Protein 6TH2 (pdb70)

Nearest PDB structures (foldseek):
  6th2-assembly2_C  TM=1.005E+00  e=2.208E-45  Mycolicibacterium smegmatis MC2 155
  6thc-assembly2_C  TM=9.963E-01  e=1.332E-40  Mycolicibacterium smegmatis
  6thc-assembly1_B  TM=9.600E-01  e=5.519E-38  Mycolicibacterium smegmatis
  6tgv-assembly1_D  TM=9.873E-01  e=6.074E-37  Mycolicibacterium smegmatis MC2 155
  6tgv-assembly1_A-3  TM=9.703E-01  e=6.286E-36  Mycolicibacterium smegmatis MC2 155

Secondary structure (DSSP, 8-state):
--TTTT-EEEEEESB--EESSSSEEEEE----HHHHHHHHHHHHTT-EEEEEE-B-SSPPPPTT-EEEE--SHHHHHHHHHHH-TT-SEEEE-SB--SEEES---SS-----B-EEEPP-HHHHHHHHHHTTS-TT--EEEEEEEE--BTTB-HHHHHHHHHHHH--SEEEEEE----EEEEETTS-EEEE----HHHHHHHHHHHHHHHHHH-/--TTTT-EEEEEESB--EESSSSEEEEE---SHHHHHHHHHHHHTT-EEEEEE-S-TTSPPPTT-EEEE--SHHHHHHHHHHHGGG-SEEEE-SB--SEEES---SSPPP--SSPPPPB-EEEPP-HHHHHHHHHHTTS-TT--EEEEEE----BTTB-HHHHHHHHHHHH--SEEEE-------TT-------EEEETTS-EEE-----HHHHHHHHHHHHHHHHHH-/--TTTT-EEEEEESB--EESSSSEEEEE----HHHHHHHHHHHHTT-EEEEEE-B-SSPPPPTT-EEEE--SHHHHHHHHHHHGGG-SEEEE-SB--SEEESS------B-EEEPP-HHHHHHHHHHTTS-TT--EEEEEEE---BTTB-HHHHHHHHHHHH--SEEEEE--EEEEETTS-EEEE----HHHHHHHHHHHHHHHHHH-/--TTTT-EEEEEESB--EESSSSEEEEE---SHHHHHHHHHHHHTT-EEEEEE-S-TTSPPPTT-EEEE--SHHHHHHHHHHHGGG-SEEEE-SB--SEEES---SSPPPP-SSPPPPB-EEEPP-HHHHHHHHHHTTS-TT--EEEEEE----BTTB-HHHHHHHHHHHHT-SEEEESTTGGG-SS--TT---EEEETTS-EEE--S--HHHHHHHHHHHHHHHHHH-

Structure (mmCIF, N/CA/C/O backbone):
data_6TH2
#
_entry.id   6TH2
#
_cell.length_a   76.502
_cell.length_b   76.837
_cell.length_c   149.055
_cell.angle_alpha   90.000
_cell.angle_beta   90.000
_cell.angle_gamma   90.000
#
_symmetry.space_group_name_H-M   'P 21 21 21'
#
loop_
_entity.id
_entity.type
_entity.pdbx_description
1 polymer 'Coenzyme A biosynthesis bifunctional protein CoaBC'
2 non-polymer "CYTIDINE-5'-TRIPHOSPHATE"
3 non-polymer 'CALCIUM ION'
4 non-polymer 'ACETATE ION'
5 non-polymer '2-(N-MORPHOLINO)-ETHANESULFONIC ACID'
6 water water
#
loop_
_atom_site.group_PDB
_atom_site.id
_atom_site.type_symbol
_atom_site.label_atom_id
_atom_site.label_alt_id
_atom_site.label_comp_id
_atom_site.label_asym_id
_atom_site.label_entity_id
_atom_site.label_seq_id
_atom_site.pdbx_PDB_ins_code
_atom_site.Cartn_x
_atom_site.Cartn_y
_atom_site.Cartn_z
_atom_site.occupancy
_atom_site.B_iso_or_equiv
_atom_site.auth_seq_id
_atom_site.auth_comp_id
_atom_site.auth_asym_id
_atom_site.auth_atom_id
_atom_site.pdbx_PDB_model_num
ATOM 1 N N . HIS A 1 7 ? -6.674 5.207 1.798 1.00 91.57 184 HIS A N 1
ATOM 2 C CA . HIS A 1 7 ? -7.426 5.274 0.547 1.00 91.83 184 HIS A CA 1
ATOM 3 C C . HIS A 1 7 ? -6.831 4.342 -0.514 1.00 84.00 184 HIS A C 1
ATOM 4 O O . HIS A 1 7 ? -6.465 3.201 -0.215 1.00 76.12 184 HIS A O 1
ATOM 6 N N . HIS A 1 8 ? -6.729 4.836 -1.746 1.00 76.77 185 HIS A N 1
ATOM 7 C CA . HIS A 1 8 ? -6.169 4.081 -2.866 1.00 65.32 185 HIS A CA 1
ATOM 8 C C . HIS A 1 8 ? -4.893 4.764 -3.342 1.00 54.09 185 HIS A C 1
ATOM 9 O O . HIS A 1 8 ? -4.845 5.283 -4.464 1.00 44.13 185 HIS A O 1
ATOM 16 N N . ASP A 1 9 ? -3.853 4.737 -2.499 1.00 53.40 186 ASP A N 1
ATOM 17 C CA . ASP A 1 9 ? -2.595 5.391 -2.858 1.00 58.47 186 ASP A CA 1
ATOM 18 C C . ASP A 1 9 ? -1.894 4.695 -4.022 1.00 57.94 186 ASP A C 1
ATOM 19 O O . ASP A 1 9 ? -1.175 5.349 -4.787 1.00 67.09 186 ASP A O 1
ATOM 24 N N . MET A 1 10 ? -2.046 3.379 -4.153 1.00 50.95 187 MET A N 1
ATOM 25 C CA . MET A 1 10 ? -1.379 2.635 -5.222 1.00 34.93 187 MET A CA 1
ATOM 26 C C . MET A 1 10 ? -2.128 2.682 -6.566 1.00 34.79 187 MET A C 1
ATOM 27 O O . MET A 1 10 ? -1.755 1.947 -7.487 1.00 37.16 187 MET A O 1
ATOM 32 N N . ALA A 1 11 ? -3.158 3.511 -6.710 1.00 37.23 188 ALA A N 1
ATOM 33 C CA . ALA A 1 11 ? -3.873 3.594 -7.980 1.00 36.59 188 ALA A CA 1
ATOM 34 C C . ALA A 1 11 ? -2.920 3.987 -9.103 1.00 48.72 188 ALA A C 1
ATOM 35 O O . ALA A 1 11 ? -2.125 4.919 -8.962 1.00 44.33 188 ALA A O 1
ATOM 37 N N . GLY A 1 12 ? -3.003 3.271 -10.225 1.00 42.96 189 GLY A N 1
ATOM 38 C CA . GLY A 1 12 ? -2.144 3.529 -11.356 1.00 45.42 189 GLY A CA 1
ATOM 39 C C . GLY A 1 12 ? -0.819 2.802 -11.332 1.00 44.82 189 GLY A C 1
ATOM 40 O O . GLY A 1 12 ? -0.097 2.838 -12.338 1.00 47.06 189 GLY A O 1
ATOM 41 N N . VAL A 1 13 ? -0.457 2.181 -10.209 1.00 30.84 190 VAL A N 1
ATOM 42 C CA . VAL A 1 13 ? 0.806 1.456 -10.089 1.00 29.28 190 VAL A CA 1
ATOM 43 C C . VAL A 1 13 ? 0.632 0.030 -10.596 1.00 31.03 190 VAL A C 1
ATOM 44 O O . VAL A 1 13 ? -0.289 -0.683 -10.173 1.00 31.46 190 VAL A O 1
ATOM 48 N N . LYS A 1 14 ? 1.552 -0.416 -11.453 1.00 26.79 191 LYS A N 1
ATOM 49 C CA . LYS A 1 14 ? 1.597 -1.811 -11.878 1.00 25.68 191 LYS A CA 1
ATOM 50 C C . LYS A 1 14 ? 2.625 -2.522 -11.010 1.00 25.72 191 LYS A C 1
ATOM 51 O O . LYS A 1 14 ? 3.790 -2.119 -10.971 1.00 25.32 191 LYS A O 1
ATOM 57 N N . ALA A 1 15 ? 2.194 -3.546 -10.286 1.00 24.65 192 ALA A N 1
ATOM 58 C CA . ALA A 1 15 ? 3.068 -4.216 -9.329 1.00 24.01 192 ALA A CA 1
ATOM 59 C C . ALA A 1 15 ? 3.222 -5.663 -9.748 1.00 25.59 192 ALA A C 1
ATOM 60 O O . ALA A 1 15 ? 2.225 -6.326 -10.067 1.00 25.61 192 ALA A O 1
ATOM 62 N N . LEU A 1 16 ? 4.469 -6.131 -9.773 1.00 22.05 193 LEU A N 1
ATOM 63 C CA . LEU A 1 16 ? 4.804 -7.507 -10.080 1.00 21.14 193 LEU A CA 1
ATOM 64 C C . LEU A 1 16 ? 5.333 -8.148 -8.807 1.00 24.36 193 LEU A C 1
ATOM 65 O O . LEU A 1 16 ? 6.319 -7.673 -8.235 1.00 22.08 193 LEU A O 1
ATOM 70 N N . VAL A 1 17 ? 4.664 -9.200 -8.350 1.00 21.36 194 VAL A N 1
ATOM 71 C CA . VAL A 1 17 ? 5.005 -9.866 -7.096 1.00 20.79 194 VAL A CA 1
ATOM 72 C C . VAL A 1 17 ? 5.357 -11.313 -7.397 1.00 20.50 194 VAL A C 1
ATOM 73 O O . VAL A 1 17 ? 4.654 -11.972 -8.167 1.00 26.31 194 VAL A O 1
ATOM 77 N N . THR A 1 18 ? 6.433 -11.818 -6.787 1.00 20.05 195 THR A N 1
ATOM 78 C CA . THR A 1 18 ? 6.706 -13.252 -6.781 1.00 19.26 195 THR A CA 1
ATOM 79 C C . THR A 1 18 ? 6.503 -13.790 -5.368 1.00 19.13 195 THR A C 1
ATOM 80 O O . THR A 1 18 ? 6.746 -13.085 -4.389 1.00 19.91 195 THR A O 1
ATOM 84 N N . ALA A 1 19 ? 6.007 -15.029 -5.261 1.00 20.20 196 ALA A N 1
ATOM 85 C CA . ALA A 1 19 ? 5.709 -15.616 -3.958 1.00 21.99 196 ALA A CA 1
ATOM 86 C C . ALA A 1 19 ? 5.812 -17.134 -4.053 1.00 18.77 196 ALA A C 1
ATOM 87 O O . ALA A 1 19 ? 5.700 -17.710 -5.131 1.00 25.74 196 ALA A O 1
ATOM 89 N N . GLY A 1 20 ? 6.036 -17.786 -2.912 1.00 20.78 197 GLY A N 1
ATOM 90 C CA . GLY A 1 20 ? 6.119 -19.232 -2.897 1.00 21.30 197 GLY A CA 1
ATOM 91 C C . GLY A 1 20 ? 7.541 -19.700 -3.158 1.00 26.20 197 GLY A C 1
ATOM 92 O O . GLY A 1 20 ? 8.453 -18.914 -3.416 1.00 26.87 197 GLY A O 1
ATOM 93 N N . GLY A 1 21 ? 7.759 -21.002 -2.987 1.00 23.30 198 GLY A N 1
ATOM 94 C CA . GLY A 1 21 ? 9.058 -21.598 -3.255 1.00 22.62 198 GLY A CA 1
ATOM 95 C C . GLY A 1 21 ? 9.169 -22.197 -4.643 1.00 20.77 198 GLY A C 1
ATOM 96 O O . GLY A 1 21 ? 8.193 -22.671 -5.204 1.00 26.38 198 GLY A O 1
ATOM 97 N N . THR A 1 22 ? 10.388 -22.252 -5.172 1.00 19.51 199 THR A N 1
ATOM 98 C CA . THR A 1 22 ? 10.541 -22.918 -6.457 1.00 19.59 199 THR A CA 1
ATOM 99 C C . THR A 1 22 ? 10.856 -24.394 -6.229 1.00 21.97 199 THR A C 1
ATOM 100 O O . THR A 1 22 ? 11.186 -24.820 -5.122 1.00 24.55 199 THR A O 1
ATOM 104 N N . ARG A 1 23 ? 10.680 -25.186 -7.285 1.00 22.10 200 ARG A N 1
ATOM 105 C CA . ARG A 1 23 ? 10.945 -26.621 -7.260 1.00 20.28 200 ARG A CA 1
ATOM 106 C C . ARG A 1 23 ? 11.896 -26.934 -8.410 1.00 19.27 200 ARG A C 1
ATOM 107 O O . ARG A 1 23 ? 11.592 -26.637 -9.569 1.00 22.61 200 ARG A O 1
ATOM 115 N N . GLU A 1 24 ? 13.044 -27.503 -8.084 1.00 19.28 201 GLU A N 1
ATOM 116 C CA . GLU A 1 24 ? 14.090 -27.745 -9.065 1.00 19.19 201 GLU A CA 1
ATOM 117 C C . GLU A 1 24 ? 14.104 -29.226 -9.410 1.00 24.05 201 GLU A C 1
ATOM 118 O O . GLU A 1 24 ? 14.522 -30.041 -8.570 1.00 23.66 201 GLU A O 1
ATOM 124 N N . PRO A 1 25 ? 13.656 -29.621 -10.603 1.00 25.19 202 PRO A N 1
ATOM 125 C CA . PRO A 1 25 ? 13.429 -31.040 -10.878 1.00 27.02 202 PRO A CA 1
ATOM 126 C C . PRO A 1 25 ? 14.706 -31.854 -10.901 1.00 30.93 202 PRO A C 1
ATOM 127 O O . PRO A 1 25 ? 15.737 -31.417 -11.419 1.00 28.06 202 PRO A O 1
ATOM 131 N N . LEU A 1 26 ? 14.597 -33.063 -10.350 1.00 28.84 203 LEU A N 1
ATOM 132 C CA . LEU A 1 26 ? 15.554 -34.153 -10.491 1.00 29.26 203 LEU A CA 1
ATOM 133 C C . LEU A 1 26 ? 15.152 -35.138 -11.577 1.00 33.99 203 LEU A C 1
ATOM 134 O O . LEU A 1 26 ? 16.018 -35.710 -12.255 1.00 31.73 203 LEU A O 1
ATOM 139 N N . ASP A 1 27 ? 13.857 -35.317 -11.759 1.00 30.50 204 ASP A N 1
ATOM 140 C CA . ASP A 1 27 ? 13.251 -36.210 -12.735 1.00 34.45 204 ASP A CA 1
ATOM 141 C C . ASP A 1 27 ? 11.790 -35.768 -12.823 1.00 38.62 204 ASP A C 1
ATOM 142 O O . ASP A 1 27 ? 11.439 -34.750 -12.210 1.00 35.23 204 ASP A O 1
ATOM 147 N N . PRO A 1 28 ? 10.913 -36.452 -13.572 1.00 38.16 205 PRO A N 1
ATOM 148 C CA . PRO A 1 28 ? 9.521 -35.975 -13.665 1.00 40.78 205 PRO A CA 1
ATOM 149 C C . PRO A 1 28 ? 8.776 -35.955 -12.339 1.00 35.35 205 PRO A C 1
ATOM 150 O O . PRO A 1 28 ? 7.755 -35.264 -12.238 1.00 37.67 205 PRO A O 1
ATOM 154 N N . VAL A 1 29 ? 9.253 -36.678 -11.325 1.00 34.34 206 VAL A N 1
ATOM 155 C CA . VAL A 1 29 ? 8.503 -36.877 -10.096 1.00 32.64 206 VAL A CA 1
ATOM 156 C C . VAL A 1 29 ? 9.132 -36.173 -8.896 1.00 34.99 206 VAL A C 1
ATOM 157 O O . VAL A 1 29 ? 8.399 -35.725 -8.006 1.00 34.08 206 VAL A O 1
ATOM 161 N N . ARG A 1 30 ? 10.461 -36.061 -8.846 1.00 27.66 207 ARG A N 1
ATOM 162 C CA . ARG A 1 30 ? 11.194 -35.559 -7.694 1.00 27.37 207 ARG A CA 1
ATOM 163 C C . ARG A 1 30 ? 11.844 -34.211 -7.989 1.00 22.75 207 ARG A C 1
ATOM 164 O O . ARG A 1 30 ? 12.090 -33.856 -9.143 1.00 27.67 207 ARG A O 1
ATOM 172 N N . PHE A 1 31 ? 12.117 -33.461 -6.919 1.00 24.58 208 PHE A N 1
ATOM 173 C CA . PHE A 1 31 ? 12.670 -32.118 -7.036 1.00 27.46 208 PHE A CA 1
ATOM 174 C C . PHE A 1 31 ? 13.322 -31.723 -5.721 1.00 22.26 208 PHE A C 1
ATOM 175 O O . PHE A 1 31 ? 13.051 -32.310 -4.670 1.00 24.64 208 PHE A O 1
ATOM 183 N N . ILE A 1 32 ? 14.156 -30.688 -5.791 1.00 22.45 209 ILE A N 1
ATOM 184 C CA . ILE A 1 32 ? 14.604 -29.970 -4.606 1.00 22.09 209 ILE A CA 1
ATOM 185 C C . ILE A 1 32 ? 13.613 -28.836 -4.367 1.00 25.13 209 ILE A C 1
ATOM 186 O O . ILE A 1 32 ? 13.346 -28.042 -5.273 1.00 23.18 209 ILE A O 1
ATOM 191 N N . GLY A 1 33 ? 13.047 -28.779 -3.162 1.00 19.63 210 GLY A N 1
ATOM 192 C CA . GLY A 1 33 ? 12.046 -27.785 -2.821 1.00 25.78 210 GLY A CA 1
ATOM 193 C C . GLY A 1 33 ? 12.393 -27.131 -1.495 1.00 26.25 210 GLY A C 1
ATOM 194 O O . GLY A 1 33 ? 13.404 -27.461 -0.875 1.00 24.08 210 GLY A O 1
ATOM 195 N N . ASN A 1 34 ? 11.562 -26.170 -1.092 1.00 21.11 211 ASN A N 1
ATOM 196 C CA . ASN A 1 34 ? 11.792 -25.543 0.207 1.00 18.59 211 ASN A CA 1
ATOM 197 C C . ASN A 1 34 ? 10.469 -25.364 0.942 1.00 21.32 211 ASN A C 1
ATOM 198 O O . ASN A 1 34 ? 9.386 -25.588 0.394 1.00 22.09 211 ASN A O 1
ATOM 203 N N . ARG A 1 35 ? 10.569 -24.934 2.195 1.00 20.11 212 ARG A N 1
ATOM 204 C CA . ARG A 1 35 ? 9.422 -24.906 3.088 1.00 23.37 212 ARG A CA 1
ATOM 205 C C . ARG A 1 35 ? 8.631 -23.604 3.028 1.00 26.91 212 ARG A C 1
ATOM 206 O O . ARG A 1 35 ? 7.757 -23.395 3.870 1.00 22.88 212 ARG A O 1
ATOM 214 N N . SER A 1 36 ? 8.903 -22.729 2.068 1.00 26.86 213 SER A N 1
ATOM 215 C CA . SER A 1 36 ? 8.175 -21.467 2.018 1.00 29.53 213 SER A CA 1
ATOM 216 C C . SER A 1 36 ? 6.688 -21.701 1.732 1.00 25.19 213 SER A C 1
ATOM 217 O O . SER A 1 36 ? 6.315 -22.499 0.863 1.00 25.51 213 SER A O 1
ATOM 220 N N . SER A 1 37 ? 5.826 -20.996 2.470 1.00 23.80 214 SER A N 1
ATOM 221 C CA . SER A 1 37 ? 4.383 -21.148 2.307 1.00 25.68 214 SER A CA 1
ATOM 222 C C . SER A 1 37 ? 3.815 -20.200 1.269 1.00 29.48 214 SER A C 1
ATOM 223 O O . SER A 1 37 ? 2.714 -20.446 0.756 1.00 28.87 214 SER A O 1
ATOM 226 N N . GLY A 1 38 ? 4.516 -19.100 0.986 1.00 25.60 215 GLY A N 1
ATOM 227 C CA . GLY A 1 38 ? 3.987 -18.084 0.113 1.00 26.79 215 GLY A CA 1
ATOM 228 C C . GLY A 1 38 ? 3.019 -17.120 0.758 1.00 26.79 215 GLY A C 1
ATOM 229 O O . GLY A 1 38 ? 2.554 -16.199 0.080 1.00 24.79 215 GLY A O 1
ATOM 230 N N . LYS A 1 39 ? 2.699 -17.295 2.041 1.00 28.68 216 LYS A N 1
ATOM 231 C CA . LYS A 1 39 ? 1.627 -16.503 2.635 1.00 28.53 216 LYS A CA 1
ATOM 232 C C . LYS A 1 39 ? 1.987 -15.027 2.712 1.00 28.31 216 LYS A C 1
ATOM 233 O O . LYS A 1 39 ? 1.142 -14.166 2.444 1.00 28.26 216 LYS A O 1
ATOM 237 N N . GLN A 1 40 ? 3.240 -14.703 3.049 1.00 31.16 217 GLN A N 1
ATOM 238 C CA . GLN A 1 40 ? 3.577 -13.292 3.169 1.00 31.90 217 GLN A CA 1
ATOM 239 C C . GLN A 1 40 ? 3.565 -12.613 1.807 1.00 29.98 217 GLN A C 1
ATOM 240 O O . GLN A 1 40 ? 3.070 -11.487 1.677 1.00 27.71 217 GLN A O 1
ATOM 246 N N . GLY A 1 41 ? 4.068 -13.295 0.772 1.00 22.84 218 GLY A N 1
ATOM 247 C CA . GLY A 1 41 ? 4.037 -12.715 -0.559 1.00 23.84 218 GLY A CA 1
ATOM 248 C C . GLY A 1 41 ? 2.625 -12.543 -1.095 1.00 25.31 218 GLY A C 1
ATOM 249 O O . GLY A 1 41 ? 2.307 -11.517 -1.703 1.00 23.60 218 GLY A O 1
ATOM 250 N N . TYR A 1 42 ? 1.763 -13.543 -0.887 1.00 23.95 219 TYR A N 1
ATOM 251 C CA . TYR A 1 42 ? 0.351 -13.392 -1.255 1.00 22.24 219 TYR A CA 1
ATOM 252 C C . TYR A 1 42 ? -0.295 -12.226 -0.520 1.00 22.83 219 TYR A C 1
ATOM 253 O O . TYR A 1 42 ? -1.126 -11.499 -1.087 1.00 25.97 219 TYR A O 1
ATOM 262 N N . ALA A 1 43 ? 0.032 -12.061 0.743 1.00 27.74 220 ALA A N 1
ATOM 263 C CA . ALA A 1 43 ? -0.536 -10.975 1.564 1.00 26.67 220 ALA A CA 1
ATOM 264 C C . ALA A 1 43 ? -0.174 -9.616 0.965 1.00 24.33 220 ALA A C 1
ATOM 265 O O . ALA A 1 43 ? -0.985 -8.772 0.931 1.00 25.46 220 ALA A O 1
ATOM 267 N N . VAL A 1 44 ? 1.068 -9.458 0.542 1.00 30.94 221 VAL A N 1
ATOM 268 C CA . VAL A 1 44 ? 1.502 -8.174 -0.053 1.00 24.85 221 VAL A CA 1
ATOM 269 C C . VAL A 1 44 ? 0.745 -7.959 -1.369 1.00 23.64 221 VAL A C 1
ATOM 270 O O . VAL A 1 44 ? 0.347 -6.877 -1.607 1.00 25.97 221 VAL A O 1
ATOM 274 N N . ALA A 1 45 ? 0.580 -8.997 -2.171 1.00 25.61 222 ALA A N 1
ATOM 275 C CA . ALA A 1 45 ? -0.169 -8.853 -3.432 1.00 24.97 222 ALA A CA 1
ATOM 276 C C . ALA A 1 45 ? -1.598 -8.391 -3.125 1.00 24.52 222 ALA A C 1
ATOM 277 O O . ALA A 1 45 ? -2.059 -7.487 -3.731 1.00 24.32 222 ALA A O 1
ATOM 279 N N . ARG A 1 46 ? -2.225 -9.018 -2.153 1.00 24.27 223 ARG A N 1
ATOM 280 C CA . ARG A 1 46 ? -3.623 -8.699 -1.774 1.00 25.42 223 ARG A CA 1
ATOM 281 C C . ARG A 1 46 ? -3.727 -7.251 -1.301 1.00 26.30 223 ARG A C 1
ATOM 282 O O . ARG A 1 46 ? -4.624 -6.588 -1.672 1.00 27.21 223 ARG A O 1
ATOM 290 N N . VAL A 1 47 ? -2.793 -6.802 -0.495 1.00 26.43 224 VAL A N 1
ATOM 291 C CA . VAL A 1 47 ? -2.863 -5.421 0.028 1.00 27.51 224 VAL A CA 1
ATOM 292 C C . VAL A 1 47 ? -2.594 -4.438 -1.111 1.00 27.07 224 VAL A C 1
ATOM 293 O O . VAL A 1 47 ? -3.268 -3.450 -1.196 1.00 27.47 224 VAL A O 1
ATOM 297 N N . LEU A 1 48 ? -1.662 -4.762 -1.989 1.00 27.74 225 LEU A N 1
ATOM 298 C CA . LEU A 1 48 ? -1.376 -3.852 -3.117 1.00 25.34 225 LEU A CA 1
ATOM 299 C C . LEU A 1 48 ? -2.654 -3.699 -3.951 1.00 25.50 225 LEU A C 1
ATOM 300 O O . LEU A 1 48 ? -2.974 -2.607 -4.290 1.00 27.29 225 LEU A O 1
ATOM 305 N N . ALA A 1 49 ? -3.323 -4.801 -4.250 1.00 23.62 226 ALA A N 1
ATOM 306 C CA . ALA A 1 49 ? -4.551 -4.742 -5.063 1.00 24.06 226 ALA A CA 1
ATOM 307 C C . ALA A 1 49 ? -5.623 -3.964 -4.303 1.00 29.39 226 ALA A C 1
ATOM 308 O O . ALA A 1 49 ? -6.283 -3.178 -4.872 1.00 28.62 226 ALA A O 1
ATOM 310 N N . GLN A 1 50 ? -5.720 -4.195 -3.020 1.00 30.34 227 GLN A N 1
ATOM 311 C CA . GLN A 1 50 ? -6.728 -3.488 -2.247 1.00 31.15 227 GLN A CA 1
ATOM 312 C C . GLN A 1 50 ? -6.483 -1.982 -2.273 1.00 30.47 227 GLN A C 1
ATOM 313 O O . GLN A 1 50 ? -7.439 -1.194 -2.222 1.00 32.87 227 GLN A O 1
ATOM 319 N N . ARG A 1 51 ? -5.229 -1.558 -2.445 1.00 30.37 228 ARG A N 1
ATOM 320 C CA . ARG A 1 51 ? -4.920 -0.137 -2.456 1.00 33.85 228 ARG A CA 1
ATOM 321 C C . ARG A 1 51 ? -4.818 0.421 -3.871 1.00 34.01 228 ARG A C 1
ATOM 322 O O . ARG A 1 51 ? -4.402 1.568 -4.051 1.00 35.24 228 ARG A O 1
ATOM 330 N N . GLY A 1 52 ? -5.294 -0.334 -4.862 1.00 35.06 229 GLY A N 1
ATOM 331 C CA . GLY A 1 52 ? -5.531 0.174 -6.198 1.00 32.12 229 GLY A CA 1
ATOM 332 C C . GLY A 1 52 ? -4.533 -0.244 -7.249 1.00 28.99 229 GLY A C 1
ATOM 333 O O . GLY A 1 52 ? -4.735 0.084 -8.423 1.00 30.41 229 GLY A O 1
ATOM 334 N N . ALA A 1 53 ? -3.493 -0.982 -6.877 1.00 27.59 230 ALA A N 1
ATOM 335 C CA . ALA A 1 53 ? -2.477 -1.388 -7.828 1.00 26.46 230 ALA A CA 1
ATOM 336 C C . ALA A 1 53 ? -3.017 -2.433 -8.789 1.00 32.87 230 ALA A C 1
ATOM 337 O O . ALA A 1 53 ? -3.923 -3.205 -8.464 1.00 26.93 230 ALA A O 1
ATOM 339 N N . ASP A 1 54 ? -2.446 -2.447 -9.988 1.00 26.78 231 ASP A N 1
ATOM 340 C CA . ASP A 1 54 ? -2.688 -3.489 -10.986 1.00 28.09 231 ASP A CA 1
ATOM 341 C C . ASP A 1 54 ? -1.648 -4.565 -10.722 1.00 31.72 231 ASP A C 1
ATOM 342 O O . ASP A 1 54 ? -0.478 -4.393 -11.073 1.00 27.70 231 ASP A O 1
ATOM 347 N N . VAL A 1 55 ? -2.041 -5.677 -10.091 1.00 24.52 232 VAL A N 1
ATOM 348 C CA . VAL A 1 55 ? -1.062 -6.620 -9.535 1.00 23.28 232 VAL A CA 1
ATOM 349 C C . VAL A 1 55 ? -1.001 -7.867 -10.403 1.00 23.10 232 VAL A C 1
ATOM 350 O O . VAL A 1 55 ? -2.040 -8.433 -10.766 1.00 23.97 232 VAL A O 1
ATOM 354 N N . THR A 1 56 ? 0.217 -8.294 -10.719 1.00 23.07 233 THR A N 1
ATOM 355 C CA . THR A 1 56 ? 0.504 -9.597 -11.301 1.00 21.89 233 THR A CA 1
ATOM 356 C C . THR A 1 56 ? 1.320 -10.378 -10.281 1.00 24.90 233 THR A C 1
ATOM 357 O O . THR A 1 56 ? 2.338 -9.876 -9.787 1.00 22.72 233 THR A O 1
ATOM 361 N N . LEU A 1 57 ? 0.863 -11.596 -9.961 1.00 21.02 234 LEU A N 1
ATOM 362 C CA . LEU A 1 57 ? 1.461 -12.445 -8.935 1.00 20.40 234 LEU A CA 1
ATOM 363 C C . LEU A 1 57 ? 2.013 -13.695 -9.615 1.00 24.34 234 LEU A C 1
ATOM 364 O O . LEU A 1 57 ? 1.247 -14.526 -10.120 1.00 24.57 234 LEU A O 1
ATOM 369 N N . ILE A 1 58 ? 3.336 -13.827 -9.618 1.00 24.20 235 ILE A N 1
ATOM 370 C CA . ILE A 1 58 ? 4.005 -15.025 -10.112 1.00 21.16 235 ILE A CA 1
ATOM 371 C C . ILE A 1 58 ? 4.207 -15.960 -8.929 1.00 22.92 235 ILE A C 1
ATOM 372 O O . ILE A 1 58 ? 4.930 -15.619 -7.992 1.00 23.00 235 ILE A O 1
ATOM 377 N N . ALA A 1 59 ? 3.558 -17.124 -8.955 1.00 20.55 236 ALA A N 1
ATOM 378 C CA . ALA A 1 59 ? 3.494 -17.985 -7.779 1.00 22.61 236 ALA A CA 1
ATOM 379 C C . ALA A 1 59 ? 4.193 -19.311 -8.050 1.00 24.64 236 ALA A C 1
ATOM 380 O O . ALA A 1 59 ? 3.900 -19.971 -9.051 1.00 20.63 236 ALA A O 1
ATOM 382 N N . GLY A 1 60 ? 5.121 -19.694 -7.164 1.00 23.95 237 GLY A N 1
ATOM 383 C CA . GLY A 1 60 ? 5.680 -21.041 -7.199 1.00 22.09 237 GLY A CA 1
ATOM 384 C C . GLY A 1 60 ? 4.869 -21.947 -6.289 1.00 24.16 237 GLY A C 1
ATOM 385 O O . GLY A 1 60 ? 3.646 -21.847 -6.264 1.00 25.79 237 GLY A O 1
ATOM 386 N N . ASN A 1 61 ? 5.519 -22.786 -5.486 1.00 22.27 238 ASN A N 1
ATOM 387 C CA . ASN A 1 61 ? 4.799 -23.711 -4.621 1.00 24.12 238 ASN A CA 1
ATOM 388 C C . ASN A 1 61 ? 4.329 -22.990 -3.364 1.00 32.66 238 ASN A C 1
ATOM 389 O O . ASN A 1 61 ? 5.095 -22.248 -2.738 1.00 31.42 238 ASN A O 1
ATOM 394 N N . THR A 1 62 ? 3.077 -23.213 -2.979 1.00 29.95 239 THR A N 1
ATOM 395 C CA . THR A 1 62 ? 2.520 -22.563 -1.800 1.00 28.32 239 THR A CA 1
ATOM 396 C C . THR A 1 62 ? 1.786 -23.602 -0.967 1.00 25.71 239 THR A C 1
ATOM 397 O O . THR A 1 62 ? 1.574 -24.744 -1.387 1.00 34.58 239 THR A O 1
ATOM 401 N N . ALA A 1 63 ? 1.440 -23.202 0.251 1.00 33.45 240 ALA A N 1
ATOM 402 C CA . ALA A 1 63 ? 0.681 -24.059 1.151 1.00 43.85 240 ALA A CA 1
ATOM 403 C C . ALA A 1 63 ? -0.796 -24.161 0.760 1.00 43.74 240 ALA A C 1
ATOM 404 O O . ALA A 1 63 ? -1.659 -23.964 1.618 1.00 49.42 240 ALA A O 1
ATOM 406 N N . GLY A 1 64 ? -1.120 -24.437 -0.507 1.00 38.61 241 GLY A N 1
ATOM 407 C CA . GLY A 1 64 ? -2.530 -24.555 -0.862 1.00 45.65 241 GLY A CA 1
ATOM 408 C C . GLY A 1 64 ? -3.307 -23.255 -0.960 1.00 43.32 241 GLY A C 1
ATOM 409 O O . GLY A 1 64 ? -4.541 -23.267 -0.850 1.00 37.16 241 GLY A O 1
ATOM 410 N N . LEU A 1 65 ? -2.633 -22.137 -1.183 1.00 28.90 242 LEU A N 1
ATOM 411 C CA . LEU A 1 65 ? -3.250 -20.826 -1.042 1.00 37.29 242 LEU A CA 1
ATOM 412 C C . LEU A 1 65 ? -4.214 -20.517 -2.185 1.00 40.41 242 LEU A C 1
ATOM 413 O O . LEU A 1 65 ? -4.047 -20.967 -3.322 1.00 36.92 242 LEU A O 1
ATOM 418 N N . ILE A 1 66 ? -5.230 -19.730 -1.861 1.00 33.94 243 ILE A N 1
ATOM 419 C CA . ILE A 1 66 ? -6.237 -19.286 -2.820 1.00 30.86 243 ILE A CA 1
ATOM 420 C C . ILE A 1 66 ? -5.700 -18.075 -3.574 1.00 31.09 243 ILE A C 1
ATOM 421 O O . ILE A 1 66 ? -5.029 -17.219 -2.989 1.00 29.69 243 ILE A O 1
ATOM 426 N N . ASP A 1 67 ? -5.958 -18.013 -4.887 1.00 30.98 244 ASP A N 1
ATOM 427 C CA . ASP A 1 67 ? -5.642 -16.840 -5.699 1.00 28.08 244 ASP A CA 1
ATOM 428 C C . ASP A 1 67 ? -6.282 -15.593 -5.087 1.00 34.59 244 ASP A C 1
ATOM 429 O O . ASP A 1 67 ? -7.505 -15.566 -4.916 1.00 30.41 244 ASP A O 1
ATOM 434 N N . PRO A 1 68 ? -5.517 -14.552 -4.770 1.00 32.40 245 PRO A N 1
ATOM 435 C CA . PRO A 1 68 ? -6.155 -13.312 -4.298 1.00 35.59 245 PRO A CA 1
ATOM 436 C C . PRO A 1 68 ? -7.054 -12.694 -5.364 1.00 37.20 245 PRO A C 1
ATOM 437 O O . PRO A 1 68 ? -6.730 -12.690 -6.553 1.00 34.81 245 PRO A O 1
ATOM 441 N N . ALA A 1 69 ? -8.200 -12.169 -4.926 1.00 38.47 246 ALA A N 1
ATOM 442 C CA . ALA A 1 69 ? -9.167 -11.589 -5.853 1.00 33.39 246 ALA A CA 1
ATOM 443 C C . ALA A 1 69 ? -8.583 -10.363 -6.556 1.00 34.22 246 ALA A C 1
ATOM 444 O O . ALA A 1 69 ? -7.858 -9.561 -5.962 1.00 36.06 246 ALA A O 1
ATOM 446 N N . GLY A 1 70 ? -8.857 -10.254 -7.851 1.00 35.92 247 GLY A N 1
ATOM 447 C CA . GLY A 1 70 ? -8.414 -9.111 -8.619 1.00 39.70 247 GLY A CA 1
ATOM 448 C C . GLY A 1 70 ? -6.944 -9.091 -8.963 1.00 36.19 247 GLY A C 1
ATOM 449 O O . GLY A 1 70 ? -6.457 -8.066 -9.448 1.00 41.81 247 GLY A O 1
ATOM 450 N N . VAL A 1 71 ? -6.222 -10.189 -8.740 1.00 29.82 248 VAL A N 1
ATOM 451 C CA . VAL A 1 71 ? -4.791 -10.279 -9.027 1.00 31.93 248 VAL A CA 1
ATOM 452 C C . VAL A 1 71 ? -4.615 -11.221 -10.210 1.00 31.52 248 VAL A C 1
ATOM 453 O O . VAL A 1 71 ? -5.266 -12.270 -10.275 1.00 34.76 248 VAL A O 1
ATOM 457 N N . GLU A 1 72 ? -3.769 -10.834 -11.165 1.00 28.51 249 GLU A N 1
ATOM 458 C CA . GLU A 1 72 ? -3.477 -11.700 -12.303 1.00 31.59 249 GLU A CA 1
ATOM 459 C C . GLU A 1 72 ? -2.482 -12.760 -11.866 1.00 24.39 249 GLU A C 1
ATOM 460 O O . GLU A 1 72 ? -1.389 -12.422 -11.396 1.00 24.38 249 GLU A O 1
ATOM 466 N N . MET A 1 73 ? -2.850 -14.038 -12.005 1.00 27.25 250 MET A N 1
ATOM 467 C CA . MET A 1 73 ? -2.013 -15.134 -11.517 1.00 24.80 250 MET A CA 1
ATOM 468 C C . MET A 1 73 ? -1.134 -15.674 -12.639 1.00 33.42 250 MET A C 1
ATOM 469 O O . MET A 1 73 ? -1.593 -15.835 -13.772 1.00 26.65 250 MET A O 1
ATOM 474 N N . VAL A 1 74 ? 0.133 -15.928 -12.320 1.00 22.55 251 VAL A N 1
ATOM 475 C CA . VAL A 1 74 ? 1.077 -16.605 -13.208 1.00 22.36 251 VAL A CA 1
ATOM 476 C C . VAL A 1 74 ? 1.759 -17.701 -12.396 1.00 24.25 251 VAL A C 1
ATOM 477 O O . VAL A 1 74 ? 2.414 -17.409 -11.394 1.00 29.62 251 VAL A O 1
ATOM 481 N N . HIS A 1 75 ? 1.646 -18.950 -12.833 1.00 23.25 252 HIS A N 1
ATOM 482 C CA . HIS A 1 75 ? 2.195 -20.058 -12.055 1.00 25.09 252 HIS A CA 1
ATOM 483 C C . HIS A 1 75 ? 3.496 -20.543 -12.671 1.00 28.50 252 HIS A C 1
ATOM 484 O O . HIS A 1 75 ? 3.594 -20.679 -13.892 1.00 28.41 252 HIS A O 1
ATOM 491 N N . ILE A 1 76 ? 4.507 -20.771 -11.830 1.00 25.21 253 ILE A N 1
ATOM 492 C CA . ILE A 1 76 ? 5.789 -21.282 -12.290 1.00 20.45 253 ILE A CA 1
ATOM 493 C C . ILE A 1 76 ? 6.197 -22.472 -11.435 1.00 25.01 253 ILE A C 1
ATOM 494 O O . ILE A 1 76 ? 5.666 -22.705 -10.348 1.00 22.85 253 ILE A O 1
ATOM 499 N N . GLY A 1 77 ? 7.189 -23.208 -11.933 1.00 23.05 254 GLY A N 1
ATOM 500 C CA . GLY A 1 77 ? 7.750 -24.298 -11.165 1.00 23.82 254 GLY A CA 1
ATOM 501 C C . GLY A 1 77 ? 9.149 -24.009 -10.644 1.00 24.91 254 GLY A C 1
ATOM 502 O O . GLY A 1 77 ? 9.357 -23.922 -9.425 1.00 24.14 254 GLY A O 1
ATOM 503 N N . SER A 1 78 ? 10.104 -23.825 -11.551 1.00 23.83 255 SER A N 1
ATOM 504 C CA . SER A 1 78 ? 11.518 -23.733 -11.209 1.00 23.85 255 SER A CA 1
ATOM 505 C C . SER A 1 78 ? 11.975 -22.282 -11.104 1.00 24.73 255 SER A C 1
ATOM 506 O O . SER A 1 78 ? 11.292 -21.357 -11.545 1.00 22.07 255 SER A O 1
ATOM 509 N N . ALA A 1 79 ? 13.184 -22.098 -10.545 1.00 19.95 256 ALA A N 1
ATOM 510 C CA . ALA A 1 79 ? 13.792 -20.774 -10.496 1.00 23.55 256 ALA A CA 1
ATOM 511 C C . ALA A 1 79 ? 13.994 -20.198 -11.896 1.00 22.78 256 ALA A C 1
ATOM 512 O O . ALA A 1 79 ? 13.852 -18.989 -12.099 1.00 23.31 256 ALA A O 1
ATOM 514 N N . THR A 1 80 ? 14.359 -21.041 -12.869 1.00 22.46 257 THR A N 1
ATOM 515 C CA . THR A 1 80 ? 14.537 -20.539 -14.231 1.00 25.18 257 THR A CA 1
ATOM 516 C C . THR A 1 80 ? 13.204 -20.118 -14.840 1.00 24.30 257 THR A C 1
ATOM 517 O O . THR A 1 80 ? 13.137 -19.110 -15.553 1.00 22.98 257 THR A O 1
ATOM 521 N N . GLN A 1 81 ? 12.135 -20.879 -14.573 1.00 23.89 258 GLN A N 1
ATOM 522 C CA . GLN A 1 81 ? 10.809 -20.486 -15.044 1.00 23.02 258 GLN A CA 1
ATOM 523 C C . GLN A 1 81 ? 10.355 -19.199 -14.374 1.00 22.88 258 GLN A C 1
ATOM 524 O O . GLN A 1 81 ? 9.739 -18.340 -15.014 1.00 22.78 258 GLN A O 1
ATOM 530 N N . LEU A 1 82 ? 10.676 -19.037 -13.087 1.00 21.03 259 LEU A N 1
ATOM 531 C CA . LEU A 1 82 ? 10.387 -17.776 -12.415 1.00 21.83 259 LEU A CA 1
ATOM 532 C C . LEU A 1 82 ? 11.153 -16.632 -13.062 1.00 22.94 259 LEU A C 1
ATOM 533 O O . LEU A 1 82 ? 10.601 -15.552 -13.281 1.00 23.80 259 LEU A O 1
ATOM 538 N N . ARG A 1 83 ? 12.446 -16.842 -13.341 1.00 20.11 260 ARG A N 1
ATOM 539 C CA . ARG A 1 83 ? 13.236 -15.823 -14.034 1.00 23.11 260 ARG A CA 1
ATOM 540 C C . ARG A 1 83 ? 12.575 -15.402 -15.341 1.00 24.28 260 ARG A C 1
ATOM 541 O O . ARG A 1 83 ? 12.475 -14.205 -15.656 1.00 22.80 260 ARG A O 1
ATOM 549 N N . ASP A 1 84 ? 12.184 -16.380 -16.150 1.00 23.35 261 ASP A N 1
ATOM 550 C CA . ASP A 1 84 ? 11.599 -16.058 -17.449 1.00 25.43 261 ASP A CA 1
ATOM 551 C C . ASP A 1 84 ? 10.264 -15.346 -17.295 1.00 28.24 261 ASP A C 1
ATOM 552 O O . ASP A 1 84 ? 9.926 -14.470 -18.106 1.00 27.35 261 ASP A O 1
ATOM 557 N N . ALA A 1 85 ? 9.480 -15.728 -16.281 1.00 24.01 262 ALA A N 1
ATOM 558 C CA . ALA A 1 85 ? 8.201 -15.063 -16.045 1.00 28.00 262 ALA A CA 1
ATOM 559 C C . ALA A 1 85 ? 8.413 -13.626 -15.586 1.00 21.97 262 ALA A C 1
ATOM 560 O O . ALA A 1 85 ? 7.699 -12.722 -16.027 1.00 24.72 262 ALA A O 1
ATOM 562 N N . VAL A 1 86 ? 9.423 -13.383 -14.740 1.00 20.26 263 VAL A N 1
ATOM 563 C CA . VAL A 1 86 ? 9.722 -12.008 -14.340 1.00 24.40 263 VAL A CA 1
ATOM 564 C C . VAL A 1 86 ? 10.174 -11.185 -15.538 1.00 25.51 263 VAL A C 1
ATOM 565 O O . VAL A 1 86 ? 9.715 -10.053 -15.744 1.00 25.93 263 VAL A O 1
ATOM 569 N N . SER A 1 87 ? 11.034 -11.760 -16.379 1.00 23.49 264 SER A N 1
ATOM 570 C CA . SER A 1 87 ? 11.475 -11.056 -17.577 1.00 23.79 264 SER A CA 1
ATOM 571 C C . SER A 1 87 ? 10.298 -10.723 -18.489 1.00 26.52 264 SER A C 1
ATOM 572 O O . SER A 1 87 ? 10.220 -9.626 -19.056 1.00 27.53 264 SER A O 1
ATOM 575 N N . LYS A 1 88 ? 9.366 -11.661 -18.635 1.00 25.80 265 LYS A N 1
ATOM 576 C CA . LYS A 1 88 ? 8.224 -11.457 -19.519 1.00 26.20 265 LYS A CA 1
ATOM 577 C C . LYS A 1 88 ? 7.332 -10.322 -19.026 1.00 29.98 265 LYS A C 1
ATOM 578 O O . LYS A 1 88 ? 6.746 -9.587 -19.833 1.00 29.23 265 LYS A O 1
ATOM 584 N N . HIS A 1 89 ? 7.168 -10.203 -17.708 1.00 25.30 266 HIS A N 1
ATOM 585 C CA . HIS A 1 89 ? 6.227 -9.261 -17.121 1.00 28.23 266 HIS A CA 1
ATOM 586 C C . HIS A 1 89 ? 6.877 -7.970 -16.640 1.00 29.52 266 HIS A C 1
ATOM 587 O O . HIS A 1 89 ? 6.169 -7.067 -16.189 1.00 30.38 266 HIS A O 1
ATOM 594 N N . ALA A 1 90 ? 8.195 -7.878 -16.677 1.00 35.33 267 ALA A N 1
ATOM 595 C CA . ALA A 1 90 ? 8.912 -6.695 -16.211 1.00 37.70 267 ALA A CA 1
ATOM 596 C C . ALA A 1 90 ? 8.737 -5.399 -17.016 1.00 31.19 267 ALA A C 1
ATOM 597 O O . ALA A 1 90 ? 8.729 -4.330 -16.394 1.00 30.70 267 ALA A O 1
ATOM 599 N N . PRO A 1 91 ? 8.568 -5.413 -18.354 1.00 31.74 268 PRO A N 1
ATOM 600 C CA . PRO A 1 91 ? 8.660 -4.136 -19.099 1.00 31.12 268 PRO A CA 1
ATOM 601 C C . PRO A 1 91 ? 7.707 -3.032 -18.665 1.00 34.06 268 PRO A C 1
ATOM 602 O O . PRO A 1 91 ? 8.060 -1.854 -18.802 1.00 33.54 268 PRO A O 1
ATOM 606 N N . ASP A 1 92 ? 6.519 -3.338 -18.161 1.00 28.69 269 ASP A N 1
ATOM 607 C CA . ASP A 1 92 ? 5.642 -2.259 -17.724 1.00 34.68 269 ASP A CA 1
ATOM 608 C C . ASP A 1 92 ? 5.465 -2.176 -16.209 1.00 33.99 269 ASP A C 1
ATOM 609 O O . ASP A 1 92 ? 4.676 -1.348 -15.746 1.00 30.04 269 ASP A O 1
ATOM 614 N N . ALA A 1 93 ? 6.169 -2.989 -15.421 1.00 28.20 270 ALA A N 1
ATOM 615 C CA . ALA A 1 93 ? 5.931 -2.993 -13.985 1.00 26.45 270 ALA A CA 1
ATOM 616 C C . ALA A 1 93 ? 6.573 -1.758 -13.362 1.00 23.42 270 ALA A C 1
ATOM 617 O O . ALA A 1 93 ? 7.635 -1.305 -13.797 1.00 27.92 270 ALA A O 1
ATOM 619 N N . ASN A 1 94 ? 5.891 -1.180 -12.370 1.00 23.33 271 ASN A N 1
ATOM 620 C CA . ASN A 1 94 ? 6.425 -0.057 -11.609 1.00 23.64 271 ASN A CA 1
ATOM 621 C C . ASN A 1 94 ? 7.040 -0.469 -10.284 1.00 23.02 271 ASN A C 1
ATOM 622 O O . ASN A 1 94 ? 7.846 0.282 -9.734 1.00 23.05 271 ASN A O 1
ATOM 627 N N . VAL A 1 95 ? 6.611 -1.604 -9.742 1.00 22.84 272 VAL A N 1
ATOM 628 C CA . VAL A 1 95 ? 7.073 -2.128 -8.465 1.00 23.61 272 VAL A CA 1
ATOM 629 C C . VAL A 1 95 ? 7.362 -3.606 -8.681 1.00 23.52 272 VAL A C 1
ATOM 630 O O . VAL A 1 95 ? 6.540 -4.306 -9.276 1.00 22.13 272 VAL A O 1
ATOM 634 N N . LEU A 1 96 ? 8.539 -4.070 -8.247 1.00 20.01 273 LEU A N 1
ATOM 635 C CA . LEU A 1 96 ? 8.846 -5.499 -8.237 1.00 19.46 273 LEU A CA 1
ATOM 636 C C . LEU A 1 96 ? 9.008 -5.921 -6.788 1.00 19.79 273 LEU A C 1
ATOM 637 O O . LEU A 1 96 ? 9.828 -5.343 -6.069 1.00 22.85 273 LEU A O 1
ATOM 642 N N . VAL A 1 97 ? 8.209 -6.893 -6.345 1.00 19.96 274 VAL A N 1
ATOM 643 C CA . VAL A 1 97 ? 8.298 -7.399 -4.973 1.00 19.36 274 VAL A CA 1
ATOM 644 C C . VAL A 1 97 ? 8.736 -8.858 -5.041 1.00 22.92 274 VAL A C 1
ATOM 645 O O . VAL A 1 97 ? 7.936 -9.737 -5.387 1.00 20.76 274 VAL A O 1
ATOM 649 N N . MET A 1 98 ? 9.989 -9.135 -4.665 1.00 19.56 275 MET A N 1
ATOM 650 C CA . MET A 1 98 ? 10.564 -10.474 -4.805 1.00 20.19 275 MET A CA 1
ATOM 651 C C . MET A 1 98 ? 10.424 -11.221 -3.481 1.00 20.85 275 MET A C 1
ATOM 652 O O . MET A 1 98 ? 11.364 -11.320 -2.684 1.00 21.14 275 MET A O 1
ATOM 657 N N . ALA A 1 99 ? 9.218 -11.728 -3.224 1.00 21.00 276 ALA A N 1
ATOM 658 C CA . ALA A 1 99 ? 8.990 -12.455 -1.985 1.00 21.96 276 ALA A CA 1
ATOM 659 C C . ALA A 1 99 ? 9.168 -13.959 -2.148 1.00 24.35 276 ALA A C 1
ATOM 660 O O . ALA A 1 99 ? 9.037 -14.695 -1.162 1.00 28.64 276 ALA A O 1
ATOM 662 N N . ALA A 1 100 ? 9.439 -14.437 -3.357 1.00 18.79 277 ALA A N 1
ATOM 663 C CA . ALA A 1 100 ? 9.576 -15.871 -3.566 1.00 18.75 277 ALA A CA 1
ATOM 664 C C . ALA A 1 100 ? 10.865 -16.379 -2.923 1.00 20.96 277 ALA A C 1
ATOM 665 O O . ALA A 1 100 ? 11.858 -15.650 -2.815 1.00 22.27 277 ALA A O 1
ATOM 667 N N . ALA A 1 101 ? 10.812 -17.620 -2.432 1.00 18.70 278 ALA A N 1
ATOM 668 C CA . ALA A 1 101 ? 12.011 -18.336 -1.978 1.00 21.00 278 ALA A CA 1
ATOM 669 C C . ALA A 1 101 ? 12.570 -19.056 -3.196 1.00 24.10 278 ALA A C 1
ATOM 670 O O . ALA A 1 101 ? 12.149 -20.161 -3.536 1.00 21.98 278 ALA A O 1
ATOM 672 N N . VAL A 1 102 ? 13.463 -18.378 -3.910 1.00 23.84 279 VAL A N 1
ATOM 673 C CA . VAL A 1 102 ? 13.997 -18.855 -5.182 1.00 21.64 279 VAL A CA 1
ATOM 674 C C . VAL A 1 102 ? 15.218 -19.733 -4.920 1.00 23.87 279 VAL A C 1
ATOM 675 O O . VAL A 1 102 ? 16.171 -19.307 -4.257 1.00 22.37 279 VAL A O 1
ATOM 679 N N . ALA A 1 103 ? 15.224 -20.939 -5.488 1.00 21.13 280 ALA A N 1
ATOM 680 C CA . ALA A 1 103 ? 16.339 -21.860 -5.270 1.00 21.41 280 ALA A CA 1
ATOM 681 C C . ALA A 1 103 ? 17.646 -21.276 -5.786 1.00 25.78 280 ALA A C 1
ATOM 682 O O . ALA A 1 103 ? 17.702 -20.790 -6.916 1.00 23.15 280 ALA A O 1
ATOM 684 N N . ASP A 1 104 ? 18.707 -21.323 -4.955 1.00 23.76 281 ASP A N 1
ATOM 685 C CA . ASP A 1 104 ? 20.020 -20.872 -5.415 1.00 24.50 281 ASP A CA 1
ATOM 686 C C . ASP A 1 104 ? 20.631 -21.855 -6.407 1.00 29.97 281 ASP A C 1
ATOM 687 O O . ASP A 1 104 ? 21.422 -21.458 -7.273 1.00 27.20 281 ASP A O 1
ATOM 692 N N . PHE A 1 105 ? 20.300 -23.142 -6.284 1.00 26.37 282 PHE A N 1
ATOM 693 C CA . PHE A 1 105 ? 20.922 -24.188 -7.083 1.00 26.55 282 PHE A CA 1
ATOM 694 C C . PHE A 1 105 ? 19.862 -25.101 -7.675 1.00 23.51 282 PHE A C 1
ATOM 695 O O . PHE A 1 105 ? 18.760 -25.232 -7.133 1.00 25.95 282 PHE A O 1
ATOM 703 N N . ARG A 1 106 ? 20.202 -25.739 -8.797 1.00 23.41 283 ARG A N 1
ATOM 704 C CA . ARG A 1 106 ? 19.340 -26.740 -9.405 1.00 22.45 283 ARG A CA 1
ATOM 705 C C . ARG A 1 106 ? 20.162 -27.960 -9.798 1.00 26.99 283 ARG A C 1
ATOM 706 O O . ARG A 1 106 ? 21.370 -27.848 -10.045 1.00 28.43 283 ARG A O 1
ATOM 714 N N . PRO A 1 107 ? 19.539 -29.132 -9.880 1.00 28.25 284 PRO A N 1
ATOM 715 C CA . PRO A 1 107 ? 20.259 -30.300 -10.401 1.00 31.86 284 PRO A CA 1
ATOM 716 C C . PRO A 1 107 ? 20.771 -30.031 -11.809 1.00 36.31 284 PRO A C 1
ATOM 717 O O . PRO A 1 107 ? 20.084 -29.425 -12.637 1.00 30.12 284 PRO A O 1
ATOM 721 N N . ALA A 1 108 ? 22.017 -30.449 -12.056 1.00 30.82 285 ALA A N 1
ATOM 722 C CA . ALA A 1 108 ? 22.653 -30.200 -13.346 1.00 32.96 285 ALA A CA 1
ATOM 723 C C . ALA A 1 108 ? 22.010 -31.008 -14.470 1.00 37.80 285 ALA A C 1
ATOM 724 O O . ALA A 1 108 ? 21.986 -30.560 -15.624 1.00 40.01 285 ALA A O 1
ATOM 726 N N . HIS A 1 109 ? 21.548 -32.218 -14.168 1.00 34.04 286 HIS A N 1
ATOM 727 C CA . HIS A 1 109 ? 20.891 -33.101 -15.119 1.00 40.61 286 HIS A CA 1
ATOM 728 C C . HIS A 1 109 ? 19.517 -33.477 -14.586 1.00 39.98 286 HIS A C 1
ATOM 729 O O . HIS A 1 109 ? 19.361 -33.741 -13.391 1.00 44.08 286 HIS A O 1
ATOM 736 N N . VAL A 1 110 ? 18.520 -33.462 -15.468 1.00 33.37 287 VAL A N 1
ATOM 737 C CA . VAL A 1 110 ? 17.172 -33.928 -15.165 1.00 38.33 287 VAL A CA 1
ATOM 738 C C . VAL A 1 110 ? 16.969 -35.253 -15.884 1.00 42.86 287 VAL A C 1
ATOM 739 O O . VAL A 1 110 ? 17.069 -35.315 -17.116 1.00 46.52 287 VAL A O 1
ATOM 743 N N . ALA A 1 111 ? 16.660 -36.307 -15.131 1.00 44.00 288 ALA A N 1
ATOM 744 C CA . ALA A 1 111 ? 16.446 -37.609 -15.747 1.00 46.00 288 ALA A CA 1
ATOM 745 C C . ALA A 1 111 ? 15.147 -37.622 -16.541 1.00 54.68 288 ALA A C 1
ATOM 746 O O . ALA A 1 111 ? 14.127 -37.080 -16.106 1.00 47.37 288 ALA A O 1
ATOM 748 N N . ALA A 1 112 ? 15.186 -38.263 -17.715 1.00 60.06 289 ALA A N 1
ATOM 749 C CA . ALA A 1 112 ? 13.991 -38.354 -18.548 1.00 62.22 289 ALA A CA 1
ATOM 750 C C . ALA A 1 112 ? 12.944 -39.272 -17.932 1.00 65.07 289 ALA A C 1
ATOM 751 O O . ALA A 1 112 ? 11.741 -39.071 -18.142 1.00 67.01 289 ALA A O 1
ATOM 753 N N . ALA A 1 113 ? 13.373 -40.267 -17.165 1.00 65.22 290 ALA A N 1
ATOM 754 C CA . ALA A 1 113 ? 12.470 -41.208 -16.524 1.00 66.25 290 ALA A CA 1
ATOM 755 C C . ALA A 1 113 ? 12.713 -41.209 -15.020 1.00 70.55 290 ALA A C 1
ATOM 756 O O . ALA A 1 113 ? 13.613 -40.539 -14.510 1.00 58.77 290 ALA A O 1
ATOM 758 N N . LYS A 1 114 ? 11.880 -41.964 -14.309 1.00 83.57 291 LYS A N 1
ATOM 759 C CA . LYS A 1 114 ? 12.009 -42.054 -12.861 1.00 85.16 291 LYS A CA 1
ATOM 760 C C . LYS A 1 114 ? 13.336 -42.704 -12.487 1.00 88.32 291 LYS A C 1
ATOM 761 O O . LYS A 1 114 ? 13.806 -43.629 -13.155 1.00 90.37 291 LYS A O 1
ATOM 763 N N . ILE A 1 115 ? 13.944 -42.208 -11.412 1.00 86.87 292 ILE A N 1
ATOM 764 C CA . ILE A 1 115 ? 15.231 -42.709 -10.942 1.00 89.92 292 ILE A CA 1
ATOM 765 C C . ILE A 1 115 ? 14.990 -43.923 -10.050 1.00 95.56 292 ILE A C 1
ATOM 766 O O . ILE A 1 115 ? 14.305 -43.825 -9.026 1.00 102.22 292 ILE A O 1
ATOM 771 N N . LYS A 1 116 ? 15.554 -45.064 -10.437 1.00 91.25 293 LYS A N 1
ATOM 772 C CA . LYS A 1 116 ? 15.351 -46.307 -9.700 1.00 94.22 293 LYS A CA 1
ATOM 773 C C . LYS A 1 116 ? 16.484 -46.577 -8.710 1.00 91.96 293 LYS A C 1
ATOM 774 O O . LYS A 1 116 ? 16.579 -47.670 -8.142 1.00 93.84 293 LYS A O 1
ATOM 776 N N . SER A 1 123 ? 23.591 -42.226 -6.575 1.00 64.39 300 SER A N 1
ATOM 777 C CA . SER A 1 123 ? 23.856 -41.413 -7.731 1.00 71.46 300 SER A CA 1
ATOM 778 C C . SER A 1 123 ? 24.065 -40.036 -7.061 1.00 67.51 300 SER A C 1
ATOM 779 O O . SER A 1 123 ? 23.130 -39.535 -6.465 1.00 73.64 300 SER A O 1
ATOM 782 N N . SER A 1 124 ? 25.262 -39.448 -6.994 1.00 68.04 301 SER A N 1
ATOM 783 C CA . SER A 1 124 ? 25.215 -38.123 -6.380 1.00 52.76 301 SER A CA 1
ATOM 784 C C . SER A 1 124 ? 24.461 -37.185 -7.320 1.00 49.57 301 SER A C 1
ATOM 785 O O . SER A 1 124 ? 24.343 -37.447 -8.521 1.00 48.49 301 SER A O 1
ATOM 788 N N . ILE A 1 125 ? 23.920 -36.097 -6.773 1.00 37.25 302 ILE A N 1
ATOM 789 C CA . ILE A 1 125 ? 23.234 -35.097 -7.589 1.00 33.54 302 ILE A CA 1
ATOM 790 C C . ILE A 1 125 ? 24.171 -33.912 -7.769 1.00 36.58 302 ILE A C 1
ATOM 791 O O . ILE A 1 125 ? 24.425 -33.169 -6.817 1.00 34.73 302 ILE A O 1
ATOM 796 N N . ASP A 1 126 ? 24.622 -33.679 -8.997 1.00 35.02 303 ASP A N 1
ATOM 797 C CA . ASP A 1 126 ? 25.430 -32.500 -9.287 1.00 37.16 303 ASP A CA 1
ATOM 798 C C . ASP A 1 126 ? 24.535 -31.271 -9.395 1.00 36.28 303 ASP A C 1
ATOM 799 O O . ASP A 1 126 ? 23.406 -31.350 -9.901 1.00 31.70 303 ASP A O 1
ATOM 804 N N . LEU A 1 127 ? 25.032 -30.136 -8.887 1.00 28.72 304 LEU A N 1
ATOM 805 C CA . LEU A 1 127 ? 24.280 -28.882 -8.840 1.00 30.60 304 LEU A CA 1
ATOM 806 C C . LEU A 1 127 ? 24.941 -27.780 -9.662 1.00 30.44 304 LEU A C 1
ATOM 807 O O . LEU A 1 127 ? 26.166 -27.761 -9.834 1.00 31.43 304 LEU A O 1
ATOM 812 N N . VAL A 1 128 ? 24.112 -26.868 -10.181 1.00 27.11 305 VAL A N 1
ATOM 813 C CA . VAL A 1 128 ? 24.572 -25.648 -10.841 1.00 29.46 305 VAL A CA 1
ATOM 814 C C . VAL A 1 128 ? 23.749 -24.480 -10.314 1.00 30.02 305 VAL A C 1
ATOM 815 O O . VAL A 1 128 ? 22.621 -24.659 -9.850 1.00 27.33 305 VAL A O 1
ATOM 819 N N . ARG A 1 129 ? 24.332 -23.284 -10.349 1.00 27.50 306 ARG A N 1
ATOM 820 C CA . ARG A 1 129 ? 23.654 -22.098 -9.834 1.00 27.24 306 ARG A CA 1
ATOM 821 C C . ARG A 1 129 ? 22.552 -21.624 -10.774 1.00 30.72 306 ARG A C 1
ATOM 822 O O . ARG A 1 129 ? 22.705 -21.647 -12.001 1.00 32.37 306 ARG A O 1
ATOM 830 N N . ASN A 1 130 ? 21.446 -21.186 -10.179 1.00 27.46 307 ASN A N 1
ATOM 831 C CA . ASN A 1 130 ? 20.374 -20.469 -10.858 1.00 27.64 307 ASN A CA 1
ATOM 832 C C . ASN A 1 130 ? 20.689 -18.975 -10.883 1.00 27.78 307 ASN A C 1
ATOM 833 O O . ASN A 1 130 ? 21.392 -18.454 -10.015 1.00 28.67 307 ASN A O 1
ATOM 838 N N . ASP A 1 131 ? 20.143 -18.280 -11.871 1.00 29.04 308 ASP A N 1
ATOM 839 C CA . ASP A 1 131 ? 20.343 -16.841 -11.934 1.00 31.26 308 ASP A CA 1
ATOM 840 C C . ASP A 1 131 ? 19.680 -16.154 -10.746 1.00 27.58 308 ASP A C 1
ATOM 841 O O . ASP A 1 131 ? 18.594 -16.543 -10.305 1.00 23.52 308 ASP A O 1
ATOM 846 N N . ASP A 1 132 ? 20.339 -15.109 -10.248 1.00 25.77 309 ASP A N 1
ATOM 847 C CA . ASP A 1 132 ? 19.802 -14.220 -9.216 1.00 22.29 309 ASP A CA 1
ATOM 848 C C . ASP A 1 132 ? 18.838 -13.246 -9.892 1.00 22.54 309 ASP A C 1
ATOM 849 O O . ASP A 1 132 ? 19.261 -12.301 -10.571 1.00 23.29 309 ASP A O 1
ATOM 854 N N . VAL A 1 133 ? 17.536 -13.481 -9.724 1.00 22.34 310 VAL A N 1
ATOM 855 C CA . VAL A 1 133 ? 16.541 -12.692 -10.449 1.00 20.07 310 VAL A CA 1
ATOM 856 C C . VAL A 1 133 ? 16.465 -11.281 -9.884 1.00 24.61 310 VAL A C 1
ATOM 857 O O . VAL A 1 133 ? 16.406 -10.296 -10.634 1.00 28.11 310 VAL A O 1
ATOM 861 N N . LEU A 1 134 ? 16.451 -11.161 -8.552 1.00 23.02 311 LEU A N 1
ATOM 862 C CA . LEU A 1 134 ? 16.438 -9.850 -7.910 1.00 19.10 311 LEU A CA 1
ATOM 863 C C . LEU A 1 134 ? 17.630 -8.995 -8.347 1.00 25.13 311 LEU A C 1
ATOM 864 O O . LEU A 1 134 ? 17.472 -7.824 -8.714 1.00 21.20 311 LEU A O 1
ATOM 869 N N . ALA A 1 135 ? 18.837 -9.560 -8.289 1.00 22.28 312 ALA A N 1
ATOM 870 C CA . ALA A 1 135 ? 20.018 -8.810 -8.715 1.00 24.24 312 ALA A CA 1
ATOM 871 C C . ALA A 1 135 ? 19.942 -8.455 -10.192 1.00 26.66 312 ALA A C 1
ATOM 872 O O . ALA A 1 135 ? 20.362 -7.365 -10.603 1.00 25.76 312 ALA A O 1
ATOM 874 N N . GLY A 1 136 ? 19.400 -9.360 -11.011 1.00 29.61 313 GLY A N 1
ATOM 875 C CA . GLY A 1 136 ? 19.252 -9.065 -12.429 1.00 27.80 313 GLY A CA 1
ATOM 876 C C . GLY A 1 136 ? 18.360 -7.866 -12.680 1.00 26.84 313 GLY A C 1
ATOM 877 O O . GLY A 1 136 ? 18.635 -7.054 -13.562 1.00 26.26 313 GLY A O 1
ATOM 878 N N . ALA A 1 137 ? 17.277 -7.742 -11.907 1.00 23.20 314 ALA A N 1
ATOM 879 C CA . ALA A 1 137 ? 16.392 -6.589 -12.041 1.00 25.20 314 ALA A CA 1
ATOM 880 C C . ALA A 1 137 ? 17.089 -5.308 -11.608 1.00 28.05 314 ALA A C 1
ATOM 881 O O . ALA A 1 137 ? 16.962 -4.265 -12.258 1.00 27.02 314 ALA A O 1
ATOM 883 N N . VAL A 1 138 ? 17.846 -5.364 -10.519 1.00 22.98 315 VAL A N 1
ATOM 884 C CA . VAL A 1 138 ? 18.563 -4.177 -10.078 1.00 24.44 315 VAL A CA 1
ATOM 885 C C . VAL A 1 138 ? 19.549 -3.728 -11.147 1.00 26.31 315 VAL A C 1
ATOM 886 O O . VAL A 1 138 ? 19.652 -2.534 -11.458 1.00 27.12 315 VAL A O 1
ATOM 890 N N . ARG A 1 139 ? 20.288 -4.673 -11.725 1.00 27.13 316 ARG A N 1
ATOM 891 C CA . ARG A 1 139 ? 21.259 -4.313 -12.757 1.00 29.11 316 ARG A CA 1
ATOM 892 C C . ARG A 1 139 ? 20.568 -3.837 -14.029 1.00 30.15 316 ARG A C 1
ATOM 893 O O . ARG A 1 139 ? 21.007 -2.863 -14.651 1.00 32.72 316 ARG A O 1
ATOM 901 N N . ALA A 1 140 ? 19.506 -4.524 -14.452 1.00 29.59 317 ALA A N 1
ATOM 902 C CA . ALA A 1 140 ? 18.791 -4.084 -15.645 1.00 29.34 317 ALA A CA 1
ATOM 903 C C . ALA A 1 140 ? 18.275 -2.664 -15.474 1.00 28.72 317 ALA A C 1
ATOM 904 O O . ALA A 1 140 ? 18.440 -1.823 -16.364 1.00 31.32 317 ALA A O 1
ATOM 906 N N . ARG A 1 141 ? 17.688 -2.362 -14.319 1.00 25.01 318 ARG A N 1
ATOM 907 C CA . ARG A 1 141 ? 17.217 -1.001 -14.101 1.00 25.77 318 ARG A CA 1
ATOM 908 C C . ARG A 1 141 ? 18.378 -0.018 -14.122 1.00 33.34 318 ARG A C 1
ATOM 909 O O . ARG A 1 141 ? 18.272 1.067 -14.706 1.00 29.75 318 ARG A O 1
ATOM 917 N N . ALA A 1 142 ? 19.502 -0.378 -13.493 1.00 30.16 319 ALA A N 1
ATOM 918 C CA . ALA A 1 142 ? 20.658 0.515 -13.510 1.00 30.89 319 ALA A CA 1
ATOM 919 C C . ALA A 1 142 ? 21.226 0.682 -14.916 1.00 33.45 319 ALA A C 1
ATOM 920 O O . ALA A 1 142 ? 21.818 1.720 -15.227 1.00 38.90 319 ALA A O 1
ATOM 922 N N . ASP A 1 143 ? 21.072 -0.318 -15.772 1.00 38.31 320 ASP A N 1
ATOM 923 C CA . ASP A 1 143 ? 21.556 -0.233 -17.141 1.00 42.34 320 ASP A CA 1
ATOM 924 C C . ASP A 1 143 ? 20.528 0.389 -18.081 1.00 45.74 320 ASP A C 1
ATOM 925 O O . ASP A 1 143 ? 20.694 0.322 -19.303 1.00 47.75 320 ASP A O 1
ATOM 930 N N . GLY A 1 144 ? 19.460 0.966 -17.539 1.00 38.83 321 GLY A N 1
ATOM 931 C CA . GLY A 1 144 ? 18.492 1.674 -18.348 1.00 42.33 321 GLY A CA 1
ATOM 932 C C . GLY A 1 144 ? 17.467 0.802 -19.020 1.00 39.75 321 GLY A C 1
ATOM 933 O O . GLY A 1 144 ? 16.723 1.296 -19.874 1.00 43.59 321 GLY A O 1
ATOM 934 N N . GLN A 1 145 ? 17.396 -0.480 -18.665 1.00 35.13 322 GLN A N 1
ATOM 935 C CA . GLN A 1 145 ? 16.468 -1.385 -19.326 1.00 39.18 322 GLN A CA 1
ATOM 936 C C . GLN A 1 145 ? 15.102 -1.450 -18.669 1.00 38.71 322 GLN A C 1
ATOM 937 O O . GLN A 1 145 ? 14.201 -2.071 -19.240 1.00 36.72 322 GLN A O 1
ATOM 943 N N . LEU A 1 146 ? 14.915 -0.838 -17.501 1.00 29.99 323 LEU A N 1
ATOM 944 C CA . LEU A 1 146 ? 13.630 -0.865 -16.801 1.00 27.24 323 LEU A CA 1
ATOM 945 C C . LEU A 1 146 ? 13.237 0.544 -16.359 1.00 34.07 323 LEU A C 1
ATOM 946 O O . LEU A 1 146 ? 13.088 0.818 -15.162 1.00 30.88 323 LEU A O 1
ATOM 951 N N . PRO A 1 147 ? 13.024 1.460 -17.309 1.00 29.38 324 PRO A N 1
ATOM 952 C CA . PRO A 1 147 ? 12.732 2.852 -16.930 1.00 35.56 324 PRO A CA 1
ATOM 953 C C . PRO A 1 147 ? 11.445 3.026 -16.149 1.00 35.90 324 PRO A C 1
ATOM 954 O O . PRO A 1 147 ? 11.308 4.031 -15.446 1.00 33.67 324 PRO A O 1
ATOM 958 N N . ASN A 1 148 ? 10.510 2.090 -16.255 1.00 35.31 325 ASN A N 1
ATOM 959 C CA . ASN A 1 148 ? 9.216 2.211 -15.537 1.00 28.73 325 ASN A CA 1
ATOM 960 C C . ASN A 1 148 ? 9.311 1.676 -14.098 1.00 26.96 325 ASN A C 1
ATOM 961 O O . ASN A 1 148 ? 8.432 1.936 -13.338 1.00 28.49 325 ASN A O 1
ATOM 966 N N . MET A 1 149 ? 10.379 0.966 -13.783 1.00 23.91 326 MET A N 1
ATOM 967 C CA . MET A 1 149 ? 10.552 0.335 -12.454 1.00 25.41 326 MET A CA 1
ATOM 968 C C . MET A 1 149 ? 10.955 1.383 -11.425 1.00 29.49 326 MET A C 1
ATOM 969 O O . MET A 1 149 ? 12.039 1.829 -11.471 1.00 35.05 326 MET A O 1
ATOM 974 N N . ARG A 1 150 ? 10.060 1.729 -10.536 1.00 27.09 327 ARG A N 1
ATOM 975 C CA . ARG A 1 150 ? 10.338 2.761 -9.524 1.00 26.21 327 ARG A CA 1
ATOM 976 C C . ARG A 1 150 ? 10.777 2.150 -8.186 1.00 31.50 327 ARG A C 1
ATOM 977 O O . ARG A 1 150 ? 11.453 2.819 -7.454 1.00 28.80 327 ARG A O 1
ATOM 985 N N . ALA A 1 151 ? 10.351 0.936 -7.877 1.00 25.28 328 ALA A N 1
ATOM 986 C CA . ALA A 1 151 ? 10.747 0.331 -6.593 1.00 23.58 328 ALA A CA 1
ATOM 987 C C . ALA A 1 151 ? 11.009 -1.163 -6.752 1.00 24.74 328 ALA A C 1
ATOM 988 O O . ALA A 1 151 ? 10.193 -1.822 -7.292 1.00 27.29 328 ALA A O 1
ATOM 990 N N . ILE A 1 152 ? 12.164 -1.613 -6.287 1.00 20.60 329 ILE A N 1
ATOM 991 C CA . ILE A 1 152 ? 12.519 -3.029 -6.324 1.00 18.20 329 ILE A CA 1
ATOM 992 C C . ILE A 1 152 ? 12.691 -3.471 -4.879 1.00 21.44 329 ILE A C 1
ATOM 993 O O . ILE A 1 152 ? 13.539 -2.925 -4.167 1.00 20.70 329 ILE A O 1
ATOM 998 N N . VAL A 1 153 ? 11.903 -4.458 -4.455 1.00 18.95 330 VAL A N 1
ATOM 999 C CA . VAL A 1 153 ? 11.828 -4.892 -3.058 1.00 20.51 330 VAL A CA 1
ATOM 1000 C C . VAL A 1 153 ? 12.318 -6.325 -2.969 1.00 20.32 330 VAL A C 1
ATOM 1001 O O . VAL A 1 153 ? 11.759 -7.217 -3.619 1.00 23.23 330 VAL A O 1
ATOM 1005 N N . GLY A 1 154 ? 13.326 -6.561 -2.131 1.00 19.08 331 GLY A N 1
ATOM 1006 C CA . GLY A 1 154 ? 13.757 -7.909 -1.839 1.00 19.50 331 GLY A CA 1
ATOM 1007 C C . GLY A 1 154 ? 13.290 -8.362 -0.465 1.00 16.43 331 GLY A C 1
ATOM 1008 O O . GLY A 1 154 ? 12.883 -7.560 0.377 1.00 19.66 331 GLY A O 1
ATOM 1009 N N . PHE A 1 155 ? 13.333 -9.683 -0.259 1.00 18.95 332 PHE A N 1
ATOM 1010 C CA . PHE A 1 155 ? 12.999 -10.328 1.001 1.00 20.32 332 PHE A CA 1
ATOM 1011 C C . PHE A 1 155 ? 14.193 -11.169 1.431 1.00 24.01 332 PHE A C 1
ATOM 1012 O O . PHE A 1 155 ? 14.908 -11.711 0.593 1.00 27.11 332 PHE A O 1
ATOM 1020 N N . ALA A 1 156 ? 14.411 -11.279 2.736 1.00 20.86 333 ALA A N 1
ATOM 1021 C CA . ALA A 1 156 ? 15.495 -12.124 3.220 1.00 25.92 333 ALA A CA 1
ATOM 1022 C C . ALA A 1 156 ? 15.118 -12.720 4.569 1.00 26.92 333 ALA A C 1
ATOM 1023 O O . ALA A 1 156 ? 14.462 -12.071 5.385 1.00 27.77 333 ALA A O 1
ATOM 1025 N N . ALA A 1 157 ? 15.513 -13.973 4.780 1.00 29.71 334 ALA A N 1
ATOM 1026 C CA . ALA A 1 157 ? 15.470 -14.610 6.086 1.00 25.73 334 ALA A CA 1
ATOM 1027 C C . ALA A 1 157 ? 16.901 -14.662 6.598 1.00 27.43 334 ALA A C 1
ATOM 1028 O O . ALA A 1 157 ? 17.755 -15.315 5.991 1.00 25.96 334 ALA A O 1
ATOM 1030 N N . GLU A 1 158 ? 17.169 -13.973 7.700 1.00 22.37 335 GLU A N 1
ATOM 1031 C CA . GLU A 1 158 ? 18.524 -13.890 8.225 1.00 26.95 335 GLU A CA 1
ATOM 1032 C C . GLU A 1 158 ? 18.538 -14.370 9.670 1.00 25.05 335 GLU A C 1
ATOM 1033 O O . GLU A 1 158 ? 17.538 -14.268 10.390 1.00 24.31 335 GLU A O 1
ATOM 1039 N N . THR A 1 159 ? 19.670 -14.928 10.078 1.00 23.32 336 THR A N 1
ATOM 1040 C CA . THR A 1 159 ? 19.862 -15.331 11.463 1.00 23.58 336 THR A CA 1
ATOM 1041 C C . THR A 1 159 ? 21.271 -14.924 11.866 1.00 25.32 336 THR A C 1
ATOM 1042 O O . THR A 1 159 ? 22.142 -14.761 11.010 1.00 26.47 336 THR A O 1
ATOM 1046 N N . GLY A 1 160 ? 21.480 -14.724 13.164 1.00 20.82 337 GLY A N 1
ATOM 1047 C CA . GLY A 1 160 ? 22.830 -14.494 13.657 1.00 20.74 337 GLY A CA 1
ATOM 1048 C C . GLY A 1 160 ? 23.554 -15.830 13.760 1.00 22.97 337 GLY A C 1
ATOM 1049 O O . GLY A 1 160 ? 22.940 -16.874 13.993 1.00 24.18 337 GLY A O 1
ATOM 1050 N N . ASP A 1 161 ? 24.851 -15.808 13.466 1.00 23.92 338 ASP A N 1
ATOM 1051 C CA . ASP A 1 161 ? 25.649 -17.023 13.555 1.00 24.86 338 ASP A CA 1
ATOM 1052 C C . ASP A 1 161 ? 27.072 -16.644 13.947 1.00 25.53 338 ASP A C 1
ATOM 1053 O O . ASP A 1 161 ? 27.343 -15.511 14.355 1.00 19.25 338 ASP A O 1
ATOM 1058 N N . ALA A 1 162 ? 27.995 -17.591 13.777 1.00 22.91 339 ALA A N 1
ATOM 1059 C CA . ALA A 1 162 ? 29.381 -17.359 14.175 1.00 21.33 339 ALA A CA 1
ATOM 1060 C C . ALA A 1 162 ? 30.044 -16.237 13.380 1.00 24.54 339 ALA A C 1
ATOM 1061 O O . ALA A 1 162 ? 31.098 -15.735 13.796 1.00 25.55 339 ALA A O 1
ATOM 1063 N N . ASN A 1 163 ? 29.496 -15.874 12.222 1.00 23.60 340 ASN A N 1
ATOM 1064 C CA . ASN A 1 163 ? 30.058 -14.825 11.374 1.00 23.69 340 ASN A CA 1
ATOM 1065 C C . ASN A 1 163 ? 29.401 -13.462 11.538 1.00 25.10 340 ASN A C 1
ATOM 1066 O O . ASN A 1 163 ? 29.811 -12.510 10.867 1.00 28.09 340 ASN A O 1
ATOM 1071 N N . GLY A 1 164 ? 28.383 -13.338 12.365 1.00 22.91 341 GLY A N 1
ATOM 1072 C CA . GLY A 1 164 ? 27.846 -12.017 12.626 1.00 23.31 341 GLY A CA 1
ATOM 1073 C C . GLY A 1 164 ? 26.438 -12.088 13.151 1.00 22.47 341 GLY A C 1
ATOM 1074 O O . GLY A 1 164 ? 25.723 -13.085 12.981 1.00 22.20 341 GLY A O 1
ATOM 1075 N N . ASP A 1 165 ? 26.007 -10.975 13.750 1.00 17.43 342 ASP A N 1
ATOM 1076 C CA . ASP A 1 165 ? 24.658 -10.954 14.284 1.00 18.03 342 ASP A CA 1
ATOM 1077 C C . ASP A 1 165 ? 23.657 -10.808 13.139 1.00 19.52 342 ASP A C 1
ATOM 1078 O O . ASP A 1 165 ? 24.016 -10.515 11.994 1.00 23.24 342 ASP A O 1
ATOM 1083 N N . VAL A 1 166 ? 22.376 -10.979 13.469 1.00 17.52 343 VAL A N 1
ATOM 1084 C CA . VAL A 1 166 ? 21.330 -10.987 12.438 1.00 17.52 343 VAL A CA 1
ATOM 1085 C C . VAL A 1 166 ? 21.293 -9.678 11.654 1.00 20.94 343 VAL A C 1
ATOM 1086 O O . VAL A 1 166 ? 21.074 -9.678 10.435 1.00 18.57 343 VAL A O 1
ATOM 1090 N N . LEU A 1 167 ? 21.403 -8.538 12.344 1.00 17.87 344 LEU A N 1
ATOM 1091 C CA . LEU A 1 167 ? 21.303 -7.257 11.654 1.00 19.16 344 LEU A CA 1
ATOM 1092 C C . LEU A 1 167 ? 22.523 -7.013 10.773 1.00 22.94 344 LEU A C 1
ATOM 1093 O O . LEU A 1 167 ? 22.413 -6.398 9.713 1.00 19.71 344 LEU A O 1
ATOM 1098 N N . PHE A 1 168 ? 23.697 -7.464 11.217 1.00 20.97 345 PHE A N 1
ATOM 1099 C CA . PHE A 1 168 ? 24.900 -7.369 10.391 1.00 18.05 345 PHE A CA 1
ATOM 1100 C C . PHE A 1 168 ? 24.704 -8.091 9.058 1.00 23.87 345 PHE A C 1
ATOM 1101 O O . PHE A 1 168 ? 24.998 -7.541 7.985 1.00 22.58 345 PHE A O 1
ATOM 1109 N N . HIS A 1 169 ? 24.194 -9.325 9.103 1.00 19.67 346 HIS A N 1
ATOM 1110 C CA . HIS A 1 169 ? 23.951 -10.078 7.872 1.00 18.71 346 HIS A CA 1
ATOM 1111 C C . HIS A 1 169 ? 22.857 -9.435 7.021 1.00 18.75 346 HIS A C 1
ATOM 1112 O O . HIS A 1 169 ? 22.946 -9.437 5.789 1.00 17.88 346 HIS A O 1
ATOM 1119 N N . ALA A 1 170 ? 21.810 -8.904 7.653 1.00 19.36 347 ALA A N 1
ATOM 1120 C CA . ALA A 1 170 ? 20.728 -8.270 6.893 1.00 18.36 347 ALA A CA 1
ATOM 1121 C C . ALA A 1 170 ? 21.223 -7.027 6.162 1.00 17.74 347 ALA A C 1
ATOM 1122 O O . ALA A 1 170 ? 20.940 -6.831 4.973 1.00 23.51 347 ALA A O 1
ATOM 1124 N N . ARG A 1 171 ? 21.996 -6.183 6.859 1.00 19.81 348 ARG A N 1
ATOM 1125 C CA . ARG A 1 171 ? 22.533 -4.987 6.217 1.00 18.35 348 ARG A CA 1
ATOM 1126 C C . ARG A 1 171 ? 23.460 -5.356 5.069 1.00 22.57 348 ARG A C 1
ATOM 1127 O O . ARG A 1 171 ? 23.454 -4.698 4.025 1.00 21.54 348 ARG A O 1
ATOM 1135 N N . ALA A 1 172 ? 24.294 -6.384 5.263 1.00 20.26 349 ALA A N 1
ATOM 1136 C CA . ALA A 1 172 ? 25.192 -6.832 4.200 1.00 21.99 349 ALA A CA 1
ATOM 1137 C C . ALA A 1 172 ? 24.406 -7.305 2.984 1.00 21.05 349 ALA A C 1
ATOM 1138 O O . ALA A 1 172 ? 24.836 -7.123 1.837 1.00 19.95 349 ALA A O 1
ATOM 1140 N N . LYS A 1 173 ? 23.268 -7.949 3.224 1.00 19.53 350 LYS A N 1
ATOM 1141 C CA . LYS A 1 173 ? 22.446 -8.445 2.130 1.00 17.85 350 LYS A CA 1
ATOM 1142 C C . LYS A 1 173 ? 21.819 -7.277 1.376 1.00 23.15 350 LYS A C 1
ATOM 1143 O O . LYS A 1 173 ? 21.838 -7.259 0.148 1.00 20.30 350 LYS A O 1
ATOM 1149 N N . LEU A 1 174 ? 21.359 -6.245 2.091 1.00 18.82 351 LEU A N 1
ATOM 1150 C CA . LEU A 1 174 ? 20.855 -5.039 1.423 1.00 22.02 351 LEU A CA 1
ATOM 1151 C C . LEU A 1 174 ? 21.926 -4.431 0.525 1.00 20.32 351 LEU A C 1
ATOM 1152 O O . LEU A 1 174 ? 21.672 -4.083 -0.637 1.00 22.50 351 LEU A O 1
ATOM 1157 N N . GLU A 1 175 ? 23.140 -4.298 1.062 1.00 20.27 352 GLU A N 1
ATOM 1158 C CA . GLU A 1 175 ? 24.238 -3.685 0.320 1.00 20.68 352 GLU A CA 1
ATOM 1159 C C . GLU A 1 175 ? 24.611 -4.507 -0.908 1.00 22.30 352 GLU A C 1
ATOM 1160 O O . GLU A 1 175 ? 24.893 -3.940 -1.971 1.00 26.87 352 GLU A O 1
ATOM 1166 N N . ARG A 1 176 ? 24.593 -5.842 -0.799 1.00 21.24 353 ARG A N 1
ATOM 1167 C CA . ARG A 1 176 ? 25.006 -6.651 -1.946 1.00 23.04 353 ARG A CA 1
ATOM 1168 C C . ARG A 1 176 ? 23.928 -6.712 -3.011 1.00 23.07 353 ARG A C 1
ATOM 1169 O O . ARG A 1 176 ? 24.234 -6.726 -4.207 1.00 25.07 353 ARG A O 1
ATOM 1177 N N . LYS A 1 177 ? 22.662 -6.748 -2.596 1.00 23.61 354 LYS A N 1
ATOM 1178 C CA . LYS A 1 177 ? 21.592 -6.834 -3.580 1.00 22.54 354 LYS A CA 1
ATOM 1179 C C . LYS A 1 177 ? 21.360 -5.503 -4.272 1.00 22.23 354 LYS A C 1
ATOM 1180 O O . LYS A 1 177 ? 21.041 -5.480 -5.466 1.00 23.58 354 LYS A O 1
ATOM 1186 N N . GLY A 1 178 ? 21.544 -4.387 -3.566 1.00 21.65 355 GLY A N 1
ATOM 1187 C CA . GLY A 1 178 ? 21.340 -3.095 -4.197 1.00 26.94 355 GLY A CA 1
ATOM 1188 C C . GLY A 1 178 ? 19.895 -2.719 -4.443 1.00 27.43 355 GLY A C 1
ATOM 1189 O O . GLY A 1 178 ? 19.633 -1.757 -5.175 1.00 26.83 355 GLY A O 1
ATOM 1190 N N . CYS A 1 179 ? 18.946 -3.420 -3.836 1.00 23.37 356 CYS A N 1
ATOM 1191 C CA . CYS A 1 179 ? 17.544 -3.083 -4.026 1.00 22.49 356 CYS A CA 1
ATOM 1192 C C . CYS A 1 179 ? 17.154 -1.897 -3.150 1.00 24.02 356 CYS A C 1
ATOM 1193 O O . CYS A 1 179 ? 17.897 -1.482 -2.253 1.00 23.52 356 CYS A O 1
ATOM 1196 N N . ASP A 1 180 ? 15.958 -1.355 -3.416 1.00 20.88 357 ASP A N 1
ATOM 1197 C CA . ASP A 1 180 ? 15.505 -0.144 -2.735 1.00 20.57 357 ASP A CA 1
ATOM 1198 C C . ASP A 1 180 ? 15.032 -0.414 -1.319 1.00 25.51 357 ASP A C 1
ATOM 1199 O O . ASP A 1 180 ? 15.193 0.443 -0.437 1.00 23.67 357 ASP A O 1
ATOM 1204 N N . LEU A 1 181 ? 14.441 -1.579 -1.095 1.00 20.97 358 LEU A N 1
ATOM 1205 C CA . LEU A 1 181 ? 13.923 -1.962 0.205 1.00 20.86 358 LEU A CA 1
ATOM 1206 C C . LEU A 1 181 ? 14.189 -3.440 0.392 1.00 22.98 358 LEU A C 1
ATOM 1207 O O . LEU A 1 181 ? 13.955 -4.232 -0.525 1.00 21.37 358 LEU A O 1
ATOM 1212 N N . LEU A 1 182 ? 14.621 -3.820 1.594 1.00 19.86 359 LEU A N 1
ATOM 1213 C CA . LEU A 1 182 ? 14.831 -5.226 1.926 1.00 20.19 359 LEU A CA 1
ATOM 1214 C C . LEU A 1 182 ? 13.951 -5.548 3.125 1.00 20.76 359 LEU A C 1
ATOM 1215 O O . LEU A 1 182 ? 14.097 -4.940 4.190 1.00 22.24 359 LEU A O 1
ATOM 1220 N N . VAL A 1 183 ? 13.019 -6.480 2.940 1.00 17.12 360 VAL A N 1
ATOM 1221 C CA . VAL A 1 183 ? 12.130 -6.919 4.007 1.00 18.12 360 VAL A CA 1
ATOM 1222 C C . VAL A 1 183 ? 12.787 -8.117 4.671 1.00 27.58 360 VAL A C 1
ATOM 1223 O O . VAL A 1 183 ? 12.911 -9.184 4.061 1.00 22.43 360 VAL A O 1
ATOM 1227 N N . VAL A 1 184 ? 13.184 -7.952 5.924 1.00 22.51 361 VAL A N 1
ATOM 1228 C CA . VAL A 1 184 ? 13.996 -8.934 6.631 1.00 19.60 361 VAL A CA 1
ATOM 1229 C C . VAL A 1 184 ? 13.155 -9.635 7.685 1.00 25.08 361 VAL A C 1
ATOM 1230 O O . VAL A 1 184 ? 12.553 -8.989 8.550 1.00 24.65 361 VAL A O 1
ATOM 1234 N N . ASN A 1 185 ? 13.143 -10.955 7.637 1.00 23.03 362 ASN A N 1
ATOM 1235 C CA . ASN A 1 185 ? 12.576 -11.761 8.705 1.00 25.90 362 ASN A CA 1
ATOM 1236 C C . ASN A 1 185 ? 13.727 -12.395 9.487 1.00 38.31 362 ASN A C 1
ATOM 1237 O O . ASN A 1 185 ? 14.577 -13.086 8.908 1.00 33.19 362 ASN A O 1
ATOM 1242 N N . ALA A 1 186 ? 13.799 -12.092 10.779 1.00 49.84 363 ALA A N 1
ATOM 1243 C CA . ALA A 1 186 ? 14.757 -12.734 11.677 1.00 51.17 363 ALA A CA 1
ATOM 1244 C C . ALA A 1 186 ? 14.237 -14.118 12.057 1.00 51.60 363 ALA A C 1
ATOM 1245 O O . ALA A 1 186 ? 13.200 -14.238 12.721 1.00 53.77 363 ALA A O 1
ATOM 1247 N N . VAL A 1 187 ? 14.943 -15.165 11.635 1.00 44.92 364 VAL A N 1
ATOM 1248 C CA . VAL A 1 187 ? 14.539 -16.525 11.985 1.00 64.29 364 VAL A CA 1
ATOM 1249 C C . VAL A 1 187 ? 15.486 -17.093 13.041 1.00 70.16 364 VAL A C 1
ATOM 1250 O O . VAL A 1 187 ? 15.623 -18.309 13.185 1.00 74.16 364 VAL A O 1
ATOM 1254 N N . HIS A 1 197 ? 8.095 -15.613 16.461 1.00 67.95 374 HIS A N 1
ATOM 1255 C CA . HIS A 1 197 ? 7.485 -14.395 16.987 1.00 74.11 374 HIS A CA 1
ATOM 1256 C C . HIS A 1 197 ? 8.503 -13.257 17.134 1.00 74.44 374 HIS A C 1
ATOM 1257 O O . HIS A 1 197 ? 8.217 -12.224 17.750 1.00 68.50 374 HIS A O 1
ATOM 1259 N N . ASN A 1 198 ? 9.689 -13.449 16.564 1.00 74.44 375 ASN A N 1
ATOM 1260 C CA . ASN A 1 198 ? 10.695 -12.397 16.539 1.00 72.58 375 ASN A CA 1
ATOM 1261 C C . ASN A 1 198 ? 10.344 -11.359 15.480 1.00 66.77 375 ASN A C 1
ATOM 1262 O O . ASN A 1 198 ? 9.877 -11.695 14.387 1.00 62.08 375 ASN A O 1
ATOM 1264 N N . ASP A 1 199 ? 10.558 -10.091 15.817 1.00 57.16 376 ASP A N 1
ATOM 1265 C CA . ASP A 1 199 ? 10.290 -9.016 14.876 1.00 54.41 376 ASP A CA 1
ATOM 1266 C C . ASP A 1 199 ? 11.343 -9.005 13.774 1.00 42.76 376 ASP A C 1
ATOM 1267 O O . ASP A 1 199 ? 12.471 -9.464 13.957 1.00 48.89 376 ASP A O 1
ATOM 1272 N N . GLY A 1 200 ? 10.946 -8.514 12.608 1.00 31.97 377 GLY A N 1
ATOM 1273 C CA . GLY A 1 200 ? 11.840 -8.333 11.487 1.00 26.30 377 GLY A CA 1
ATOM 1274 C C . GLY A 1 200 ? 12.229 -6.880 11.305 1.00 30.69 377 GLY A C 1
ATOM 1275 O O . GLY A 1 200 ? 12.102 -6.054 12.217 1.00 31.69 377 GLY A O 1
ATOM 1276 N N . TRP A 1 201 ? 12.693 -6.552 10.099 1.00 25.55 378 TRP A N 1
ATOM 1277 C CA . TRP A 1 201 ? 13.156 -5.206 9.797 1.00 25.94 378 TRP A CA 1
ATOM 1278 C C . TRP A 1 201 ? 12.740 -4.815 8.389 1.00 24.29 378 TRP A C 1
ATOM 1279 O O . TRP A 1 201 ? 12.677 -5.658 7.485 1.00 25.21 378 TRP A O 1
ATOM 1290 N N . LEU A 1 202 ? 12.529 -3.517 8.190 1.00 20.77 379 LEU A N 1
ATOM 1291 C CA . LEU A 1 202 ? 12.469 -2.942 6.850 1.00 23.25 379 LEU A CA 1
ATOM 1292 C C . LEU A 1 202 ? 13.731 -2.105 6.663 1.00 23.62 379 LEU A C 1
ATOM 1293 O O . LEU A 1 202 ? 13.935 -1.128 7.391 1.00 24.63 379 LEU A O 1
ATOM 1298 N N . LEU A 1 203 ? 14.597 -2.492 5.714 1.00 19.13 380 LEU A N 1
ATOM 1299 C CA . LEU A 1 203 ? 15.859 -1.790 5.508 1.00 20.14 380 LEU A CA 1
ATOM 1300 C C . LEU A 1 203 ? 15.783 -1.049 4.174 1.00 23.30 380 LEU A C 1
ATOM 1301 O O . LEU A 1 203 ? 15.589 -1.676 3.129 1.00 21.01 380 LEU A O 1
ATOM 1306 N N . SER A 1 204 ? 16.010 0.262 4.192 1.00 23.05 381 SER A N 1
ATOM 1307 C CA . SER A 1 204 ? 15.951 1.058 2.974 1.00 24.10 381 SER A CA 1
ATOM 1308 C C . SER A 1 204 ? 17.335 1.337 2.411 1.00 22.45 381 SER A C 1
ATOM 1309 O O . SER A 1 204 ? 18.323 1.406 3.146 1.00 23.75 381 SER A O 1
ATOM 1312 N N . ALA A 1 205 ? 17.390 1.540 1.086 1.00 24.46 382 ALA A N 1
ATOM 1313 C CA . ALA A 1 205 ? 18.683 1.835 0.478 1.00 25.66 382 ALA A CA 1
ATOM 1314 C C . ALA A 1 205 ? 19.240 3.195 0.894 1.00 26.55 382 ALA A C 1
ATOM 1315 O O . ALA A 1 205 ? 20.424 3.452 0.657 1.00 33.86 382 ALA A O 1
ATOM 1317 N N . ASP A 1 206 ? 18.457 4.059 1.532 1.00 28.57 383 ASP A N 1
ATOM 1318 C CA . ASP A 1 206 ? 19.056 5.282 2.062 1.00 31.99 383 ASP A CA 1
ATOM 1319 C C . ASP A 1 206 ? 19.590 5.112 3.482 1.00 36.91 383 ASP A C 1
ATOM 1320 O O . ASP A 1 206 ? 20.119 6.074 4.052 1.00 39.39 383 ASP A O 1
ATOM 1325 N N . GLY A 1 207 ? 19.479 3.925 4.067 1.00 28.88 384 GLY A N 1
ATOM 1326 C CA . GLY A 1 207 ? 19.990 3.704 5.408 1.00 30.34 384 GLY A CA 1
ATOM 1327 C C . GLY A 1 207 ? 18.921 3.649 6.472 1.00 30.16 384 GLY A C 1
ATOM 1328 O O . GLY A 1 207 ? 19.212 3.239 7.600 1.00 30.66 384 GLY A O 1
ATOM 1329 N N . THR A 1 208 ? 17.701 4.069 6.158 1.00 29.14 385 THR A N 1
ATOM 1330 C CA . THR A 1 208 ? 16.626 3.982 7.133 1.00 27.63 385 THR A CA 1
ATOM 1331 C C . THR A 1 208 ? 16.455 2.524 7.544 1.00 31.80 385 THR A C 1
ATOM 1332 O O . THR A 1 208 ? 16.573 1.617 6.713 1.00 26.45 385 THR A O 1
ATOM 1336 N N . GLU A 1 209 ? 16.213 2.294 8.836 1.00 28.45 386 GLU A N 1
ATOM 1337 C CA . GLU A 1 209 ? 15.930 0.949 9.330 1.00 28.72 386 GLU A CA 1
ATOM 1338 C C . GLU A 1 209 ? 14.720 1.042 10.230 1.00 31.69 386 GLU A C 1
ATOM 1339 O O . GLU A 1 209 ? 14.680 1.856 11.152 1.00 33.31 386 GLU A O 1
ATOM 1345 N N . SER A 1 210 ? 13.748 0.201 9.967 1.00 30.84 387 SER A N 1
ATOM 1346 C CA . SER A 1 210 ? 12.488 0.265 10.670 1.00 32.64 387 SER A CA 1
ATOM 1347 C C . SER A 1 210 ? 12.165 -1.126 11.204 1.00 40.64 387 SER A C 1
ATOM 1348 O O . SER A 1 210 ? 12.267 -2.113 10.478 1.00 32.40 387 SER A O 1
ATOM 1351 N N . ALA A 1 211 ? 11.757 -1.218 12.464 1.00 35.27 388 ALA A N 1
ATOM 1352 C CA . ALA A 1 211 ? 11.433 -2.533 12.990 1.00 41.33 388 ALA A CA 1
ATOM 1353 C C . ALA A 1 211 ? 10.100 -2.990 12.401 1.00 45.21 388 ALA A C 1
ATOM 1354 O O . ALA A 1 211 ? 9.150 -2.206 12.274 1.00 52.16 388 ALA A O 1
ATOM 1356 N N . LEU A 1 212 ? 10.026 -4.264 12.038 1.00 36.43 389 LEU A N 1
ATOM 1357 C CA . LEU A 1 212 ? 8.810 -4.841 11.476 1.00 36.88 389 LEU A CA 1
ATOM 1358 C C . LEU A 1 212 ? 8.212 -5.729 12.548 1.00 41.10 389 LEU A C 1
ATOM 1359 O O . LEU A 1 212 ? 8.682 -6.850 12.760 1.00 42.60 389 LEU A O 1
ATOM 1364 N N . GLU A 1 213 ? 7.130 -5.269 13.163 1.00 43.97 390 GLU A N 1
ATOM 1365 C CA . GLU A 1 213 ? 6.580 -6.009 14.278 1.00 51.78 390 GLU A CA 1
ATOM 1366 C C . GLU A 1 213 ? 5.896 -7.279 13.798 1.00 47.15 390 GLU A C 1
ATOM 1367 O O . GLU A 1 213 ? 5.287 -7.322 12.725 1.00 54.71 390 GLU A O 1
ATOM 1369 N N . HIS A 1 214 ? 5.980 -8.313 14.629 1.00 50.17 391 HIS A N 1
ATOM 1370 C CA . HIS A 1 214 ? 5.342 -9.592 14.346 1.00 53.89 391 HIS A CA 1
ATOM 1371 C C . HIS A 1 214 ? 3.854 -9.445 14.632 1.00 51.77 391 HIS A C 1
ATOM 1372 O O . HIS A 1 214 ? 3.452 -9.227 15.777 1.00 61.64 391 HIS A O 1
ATOM 1374 N N . GLY A 1 215 ? 3.043 -9.529 13.588 1.00 47.40 392 GLY A N 1
ATOM 1375 C CA . GLY A 1 215 ? 1.599 -9.493 13.715 1.00 49.09 392 GLY A CA 1
ATOM 1376 C C . GLY A 1 215 ? 1.011 -10.438 12.693 1.00 49.00 392 GLY A C 1
ATOM 1377 O O . GLY A 1 215 ? 1.702 -11.357 12.238 1.00 50.26 392 GLY A O 1
ATOM 1378 N N . SER A 1 216 ? -0.243 -10.239 12.308 1.00 49.35 393 SER A N 1
ATOM 1379 C CA . SER A 1 216 ? -0.767 -11.090 11.256 1.00 52.72 393 SER A CA 1
ATOM 1380 C C . SER A 1 216 ? -0.010 -10.815 9.959 1.00 46.27 393 SER A C 1
ATOM 1381 O O . SER A 1 216 ? 0.675 -9.798 9.809 1.00 44.75 393 SER A O 1
ATOM 1384 N N . LYS A 1 217 ? -0.130 -11.747 9.015 1.00 42.80 394 LYS A N 1
ATOM 1385 C CA . LYS A 1 217 ? 0.463 -11.525 7.702 1.00 41.58 394 LYS A CA 1
ATOM 1386 C C . LYS A 1 217 ? -0.126 -10.280 7.044 1.00 40.65 394 LYS A C 1
ATOM 1387 O O . LYS A 1 217 ? 0.571 -9.576 6.305 1.00 31.96 394 LYS A O 1
ATOM 1393 N N . THR A 1 218 ? -1.406 -9.984 7.303 1.00 41.93 395 THR A N 1
ATOM 1394 C CA . THR A 1 218 ? -2.023 -8.800 6.703 1.00 41.60 395 THR A CA 1
ATOM 1395 C C . THR A 1 218 ? -1.455 -7.511 7.288 1.00 37.10 395 THR A C 1
ATOM 1396 O O . THR A 1 218 ? -1.161 -6.563 6.550 1.00 37.15 395 THR A O 1
ATOM 1400 N N . LEU A 1 219 ? -1.285 -7.456 8.607 1.00 36.02 396 LEU A N 1
ATOM 1401 C CA . LEU A 1 219 ? -0.714 -6.259 9.221 1.00 43.66 396 LEU A CA 1
ATOM 1402 C C . LEU A 1 219 ? 0.723 -6.033 8.754 1.00 41.52 396 LEU A C 1
ATOM 1403 O O . LEU A 1 219 ? 1.128 -4.895 8.475 1.00 32.84 396 LEU A O 1
ATOM 1408 N N . MET A 1 220 ? 1.516 -7.103 8.666 1.00 35.22 397 MET A N 1
ATOM 1409 C CA . MET A 1 220 ? 2.875 -6.935 8.171 1.00 32.13 397 MET A CA 1
ATOM 1410 C C . MET A 1 220 ? 2.872 -6.520 6.705 1.00 30.06 397 MET A C 1
ATOM 1411 O O . MET A 1 220 ? 3.658 -5.660 6.299 1.00 33.36 397 MET A O 1
ATOM 1416 N N . ALA A 1 221 ? 1.970 -7.089 5.901 1.00 29.48 398 ALA A N 1
ATOM 1417 C CA . ALA A 1 221 ? 1.851 -6.659 4.511 1.00 31.39 398 ALA A CA 1
ATOM 1418 C C . ALA A 1 221 ? 1.471 -5.185 4.417 1.00 32.41 398 ALA A C 1
ATOM 1419 O O . ALA A 1 221 ? 1.979 -4.459 3.553 1.00 29.86 398 ALA A O 1
ATOM 1421 N N . THR A 1 222 ? 0.570 -4.721 5.288 1.00 30.11 399 THR A N 1
ATOM 1422 C CA . THR A 1 222 ? 0.232 -3.301 5.281 1.00 29.03 399 THR A CA 1
ATOM 1423 C C . THR A 1 222 ? 1.463 -2.447 5.557 1.00 33.30 399 THR A C 1
ATOM 1424 O O . THR A 1 222 ? 1.697 -1.437 4.883 1.00 32.07 399 THR A O 1
ATOM 1428 N N . ARG A 1 223 ? 2.275 -2.853 6.529 1.00 29.57 400 ARG A N 1
ATOM 1429 C CA . ARG A 1 223 ? 3.479 -2.100 6.848 1.00 30.10 400 ARG A CA 1
ATOM 1430 C C . ARG A 1 223 ? 4.469 -2.120 5.686 1.00 31.82 400 ARG A C 1
ATOM 1431 O O . ARG A 1 223 ? 5.090 -1.098 5.375 1.00 33.41 400 ARG A O 1
ATOM 1439 N N . ILE A 1 224 ? 4.610 -3.265 5.018 1.00 27.63 401 ILE A N 1
ATOM 1440 C CA . ILE A 1 224 ? 5.493 -3.347 3.855 1.00 29.73 401 ILE A CA 1
ATOM 1441 C C . ILE A 1 224 ? 5.003 -2.419 2.746 1.00 34.14 401 ILE A C 1
ATOM 1442 O O . ILE A 1 224 ? 5.780 -1.669 2.139 1.00 27.70 401 ILE A O 1
ATOM 1447 N N . VAL A 1 225 ? 3.708 -2.472 2.446 1.00 25.47 402 VAL A N 1
ATOM 1448 C CA . VAL A 1 225 ? 3.192 -1.654 1.355 1.00 25.16 402 VAL A CA 1
ATOM 1449 C C . VAL A 1 225 ? 3.263 -0.174 1.713 1.00 27.58 402 VAL A C 1
ATOM 1450 O O . VAL A 1 225 ? 3.539 0.665 0.847 1.00 30.75 402 VAL A O 1
ATOM 1454 N N . ASP A 1 226 ? 3.033 0.172 2.992 1.00 30.15 403 ASP A N 1
ATOM 1455 C CA . ASP A 1 226 ? 3.223 1.551 3.447 1.00 30.08 403 ASP A CA 1
ATOM 1456 C C . ASP A 1 226 ? 4.618 2.044 3.103 1.00 32.45 403 ASP A C 1
ATOM 1457 O O . ASP A 1 226 ? 4.793 3.181 2.651 1.00 32.35 403 ASP A O 1
ATOM 1462 N N . SER A 1 227 ? 5.624 1.198 3.336 1.00 27.93 404 SER A N 1
ATOM 1463 C CA . SER A 1 227 ? 7.006 1.563 3.049 1.00 31.98 404 SER A CA 1
ATOM 1464 C C . SER A 1 227 ? 7.240 1.728 1.550 1.00 31.57 404 SER A C 1
ATOM 1465 O O . SER A 1 227 ? 7.934 2.659 1.122 1.00 28.99 404 SER A O 1
ATOM 1468 N N . ILE A 1 228 ? 6.640 0.861 0.733 1.00 32.85 405 ILE A N 1
ATOM 1469 C CA . ILE A 1 228 ? 6.745 1.019 -0.717 1.00 34.88 405 ILE A CA 1
ATOM 1470 C C . ILE A 1 228 ? 6.121 2.337 -1.152 1.00 35.04 405 ILE A C 1
ATOM 1471 O O . ILE A 1 228 ? 6.708 3.096 -1.932 1.00 31.87 405 ILE A O 1
ATOM 1476 N N . ALA A 1 229 ? 4.914 2.629 -0.655 1.00 29.70 406 ALA A N 1
ATOM 1477 C CA . ALA A 1 229 ? 4.249 3.873 -1.024 1.00 32.37 406 ALA A CA 1
ATOM 1478 C C . ALA A 1 229 ? 5.075 5.090 -0.623 1.00 36.01 406 ALA A C 1
ATOM 1479 O O . ALA A 1 229 ? 5.152 6.070 -1.371 1.00 40.01 406 ALA A O 1
ATOM 1481 N N . ALA A 1 230 ? 5.667 5.065 0.575 1.00 33.08 407 ALA A N 1
ATOM 1482 C CA . ALA A 1 230 ? 6.486 6.193 1.010 1.00 37.66 407 ALA A CA 1
ATOM 1483 C C . ALA A 1 230 ? 7.715 6.347 0.125 1.00 36.96 407 ALA A C 1
ATOM 1484 O O . ALA A 1 230 ? 8.134 7.470 -0.182 1.00 39.19 407 ALA A O 1
ATOM 1486 N N . PHE A 1 231 ? 8.311 5.226 -0.284 1.00 34.33 408 PHE A N 1
ATOM 1487 C CA . PHE A 1 231 ? 9.475 5.285 -1.157 1.00 35.90 408 PHE A CA 1
ATOM 1488 C C . PHE A 1 231 ? 9.107 5.860 -2.512 1.00 40.93 408 PHE A C 1
ATOM 1489 O O . PHE A 1 231 ? 9.855 6.676 -3.067 1.00 40.05 408 PHE A O 1
ATOM 1497 N N . LEU A 1 232 ? 7.951 5.460 -3.053 1.00 37.06 409 LEU A N 1
ATOM 1498 C CA . LEU A 1 232 ? 7.523 5.994 -4.337 1.00 36.16 409 LEU A CA 1
ATOM 1499 C C . LEU A 1 232 ? 7.285 7.493 -4.241 1.00 46.77 409 LEU A C 1
ATOM 1500 O O . LEU A 1 232 ? 7.631 8.240 -5.161 1.00 47.20 409 LEU A O 1
ATOM 1505 N N . LYS A 1 233 ? 6.756 7.963 -3.108 1.00 45.06 410 LYS A N 1
ATOM 1506 C CA . LYS A 1 233 ? 6.514 9.394 -2.977 1.00 42.76 410 LYS A CA 1
ATOM 1507 C C . LYS A 1 233 ? 7.831 10.160 -2.862 1.00 47.47 410 LYS A C 1
ATOM 1508 O O . LYS A 1 233 ? 7.943 11.286 -3.360 1.00 53.35 410 LYS A O 1
ATOM 1510 N N . SER A 1 234 ? 8.835 9.537 -2.310 1.00 45.01 411 SER A N 1
ATOM 1511 C CA . SER A 1 234 ? 10.120 10.182 -2.180 1.00 48.25 411 SER A CA 1
ATOM 1512 C C . SER A 1 234 ? 10.857 10.299 -3.475 1.00 51.38 411 SER A C 1
ATOM 1513 O O . SER A 1 234 ? 11.771 11.034 -3.569 1.00 53.06 411 SER A O 1
ATOM 1516 N N . GLN A 1 235 ? 10.436 9.573 -4.483 1.00 53.28 412 GLN A N 1
ATOM 1517 C CA . GLN A 1 235 ? 11.092 9.599 -5.748 1.00 61.79 412 GLN A CA 1
ATOM 1518 C C . GLN A 1 235 ? 10.226 10.233 -6.825 1.00 68.66 412 GLN A C 1
ATOM 1519 O O . GLN A 1 235 ? 9.376 11.057 -6.554 1.00 73.22 412 GLN A O 1
ATOM 1525 N N . HIS B 1 7 ? -23.202 -51.117 3.640 1.00 96.42 184 HIS B N 1
ATOM 1526 C CA . HIS B 1 7 ? -23.347 -50.921 5.078 1.00 89.11 184 HIS B CA 1
ATOM 1527 C C . HIS B 1 7 ? -22.015 -50.515 5.699 1.00 88.33 184 HIS B C 1
ATOM 1528 O O . HIS B 1 7 ? -21.286 -49.687 5.148 1.00 90.61 184 HIS B O 1
ATOM 1530 N N . HIS B 1 8 ? -21.702 -51.109 6.846 1.00 78.73 185 HIS B N 1
ATOM 1531 C CA . HIS B 1 8 ? -20.449 -50.872 7.560 1.00 69.42 185 HIS B CA 1
ATOM 1532 C C . HIS B 1 8 ? -19.651 -52.173 7.580 1.00 56.40 185 HIS B C 1
ATOM 1533 O O . HIS B 1 8 ? -19.488 -52.807 8.628 1.00 55.63 185 HIS B O 1
ATOM 1540 N N . ASP B 1 9 ? -19.164 -52.568 6.397 1.00 48.76 186 ASP B N 1
ATOM 1541 C CA . ASP B 1 9 ? -18.420 -53.817 6.276 1.00 48.84 186 ASP B CA 1
ATOM 1542 C C . ASP B 1 9 ? -17.098 -53.759 7.025 1.00 45.10 186 ASP B C 1
ATOM 1543 O O . ASP B 1 9 ? -16.590 -54.794 7.464 1.00 54.29 186 ASP B O 1
ATOM 1548 N N . MET B 1 10 ? -16.492 -52.587 7.115 1.00 40.49 187 MET B N 1
ATOM 1549 C CA . MET B 1 10 ? -15.200 -52.473 7.771 1.00 33.48 187 MET B CA 1
ATOM 1550 C C . MET B 1 10 ? -15.295 -52.344 9.294 1.00 38.28 187 MET B C 1
ATOM 1551 O O . MET B 1 10 ? -14.276 -52.065 9.939 1.00 40.40 187 MET B O 1
ATOM 1556 N N . ALA B 1 11 ? -16.469 -52.565 9.884 1.00 39.75 188 ALA B N 1
ATOM 1557 C CA . ALA B 1 11 ? -16.599 -52.511 11.336 1.00 41.05 188 ALA B CA 1
ATOM 1558 C C . ALA B 1 11 ? -15.653 -53.509 11.995 1.00 44.05 188 ALA B C 1
ATOM 1559 O O . ALA B 1 11 ? -15.515 -54.648 11.540 1.00 40.53 188 ALA B O 1
ATOM 1561 N N . GLY B 1 12 ? -14.964 -53.064 13.044 1.00 42.90 189 GLY B N 1
ATOM 1562 C CA . GLY B 1 12 ? -14.048 -53.920 13.759 1.00 43.85 189 GLY B CA 1
ATOM 1563 C C . GLY B 1 12 ? -12.654 -53.974 13.181 1.00 45.08 189 GLY B C 1
ATOM 1564 O O . GLY B 1 12 ? -11.747 -54.505 13.837 1.00 47.75 189 GLY B O 1
ATOM 1565 N N . VAL B 1 13 ? -12.455 -53.464 11.975 1.00 36.35 190 VAL B N 1
ATOM 1566 C CA . VAL B 1 13 ? -11.135 -53.454 11.360 1.00 38.89 190 VAL B CA 1
ATOM 1567 C C . VAL B 1 13 ? -10.382 -52.222 11.847 1.00 35.27 190 VAL B C 1
ATOM 1568 O O . VAL B 1 13 ? -10.917 -51.107 11.841 1.00 36.56 190 VAL B O 1
ATOM 1572 N N . LYS B 1 14 ? -9.144 -52.421 12.298 1.00 36.49 191 LYS B N 1
ATOM 1573 C CA . LYS B 1 14 ? -8.254 -51.323 12.656 1.00 28.51 191 LYS B CA 1
ATOM 1574 C C . LYS B 1 14 ? -7.296 -51.093 11.495 1.00 27.85 191 LYS B C 1
ATOM 1575 O O . LYS B 1 14 ? -6.546 -52.000 11.120 1.00 28.42 191 LYS B O 1
ATOM 1579 N N . ALA B 1 15 ? -7.314 -49.896 10.931 1.00 27.35 192 ALA B N 1
ATOM 1580 C CA . ALA B 1 15 ? -6.560 -49.620 9.719 1.00 30.67 192 ALA B CA 1
ATOM 1581 C C . ALA B 1 15 ? -5.509 -48.562 9.988 1.00 27.53 192 ALA B C 1
ATOM 1582 O O . ALA B 1 15 ? -5.812 -47.518 10.579 1.00 28.02 192 ALA B O 1
ATOM 1584 N N . LEU B 1 16 ? -4.285 -48.839 9.546 1.00 23.70 193 LEU B N 1
ATOM 1585 C CA . LEU B 1 16 ? -3.181 -47.889 9.582 1.00 26.09 193 LEU B CA 1
ATOM 1586 C C . LEU B 1 16 ? -2.890 -47.485 8.146 1.00 22.82 193 LEU B C 1
ATOM 1587 O O . LEU B 1 16 ? -2.498 -48.321 7.327 1.00 21.94 193 LEU B O 1
ATOM 1592 N N . VAL B 1 17 ? -3.052 -46.201 7.851 1.00 21.75 194 VAL B N 1
ATOM 1593 C CA . VAL B 1 17 ? -2.913 -45.675 6.503 1.00 21.94 194 VAL B CA 1
ATOM 1594 C C . VAL B 1 17 ? -1.774 -44.667 6.524 1.00 23.46 194 VAL B C 1
ATOM 1595 O O . VAL B 1 17 ? -1.663 -43.867 7.458 1.00 28.95 194 VAL B O 1
ATOM 1599 N N . THR B 1 18 ? -0.901 -44.736 5.525 1.00 19.80 195 THR B N 1
ATOM 1600 C CA . THR B 1 18 ? 0.062 -43.676 5.273 1.00 22.89 195 THR B CA 1
ATOM 1601 C C . THR B 1 18 ? -0.336 -42.955 3.998 1.00 22.69 195 THR B C 1
ATOM 1602 O O . THR B 1 18 ? -0.881 -43.561 3.067 1.00 24.38 195 THR B O 1
ATOM 1606 N N . ALA B 1 19 ? -0.090 -41.648 3.974 1.00 22.08 196 ALA B N 1
ATOM 1607 C CA . ALA B 1 19 ? -0.483 -40.844 2.831 1.00 17.11 196 ALA B CA 1
ATOM 1608 C C . ALA B 1 19 ? 0.418 -39.627 2.733 1.00 25.30 196 ALA B C 1
ATOM 1609 O O . ALA B 1 19 ? 0.912 -39.115 3.744 1.00 23.37 196 ALA B O 1
ATOM 1611 N N . GLY B 1 20 ? 0.557 -39.132 1.508 1.00 23.13 197 GLY B N 1
ATOM 1612 C CA . GLY B 1 20 ? 1.366 -37.972 1.217 1.00 20.93 197 GLY B CA 1
ATOM 1613 C C . GLY B 1 20 ? 2.798 -38.350 0.884 1.00 25.27 197 GLY B C 1
ATOM 1614 O O . GLY B 1 20 ? 3.264 -39.464 1.129 1.00 25.56 197 GLY B O 1
ATOM 1615 N N . GLY B 1 21 ? 3.522 -37.373 0.360 1.00 24.04 198 GLY B N 1
ATOM 1616 C CA . GLY B 1 21 ? 4.922 -37.569 0.070 1.00 19.22 198 GLY B CA 1
ATOM 1617 C C . GLY B 1 21 ? 5.756 -37.258 1.289 1.00 23.13 198 GLY B C 1
ATOM 1618 O O . GLY B 1 21 ? 5.272 -36.638 2.234 1.00 24.84 198 GLY B O 1
ATOM 1619 N N . THR B 1 22 ? 6.960 -37.816 1.338 1.00 23.37 199 THR B N 1
ATOM 1620 C CA . THR B 1 22 ? 7.893 -37.443 2.393 1.00 22.23 199 THR B CA 1
ATOM 1621 C C . THR B 1 22 ? 8.844 -36.374 1.873 1.00 23.13 199 THR B C 1
ATOM 1622 O O . THR B 1 22 ? 9.002 -36.196 0.661 1.00 24.05 199 THR B O 1
ATOM 1626 N N . ARG B 1 23 ? 9.480 -35.657 2.806 1.00 25.62 200 ARG B N 1
ATOM 1627 C CA . ARG B 1 23 ? 10.460 -34.623 2.473 1.00 20.83 200 ARG B CA 1
ATOM 1628 C C . ARG B 1 23 ? 11.776 -34.965 3.156 1.00 21.86 200 ARG B C 1
ATOM 1629 O O . ARG B 1 23 ? 11.820 -35.150 4.375 1.00 23.22 200 ARG B O 1
ATOM 1637 N N . GLU B 1 24 ? 12.844 -35.069 2.366 1.00 20.26 201 GLU B N 1
ATOM 1638 C CA . GLU B 1 24 ? 14.131 -35.514 2.885 1.00 20.53 201 GLU B CA 1
ATOM 1639 C C . GLU B 1 24 ? 15.042 -34.307 3.045 1.00 27.64 201 GLU B C 1
ATOM 1640 O O . GLU B 1 24 ? 15.499 -33.763 2.035 1.00 24.30 201 GLU B O 1
ATOM 1646 N N . PRO B 1 25 ? 15.332 -33.852 4.265 1.00 26.36 202 PRO B N 1
ATOM 1647 C CA . PRO B 1 25 ? 16.003 -32.552 4.428 1.00 25.48 202 PRO B CA 1
ATOM 1648 C C . PRO B 1 25 ? 17.430 -32.515 3.898 1.00 26.14 202 PRO B C 1
ATOM 1649 O O . PRO B 1 25 ? 18.202 -33.472 4.027 1.00 23.85 202 PRO B O 1
ATOM 1653 N N . LEU B 1 26 ? 17.767 -31.373 3.299 1.00 24.94 203 LEU B N 1
ATOM 1654 C CA . LEU B 1 26 ? 19.134 -30.978 2.980 1.00 25.28 203 LEU B CA 1
ATOM 1655 C C . LEU B 1 26 ? 19.728 -30.056 4.032 1.00 30.32 203 LEU B C 1
ATOM 1656 O O . LEU B 1 26 ? 20.953 -30.057 4.245 1.00 29.44 203 LEU B O 1
ATOM 1661 N N . ASP B 1 27 ? 18.871 -29.266 4.674 1.00 26.98 204 ASP B N 1
ATOM 1662 C CA . ASP B 1 27 ? 19.194 -28.268 5.687 1.00 23.82 204 ASP B CA 1
ATOM 1663 C C . ASP B 1 27 ? 17.852 -27.896 6.323 1.00 26.25 204 ASP B C 1
ATOM 1664 O O . ASP B 1 27 ? 16.856 -28.568 6.023 1.00 26.36 204 ASP B O 1
ATOM 1669 N N . PRO B 1 28 ? 17.755 -26.887 7.203 1.00 30.62 205 PRO B N 1
ATOM 1670 C CA . PRO B 1 28 ? 16.452 -26.619 7.844 1.00 25.88 205 PRO B CA 1
ATOM 1671 C C . PRO B 1 28 ? 15.346 -26.212 6.884 1.00 29.85 205 PRO B C 1
ATOM 1672 O O . PRO B 1 28 ? 14.168 -26.327 7.251 1.00 28.75 205 PRO B O 1
ATOM 1676 N N . VAL B 1 29 ? 15.683 -25.723 5.689 1.00 24.86 206 VAL B N 1
ATOM 1677 C CA . VAL B 1 29 ? 14.711 -25.100 4.799 1.00 25.30 206 VAL B CA 1
ATOM 1678 C C . VAL B 1 29 ? 14.484 -25.896 3.513 1.00 27.16 206 VAL B C 1
ATOM 1679 O O . VAL B 1 29 ? 13.376 -25.855 2.959 1.00 27.83 206 VAL B O 1
ATOM 1683 N N . ARG B 1 30 ? 15.492 -26.607 3.014 1.00 23.68 207 ARG B N 1
ATOM 1684 C CA . ARG B 1 30 ? 15.421 -27.271 1.718 1.00 22.22 207 ARG B CA 1
ATOM 1685 C C . ARG B 1 30 ? 15.333 -28.780 1.897 1.00 25.32 207 ARG B C 1
ATOM 1686 O O . ARG B 1 30 ? 15.745 -29.330 2.918 1.00 25.94 207 ARG B O 1
ATOM 1694 N N . PHE B 1 31 ? 14.783 -29.454 0.888 1.00 22.01 208 PHE B N 1
ATOM 1695 C CA . PHE B 1 31 ? 14.580 -30.895 0.993 1.00 22.27 208 PHE B CA 1
ATOM 1696 C C . PHE B 1 31 ? 14.439 -31.479 -0.405 1.00 22.79 208 PHE B C 1
ATOM 1697 O O . PHE B 1 31 ? 14.197 -30.759 -1.383 1.00 24.50 208 PHE B O 1
ATOM 1705 N N . ILE B 1 32 ? 14.562 -32.810 -0.486 1.00 20.34 209 ILE B N 1
ATOM 1706 C CA . ILE B 1 32 ? 14.136 -33.551 -1.672 1.00 20.71 209 ILE B CA 1
ATOM 1707 C C . ILE B 1 32 ? 12.680 -33.953 -1.460 1.00 19.91 209 ILE B C 1
ATOM 1708 O O . ILE B 1 32 ? 12.341 -34.531 -0.427 1.00 22.10 209 ILE B O 1
ATOM 1713 N N . GLY B 1 33 ? 11.811 -33.613 -2.412 1.00 23.22 210 GLY B N 1
ATOM 1714 C CA . GLY B 1 33 ? 10.397 -33.913 -2.288 1.00 25.85 210 GLY B CA 1
ATOM 1715 C C . GLY B 1 33 ? 9.846 -34.466 -3.586 1.00 25.85 210 GLY B C 1
ATOM 1716 O O . GLY B 1 33 ? 10.563 -34.575 -4.584 1.00 22.28 210 GLY B O 1
ATOM 1717 N N . ASN B 1 34 ? 8.548 -34.800 -3.566 1.00 22.18 211 ASN B N 1
ATOM 1718 C CA . ASN B 1 34 ? 7.877 -35.253 -4.782 1.00 19.27 211 ASN B CA 1
ATOM 1719 C C . ASN B 1 34 ? 6.514 -34.570 -4.907 1.00 23.65 211 ASN B C 1
ATOM 1720 O O . ASN B 1 34 ? 6.076 -33.822 -4.017 1.00 23.65 211 ASN B O 1
ATOM 1725 N N . ARG B 1 35 ? 5.856 -34.798 -6.045 1.00 22.88 212 ARG B N 1
ATOM 1726 C CA . ARG B 1 35 ? 4.667 -34.025 -6.402 1.00 23.77 212 ARG B CA 1
ATOM 1727 C C . ARG B 1 35 ? 3.368 -34.640 -5.898 1.00 25.47 212 ARG B C 1
ATOM 1728 O O . ARG B 1 35 ? 2.291 -34.129 -6.227 1.00 27.19 212 ARG B O 1
ATOM 1736 N N . SER B 1 36 ? 3.445 -35.703 -5.105 1.00 22.15 213 SER B N 1
ATOM 1737 C CA . SER B 1 36 ? 2.247 -36.354 -4.588 1.00 24.46 213 SER B CA 1
ATOM 1738 C C . SER B 1 36 ? 1.488 -35.432 -3.641 1.00 26.45 213 SER B C 1
ATOM 1739 O O . SER B 1 36 ? 2.080 -34.748 -2.803 1.00 29.85 213 SER B O 1
ATOM 1742 N N . SER B 1 37 ? 0.164 -35.429 -3.771 1.00 21.87 214 SER B N 1
ATOM 1743 C CA . SER B 1 37 ? -0.665 -34.545 -2.966 1.00 25.38 214 SER B CA 1
ATOM 1744 C C . SER B 1 37 ? -1.117 -35.160 -1.654 1.00 22.78 214 SER B C 1
ATOM 1745 O O . SER B 1 37 ? -1.462 -34.411 -0.733 1.00 27.66 214 SER B O 1
ATOM 1748 N N . GLY B 1 38 ? -1.135 -36.493 -1.555 1.00 20.69 215 GLY B N 1
ATOM 1749 C CA . GLY B 1 38 ? -1.755 -37.217 -0.448 1.00 19.95 215 GLY B CA 1
ATOM 1750 C C . GLY B 1 38 ? -3.261 -37.405 -0.561 1.00 19.37 215 GLY B C 1
ATOM 1751 O O . GLY B 1 38 ? -3.851 -38.094 0.282 1.00 22.69 215 GLY B O 1
ATOM 1752 N N . LYS B 1 39 ? -3.902 -36.855 -1.589 1.00 20.01 216 LYS B N 1
ATOM 1753 C CA . LYS B 1 39 ? -5.366 -36.856 -1.604 1.00 19.66 216 LYS B CA 1
ATOM 1754 C C . LYS B 1 39 ? -5.930 -38.260 -1.786 1.00 23.50 216 LYS B C 1
ATOM 1755 O O . LYS B 1 39 ? -6.982 -38.583 -1.226 1.00 20.47 216 LYS B O 1
ATOM 1761 N N . GLN B 1 40 ? -5.268 -39.106 -2.582 1.00 23.06 217 GLN B N 1
ATOM 1762 C CA . GLN B 1 40 ? -5.829 -40.440 -2.790 1.00 22.93 217 GLN B CA 1
ATOM 1763 C C . GLN B 1 40 ? -5.755 -41.264 -1.515 1.00 24.08 217 GLN B C 1
ATOM 1764 O O . GLN B 1 40 ? -6.700 -41.985 -1.182 1.00 22.28 217 GLN B O 1
ATOM 1770 N N . GLY B 1 41 ? -4.646 -41.150 -0.779 1.00 22.42 218 GLY B N 1
ATOM 1771 C CA . GLY B 1 41 ? -4.539 -41.833 0.497 1.00 25.02 218 GLY B CA 1
ATOM 1772 C C . GLY B 1 41 ? -5.498 -41.283 1.537 1.00 18.31 218 GLY B C 1
ATOM 1773 O O . GLY B 1 41 ? -6.059 -42.039 2.331 1.00 24.04 218 GLY B O 1
ATOM 1774 N N . TYR B 1 42 ? -5.663 -39.961 1.580 1.00 20.59 219 TYR B N 1
ATOM 1775 C CA . TYR B 1 42 ? -6.690 -39.397 2.450 1.00 20.50 219 TYR B CA 1
ATOM 1776 C C . TYR B 1 42 ? -8.062 -39.952 2.093 1.00 23.92 219 TYR B C 1
ATOM 1777 O O . TYR B 1 42 ? -8.860 -40.270 2.982 1.00 25.77 219 TYR B O 1
ATOM 1786 N N . ALA B 1 43 ? -8.358 -40.081 0.794 1.00 24.84 220 ALA B N 1
ATOM 1787 C CA . ALA B 1 43 ? -9.667 -40.610 0.398 1.00 19.39 220 ALA B CA 1
ATOM 1788 C C . ALA B 1 43 ? -9.840 -42.049 0.861 1.00 22.24 220 ALA B C 1
ATOM 1789 O O . ALA B 1 43 ? -10.933 -42.440 1.278 1.00 21.86 220 ALA B O 1
ATOM 1791 N N . VAL B 1 44 ? -8.778 -42.861 0.791 1.00 21.89 221 VAL B N 1
ATOM 1792 C CA . VAL B 1 44 ? -8.906 -44.240 1.274 1.00 25.21 221 VAL B CA 1
ATOM 1793 C C . VAL B 1 44 ? -9.148 -44.264 2.781 1.00 24.70 221 VAL B C 1
ATOM 1794 O O . VAL B 1 44 ? -9.992 -45.021 3.277 1.00 23.45 221 VAL B O 1
ATOM 1798 N N . ALA B 1 45 ? -8.406 -43.450 3.538 1.00 21.81 222 ALA B N 1
ATOM 1799 C CA . ALA B 1 45 ? -8.656 -43.358 4.977 1.00 22.40 222 ALA B CA 1
ATOM 1800 C C . ALA B 1 45 ? -10.089 -42.930 5.257 1.00 26.27 222 ALA B C 1
ATOM 1801 O O . ALA B 1 45 ? -10.732 -43.437 6.184 1.00 26.44 222 ALA B O 1
ATOM 1803 N N . ARG B 1 46 ? -10.592 -41.971 4.484 1.00 22.24 223 ARG B N 1
ATOM 1804 C CA . ARG B 1 46 ? -11.915 -41.430 4.759 1.00 28.10 223 ARG B CA 1
ATOM 1805 C C . ARG B 1 46 ? -12.987 -42.479 4.466 1.00 27.67 223 ARG B C 1
ATOM 1806 O O . ARG B 1 46 ? -13.933 -42.659 5.251 1.00 25.20 223 ARG B O 1
ATOM 1814 N N . VAL B 1 47 ? -12.827 -43.224 3.368 1.00 22.93 224 VAL B N 1
ATOM 1815 C CA . VAL B 1 47 ? -13.779 -44.287 3.039 1.00 24.86 224 VAL B CA 1
ATOM 1816 C C . VAL B 1 47 ? -13.734 -45.400 4.087 1.00 31.57 224 VAL B C 1
ATOM 1817 O O . VAL B 1 47 ? -14.776 -45.927 4.495 1.00 27.02 224 VAL B O 1
ATOM 1821 N N . LEU B 1 48 ? -12.533 -45.773 4.542 1.00 22.75 225 LEU B N 1
ATOM 1822 C CA . LEU B 1 48 ? -12.417 -46.802 5.576 1.00 22.79 225 LEU B CA 1
ATOM 1823 C C . LEU B 1 48 ? -13.190 -46.420 6.827 1.00 27.57 225 LEU B C 1
ATOM 1824 O O . LEU B 1 48 ? -13.937 -47.239 7.378 1.00 28.26 225 LEU B O 1
ATOM 1829 N N . ALA B 1 49 ? -13.025 -45.171 7.284 1.00 23.55 226 ALA B N 1
ATOM 1830 C CA . ALA B 1 49 ? -13.724 -44.697 8.476 1.00 29.40 226 ALA B CA 1
ATOM 1831 C C . ALA B 1 49 ? -15.227 -44.626 8.251 1.00 30.82 226 ALA B C 1
ATOM 1832 O O . ALA B 1 49 ? -16.015 -44.985 9.139 1.00 29.10 226 ALA B O 1
ATOM 1834 N N . GLN B 1 50 ? -15.643 -44.169 7.069 1.00 28.82 227 GLN B N 1
ATOM 1835 C CA . GLN B 1 50 ? -17.070 -44.077 6.777 1.00 31.69 227 GLN B CA 1
ATOM 1836 C C . GLN B 1 50 ? -17.728 -45.445 6.820 1.00 39.47 227 GLN B C 1
ATOM 1837 O O . GLN B 1 50 ? -18.914 -45.553 7.153 1.00 38.03 227 GLN B O 1
ATOM 1843 N N . ARG B 1 51 ? -16.959 -46.503 6.560 1.00 36.52 228 ARG B N 1
ATOM 1844 C CA . ARG B 1 51 ? -17.468 -47.865 6.550 1.00 33.01 228 ARG B CA 1
ATOM 1845 C C . ARG B 1 51 ? -17.163 -48.618 7.839 1.00 36.13 228 ARG B C 1
ATOM 1846 O O . ARG B 1 51 ? -17.276 -49.847 7.870 1.00 36.58 228 ARG B O 1
ATOM 1854 N N . GLY B 1 52 ? -16.798 -47.904 8.905 1.00 37.29 229 GLY B N 1
ATOM 1855 C CA . GLY B 1 52 ? -16.746 -48.470 10.238 1.00 35.13 229 GLY B CA 1
ATOM 1856 C C . GLY B 1 52 ? -15.368 -48.794 10.764 1.00 31.88 229 GLY B C 1
ATOM 1857 O O . GLY B 1 52 ? -15.249 -49.204 11.926 1.00 33.95 229 GLY B O 1
ATOM 1858 N N . ALA B 1 53 ? -14.326 -48.623 9.965 1.00 27.23 230 ALA B N 1
ATOM 1859 C CA . ALA B 1 53 ? -12.987 -48.938 10.448 1.00 32.04 230 ALA B CA 1
ATOM 1860 C C . ALA B 1 53 ? -12.523 -47.905 11.467 1.00 33.52 230 ALA B C 1
ATOM 1861 O O . ALA B 1 53 ? -12.962 -46.753 11.464 1.00 30.30 230 ALA B O 1
ATOM 1863 N N . ASP B 1 54 ? -11.651 -48.352 12.368 1.00 25.63 231 ASP B N 1
ATOM 1864 C CA . ASP B 1 54 ? -10.926 -47.507 13.315 1.00 28.68 231 ASP B CA 1
ATOM 1865 C C . ASP B 1 54 ? -9.613 -47.131 12.638 1.00 29.08 231 ASP B C 1
ATOM 1866 O O . ASP B 1 54 ? -8.718 -47.966 12.513 1.00 33.55 231 ASP B O 1
ATOM 1871 N N . VAL B 1 55 ? -9.498 -45.889 12.168 1.00 25.01 232 VAL B N 1
ATOM 1872 C CA . VAL B 1 55 ? -8.427 -45.501 11.247 1.00 26.92 232 VAL B CA 1
ATOM 1873 C C . VAL B 1 55 ? -7.401 -44.616 11.942 1.00 28.88 232 VAL B C 1
ATOM 1874 O O . VAL B 1 55 ? -7.760 -43.632 12.600 1.00 24.97 232 VAL B O 1
ATOM 1878 N N . THR B 1 56 ? -6.118 -44.941 11.753 1.00 28.29 233 THR B N 1
ATOM 1879 C CA . THR B 1 56 ? -5.008 -44.066 12.108 1.00 27.37 233 THR B CA 1
ATOM 1880 C C . THR B 1 56 ? -4.315 -43.676 10.809 1.00 25.87 233 THR B C 1
ATOM 1881 O O . THR B 1 56 ? -4.040 -44.537 9.977 1.00 26.22 233 THR B O 1
ATOM 1885 N N . LEU B 1 57 ? -4.119 -42.376 10.595 1.00 25.07 234 LEU B N 1
ATOM 1886 C CA . LEU B 1 57 ? -3.562 -41.864 9.339 1.00 22.41 234 LEU B CA 1
ATOM 1887 C C . LEU B 1 57 ? -2.223 -41.193 9.607 1.00 24.60 234 LEU B C 1
ATOM 1888 O O . LEU B 1 57 ? -2.169 -40.159 10.283 1.00 29.89 234 LEU B O 1
ATOM 1893 N N . ILE B 1 58 ? -1.147 -41.778 9.076 1.00 23.92 235 ILE B N 1
ATOM 1894 C CA . ILE B 1 58 ? 0.177 -41.172 9.146 1.00 20.17 235 ILE B CA 1
ATOM 1895 C C . ILE B 1 58 ? 0.351 -40.328 7.896 1.00 24.05 235 ILE B C 1
ATOM 1896 O O . ILE B 1 58 ? 0.386 -40.863 6.781 1.00 24.80 235 ILE B O 1
ATOM 1901 N N . ALA B 1 59 ? 0.474 -39.014 8.078 1.00 23.35 236 ALA B N 1
ATOM 1902 C CA . ALA B 1 59 ? 0.397 -38.060 6.981 1.00 24.34 236 ALA B CA 1
ATOM 1903 C C . ALA B 1 59 ? 1.741 -37.374 6.794 1.00 23.29 236 ALA B C 1
ATOM 1904 O O . ALA B 1 59 ? 2.301 -36.819 7.749 1.00 25.20 236 ALA B O 1
ATOM 1906 N N . GLY B 1 60 ? 2.219 -37.381 5.553 1.00 22.66 237 GLY B N 1
ATOM 1907 C CA . GLY B 1 60 ? 3.399 -36.664 5.131 1.00 24.20 237 GLY B CA 1
ATOM 1908 C C . GLY B 1 60 ? 3.101 -35.240 4.718 1.00 21.95 237 GLY B C 1
ATOM 1909 O O . GLY B 1 60 ? 2.530 -34.467 5.490 1.00 26.04 237 GLY B O 1
ATOM 1910 N N . ASN B 1 61 ? 3.521 -34.870 3.513 1.00 22.93 238 ASN B N 1
ATOM 1911 C CA . ASN B 1 61 ? 3.489 -33.477 3.065 1.00 25.26 238 ASN B CA 1
ATOM 1912 C C . ASN B 1 61 ? 2.080 -33.087 2.599 1.00 29.82 238 ASN B C 1
ATOM 1913 O O . ASN B 1 61 ? 1.800 -32.863 1.421 1.00 25.86 238 ASN B O 1
ATOM 1918 N N . THR B 1 62 ? 1.190 -32.925 3.577 1.00 25.15 239 THR B N 1
ATOM 1919 C CA . THR B 1 62 ? -0.233 -32.699 3.313 1.00 27.57 239 THR B CA 1
ATOM 1920 C C . THR B 1 62 ? -0.792 -31.546 4.141 1.00 31.48 239 THR B C 1
ATOM 1921 O O . THR B 1 62 ? -1.964 -31.562 4.536 1.00 34.27 239 THR B O 1
ATOM 1925 N N . ALA B 1 63 ? -0.024 -30.461 4.285 1.00 28.74 240 ALA B N 1
ATOM 1926 C CA . ALA B 1 63 ? -0.428 -29.391 5.199 1.00 33.55 240 ALA B CA 1
ATOM 1927 C C . ALA B 1 63 ? -1.747 -28.744 4.803 1.00 43.01 240 ALA B C 1
ATOM 1928 O O . ALA B 1 63 ? -2.516 -28.330 5.680 1.00 48.41 240 ALA B O 1
ATOM 1930 N N . GLY B 1 64 ? -2.053 -28.663 3.519 1.00 35.78 241 GLY B N 1
ATOM 1931 C CA . GLY B 1 64 ? -3.318 -27.996 3.271 1.00 42.63 241 GLY B CA 1
ATOM 1932 C C . GLY B 1 64 ? -4.543 -28.878 3.156 1.00 37.25 241 GLY B C 1
ATOM 1933 O O . GLY B 1 64 ? -5.625 -28.363 2.847 1.00 38.20 241 GLY B O 1
ATOM 1934 N N . LEU B 1 65 ? -4.430 -30.178 3.414 1.00 29.24 242 LEU B N 1
ATOM 1935 C CA . LEU B 1 65 ? -5.575 -31.075 3.306 1.00 30.35 242 LEU B CA 1
ATOM 1936 C C . LEU B 1 65 ? -6.364 -31.097 4.610 1.00 34.63 242 LEU B C 1
ATOM 1937 O O . LEU B 1 65 ? -5.807 -30.915 5.693 1.00 35.94 242 LEU B O 1
ATOM 1942 N N . ILE B 1 66 ? -7.659 -31.365 4.507 1.00 27.74 243 ILE B N 1
ATOM 1943 C CA . ILE B 1 66 ? -8.505 -31.442 5.696 1.00 25.72 243 ILE B CA 1
ATOM 1944 C C . ILE B 1 66 ? -8.313 -32.816 6.317 1.00 26.84 243 ILE B C 1
ATOM 1945 O O . ILE B 1 66 ? -8.377 -33.828 5.613 1.00 27.26 243 ILE B O 1
ATOM 1950 N N . ASP B 1 67 ? -8.092 -32.858 7.640 1.00 27.85 244 ASP B N 1
ATOM 1951 C CA . ASP B 1 67 ? -8.057 -34.126 8.371 1.00 24.56 244 ASP B CA 1
ATOM 1952 C C . ASP B 1 67 ? -9.363 -34.886 8.156 1.00 29.20 244 ASP B C 1
ATOM 1953 O O . ASP B 1 67 ? -10.438 -34.324 8.401 1.00 27.51 244 ASP B O 1
ATOM 1958 N N . PRO B 1 68 ? -9.324 -36.147 7.728 1.00 28.19 245 PRO B N 1
ATOM 1959 C CA . PRO B 1 68 ? -10.577 -36.900 7.606 1.00 31.37 245 PRO B CA 1
ATOM 1960 C C . PRO B 1 68 ? -11.285 -37.032 8.950 1.00 37.46 245 PRO B C 1
ATOM 1961 O O . PRO B 1 68 ? -10.663 -37.243 9.997 1.00 28.09 245 PRO B O 1
ATOM 1965 N N . ALA B 1 69 ? -12.609 -36.906 8.908 1.00 29.61 246 ALA B N 1
ATOM 1966 C CA . ALA B 1 69 ? -13.384 -36.961 10.134 1.00 26.82 246 ALA B CA 1
ATOM 1967 C C . ALA B 1 69 ? -13.237 -38.335 10.787 1.00 26.47 246 ALA B C 1
ATOM 1968 O O . ALA B 1 69 ? -13.226 -39.368 10.109 1.00 30.69 246 ALA B O 1
ATOM 1970 N N . GLY B 1 70 ? -13.074 -38.334 12.107 1.00 31.60 247 GLY B N 1
ATOM 1971 C CA . GLY B 1 70 ? -13.015 -39.567 12.870 1.00 46.44 247 GLY B CA 1
ATOM 1972 C C . GLY B 1 70 ? -11.729 -40.355 12.759 1.00 44.05 247 GLY B C 1
ATOM 1973 O O . GLY B 1 70 ? -11.682 -41.500 13.218 1.00 40.80 247 GLY B O 1
ATOM 1974 N N . VAL B 1 71 ? -10.678 -39.774 12.192 1.00 33.26 248 VAL B N 1
ATOM 1975 C CA . VAL B 1 71 ? -9.412 -40.462 11.966 1.00 31.59 248 VAL B CA 1
ATOM 1976 C C . VAL B 1 71 ? -8.368 -39.879 12.910 1.00 35.43 248 VAL B C 1
ATOM 1977 O O . VAL B 1 71 ? -8.294 -38.658 13.088 1.00 30.86 248 VAL B O 1
ATOM 1981 N N . GLU B 1 72 ? -7.576 -40.750 13.535 1.00 28.34 249 GLU B N 1
ATOM 1982 C CA . GLU B 1 72 ? -6.480 -40.289 14.382 1.00 29.14 249 GLU B CA 1
ATOM 1983 C C . GLU B 1 72 ? -5.305 -39.878 13.500 1.00 28.84 249 GLU B C 1
ATOM 1984 O O . GLU B 1 72 ? -4.792 -40.691 12.723 1.00 29.10 249 GLU B O 1
ATOM 1990 N N . MET B 1 73 ? -4.865 -38.627 13.623 1.00 27.74 250 MET B N 1
ATOM 1991 C CA . MET B 1 73 ? -3.817 -38.103 12.754 1.00 27.86 250 MET B CA 1
ATOM 1992 C C . MET B 1 73 ? -2.447 -38.251 13.401 1.00 24.17 250 MET B C 1
ATOM 1993 O O . MET B 1 73 ? -2.270 -37.946 14.585 1.00 26.63 250 MET B O 1
ATOM 1998 N N . VAL B 1 74 ? -1.474 -38.696 12.606 1.00 23.21 251 VAL B N 1
ATOM 1999 C CA . VAL B 1 74 ? -0.064 -38.745 12.991 1.00 23.39 251 VAL B CA 1
ATOM 2000 C C . VAL B 1 74 ? 0.707 -38.035 11.890 1.00 28.46 251 VAL B C 1
ATOM 2001 O O . VAL B 1 74 ? 0.557 -38.378 10.711 1.00 30.09 251 VAL B O 1
ATOM 2005 N N . HIS B 1 75 ? 1.488 -37.020 12.252 1.00 28.50 252 HIS B N 1
ATOM 2006 C CA . HIS B 1 75 ? 2.203 -36.216 11.263 1.00 28.24 252 HIS B CA 1
ATOM 2007 C C . HIS B 1 75 ? 3.680 -36.576 11.251 1.00 30.42 252 HIS B C 1
ATOM 2008 O O . HIS B 1 75 ? 4.303 -36.660 12.311 1.00 26.81 252 HIS B O 1
ATOM 2015 N N . ILE B 1 76 ? 4.242 -36.788 10.054 1.00 25.32 253 ILE B N 1
ATOM 2016 C CA . ILE B 1 76 ? 5.666 -37.073 9.905 1.00 25.78 253 ILE B CA 1
ATOM 2017 C C . ILE B 1 76 ? 6.222 -36.162 8.816 1.00 24.03 253 ILE B C 1
ATOM 2018 O O . ILE B 1 76 ? 5.476 -35.562 8.041 1.00 22.04 253 ILE B O 1
ATOM 2023 N N . GLY B 1 77 ? 7.553 -36.072 8.763 1.00 25.14 254 GLY B N 1
ATOM 2024 C CA . GLY B 1 77 ? 8.237 -35.295 7.743 1.00 23.65 254 GLY B CA 1
ATOM 2025 C C . GLY B 1 77 ? 8.955 -36.150 6.710 1.00 23.83 254 GLY B C 1
ATOM 2026 O O . GLY B 1 77 ? 8.603 -36.126 5.527 1.00 23.96 254 GLY B O 1
ATOM 2027 N N . SER B 1 78 ? 9.958 -36.907 7.142 1.00 23.58 255 SER B N 1
ATOM 2028 C CA . SER B 1 78 ? 10.834 -37.676 6.266 1.00 22.57 255 SER B CA 1
ATOM 2029 C C . SER B 1 78 ? 10.423 -39.145 6.206 1.00 24.37 255 SER B C 1
ATOM 2030 O O . SER B 1 78 ? 9.618 -39.636 7.005 1.00 22.16 255 SER B O 1
ATOM 2033 N N . ALA B 1 79 ? 11.040 -39.863 5.259 1.00 22.01 256 ALA B N 1
ATOM 2034 C CA . ALA B 1 79 ? 10.823 -41.306 5.148 1.00 24.30 256 ALA B CA 1
ATOM 2035 C C . ALA B 1 79 ? 11.242 -42.044 6.419 1.00 29.59 256 ALA B C 1
ATOM 2036 O O . ALA B 1 79 ? 10.617 -43.038 6.804 1.00 27.20 256 ALA B O 1
ATOM 2038 N N . THR B 1 80 ? 12.316 -41.599 7.071 1.00 24.64 257 THR B N 1
ATOM 2039 C CA . THR B 1 80 ? 12.709 -42.260 8.316 1.00 27.18 257 THR B CA 1
ATOM 2040 C C . THR B 1 80 ? 11.689 -42.002 9.426 1.00 23.73 257 THR B C 1
ATOM 2041 O O . THR B 1 80 ? 11.375 -42.899 10.218 1.00 26.60 257 THR B O 1
ATOM 2045 N N . GLN B 1 81 ? 11.152 -40.792 9.497 1.00 24.39 258 GLN B N 1
ATOM 2046 C CA . GLN B 1 81 ? 10.120 -40.529 10.491 1.00 25.33 258 GLN B CA 1
ATOM 2047 C C . GLN B 1 81 ? 8.862 -41.338 10.190 1.00 26.04 258 GLN B C 1
ATOM 2048 O O . GLN B 1 81 ? 8.180 -41.803 11.111 1.00 28.32 258 GLN B O 1
ATOM 2054 N N . LEU B 1 82 ? 8.536 -41.501 8.908 1.00 23.54 259 LEU B N 1
ATOM 2055 C CA . LEU B 1 82 ? 7.415 -42.363 8.529 1.00 22.14 259 LEU B CA 1
ATOM 2056 C C . LEU B 1 82 ? 7.675 -43.813 8.936 1.00 26.92 259 LEU B C 1
ATOM 2057 O O . LEU B 1 82 ? 6.784 -44.488 9.461 1.00 26.14 259 LEU B O 1
ATOM 2062 N N . ARG B 1 83 ? 8.891 -44.313 8.680 1.00 22.17 260 ARG B N 1
ATOM 2063 C CA . ARG B 1 83 ? 9.266 -45.649 9.138 1.00 24.27 260 ARG B CA 1
ATOM 2064 C C . ARG B 1 83 ? 9.030 -45.811 10.634 1.00 25.97 260 ARG B C 1
ATOM 2065 O O . ARG B 1 83 ? 8.437 -46.800 11.077 1.00 24.04 260 ARG B O 1
ATOM 2073 N N . ASP B 1 84 ? 9.502 -44.852 11.433 1.00 29.05 261 ASP B N 1
ATOM 2074 C CA . ASP B 1 84 ? 9.374 -44.988 12.881 1.00 28.96 261 ASP B CA 1
ATOM 2075 C C . ASP B 1 84 ? 7.913 -44.922 13.321 1.00 29.86 261 ASP B C 1
ATOM 2076 O O . ASP B 1 84 ? 7.507 -45.619 14.263 1.00 25.44 261 ASP B O 1
ATOM 2081 N N . ALA B 1 85 ? 7.108 -44.092 12.651 1.00 24.73 262 ALA B N 1
ATOM 2082 C CA . ALA B 1 85 ? 5.693 -44.002 12.990 1.00 29.83 262 ALA B CA 1
ATOM 2083 C C . ALA B 1 85 ? 4.959 -45.295 12.649 1.00 28.09 262 ALA B C 1
ATOM 2084 O O . ALA B 1 85 ? 4.097 -45.745 13.414 1.00 26.47 262 ALA B O 1
ATOM 2086 N N . VAL B 1 86 ? 5.290 -45.908 11.510 1.00 25.28 263 VAL B N 1
ATOM 2087 C CA . VAL B 1 86 ? 4.680 -47.188 11.161 1.00 25.80 263 VAL B CA 1
ATOM 2088 C C . VAL B 1 86 ? 5.097 -48.259 12.163 1.00 29.59 263 VAL B C 1
ATOM 2089 O O . VAL B 1 86 ? 4.285 -49.097 12.575 1.00 31.86 263 VAL B O 1
ATOM 2093 N N . SER B 1 87 ? 6.365 -48.248 12.577 1.00 24.62 264 SER B N 1
ATOM 2094 C CA . SER B 1 87 ? 6.801 -49.208 13.587 1.00 27.36 264 SER B CA 1
ATOM 2095 C C . SER B 1 87 ? 6.019 -49.039 14.888 1.00 27.58 264 SER B C 1
ATOM 2096 O O . SER B 1 87 ? 5.654 -50.026 15.540 1.00 30.90 264 SER B O 1
ATOM 2099 N N . LYS B 1 88 ? 5.772 -47.794 15.290 1.00 28.80 265 LYS B N 1
ATOM 2100 C CA . LYS B 1 88 ? 5.063 -47.532 16.538 1.00 31.69 265 LYS B CA 1
ATOM 2101 C C . LYS B 1 88 ? 3.617 -47.997 16.464 1.00 31.03 265 LYS B C 1
ATOM 2102 O O . LYS B 1 88 ? 3.081 -48.563 17.430 1.00 29.38 265 LYS B O 1
ATOM 2108 N N . HIS B 1 89 ? 2.970 -47.769 15.326 1.00 29.07 266 HIS B N 1
ATOM 2109 C CA . HIS B 1 89 ? 1.533 -47.973 15.232 1.00 30.57 266 HIS B CA 1
ATOM 2110 C C . HIS B 1 89 ? 1.123 -49.287 14.576 1.00 35.40 2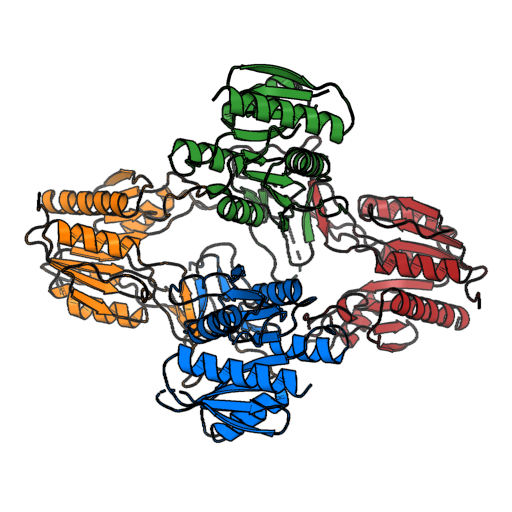66 HIS B C 1
ATOM 2111 O O . HIS B 1 89 ? -0.036 -49.688 14.727 1.00 30.80 266 HIS B O 1
ATOM 2118 N N . ALA B 1 90 ? 2.028 -49.986 13.891 1.00 31.82 267 ALA B N 1
ATOM 2119 C CA . ALA B 1 90 ? 1.618 -51.213 13.211 1.00 34.33 267 ALA B CA 1
ATOM 2120 C C . ALA B 1 90 ? 1.130 -52.298 14.172 1.00 32.87 267 ALA B C 1
ATOM 2121 O O . ALA B 1 90 ? 0.209 -53.041 13.786 1.00 34.10 267 ALA B O 1
ATOM 2123 N N . PRO B 1 91 ? 1.666 -52.449 15.391 1.00 30.70 268 PRO B N 1
ATOM 2124 C CA . PRO B 1 91 ? 1.175 -53.523 16.273 1.00 34.06 268 PRO B CA 1
ATOM 2125 C C . PRO B 1 91 ? -0.307 -53.437 16.585 1.00 30.57 268 PRO B C 1
ATOM 2126 O O . PRO B 1 91 ? -0.880 -54.428 17.055 1.00 33.46 268 PRO B O 1
ATOM 2130 N N . ASP B 1 92 ? -0.934 -52.274 16.389 1.00 30.62 269 ASP B N 1
ATOM 2131 C CA . ASP B 1 92 ? -2.349 -52.083 16.682 1.00 43.12 269 ASP B CA 1
ATOM 2132 C C . ASP B 1 92 ? -3.247 -52.395 15.488 1.00 41.11 269 ASP B C 1
ATOM 2133 O O . ASP B 1 92 ? -4.456 -52.564 15.666 1.00 47.72 269 ASP B O 1
ATOM 2138 N N . ALA B 1 93 ? -2.683 -52.487 14.288 1.00 29.16 270 ALA B N 1
ATOM 2139 C CA . ALA B 1 93 ? -3.444 -52.553 13.041 1.00 29.17 270 ALA B CA 1
ATOM 2140 C C . ALA B 1 93 ? -3.780 -53.967 12.563 1.00 31.34 270 ALA B C 1
ATOM 2141 O O . ALA B 1 93 ? -3.004 -54.906 12.746 1.00 29.47 270 ALA B O 1
ATOM 2143 N N . ASN B 1 94 ? -4.954 -54.095 11.917 1.00 30.22 271 ASN B N 1
ATOM 2144 C CA . ASN B 1 94 ? -5.333 -55.275 11.145 1.00 33.70 271 ASN B CA 1
AT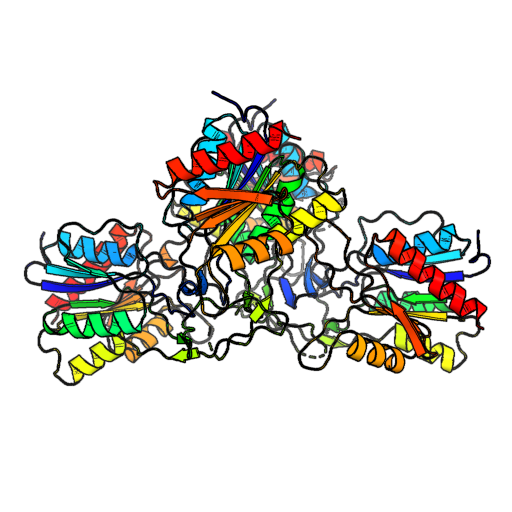OM 2145 C C . ASN B 1 94 ? -5.060 -55.123 9.657 1.00 29.72 271 ASN B C 1
ATOM 2146 O O . ASN B 1 94 ? -4.950 -56.137 8.952 1.00 28.24 271 ASN B O 1
ATOM 2151 N N . VAL B 1 95 ? -5.006 -53.888 9.168 1.00 27.70 272 VAL B N 1
ATOM 2152 C CA . VAL B 1 95 ? -4.745 -53.570 7.770 1.00 23.11 272 VAL B CA 1
ATOM 2153 C C . VAL B 1 95 ? -3.726 -52.436 7.730 1.00 27.18 272 VAL B C 1
ATOM 2154 O O . VAL B 1 95 ? -3.878 -51.428 8.429 1.00 26.76 272 VAL B O 1
ATOM 2158 N N . LEU B 1 96 ? -2.704 -52.586 6.899 1.00 23.90 273 LEU B N 1
ATOM 2159 C CA . LEU B 1 96 ? -1.751 -51.518 6.631 1.00 25.61 273 LEU B CA 1
ATOM 2160 C C . LEU B 1 96 ? -1.935 -51.100 5.179 1.00 29.85 273 LEU B C 1
ATOM 2161 O O . LEU B 1 96 ? -1.802 -51.927 4.269 1.00 27.58 273 LEU B O 1
ATOM 2166 N N . VAL B 1 97 ? -2.242 -49.828 4.971 1.00 22.51 274 VAL B N 1
ATOM 2167 C CA . VAL B 1 97 ? -2.454 -49.265 3.642 1.00 21.17 274 VAL B CA 1
ATOM 2168 C C . VAL B 1 97 ? -1.330 -48.268 3.387 1.00 22.95 274 VAL B C 1
ATOM 2169 O O . VAL B 1 97 ? -1.366 -47.128 3.867 1.00 23.26 274 VAL B O 1
ATOM 2173 N N . MET B 1 98 ? -0.360 -48.669 2.573 1.00 24.81 275 MET B N 1
ATOM 2174 C CA . MET B 1 98 ? 0.845 -47.868 2.330 1.00 19.37 275 MET B CA 1
ATOM 2175 C C . MET B 1 98 ? 0.650 -47.042 1.058 1.00 22.58 275 MET B C 1
ATOM 2176 O O . MET B 1 98 ? 1.216 -47.334 0.004 1.00 22.81 275 MET B O 1
ATOM 2181 N N . ALA B 1 99 ? -0.133 -45.965 1.179 1.00 23.77 276 ALA B N 1
ATOM 2182 C CA . ALA B 1 99 ? -0.409 -45.081 0.053 1.00 18.77 276 ALA B CA 1
ATOM 2183 C C . ALA B 1 99 ? 0.565 -43.916 -0.037 1.00 24.74 276 ALA B C 1
ATOM 2184 O O . ALA B 1 99 ? 0.464 -43.117 -0.967 1.00 27.19 276 ALA B O 1
ATOM 2186 N N . ALA B 1 100 ? 1.490 -43.783 0.906 1.00 24.78 277 ALA B N 1
ATOM 2187 C CA . ALA B 1 100 ? 2.417 -42.659 0.872 1.00 23.37 277 ALA B CA 1
ATOM 2188 C C . ALA B 1 100 ? 3.423 -42.799 -0.266 1.00 22.94 277 ALA B C 1
ATOM 2189 O O . ALA B 1 100 ? 3.875 -43.899 -0.600 1.00 21.91 277 ALA B O 1
ATOM 2191 N N . ALA B 1 101 ? 3.802 -41.653 -0.835 1.00 23.82 278 ALA B N 1
ATOM 2192 C CA . ALA B 1 101 ? 4.904 -41.574 -1.793 1.00 27.23 278 ALA B CA 1
ATOM 2193 C C . ALA B 1 101 ? 6.201 -41.414 -1.009 1.00 26.72 278 ALA B C 1
ATOM 2194 O O . ALA B 1 101 ? 6.708 -40.310 -0.827 1.00 25.35 278 ALA B O 1
ATOM 2196 N N . VAL B 1 102 ? 6.782 -42.538 -0.598 1.00 27.00 279 VAL B N 1
ATOM 2197 C CA . VAL B 1 102 ? 7.943 -42.525 0.289 1.00 24.96 279 VAL B CA 1
ATOM 2198 C C . VAL B 1 102 ? 9.211 -42.331 -0.531 1.00 28.95 279 VAL B C 1
ATOM 2199 O O . VAL B 1 102 ? 9.459 -43.056 -1.499 1.00 31.91 279 VAL B O 1
ATOM 2203 N N . ALA B 1 103 ? 10.031 -41.368 -0.129 1.00 27.29 280 ALA B N 1
ATOM 2204 C CA . ALA B 1 103 ? 11.294 -41.122 -0.822 1.00 26.32 280 ALA B CA 1
ATOM 2205 C C . ALA B 1 103 ? 12.221 -42.334 -0.747 1.00 29.98 280 ALA B C 1
ATOM 2206 O O . ALA B 1 103 ? 12.408 -42.923 0.322 1.00 30.95 280 ALA B O 1
ATOM 2208 N N . ASP B 1 104 ? 12.791 -42.723 -1.898 1.00 26.90 281 ASP B N 1
ATOM 2209 C CA . ASP B 1 104 ? 13.750 -43.822 -1.908 1.00 35.70 281 ASP B CA 1
ATOM 2210 C C . ASP B 1 104 ? 15.094 -43.412 -1.322 1.00 35.13 281 ASP B C 1
ATOM 2211 O O . ASP B 1 104 ? 15.811 -44.254 -0.767 1.00 34.05 281 ASP B O 1
ATOM 2216 N N . PHE B 1 105 ? 15.462 -42.140 -1.456 1.00 32.17 282 PHE B N 1
ATOM 2217 C CA . PHE B 1 105 ? 16.777 -41.669 -1.056 1.00 34.05 282 PHE B CA 1
ATOM 2218 C C . PHE B 1 105 ? 16.658 -40.408 -0.217 1.00 35.01 282 PHE B C 1
ATOM 2219 O O . PHE B 1 105 ? 15.734 -39.608 -0.380 1.00 31.13 282 PHE B O 1
ATOM 2227 N N . ARG B 1 106 ? 17.645 -40.206 0.639 1.00 32.30 283 ARG B N 1
ATOM 2228 C CA . ARG B 1 106 ? 17.745 -38.982 1.407 1.00 27.48 283 ARG B CA 1
ATOM 2229 C C . ARG B 1 106 ? 19.164 -38.460 1.266 1.00 32.32 283 ARG B C 1
ATOM 2230 O O . ARG B 1 106 ? 20.082 -39.230 0.968 1.00 31.10 283 ARG B O 1
ATOM 2238 N N . PRO B 1 107 ? 19.362 -37.155 1.412 1.00 30.02 284 PRO B N 1
ATOM 2239 C CA . PRO B 1 107 ? 20.725 -36.620 1.423 1.00 31.14 284 PRO B CA 1
ATOM 2240 C C . PRO B 1 107 ? 21.533 -37.230 2.558 1.00 32.76 284 PRO B C 1
ATOM 2241 O O . PRO B 1 107 ? 21.030 -37.428 3.665 1.00 34.73 284 PRO B O 1
ATOM 2245 N N . ALA B 1 108 ? 22.792 -37.548 2.255 1.00 31.93 285 ALA B N 1
ATOM 2246 C CA . ALA B 1 108 ? 23.668 -38.191 3.232 1.00 33.53 285 ALA B CA 1
ATOM 2247 C C . ALA B 1 108 ? 24.000 -37.263 4.396 1.00 43.15 285 ALA B C 1
ATOM 2248 O O . ALA B 1 108 ? 24.169 -37.726 5.530 1.00 41.87 285 ALA B O 1
ATOM 2250 N N . HIS B 1 109 ? 24.120 -35.958 4.139 1.00 34.80 286 HIS B N 1
ATOM 2251 C CA . HIS B 1 109 ? 24.423 -34.976 5.171 1.00 38.62 286 HIS B CA 1
ATOM 2252 C C . HIS B 1 109 ? 23.322 -33.929 5.225 1.00 40.29 286 HIS B C 1
ATOM 2253 O O . HIS B 1 109 ? 22.852 -33.453 4.186 1.00 45.44 286 HIS B O 1
ATOM 2260 N N . VAL B 1 110 ? 22.893 -33.592 6.437 1.00 33.72 287 VAL B N 1
ATOM 2261 C CA . VAL B 1 110 ? 21.919 -32.527 6.661 1.00 28.95 287 VAL B CA 1
ATOM 2262 C C . VAL B 1 110 ? 22.656 -31.370 7.308 1.00 38.92 287 VAL B C 1
ATOM 2263 O O . VAL B 1 110 ? 23.253 -31.536 8.379 1.00 36.45 287 VAL B O 1
ATOM 2267 N N . ALA B 1 111 ? 22.641 -30.213 6.652 1.00 28.01 288 ALA B N 1
ATOM 2268 C CA . ALA B 1 111 ? 23.333 -29.045 7.179 1.00 29.23 288 ALA B CA 1
ATOM 2269 C C . ALA B 1 111 ? 22.576 -28.474 8.367 1.00 28.44 288 ALA B C 1
ATOM 2270 O O . ALA B 1 111 ? 21.347 -28.478 8.391 1.00 27.97 288 ALA B O 1
ATOM 2272 N N . ALA B 1 112 ? 23.329 -27.991 9.369 1.00 29.64 289 ALA B N 1
ATOM 2273 C CA . ALA B 1 112 ? 22.699 -27.388 10.538 1.00 32.79 289 ALA B CA 1
ATOM 2274 C C . ALA B 1 112 ? 22.023 -26.076 10.187 1.00 37.25 289 ALA B C 1
ATOM 2275 O O . ALA B 1 112 ? 21.061 -25.678 10.853 1.00 37.44 289 ALA B O 1
ATOM 2277 N N . ALA B 1 113 ? 22.540 -25.364 9.191 1.00 31.55 290 ALA B N 1
ATOM 2278 C CA . ALA B 1 113 ? 21.944 -24.120 8.725 1.00 30.65 290 ALA B CA 1
ATOM 2279 C C . ALA B 1 113 ? 21.769 -24.177 7.214 1.00 36.17 290 ALA B C 1
ATOM 2280 O O . ALA B 1 113 ? 22.435 -24.951 6.527 1.00 34.70 290 ALA B O 1
ATOM 2282 N N . LYS B 1 114 ? 20.869 -23.344 6.692 1.00 32.23 291 LYS B N 1
ATOM 2283 C CA . LYS B 1 114 ? 20.650 -23.319 5.253 1.00 33.68 291 LYS B CA 1
ATOM 2284 C C . LYS B 1 114 ? 21.965 -23.097 4.522 1.00 37.08 291 LYS B C 1
ATOM 2285 O O . LYS B 1 114 ? 22.736 -22.195 4.861 1.00 37.07 291 LYS B O 1
ATOM 2291 N N . ILE B 1 115 ? 22.231 -23.957 3.537 1.00 46.23 292 ILE B N 1
ATOM 2292 C CA . ILE B 1 115 ? 23.459 -23.849 2.763 1.00 47.37 292 ILE B CA 1
ATOM 2293 C C . ILE B 1 115 ? 23.504 -22.496 2.070 1.00 49.28 292 ILE B C 1
ATOM 2294 O O . ILE B 1 115 ? 22.547 -22.086 1.400 1.00 43.50 292 ILE B O 1
ATOM 2299 N N . LYS B 1 116 ? 24.614 -21.788 2.243 1.00 43.27 293 LYS B N 1
ATOM 2300 C CA . LYS B 1 116 ? 24.772 -20.444 1.713 1.00 48.32 293 LYS B CA 1
ATOM 2301 C C . LYS B 1 116 ? 25.281 -20.473 0.277 1.00 62.21 293 LYS B C 1
ATOM 2302 O O . LYS B 1 116 ? 26.054 -21.352 -0.117 1.00 65.86 293 LYS B O 1
ATOM 2308 N N . LYS B 1 117 ? 24.832 -19.495 -0.502 1.00 57.43 294 LYS B N 1
ATOM 2309 C CA . LYS B 1 117 ? 25.285 -19.302 -1.876 1.00 52.10 294 LYS B CA 1
ATOM 2310 C C . LYS B 1 117 ? 26.683 -18.701 -1.819 1.00 51.00 294 LYS B C 1
ATOM 2311 O O . LYS B 1 117 ? 26.853 -17.502 -1.574 1.00 51.98 294 LYS B O 1
ATOM 2315 N N . GLY B 1 118 ? 27.699 -19.532 -2.015 1.00 62.08 295 GLY B N 1
ATOM 2316 C CA . GLY B 1 118 ? 29.053 -19.021 -1.976 1.00 66.58 295 GLY B CA 1
ATOM 2317 C C . GLY B 1 118 ? 29.446 -18.363 -3.280 1.00 77.61 295 GLY B C 1
ATOM 2318 O O . GLY B 1 118 ? 28.621 -17.728 -3.946 1.00 76.90 295 GLY B O 1
ATOM 2319 N N . ALA B 1 119 ? 30.718 -18.496 -3.643 1.00 84.10 296 ALA B N 1
ATOM 2320 C CA . ALA B 1 119 ? 31.190 -18.163 -4.978 1.00 86.25 296 ALA B CA 1
ATOM 2321 C C . ALA B 1 119 ? 31.882 -19.324 -5.668 1.00 87.45 296 ALA B C 1
ATOM 2322 O O . ALA B 1 119 ? 32.012 -19.297 -6.898 1.00 94.21 296 ALA B O 1
ATOM 2324 N N . SER B 1 120 ? 32.322 -20.337 -4.929 1.00 82.38 297 SER B N 1
ATOM 2325 C CA . SER B 1 120 ? 32.937 -21.514 -5.514 1.00 83.23 297 SER B CA 1
ATOM 2326 C C . SER B 1 120 ? 31.852 -22.461 -6.024 1.00 76.55 297 SER B C 1
ATOM 2327 O O . SER B 1 120 ? 30.655 -22.242 -5.822 1.00 73.57 297 SER B O 1
ATOM 2330 N N . GLU B 1 121 ? 32.276 -23.528 -6.695 1.00 77.27 298 GLU B N 1
ATOM 2331 C CA . GLU B 1 121 ? 31.325 -24.434 -7.323 1.00 82.97 298 GLU B CA 1
ATOM 2332 C C . GLU B 1 121 ? 30.386 -25.024 -6.273 1.00 81.33 298 GLU B C 1
ATOM 2333 O O . GLU B 1 121 ? 30.821 -25.354 -5.162 1.00 78.31 298 GLU B O 1
ATOM 2335 N N . PRO B 1 122 ? 29.094 -25.149 -6.575 1.00 80.84 299 PRO B N 1
ATOM 2336 C CA . PRO B 1 122 ? 28.177 -25.764 -5.610 1.00 70.91 299 PRO B CA 1
ATOM 2337 C C . PRO B 1 122 ? 28.481 -27.244 -5.418 1.00 57.38 299 PRO B C 1
ATOM 2338 O O . PRO B 1 122 ? 28.829 -27.961 -6.359 1.00 54.89 299 PRO B O 1
ATOM 2342 N N . SER B 1 123 ? 28.355 -27.684 -4.172 1.00 55.47 300 SER B N 1
ATOM 2343 C CA . SER B 1 123 ? 28.723 -29.033 -3.762 1.00 56.81 300 SER B CA 1
ATOM 2344 C C . SER B 1 123 ? 27.608 -30.016 -4.102 1.00 56.70 300 SER B C 1
ATOM 2345 O O . SER B 1 123 ? 26.436 -29.756 -3.817 1.00 62.32 300 SER B O 1
ATOM 2348 N N . SER B 1 124 ? 27.961 -31.119 -4.757 1.00 47.77 301 SER B N 1
ATOM 2349 C CA . SER B 1 124 ? 26.974 -32.142 -5.073 1.00 43.53 301 SER B CA 1
ATOM 2350 C C . SER B 1 124 ? 26.326 -32.690 -3.802 1.00 40.96 301 SER B C 1
ATOM 2351 O O . SER B 1 124 ? 26.871 -32.591 -2.700 1.00 42.52 301 SER B O 1
ATOM 2354 N N . ILE B 1 125 ? 25.155 -33.296 -3.974 1.00 39.08 302 ILE B N 1
ATOM 2355 C CA . ILE B 1 125 ? 24.419 -33.927 -2.884 1.00 36.88 302 ILE B CA 1
ATOM 2356 C C . ILE B 1 125 ? 24.600 -35.432 -2.999 1.00 37.25 302 ILE B C 1
ATOM 2357 O O . ILE B 1 125 ? 24.141 -36.046 -3.969 1.00 37.51 302 ILE B O 1
ATOM 2362 N N . ASP B 1 126 ? 25.265 -36.032 -2.016 1.00 37.75 303 ASP B N 1
ATOM 2363 C CA . ASP B 1 126 ? 25.337 -37.486 -1.953 1.00 38.39 303 ASP B CA 1
ATOM 2364 C C . ASP B 1 126 ? 24.037 -38.039 -1.388 1.00 37.56 303 ASP B C 1
ATOM 2365 O O . ASP B 1 126 ? 23.439 -37.450 -0.481 1.00 36.72 303 ASP B O 1
ATOM 2370 N N . LEU B 1 127 ? 23.597 -39.173 -1.930 1.00 36.35 304 LEU B N 1
ATOM 2371 C CA . LEU B 1 127 ? 22.342 -39.796 -1.538 1.00 36.82 304 LEU B CA 1
ATOM 2372 C C . LEU B 1 127 ? 22.596 -41.149 -0.893 1.00 41.33 304 LEU B C 1
ATOM 2373 O O . LEU B 1 127 ? 23.546 -41.854 -1.240 1.00 43.86 304 LEU B O 1
ATOM 2378 N N . VAL B 1 128 ? 21.701 -41.509 0.003 1.00 37.21 305 VAL B N 1
ATOM 2379 C CA . VAL B 1 128 ? 21.695 -42.765 0.695 1.00 39.93 305 VAL B CA 1
ATOM 2380 C C . VAL B 1 128 ? 20.261 -43.347 0.671 1.00 34.67 305 VAL B C 1
ATOM 2381 O O . VAL B 1 128 ? 19.331 -42.643 0.748 1.00 33.00 305 VAL B O 1
ATOM 2385 N N . ARG B 1 129 ? 20.128 -44.639 0.488 1.00 39.52 306 ARG B N 1
ATOM 2386 C CA . ARG B 1 129 ? 18.871 -45.315 0.442 1.00 40.39 306 ARG B CA 1
ATOM 2387 C C . ARG B 1 129 ? 18.115 -45.320 1.755 1.00 35.83 306 ARG B C 1
ATOM 2388 O O . ARG B 1 129 ? 18.671 -45.516 2.769 1.00 36.52 306 ARG B O 1
ATOM 2396 N N . ASN B 1 130 ? 16.828 -45.063 1.691 1.00 32.86 307 ASN B N 1
ATOM 2397 C CA . ASN B 1 130 ? 15.984 -45.072 2.860 1.00 34.60 307 ASN B CA 1
ATOM 2398 C C . ASN B 1 130 ? 15.425 -46.483 3.024 1.00 34.17 307 ASN B C 1
ATOM 2399 O O . ASN B 1 130 ? 15.275 -47.152 2.084 1.00 34.26 307 ASN B O 1
ATOM 2404 N N . ASP B 1 131 ? 15.086 -46.890 4.226 1.00 35.49 308 ASP B N 1
ATOM 2405 C CA . ASP B 1 131 ? 14.533 -48.223 4.416 1.00 33.73 308 ASP B CA 1
ATOM 2406 C C . ASP B 1 131 ? 13.213 -48.339 3.668 1.00 32.90 308 ASP B C 1
ATOM 2407 O O . ASP B 1 131 ? 12.465 -47.360 3.532 1.00 30.41 308 ASP B O 1
ATOM 2412 N N . ASP B 1 132 ? 12.961 -49.531 3.129 1.00 34.37 309 ASP B N 1
ATOM 2413 C CA . ASP B 1 132 ? 11.688 -49.864 2.493 1.00 33.97 309 ASP B CA 1
ATOM 2414 C C . ASP B 1 132 ? 10.701 -50.190 3.608 1.00 33.88 309 ASP B C 1
ATOM 2415 O O . ASP B 1 132 ? 10.731 -51.280 4.186 1.00 36.13 309 ASP B O 1
ATOM 2420 N N . VAL B 1 133 ? 9.806 -49.247 3.902 1.00 28.33 310 VAL B N 1
ATOM 2421 C CA . VAL B 1 133 ? 8.917 -49.407 5.048 1.00 27.24 310 VAL B CA 1
ATOM 2422 C C . VAL B 1 133 ? 7.934 -50.548 4.804 1.00 28.94 310 VAL B C 1
ATOM 2423 O O . VAL B 1 133 ? 7.727 -51.415 5.666 1.00 30.28 310 VAL B O 1
ATOM 2427 N N . LEU B 1 134 ? 7.330 -50.570 3.613 1.00 26.86 311 LEU B N 1
ATOM 2428 C CA . LEU B 1 134 ? 6.409 -51.641 3.237 1.00 28.78 311 LEU B CA 1
ATOM 2429 C C . LEU B 1 134 ? 7.086 -53.009 3.323 1.00 28.74 311 LEU B C 1
ATOM 2430 O O . LEU B 1 134 ? 6.535 -53.958 3.900 1.00 27.48 311 LEU B O 1
ATOM 2435 N N . ALA B 1 135 ? 8.283 -53.137 2.745 1.00 27.28 312 ALA B N 1
ATOM 2436 C CA . ALA B 1 135 ? 8.993 -54.412 2.829 1.00 30.02 312 ALA B CA 1
ATOM 2437 C C . ALA B 1 135 ? 9.317 -54.763 4.275 1.00 33.06 312 ALA B C 1
ATOM 2438 O O . ALA B 1 135 ? 9.339 -55.944 4.647 1.00 34.70 312 ALA B O 1
ATOM 2440 N N . GLY B 1 136 ? 9.633 -53.754 5.089 1.00 32.72 313 GLY B N 1
ATOM 2441 C CA . GLY B 1 136 ? 9.887 -54.002 6.501 1.00 34.79 313 GLY B CA 1
ATOM 2442 C C . GLY B 1 136 ? 8.676 -54.558 7.220 1.00 33.30 313 GLY B C 1
ATOM 2443 O O . GLY B 1 136 ? 8.796 -55.454 8.061 1.00 34.77 313 GLY B O 1
ATOM 2444 N N . ALA B 1 137 ? 7.492 -54.041 6.892 1.00 25.86 314 ALA B N 1
ATOM 2445 C CA . ALA B 1 137 ? 6.267 -54.549 7.499 1.00 30.23 314 ALA B CA 1
ATOM 2446 C C . ALA B 1 137 ? 5.993 -55.986 7.065 1.00 30.12 314 ALA B C 1
ATOM 2447 O O . ALA B 1 137 ? 5.563 -56.812 7.878 1.00 29.77 314 ALA B O 1
ATOM 2449 N N . VAL B 1 138 ? 6.242 -56.317 5.816 1.00 28.28 315 VAL B N 1
ATOM 2450 C CA . VAL B 1 138 ? 6.010 -57.662 5.301 1.00 30.38 315 VAL B CA 1
ATOM 2451 C C . VAL B 1 138 ? 6.918 -58.682 6.023 1.00 35.44 315 VAL B C 1
ATOM 2452 O O . VAL B 1 138 ? 6.502 -59.715 6.417 1.00 36.18 315 VAL B O 1
ATOM 2456 N N . ARG B 1 139 ? 8.154 -58.298 6.215 1.00 39.13 316 ARG B N 1
ATOM 2457 C CA . ARG B 1 139 ? 9.114 -59.117 6.911 1.00 41.58 316 ARG B CA 1
ATOM 2458 C C . ARG B 1 139 ? 8.806 -59.256 8.388 1.00 35.96 316 ARG B C 1
ATOM 2459 O O . ARG B 1 139 ? 8.878 -60.312 8.910 1.00 35.51 316 ARG B O 1
ATOM 2467 N N . ALA B 1 140 ? 8.438 -58.195 9.049 1.00 34.74 317 ALA B N 1
ATOM 2468 C CA . ALA B 1 140 ? 8.057 -58.290 10.424 1.00 36.46 317 ALA B CA 1
ATOM 2469 C C . ALA B 1 140 ? 6.867 -59.223 10.589 1.00 40.30 317 ALA B C 1
ATOM 2470 O O . ALA B 1 140 ? 6.825 -59.962 11.503 1.00 39.86 317 ALA B O 1
ATOM 2472 N N . ARG B 1 141 ? 5.865 -59.135 9.743 1.00 35.34 318 ARG B N 1
ATOM 2473 C CA . ARG B 1 141 ? 4.744 -60.067 9.821 1.00 31.82 318 ARG B CA 1
ATOM 2474 C C . ARG B 1 141 ? 5.218 -61.493 9.572 1.00 37.92 318 ARG B C 1
ATOM 2475 O O . ARG B 1 141 ? 4.837 -62.418 10.301 1.00 39.94 318 ARG B O 1
ATOM 2483 N N . ALA B 1 142 ? 6.086 -61.690 8.571 1.00 37.97 319 ALA B N 1
ATOM 2484 C CA . ALA B 1 142 ? 6.593 -63.038 8.307 1.00 38.86 319 ALA B CA 1
ATOM 2485 C C . ALA B 1 142 ? 7.414 -63.574 9.475 1.00 36.86 319 ALA B C 1
ATOM 2486 O O . ALA B 1 142 ? 7.476 -64.790 9.679 1.00 39.04 319 ALA B O 1
ATOM 2488 N N . ASP B 1 143 ? 8.045 -62.696 10.252 1.00 38.29 320 ASP B N 1
ATOM 2489 C CA . ASP B 1 143 ? 8.841 -63.119 11.398 1.00 44.57 320 ASP B CA 1
ATOM 2490 C C . ASP B 1 143 ? 8.019 -63.252 12.668 1.00 41.16 320 ASP B C 1
ATOM 2491 O O . ASP B 1 143 ? 8.583 -63.550 13.728 1.00 41.51 320 ASP B O 1
ATOM 2496 N N . GLY B 1 144 ? 6.700 -63.118 12.565 1.00 38.05 321 GLY B N 1
ATOM 2497 C CA . GLY B 1 144 ? 5.798 -63.300 13.680 1.00 37.51 321 GLY B CA 1
ATOM 2498 C C . GLY B 1 144 ? 5.605 -62.094 14.564 1.00 41.04 321 GLY B C 1
ATOM 2499 O O . GLY B 1 144 ? 4.993 -62.224 15.630 1.00 36.73 321 GLY B O 1
ATOM 2500 N N . GLN B 1 145 ? 6.074 -60.918 14.150 1.00 32.42 322 GLN B N 1
ATOM 2501 C CA . GLN B 1 145 ? 5.990 -59.749 15.012 1.00 38.16 322 GLN B CA 1
ATOM 2502 C C . GLN B 1 145 ? 4.697 -58.967 14.851 1.00 35.29 322 GLN B C 1
ATOM 2503 O O . GLN B 1 145 ? 4.469 -58.034 15.629 1.00 30.94 322 GLN B O 1
ATOM 2509 N N . LEU B 1 146 ? 3.849 -59.313 13.878 1.00 31.57 323 LEU B N 1
ATOM 2510 C CA . LEU B 1 146 ? 2.589 -58.602 13.637 1.00 32.39 323 LEU B CA 1
ATOM 2511 C C . LEU B 1 146 ? 1.431 -59.586 13.513 1.00 33.07 323 LEU B C 1
ATOM 2512 O O . LEU B 1 146 ? 0.785 -59.670 12.464 1.00 30.27 323 LEU B O 1
ATOM 2517 N N . PRO B 1 147 ? 1.111 -60.313 14.593 1.00 30.91 324 PRO B N 1
ATOM 2518 C CA . PRO B 1 147 ? 0.055 -61.341 14.519 1.00 31.12 324 PRO B CA 1
ATOM 2519 C C . PRO B 1 147 ? -1.331 -60.805 14.173 1.00 32.84 324 PRO B C 1
ATOM 2520 O O . PRO B 1 147 ? -2.177 -61.575 13.693 1.00 32.22 324 PRO B O 1
ATOM 2524 N N . ASN B 1 148 ? -1.611 -59.532 14.445 1.00 27.35 325 ASN B N 1
ATOM 2525 C CA . ASN B 1 148 ? -2.915 -58.970 14.112 1.00 26.61 325 ASN B CA 1
ATOM 2526 C C . ASN B 1 148 ? -3.022 -58.543 12.655 1.00 28.44 325 ASN B C 1
ATOM 2527 O O . ASN B 1 148 ? -4.130 -58.249 12.198 1.00 27.59 325 ASN B O 1
ATOM 2532 N N . MET B 1 149 ? -1.907 -58.456 11.932 1.00 30.02 326 MET B N 1
ATOM 2533 C CA . MET B 1 149 ? -1.905 -57.860 10.595 1.00 33.38 326 MET B CA 1
ATOM 2534 C C . MET B 1 149 ? -2.493 -58.847 9.593 1.00 39.00 326 MET B C 1
ATOM 2535 O O . MET B 1 149 ? -1.866 -59.857 9.265 1.00 38.74 326 MET B O 1
ATOM 2540 N N . ARG B 1 150 ? -3.656 -58.507 9.037 1.00 29.25 327 ARG B N 1
ATOM 2541 C CA . ARG B 1 150 ? -4.372 -59.404 8.146 1.00 30.85 327 ARG B CA 1
ATOM 2542 C C . ARG B 1 150 ? -4.203 -59.044 6.678 1.00 31.76 327 ARG B C 1
ATOM 2543 O O . ARG B 1 150 ? -4.306 -59.923 5.815 1.00 35.44 327 ARG B O 1
ATOM 2551 N N . ALA B 1 151 ? -3.954 -57.776 6.369 1.00 28.73 328 ALA B N 1
ATOM 2552 C CA . ALA B 1 151 ? -3.789 -57.359 4.986 1.00 27.82 328 ALA B CA 1
ATOM 2553 C C . ALA B 1 151 ? -2.773 -56.230 4.923 1.00 31.35 328 ALA B C 1
ATOM 2554 O O . ALA B 1 151 ? -2.856 -55.268 5.693 1.00 30.13 328 ALA B O 1
ATOM 2556 N N . ILE B 1 152 ? -1.801 -56.368 4.029 1.00 23.79 329 ILE B N 1
ATOM 2557 C CA . ILE B 1 152 ? -0.813 -55.328 3.767 1.00 22.56 329 ILE B CA 1
ATOM 2558 C C . ILE B 1 152 ? -0.991 -54.887 2.328 1.00 22.88 329 ILE B C 1
ATOM 2559 O O . ILE B 1 152 ? -0.916 -55.712 1.407 1.00 26.83 329 ILE B O 1
ATOM 2564 N N . VAL B 1 153 ? -1.237 -53.593 2.132 1.00 24.06 330 VAL B N 1
ATOM 2565 C CA . VAL B 1 153 ? -1.603 -53.043 0.830 1.00 26.93 330 VAL B CA 1
ATOM 2566 C C . VAL B 1 153 ? -0.523 -52.058 0.390 1.00 25.73 330 VAL B C 1
ATOM 2567 O O . VAL B 1 153 ? -0.259 -51.065 1.080 1.00 25.09 330 VAL B O 1
ATOM 2571 N N . GLY B 1 154 ? 0.066 -52.301 -0.772 1.00 28.95 331 GLY B N 1
ATOM 2572 C CA . GLY B 1 154 ? 0.993 -51.361 -1.360 1.00 28.15 331 GLY B CA 1
ATOM 2573 C C . GLY B 1 154 ? 0.347 -50.597 -2.502 1.00 26.35 331 GLY B C 1
ATOM 2574 O O . GLY B 1 154 ? -0.696 -50.986 -3.030 1.00 24.84 331 GLY B O 1
ATOM 2575 N N . PHE B 1 155 ? 0.961 -49.469 -2.848 1.00 23.50 332 PHE B N 1
ATOM 2576 C CA . PHE B 1 155 ? 0.509 -48.609 -3.933 1.00 22.26 332 PHE B CA 1
ATOM 2577 C C . PHE B 1 155 ? 1.685 -48.367 -4.860 1.00 29.56 332 PHE B C 1
ATOM 2578 O O . PHE B 1 155 ? 2.801 -48.181 -4.386 1.00 32.73 332 PHE B O 1
ATOM 2586 N N . ALA B 1 156 ? 1.443 -48.290 -6.165 1.00 24.64 333 ALA B N 1
ATOM 2587 C CA . ALA B 1 156 ? 2.546 -48.029 -7.077 1.00 26.26 333 ALA B CA 1
ATOM 2588 C C . ALA B 1 156 ? 2.043 -47.276 -8.291 1.00 32.77 333 ALA B C 1
ATOM 2589 O O . ALA B 1 156 ? 0.960 -47.568 -8.801 1.00 34.89 333 ALA B O 1
ATOM 2591 N N . ALA B 1 157 ? 2.864 -46.355 -8.787 1.00 30.59 334 ALA B N 1
ATOM 2592 C CA . ALA B 1 157 ? 2.620 -45.716 -10.073 1.00 34.59 334 ALA B CA 1
ATOM 2593 C C . ALA B 1 157 ? 3.526 -46.394 -11.086 1.00 32.51 334 ALA B C 1
ATOM 2594 O O . ALA B 1 157 ? 4.740 -46.463 -10.882 1.00 35.40 334 ALA B O 1
ATOM 2596 N N . GLU B 1 158 ? 2.936 -46.961 -12.128 1.00 35.21 335 GLU B N 1
ATOM 2597 C CA . GLU B 1 158 ? 3.703 -47.687 -13.123 1.00 35.45 335 GLU B CA 1
ATOM 2598 C C . GLU B 1 158 ? 3.430 -47.112 -14.501 1.00 37.10 335 GLU B C 1
ATOM 2599 O O . GLU B 1 158 ? 2.306 -46.717 -14.820 1.00 37.67 335 GLU B O 1
ATOM 2605 N N . THR B 1 159 ? 4.465 -47.111 -15.332 1.00 46.68 336 THR B N 1
ATOM 2606 C CA . THR B 1 159 ? 4.361 -46.650 -16.705 1.00 54.78 336 THR B CA 1
ATOM 2607 C C . THR B 1 159 ? 5.052 -47.660 -17.603 1.00 58.57 336 THR B C 1
ATOM 2608 O O . THR B 1 159 ? 5.974 -48.364 -17.180 1.00 69.00 336 THR B O 1
ATOM 2612 N N . GLY B 1 160 ? 4.590 -47.743 -18.843 1.00 56.80 337 GLY B N 1
ATOM 2613 C CA . GLY B 1 160 ? 5.272 -48.575 -19.805 1.00 60.26 337 GLY B CA 1
ATOM 2614 C C . GLY B 1 160 ? 6.512 -47.857 -20.311 1.00 62.16 337 GLY B C 1
ATOM 2615 O O . GLY B 1 160 ? 6.519 -46.644 -20.514 1.00 62.09 337 GLY B O 1
ATOM 2616 N N . ASP B 1 161 ? 7.575 -48.627 -20.509 1.00 60.41 338 ASP B N 1
ATOM 2617 C CA . ASP B 1 161 ? 8.826 -48.086 -21.011 1.00 63.21 338 ASP B CA 1
ATOM 2618 C C . ASP B 1 161 ? 9.412 -49.114 -21.969 1.00 65.32 338 ASP B C 1
ATOM 2619 O O . ASP B 1 161 ? 8.730 -50.058 -22.379 1.00 62.32 338 ASP B O 1
ATOM 2624 N N . ALA B 1 162 ? 10.687 -48.947 -22.322 1.00 66.46 339 ALA B N 1
ATOM 2625 C CA . ALA B 1 162 ? 11.291 -49.873 -23.268 1.00 71.20 339 ALA B CA 1
ATOM 2626 C C . ALA B 1 162 ? 11.379 -51.291 -22.715 1.00 71.59 339 ALA B C 1
ATOM 2627 O O . ALA B 1 162 ? 11.508 -52.236 -23.497 1.00 75.27 339 ALA B O 1
ATOM 2629 N N . ASN B 1 163 ? 11.314 -51.469 -21.393 1.00 68.26 340 ASN B N 1
ATOM 2630 C CA . ASN B 1 163 ? 11.443 -52.797 -20.804 1.00 73.26 340 ASN B CA 1
ATOM 2631 C C . ASN B 1 163 ? 10.117 -53.484 -20.492 1.00 66.43 340 ASN B C 1
ATOM 2632 O O . ASN B 1 163 ? 10.139 -54.616 -20.002 1.00 66.59 340 ASN B O 1
ATOM 2637 N N . GLY B 1 164 ? 8.983 -52.832 -20.690 1.00 62.10 341 GLY B N 1
ATOM 2638 C CA . GLY B 1 164 ? 7.717 -53.515 -20.499 1.00 59.58 341 GLY B CA 1
ATOM 2639 C C . GLY B 1 164 ? 6.590 -52.554 -20.217 1.00 61.31 341 GLY B C 1
ATOM 2640 O O . GLY B 1 164 ? 6.797 -51.396 -19.852 1.00 53.38 341 GLY B O 1
ATOM 2641 N N . ASP B 1 165 ? 5.366 -53.059 -20.393 1.00 57.54 342 ASP B N 1
ATOM 2642 C CA . ASP B 1 165 ? 4.157 -52.279 -20.156 1.00 52.27 342 ASP B CA 1
ATOM 2643 C C . ASP B 1 165 ? 3.841 -52.199 -18.657 1.00 46.83 342 ASP B C 1
ATOM 2644 O O . ASP B 1 165 ? 4.541 -52.757 -17.809 1.00 46.40 342 ASP B O 1
ATOM 2649 N N . VAL B 1 166 ? 2.767 -51.468 -18.340 1.00 43.12 343 VAL B N 1
ATOM 2650 C CA . VAL B 1 166 ? 2.372 -51.221 -16.953 1.00 40.15 343 VAL B CA 1
ATOM 2651 C C . VAL B 1 166 ? 2.136 -52.530 -16.200 1.00 39.46 343 VAL B C 1
ATOM 2652 O O . VAL B 1 166 ? 2.626 -52.723 -15.082 1.00 38.51 343 VAL B O 1
ATOM 2656 N N . LEU B 1 167 ? 1.384 -53.452 -16.800 1.00 42.91 344 LEU B N 1
ATOM 2657 C CA . LEU B 1 167 ? 1.027 -54.676 -16.087 1.00 41.42 344 LEU B CA 1
ATOM 2658 C C . LEU B 1 167 ? 2.248 -55.566 -15.859 1.00 44.81 344 LEU B C 1
ATOM 2659 O O . LEU B 1 167 ? 2.354 -56.240 -14.827 1.00 43.29 344 LEU B O 1
ATOM 2664 N N . PHE B 1 168 ? 3.179 -55.586 -16.811 1.00 46.26 345 PHE B N 1
ATOM 2665 C CA . PHE B 1 168 ? 4.415 -56.332 -16.606 1.00 53.21 345 PHE B CA 1
ATOM 2666 C C . PHE B 1 168 ? 5.163 -55.818 -15.383 1.00 52.43 345 PHE B C 1
ATOM 2667 O O . PHE B 1 168 ? 5.566 -56.596 -14.511 1.00 51.17 345 PHE B O 1
ATOM 2675 N N . HIS B 1 169 ? 5.343 -54.500 -15.298 1.00 48.44 346 HIS B N 1
ATOM 2676 C CA . HIS B 1 169 ? 6.069 -53.920 -14.176 1.00 44.36 346 HIS B CA 1
ATOM 2677 C C . HIS B 1 169 ? 5.308 -54.099 -12.869 1.00 41.26 346 HIS B C 1
ATOM 2678 O O . HIS B 1 169 ? 5.912 -54.392 -11.831 1.00 42.35 346 HIS B O 1
ATOM 2685 N N . ALA B 1 170 ? 3.980 -53.945 -12.907 1.00 38.85 347 ALA B N 1
ATOM 2686 C CA . ALA B 1 170 ? 3.161 -54.031 -11.697 1.00 36.15 347 ALA B CA 1
ATOM 2687 C C . ALA B 1 170 ? 3.139 -55.438 -11.104 1.00 40.47 347 ALA B C 1
ATOM 2688 O O . ALA B 1 170 ? 3.258 -55.598 -9.883 1.00 44.21 347 ALA B O 1
ATOM 2690 N N . ARG B 1 171 ? 2.972 -56.466 -11.939 1.00 41.95 348 ARG B N 1
ATOM 2691 C CA . ARG B 1 171 ? 2.982 -57.832 -11.426 1.00 50.92 348 ARG B CA 1
ATOM 2692 C C . ARG B 1 171 ? 4.314 -58.140 -10.772 1.00 49.15 348 ARG B C 1
ATOM 2693 O O . ARG B 1 171 ? 4.376 -58.782 -9.717 1.00 47.47 348 ARG B O 1
ATOM 2701 N N . ALA B 1 172 ? 5.394 -57.700 -11.405 1.00 49.66 349 ALA B N 1
ATOM 2702 C CA . ALA B 1 172 ? 6.718 -57.928 -10.854 1.00 55.69 349 ALA B CA 1
ATOM 2703 C C . ALA B 1 172 ? 6.874 -57.238 -9.500 1.00 52.47 349 ALA B C 1
ATOM 2704 O O . ALA B 1 172 ? 7.480 -57.792 -8.577 1.00 48.69 349 ALA B O 1
ATOM 2706 N N . LYS B 1 173 ? 6.314 -56.040 -9.347 1.00 44.71 350 LYS B N 1
ATOM 2707 C CA . LYS B 1 173 ? 6.448 -55.342 -8.072 1.00 46.68 350 LYS B CA 1
ATOM 2708 C C . LYS B 1 173 ? 5.643 -56.018 -6.961 1.00 47.49 350 LYS B C 1
ATOM 2709 O O . LYS B 1 173 ? 6.091 -56.056 -5.809 1.00 47.82 350 LYS B O 1
ATOM 2715 N N . LEU B 1 174 ? 4.451 -56.541 -7.282 1.00 45.91 351 LEU B N 1
ATOM 2716 C CA . LEU B 1 174 ? 3.628 -57.239 -6.289 1.00 45.21 351 LEU B CA 1
ATOM 2717 C C . LEU B 1 174 ? 4.330 -58.456 -5.711 1.00 44.24 351 LEU B C 1
ATOM 2718 O O . LEU B 1 174 ? 4.498 -58.574 -4.490 1.00 46.22 351 LEU B O 1
ATOM 2723 N N . GLU B 1 175 ? 4.764 -59.365 -6.581 1.00 43.96 352 GLU B N 1
ATOM 2724 C CA . GLU B 1 175 ? 5.467 -60.550 -6.108 1.00 47.84 352 GLU B CA 1
ATOM 2725 C C . GLU B 1 175 ? 6.748 -60.179 -5.396 1.00 52.06 352 GLU B C 1
ATOM 2726 O O . GLU B 1 175 ? 7.137 -60.848 -4.437 1.00 53.07 352 GLU B O 1
ATOM 2732 N N . ARG B 1 176 ? 7.406 -59.162 -5.833 1.00 50.92 353 ARG B N 1
ATOM 2733 C CA . ARG B 1 176 ? 8.567 -58.700 -5.175 1.00 56.87 353 ARG B CA 1
ATOM 2734 C C . ARG B 1 176 ? 8.362 -58.111 -3.788 1.00 55.23 353 ARG B C 1
ATOM 2735 O O . ARG B 1 176 ? 9.114 -58.407 -2.909 1.00 59.15 353 ARG B O 1
ATOM 2743 N N . LYS B 1 177 ? 7.368 -57.242 -3.613 1.00 52.89 354 LYS B N 1
ATOM 2744 C CA . LYS B 1 177 ? 7.102 -56.609 -2.342 1.00 42.56 354 LYS B CA 1
ATOM 2745 C C . LYS B 1 177 ? 6.526 -57.593 -1.342 1.00 44.31 354 LYS B C 1
ATOM 2746 O O . LYS B 1 177 ? 6.698 -57.421 -0.194 1.00 45.51 354 LYS B O 1
ATOM 2752 N N . GLY B 1 178 ? 5.842 -58.608 -1.815 1.00 40.65 355 GLY B N 1
ATOM 2753 C CA . GLY B 1 178 ? 5.233 -59.604 -0.949 1.00 38.20 355 GLY B CA 1
ATOM 2754 C C . GLY B 1 178 ? 3.991 -59.171 -0.201 1.00 38.91 355 GLY B C 1
ATOM 2755 O O . GLY B 1 178 ? 3.560 -59.889 0.714 1.00 37.76 355 GLY B O 1
ATOM 2756 N N . CYS B 1 179 ? 3.398 -58.049 -0.600 1.00 36.18 356 CYS B N 1
ATOM 2757 C CA . CYS B 1 179 ? 2.169 -57.538 0.041 1.00 35.81 356 CYS B CA 1
ATOM 2758 C C . CYS B 1 179 ? 0.945 -58.298 -0.470 1.00 38.34 356 CYS B C 1
ATOM 2759 O O . CYS B 1 179 ? 1.040 -58.936 -1.463 1.00 39.12 356 CYS B O 1
ATOM 2762 N N . ASP B 1 180 ? -0.170 -58.176 0.222 1.00 33.66 357 ASP B N 1
ATOM 2763 C CA . ASP B 1 180 ? -1.409 -58.900 -0.112 1.00 28.74 357 ASP B CA 1
ATOM 2764 C C . ASP B 1 180 ? -2.094 -58.275 -1.321 1.00 33.51 357 ASP B C 1
ATOM 2765 O O . ASP B 1 180 ? -2.694 -58.984 -2.072 1.00 35.71 357 ASP B O 1
ATOM 2770 N N . LEU B 1 181 ? -1.988 -56.963 -1.453 1.00 31.91 358 LEU B N 1
ATOM 2771 C CA . LEU B 1 181 ? -2.641 -56.272 -2.577 1.00 29.32 358 LEU B CA 1
ATOM 2772 C C . LEU B 1 181 ? -1.766 -55.119 -3.050 1.00 27.05 358 LEU B C 1
ATOM 2773 O O . LEU B 1 181 ? -1.143 -54.525 -2.250 1.00 30.86 358 LEU B O 1
ATOM 2778 N N . LEU B 1 182 ? -1.734 -54.897 -4.351 1.00 26.94 359 LEU B N 1
ATOM 2779 C CA . LEU B 1 182 ? -0.982 -53.770 -4.930 1.00 28.86 359 LEU B CA 1
ATOM 2780 C C . LEU B 1 182 ? -1.964 -52.918 -5.737 1.00 28.78 359 LEU B C 1
ATOM 2781 O O . LEU B 1 182 ? -2.540 -53.436 -6.641 1.00 27.91 359 LEU B O 1
ATOM 2786 N N . VAL B 1 183 ? -2.125 -51.670 -5.343 1.00 25.78 360 VAL B N 1
ATOM 2787 C CA . VAL B 1 183 ? -2.991 -50.702 -6.061 1.00 25.40 360 VAL B CA 1
ATOM 2788 C C . VAL B 1 183 ? -2.096 -49.987 -7.070 1.00 30.95 360 VAL B C 1
ATOM 2789 O O . VAL B 1 183 ? -1.212 -49.303 -6.661 1.00 27.58 360 VAL B O 1
ATOM 2793 N N . VAL B 1 184 ? -2.390 -50.170 -8.346 1.00 24.56 361 VAL B N 1
ATOM 2794 C CA . VAL B 1 184 ? -1.524 -49.698 -9.424 1.00 24.26 361 VAL B CA 1
ATOM 2795 C C . VAL B 1 184 ? -2.204 -48.513 -10.095 1.00 27.94 361 VAL B C 1
ATOM 2796 O O . VAL B 1 184 ? -3.322 -48.636 -10.609 1.00 25.41 361 VAL B O 1
ATOM 2800 N N . ASN B 1 185 ? -1.516 -47.374 -10.120 1.00 26.00 362 ASN B N 1
ATOM 2801 C CA . ASN B 1 185 ? -1.992 -46.173 -10.816 1.00 28.09 362 ASN B CA 1
ATOM 2802 C C . ASN B 1 185 ? -3.355 -45.687 -10.324 1.00 32.82 362 ASN B C 1
ATOM 2803 O O . ASN B 1 185 ? -4.224 -45.303 -11.116 1.00 29.49 362 ASN B O 1
ATOM 2808 N N . ALA B 1 186 ? -3.567 -45.718 -9.010 1.00 27.77 363 ALA B N 1
ATOM 2809 C CA . ALA B 1 186 ? -4.688 -44.980 -8.435 1.00 29.72 363 ALA B CA 1
ATOM 2810 C C . ALA B 1 186 ? -4.252 -43.512 -8.373 1.00 26.67 363 ALA B C 1
ATOM 2811 O O . ALA B 1 186 ? -3.979 -42.937 -7.317 1.00 34.87 363 ALA B O 1
ATOM 2813 N N . VAL B 1 187 ? -4.145 -42.915 -9.556 1.00 29.14 364 VAL B N 1
ATOM 2814 C CA . VAL B 1 187 ? -3.611 -41.569 -9.730 1.00 33.19 364 VAL B CA 1
ATOM 2815 C C . VAL B 1 187 ? -4.496 -40.834 -10.724 1.00 31.60 364 VAL B C 1
ATOM 2816 O O . VAL B 1 187 ? -5.345 -41.424 -11.389 1.00 32.46 364 VAL B O 1
ATOM 2820 N N . GLY B 1 188 ? -4.271 -39.536 -10.838 1.00 34.44 365 GLY B N 1
ATOM 2821 C CA . GLY B 1 188 ? -5.093 -38.724 -11.706 1.00 31.29 365 GLY B CA 1
ATOM 2822 C C . GLY B 1 188 ? -6.320 -38.197 -10.984 1.00 34.73 365 GLY B C 1
ATOM 2823 O O . GLY B 1 188 ? -6.751 -38.717 -9.955 1.00 28.34 365 GLY B O 1
ATOM 2824 N N . GLU B 1 189 ? -6.884 -37.130 -11.539 1.00 36.03 366 GLU B N 1
ATOM 2825 C CA . GLU B 1 189 ? -7.999 -36.455 -10.893 1.00 47.60 366 GLU B CA 1
ATOM 2826 C C . GLU B 1 189 ? -9.265 -36.485 -11.733 1.00 46.13 366 GLU B C 1
ATOM 2827 O O . GLU B 1 189 ? -10.268 -35.871 -11.343 1.00 40.84 366 GLU B O 1
ATOM 2833 N N . ASN B 1 190 ? -9.232 -37.168 -12.856 1.00 39.32 367 ASN B N 1
ATOM 2834 C CA . ASN B 1 190 ? -10.362 -37.311 -13.728 1.00 31.79 367 ASN B CA 1
ATOM 2835 C C . ASN B 1 190 ? -10.924 -35.957 -14.132 1.00 31.38 367 ASN B C 1
ATOM 2836 O O . ASN B 1 190 ? -12.082 -35.795 -14.186 1.00 38.45 367 ASN B O 1
ATOM 2841 N N . ARG B 1 191 ? -10.069 -35.029 -14.444 1.00 25.79 368 ARG B N 1
ATOM 2842 C CA . ARG B 1 191 ? -10.504 -33.687 -14.799 1.00 30.28 368 ARG B CA 1
ATOM 2843 C C . ARG B 1 191 ? -10.493 -33.482 -16.305 1.00 23.31 368 ARG B C 1
ATOM 2844 O O . ARG B 1 191 ? -9.963 -34.290 -17.074 1.00 21.98 368 ARG B O 1
ATOM 2852 N N . ALA B 1 192 ? -11.101 -32.375 -16.718 1.00 23.35 369 ALA B N 1
ATOM 2853 C CA . ALA B 1 192 ? -11.110 -31.996 -18.121 1.00 23.70 369 ALA B CA 1
ATOM 2854 C C . ALA B 1 192 ? -9.682 -31.903 -18.633 1.00 28.56 369 ALA B C 1
ATOM 2855 O O . ALA B 1 192 ? -8.823 -31.319 -17.972 1.00 22.99 369 ALA B O 1
ATOM 2857 N N . PHE B 1 193 ? -9.439 -32.472 -19.814 1.00 20.57 370 PHE B N 1
ATOM 2858 C CA . PHE B 1 193 ? -8.180 -32.442 -20.547 1.00 20.23 370 PHE B CA 1
ATOM 2859 C C . PHE B 1 193 ? -7.127 -33.336 -19.918 1.00 30.90 370 PHE B C 1
ATOM 2860 O O . PHE B 1 193 ? -5.995 -33.361 -20.393 1.00 30.14 370 PHE B O 1
ATOM 2868 N N . GLU B 1 194 ? -7.467 -34.091 -18.884 1.00 26.99 371 GLU B N 1
ATOM 2869 C CA . GLU B 1 194 ? -6.559 -35.078 -18.320 1.00 28.75 371 GLU B CA 1
ATOM 2870 C C . GLU B 1 194 ? -6.801 -36.420 -19.009 1.00 25.77 371 GLU B C 1
ATOM 2871 O O . GLU B 1 194 ? -7.915 -36.958 -18.970 1.00 28.38 371 GLU B O 1
ATOM 2877 N N . VAL B 1 195 ? -5.761 -36.956 -19.628 1.00 36.70 372 VAL B N 1
ATOM 2878 C CA . VAL B 1 195 ? -5.893 -38.156 -20.448 1.00 37.19 372 VAL B CA 1
ATOM 2879 C C . VAL B 1 195 ? -5.896 -39.393 -19.563 1.00 35.33 372 VAL B C 1
ATOM 2880 O O . VAL B 1 195 ? -5.102 -39.509 -18.622 1.00 35.45 372 VAL B O 1
ATOM 2884 N N . ASP B 1 196 ? -6.807 -40.321 -19.860 1.00 35.09 373 ASP B N 1
ATOM 2885 C CA . ASP B 1 196 ? -6.939 -41.575 -19.128 1.00 36.63 373 ASP B CA 1
ATOM 2886 C C . ASP B 1 196 ? -6.247 -42.657 -19.954 1.00 42.77 373 ASP B C 1
ATOM 2887 O O . ASP B 1 196 ? -6.678 -42.962 -21.072 1.00 37.60 373 ASP B O 1
ATOM 2892 N N . HIS B 1 197 ? -5.149 -43.202 -19.424 1.00 40.17 374 HIS B N 1
ATOM 2893 C CA . HIS B 1 197 ? -4.398 -44.264 -20.086 1.00 46.36 374 HIS B CA 1
ATOM 2894 C C . HIS B 1 197 ? -4.952 -45.660 -19.793 1.00 46.12 374 HIS B C 1
ATOM 2895 O O . HIS B 1 197 ? -4.353 -46.650 -20.232 1.00 46.95 374 HIS B O 1
ATOM 2902 N N . ASN B 1 198 ? -6.068 -45.755 -19.067 1.00 38.30 375 ASN B N 1
ATOM 2903 C CA . ASN B 1 198 ? -6.702 -47.030 -18.720 1.00 39.72 375 ASN B CA 1
ATOM 2904 C C . ASN B 1 198 ? -5.682 -48.046 -18.219 1.00 41.16 375 ASN B C 1
ATOM 2905 O O . ASN B 1 198 ? -5.653 -49.202 -18.645 1.00 43.67 375 ASN B O 1
ATOM 2910 N N . ASP B 1 199 ? -4.847 -47.604 -17.303 1.00 33.96 376 ASP B N 1
ATOM 2911 C CA . ASP B 1 199 ? -3.806 -48.427 -16.785 1.00 34.44 376 ASP B CA 1
ATOM 2912 C C . ASP B 1 199 ? -3.827 -48.628 -15.294 1.00 35.77 376 ASP B C 1
ATOM 2913 O O . ASP B 1 199 ? -2.834 -48.850 -14.699 1.00 32.62 376 ASP B O 1
ATOM 2918 N N . GLY B 1 200 ? -5.001 -48.570 -14.725 1.00 33.37 377 GLY B N 1
ATOM 2919 C CA . GLY B 1 200 ? -5.175 -48.742 -13.290 1.00 29.93 377 GLY B CA 1
ATOM 2920 C C . GLY B 1 200 ? -5.547 -50.193 -12.991 1.00 30.75 377 GLY B C 1
ATOM 2921 O O . GLY B 1 200 ? -6.336 -50.794 -13.711 1.00 31.92 377 GLY B O 1
ATOM 2922 N N . TRP B 1 201 ? -4.943 -50.741 -11.937 1.00 30.51 378 TRP B N 1
ATOM 2923 C CA . TRP B 1 201 ? -5.172 -52.141 -11.614 1.00 31.65 378 TRP B CA 1
ATOM 2924 C C . TRP B 1 201 ? -5.209 -52.343 -10.107 1.00 30.85 378 TRP B C 1
ATOM 2925 O O . TRP B 1 201 ? -4.563 -51.618 -9.342 1.00 29.83 378 TRP B O 1
ATOM 2936 N N . LEU B 1 202 ? -5.971 -53.352 -9.695 1.00 33.96 379 LEU B N 1
ATOM 2937 C CA . LEU B 1 202 ? -5.885 -53.913 -8.352 1.00 33.16 379 LEU B CA 1
ATOM 2938 C C . LEU B 1 202 ? -5.330 -55.327 -8.521 1.00 33.87 379 LEU B C 1
ATOM 2939 O O . LEU B 1 202 ? -5.980 -56.181 -9.128 1.00 35.52 379 LEU B O 1
ATOM 2944 N N . LEU B 1 203 ? -4.128 -55.571 -8.001 1.00 34.14 380 LEU B N 1
ATOM 2945 C CA . LEU B 1 203 ? -3.457 -56.861 -8.147 1.00 36.32 380 LEU B CA 1
ATOM 2946 C C . LEU B 1 203 ? -3.423 -57.555 -6.791 1.00 36.95 380 LEU B C 1
ATOM 2947 O O . LEU B 1 203 ? -2.923 -56.987 -5.817 1.00 36.61 380 LEU B O 1
ATOM 2952 N N . SER B 1 204 ? -3.932 -58.782 -6.735 1.00 40.52 381 SER B N 1
ATOM 2953 C CA . SER B 1 204 ? -3.939 -59.572 -5.512 1.00 49.31 381 SER B CA 1
ATOM 2954 C C . SER B 1 204 ? -2.828 -60.616 -5.530 1.00 47.74 381 SER B C 1
ATOM 2955 O O . SER B 1 204 ? -2.437 -61.117 -6.587 1.00 53.45 381 SER B O 1
ATOM 2958 N N . ALA B 1 205 ? -2.352 -60.978 -4.337 1.00 43.02 382 ALA B N 1
ATOM 2959 C CA . ALA B 1 205 ? -1.277 -61.958 -4.234 1.00 48.66 382 ALA B CA 1
ATOM 2960 C C . ALA B 1 205 ? -1.715 -63.368 -4.605 1.00 51.43 382 ALA B C 1
ATOM 2961 O O . ALA B 1 205 ? -0.856 -64.246 -4.749 1.00 63.82 382 ALA B O 1
ATOM 2963 N N . ASP B 1 206 ? -3.012 -63.606 -4.777 1.00 62.20 383 ASP B N 1
ATOM 2964 C CA . ASP B 1 206 ? -3.519 -64.897 -5.225 1.00 71.39 383 ASP B CA 1
ATOM 2965 C C . ASP B 1 206 ? -3.615 -65.012 -6.742 1.00 75.12 383 ASP B C 1
ATOM 2966 O O . ASP B 1 206 ? -4.023 -66.063 -7.246 1.00 78.90 383 ASP B O 1
ATOM 2971 N N . GLY B 1 207 ? -3.265 -63.959 -7.479 1.00 69.60 384 GLY B N 1
ATOM 2972 C CA . GLY B 1 207 ? -3.297 -63.965 -8.924 1.00 67.43 384 GLY B CA 1
ATOM 2973 C C . GLY B 1 207 ? -4.454 -63.192 -9.514 1.00 64.82 384 GLY B C 1
ATOM 2974 O O . GLY B 1 207 ? -4.432 -62.889 -10.715 1.00 67.34 384 GLY B O 1
ATOM 2975 N N . THR B 1 208 ? -5.472 -62.886 -8.712 1.00 59.13 385 THR B N 1
ATOM 2976 C CA . THR B 1 208 ? -6.583 -62.071 -9.185 1.00 61.19 385 THR B CA 1
ATOM 2977 C C . THR B 1 208 ? -6.082 -60.696 -9.614 1.00 51.96 385 THR B C 1
ATOM 2978 O O . THR B 1 208 ? -5.274 -60.066 -8.923 1.00 44.04 385 THR B O 1
ATOM 2982 N N . GLU B 1 209 ? -6.587 -60.222 -10.750 1.00 49.99 386 GLU B N 1
ATOM 2983 C CA . GLU B 1 209 ? -6.269 -58.898 -11.262 1.00 51.60 386 GLU B CA 1
ATOM 2984 C C . GLU B 1 209 ? -7.568 -58.255 -11.717 1.00 49.03 386 GLU B C 1
ATOM 2985 O O . GLU B 1 209 ? -8.303 -58.843 -12.513 1.00 54.26 386 GLU B O 1
ATOM 2991 N N . SER B 1 210 ? -7.850 -57.057 -11.212 1.00 41.55 387 SER B N 1
ATOM 2992 C CA . SER B 1 210 ? -9.067 -56.329 -11.543 1.00 43.03 387 SER B CA 1
ATOM 2993 C C . SER B 1 210 ? -8.709 -54.930 -12.011 1.00 43.33 387 SER B C 1
ATOM 2994 O O . SER B 1 210 ? -7.860 -54.265 -11.409 1.00 40.20 387 SER B O 1
ATOM 2997 N N . ALA B 1 211 ? -9.398 -54.438 -13.007 1.00 36.87 388 ALA B N 1
ATOM 2998 C CA . ALA B 1 211 ? -9.128 -53.118 -13.481 1.00 36.23 388 ALA B CA 1
ATOM 2999 C C . ALA B 1 211 ? -9.638 -52.092 -12.516 1.00 39.23 388 ALA B C 1
ATOM 3000 O O . ALA B 1 211 ? -10.606 -52.289 -11.875 1.00 42.11 388 ALA B O 1
ATOM 3002 N N . LEU B 1 212 ? -8.906 -50.989 -12.402 1.00 31.32 389 LEU B N 1
ATOM 3003 C CA . LEU B 1 212 ? -9.282 -49.895 -11.519 1.00 30.33 389 LEU B CA 1
ATOM 3004 C C . LEU B 1 212 ? -9.595 -48.704 -12.406 1.00 34.55 389 LEU B C 1
ATOM 3005 O O . LEU B 1 212 ? -8.688 -48.068 -12.944 1.00 30.21 389 LEU B O 1
ATOM 3010 N N . GLU B 1 213 ? -10.878 -48.400 -12.561 1.00 33.07 390 GLU B N 1
ATOM 3011 C CA . GLU B 1 213 ? -11.272 -47.312 -13.431 1.00 31.92 390 GLU B CA 1
ATOM 3012 C C . GLU B 1 213 ? -10.814 -45.990 -12.903 1.00 32.74 390 GLU B C 1
ATOM 3013 O O . GLU B 1 213 ? -10.941 -45.756 -11.752 1.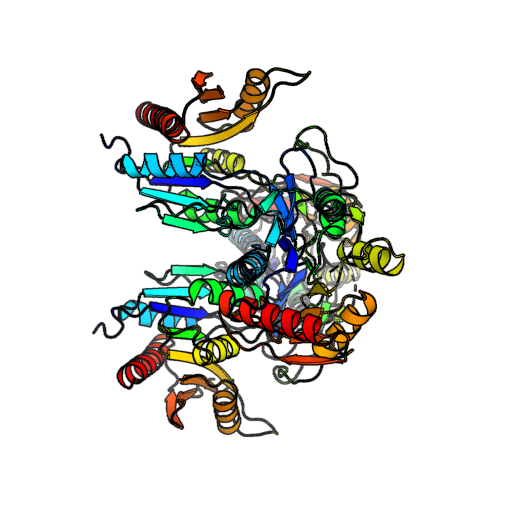00 34.42 390 GLU B O 1
ATOM 3015 N N . HIS B 1 214 ? -10.300 -45.136 -13.780 1.00 29.52 391 HIS B N 1
ATOM 3016 C CA . HIS B 1 214 ? -9.874 -43.819 -13.328 1.00 30.51 391 HIS B CA 1
ATOM 3017 C C . HIS B 1 214 ? -11.099 -42.927 -13.270 1.00 37.27 391 HIS B C 1
ATOM 3018 O O . HIS B 1 214 ? -11.540 -42.391 -14.288 1.00 50.98 391 HIS B O 1
ATOM 3025 N N . GLY B 1 215 ? -11.546 -42.651 -12.066 1.00 35.57 392 GLY B N 1
ATOM 3026 C CA . GLY B 1 215 ? -12.715 -41.836 -11.832 1.00 32.11 392 GLY B CA 1
ATOM 3027 C C . GLY B 1 215 ? -12.296 -40.924 -10.708 1.00 27.96 392 GLY B C 1
ATOM 3028 O O . GLY B 1 215 ? -11.097 -40.657 -10.569 1.00 30.95 392 GLY B O 1
ATOM 3029 N N . SER B 1 216 ? -13.241 -40.421 -9.922 1.00 31.17 393 SER B N 1
ATOM 3030 C CA . SER B 1 216 ? -12.860 -39.527 -8.843 1.00 27.39 393 SER B CA 1
ATOM 3031 C C . SER B 1 216 ? -12.043 -40.259 -7.791 1.00 26.74 393 SER B C 1
ATOM 3032 O O . SER B 1 216 ? -12.029 -41.493 -7.707 1.00 26.56 393 SER B O 1
ATOM 3035 N N . LYS B 1 217 ? -11.377 -39.464 -6.956 1.00 25.38 394 LYS B N 1
ATOM 3036 C CA . LYS B 1 217 ? -10.635 -40.033 -5.838 1.00 24.15 394 LYS B CA 1
ATOM 3037 C C . LYS B 1 217 ? -11.545 -40.817 -4.915 1.00 26.56 394 LYS B C 1
ATOM 3038 O O . LYS B 1 217 ? -11.134 -41.845 -4.363 1.00 25.85 394 LYS B O 1
ATOM 3044 N N . THR B 1 218 ? -12.792 -40.371 -4.755 1.00 26.13 395 THR B N 1
ATOM 3045 C CA . THR B 1 218 ? -13.705 -41.108 -3.895 1.00 26.05 395 THR B CA 1
ATOM 3046 C C . THR B 1 218 ? -14.081 -42.444 -4.521 1.00 25.97 395 THR B C 1
ATOM 3047 O O . THR B 1 218 ? -14.151 -43.470 -3.830 1.00 25.89 395 THR B O 1
ATOM 3051 N N . LEU B 1 219 ? -14.347 -42.450 -5.827 1.00 23.87 396 LEU B N 1
ATOM 3052 C CA . LEU B 1 219 ? -14.693 -43.700 -6.485 1.00 29.13 396 LEU B CA 1
ATOM 3053 C C . LEU B 1 219 ? -13.541 -44.691 -6.425 1.00 27.48 396 LEU B C 1
ATOM 3054 O O . LEU B 1 219 ? -13.749 -45.873 -6.130 1.00 23.68 396 LEU B O 1
ATOM 3059 N N . MET B 1 220 ? -12.313 -44.227 -6.677 1.00 25.09 397 MET B N 1
ATOM 3060 C CA . MET B 1 220 ? -11.185 -45.148 -6.612 1.00 23.78 397 MET B CA 1
ATOM 3061 C C . MET B 1 220 ? -10.956 -45.631 -5.195 1.00 21.15 397 MET B C 1
ATOM 3062 O O . MET B 1 220 ? -10.634 -46.806 -4.989 1.00 25.33 397 MET B O 1
ATOM 3067 N N . ALA B 1 221 ? -11.116 -44.747 -4.199 1.00 21.48 398 ALA B N 1
ATOM 3068 C CA . ALA B 1 221 ? -10.993 -45.194 -2.809 1.00 23.59 398 ALA B CA 1
ATOM 3069 C C . ALA B 1 221 ? -12.035 -46.253 -2.480 1.00 25.14 398 ALA B C 1
ATOM 3070 O O . ALA B 1 221 ? -11.738 -47.232 -1.780 1.00 20.97 398 ALA B O 1
ATOM 3072 N N . THR B 1 222 ? -13.270 -46.072 -2.964 1.00 22.46 399 THR B N 1
ATOM 3073 C CA . THR B 1 222 ? -14.297 -47.087 -2.744 1.00 24.69 399 THR B CA 1
ATOM 3074 C C . THR B 1 222 ? -13.897 -48.420 -3.360 1.00 28.57 399 THR B C 1
ATOM 3075 O O . THR B 1 222 ? -14.074 -49.474 -2.739 1.00 25.99 399 THR B O 1
ATOM 3079 N N . ARG B 1 223 ? -13.351 -48.398 -4.582 1.00 26.90 400 ARG B N 1
ATOM 3080 C CA . ARG B 1 223 ? -12.940 -49.645 -5.220 1.00 25.94 400 ARG B CA 1
ATOM 3081 C C . ARG B 1 223 ? -11.798 -50.297 -4.455 1.00 22.65 400 ARG B C 1
ATOM 3082 O O . ARG B 1 223 ? -11.767 -51.526 -4.297 1.00 28.92 400 ARG B O 1
ATOM 3090 N N . ILE B 1 224 ? -10.857 -49.485 -3.975 1.00 22.22 401 ILE B N 1
ATOM 3091 C CA . ILE B 1 224 ? -9.728 -49.996 -3.199 1.00 28.88 401 ILE B CA 1
ATOM 3092 C C . ILE B 1 224 ? -10.217 -50.650 -1.911 1.00 26.18 401 ILE B C 1
ATOM 3093 O O . ILE B 1 224 ? -9.830 -51.777 -1.582 1.00 27.92 401 ILE B O 1
ATOM 3098 N N . VAL B 1 225 ? -11.093 -49.964 -1.171 1.00 23.06 402 VAL B N 1
ATOM 3099 C CA . VAL B 1 225 ? -11.585 -50.530 0.082 1.00 23.28 402 VAL B CA 1
ATOM 3100 C C . VAL B 1 225 ? -12.446 -51.761 -0.185 1.00 30.08 402 VAL B C 1
ATOM 3101 O O . VAL B 1 225 ? -12.401 -52.740 0.577 1.00 32.02 402 VAL B O 1
ATOM 3105 N N . ASP B 1 226 ? -13.227 -51.751 -1.274 1.00 25.31 403 ASP B N 1
ATOM 3106 C CA . ASP B 1 226 ? -13.950 -52.965 -1.671 1.00 25.66 403 ASP B CA 1
ATOM 3107 C C . ASP B 1 226 ? -12.983 -54.133 -1.802 1.00 31.95 403 ASP B C 1
ATOM 3108 O O . ASP B 1 226 ? -13.260 -55.249 -1.344 1.00 31.34 403 ASP B O 1
ATOM 3113 N N . SER B 1 227 ? -11.836 -53.882 -2.432 1.00 30.20 404 SER B N 1
ATOM 3114 C CA . SER B 1 227 ? -10.856 -54.934 -2.669 1.00 30.63 404 SER B CA 1
ATOM 3115 C C . SER B 1 227 ? -10.252 -55.428 -1.362 1.00 33.78 404 SER B C 1
ATOM 3116 O O . SER B 1 227 ? -10.006 -56.627 -1.198 1.00 34.83 404 SER B O 1
ATOM 3119 N N . ILE B 1 228 ? -10.008 -54.515 -0.421 1.00 30.14 405 ILE B N 1
ATOM 3120 C CA . ILE B 1 228 ? -9.513 -54.916 0.893 1.00 30.19 405 ILE B CA 1
ATOM 3121 C C . ILE B 1 228 ? -10.544 -55.792 1.588 1.00 33.14 405 ILE B C 1
ATOM 3122 O O . ILE B 1 228 ? -10.217 -56.846 2.149 1.00 34.92 405 ILE B O 1
ATOM 3127 N N . ALA B 1 229 ? -11.814 -55.367 1.556 1.00 35.17 406 ALA B N 1
ATOM 3128 C CA . ALA B 1 229 ? -12.874 -56.140 2.193 1.00 34.45 406 ALA B CA 1
ATOM 3129 C C . ALA B 1 229 ? -12.966 -57.533 1.599 1.00 37.95 406 ALA B C 1
ATOM 3130 O O . ALA B 1 229 ? -13.090 -58.525 2.330 1.00 39.37 406 ALA B O 1
ATOM 3132 N N . ALA B 1 230 ? -12.891 -57.630 0.272 1.00 35.47 407 ALA B N 1
ATOM 3133 C CA . ALA B 1 230 ? -12.949 -58.933 -0.371 1.00 39.69 407 ALA B CA 1
ATOM 3134 C C . ALA B 1 230 ? -11.777 -59.799 0.064 1.00 41.48 407 ALA B C 1
ATOM 3135 O O . ALA B 1 230 ? -11.932 -61.012 0.264 1.00 42.69 407 ALA B O 1
ATOM 3137 N N . PHE B 1 231 ? -10.595 -59.196 0.214 1.00 39.17 408 PHE B N 1
ATOM 3138 C CA . PHE B 1 231 ? -9.436 -59.969 0.660 1.00 41.68 408 PHE B CA 1
ATOM 3139 C C . PHE B 1 231 ? -9.611 -60.457 2.093 1.00 42.77 408 PHE B C 1
ATOM 3140 O O . PHE B 1 231 ? -9.311 -61.617 2.399 1.00 47.93 408 PHE B O 1
ATOM 3148 N N . LEU B 1 232 ? -10.105 -59.588 2.976 1.00 33.82 409 LEU B N 1
ATOM 3149 C CA . LEU B 1 232 ? -10.321 -59.973 4.364 1.00 39.84 409 LEU B CA 1
ATOM 3150 C C . LEU B 1 232 ? -11.366 -61.075 4.473 1.00 44.94 409 LEU B C 1
ATOM 3151 O O . LEU B 1 232 ? -11.226 -61.998 5.282 1.00 49.17 409 LEU B O 1
ATOM 3156 N N . LYS B 1 233 ? -12.405 -61.015 3.639 1.00 42.78 410 LYS B N 1
ATOM 3157 C CA . LYS B 1 233 ? -13.433 -62.047 3.685 1.00 45.71 410 LYS B CA 1
ATOM 3158 C C . LYS B 1 233 ? -12.906 -63.363 3.125 1.00 54.13 410 LYS B C 1
ATOM 3159 O O . LYS B 1 233 ? -13.260 -64.440 3.620 1.00 62.44 410 LYS B O 1
ATOM 3165 N N . SER B 1 234 ? -12.038 -63.293 2.108 1.00 60.36 411 SER B N 1
ATOM 3166 C CA . SER B 1 234 ? -11.425 -64.498 1.552 1.00 70.08 411 SER B CA 1
ATOM 3167 C C . SER B 1 234 ? -10.653 -65.282 2.607 1.00 70.85 411 SER B C 1
ATOM 3168 O O . SER B 1 234 ? -10.598 -66.513 2.543 1.00 79.39 411 SER B O 1
ATOM 3171 N N . GLN B 1 235 ? -10.043 -64.604 3.572 1.00 71.09 412 GLN B N 1
ATOM 3172 C CA . GLN B 1 235 ? -9.333 -65.309 4.629 1.00 74.47 412 GLN B CA 1
ATOM 3173 C C . GLN B 1 235 ? -10.318 -65.749 5.709 1.00 77.52 412 GLN B C 1
ATOM 3174 O O . GLN B 1 235 ? -10.202 -66.839 6.271 1.00 86.15 412 GLN B O 1
ATOM 3180 N N . HIS C 1 7 ? -24.418 -7.935 -38.674 1.00 88.04 184 HIS C N 1
ATOM 3181 C CA . HIS C 1 7 ? -24.622 -7.207 -37.426 1.00 89.07 184 HIS C CA 1
ATOM 3182 C C . HIS C 1 7 ? -23.725 -7.765 -36.320 1.00 79.09 184 HIS C C 1
ATOM 3183 O O . HIS C 1 7 ? -22.543 -8.028 -36.543 1.00 72.91 184 HIS C O 1
ATOM 3185 N N . HIS C 1 8 ? -24.285 -7.928 -35.127 1.00 75.61 185 HIS C N 1
ATOM 3186 C CA . HIS C 1 8 ? -23.570 -8.502 -33.991 1.00 71.02 185 HIS C CA 1
ATOM 3187 C C . HIS C 1 8 ? -24.234 -9.809 -33.577 1.00 59.16 185 HIS C C 1
ATOM 3188 O O . HIS C 1 8 ? -24.766 -9.913 -32.469 1.00 62.48 185 HIS C O 1
ATOM 3195 N N . ASP C 1 9 ? -24.160 -10.823 -34.444 1.00 53.28 186 ASP C N 1
ATOM 3196 C CA . ASP C 1 9 ? -24.777 -12.099 -34.097 1.00 60.56 186 ASP C CA 1
ATOM 3197 C C . ASP C 1 9 ? -24.058 -12.755 -32.921 1.00 57.84 186 ASP C C 1
ATOM 3198 O O . ASP C 1 9 ? -24.693 -13.421 -32.095 1.00 67.34 186 ASP C O 1
ATOM 3203 N N . MET C 1 10 ? -22.736 -12.587 -32.830 1.00 52.64 187 MET C N 1
ATOM 3204 C CA . MET C 1 10 ? -21.938 -13.197 -31.768 1.00 45.68 187 MET C CA 1
ATOM 3205 C C . MET C 1 10 ? -21.916 -12.394 -30.464 1.00 44.80 187 MET C C 1
ATOM 3206 O O . MET C 1 10 ? -21.096 -12.699 -29.596 1.00 48.21 187 MET C O 1
ATOM 3211 N N . ALA C 1 11 ? -22.759 -11.379 -30.304 1.00 46.07 188 ALA C N 1
ATOM 3212 C CA . ALA C 1 11 ? -22.787 -10.625 -29.055 1.00 50.01 188 ALA C CA 1
ATOM 3213 C C . ALA C 1 11 ? -23.119 -11.540 -27.884 1.00 54.98 188 ALA C C 1
ATOM 3214 O O . ALA C 1 11 ? -24.025 -12.373 -27.973 1.00 55.45 188 ALA C O 1
ATOM 3216 N N . GLY C 1 12 ? -22.363 -11.407 -26.792 1.00 53.81 189 GLY C N 1
ATOM 3217 C CA . GLY C 1 12 ? -22.569 -12.230 -25.617 1.00 48.17 189 GLY C CA 1
ATOM 3218 C C . GLY C 1 12 ? -21.864 -13.574 -25.642 1.00 47.16 189 GLY C C 1
ATOM 3219 O O . GLY C 1 12 ? -21.802 -14.245 -24.603 1.00 54.04 189 GLY C O 1
ATOM 3220 N N . VAL C 1 13 ? -21.340 -13.991 -26.786 1.00 38.16 190 VAL C N 1
ATOM 3221 C CA . VAL C 1 13 ? -20.672 -15.283 -26.905 1.00 37.12 190 VAL C CA 1
ATOM 3222 C C . VAL C 1 13 ? -19.223 -15.149 -26.465 1.00 36.12 190 VAL C C 1
ATOM 3223 O O . VAL C 1 13 ? -18.516 -14.227 -26.883 1.00 40.56 190 VAL C O 1
ATOM 3227 N N . LYS C 1 14 ? -18.767 -16.069 -25.624 1.00 31.96 191 LYS C N 1
ATOM 3228 C CA . LYS C 1 14 ? -17.361 -16.118 -25.253 1.00 30.46 191 LYS C CA 1
ATOM 3229 C C . LYS C 1 14 ? -16.663 -17.188 -26.070 1.00 28.74 191 LYS C C 1
ATOM 3230 O O . LYS C 1 14 ? -17.040 -18.368 -26.020 1.00 27.82 191 LYS C O 1
ATOM 3236 N N . ALA C 1 15 ? -15.644 -16.763 -26.805 1.00 27.44 192 ALA C N 1
ATOM 3237 C CA . ALA C 1 15 ? -14.949 -17.595 -27.773 1.00 24.93 192 ALA C CA 1
ATOM 3238 C C . ALA C 1 15 ? -13.484 -17.732 -27.389 1.00 25.42 192 ALA C C 1
ATOM 3239 O O . ALA C 1 15 ? -12.803 -16.731 -27.140 1.00 29.55 192 ALA C O 1
ATOM 3241 N N . LEU C 1 16 ? -13.002 -18.971 -27.384 1.00 23.24 193 LEU C N 1
ATOM 3242 C CA . LEU C 1 16 ? -11.602 -19.302 -27.144 1.00 24.50 193 LEU C CA 1
ATOM 3243 C C . LEU C 1 16 ? -11.035 -19.854 -28.443 1.00 22.74 193 LEU C C 1
ATOM 3244 O O . LEU C 1 16 ? -11.568 -20.829 -28.984 1.00 23.42 193 LEU C O 1
ATOM 3249 N N . VAL C 1 17 ? -9.999 -19.207 -28.963 1.00 21.09 194 VAL C N 1
ATOM 3250 C CA . VAL C 1 17 ? -9.392 -19.560 -30.242 1.00 22.47 194 VAL C CA 1
ATOM 3251 C C . VAL C 1 17 ? -7.932 -19.906 -29.988 1.00 22.52 194 VAL C C 1
ATOM 3252 O O . VAL C 1 17 ? -7.249 -19.195 -29.244 1.00 26.66 194 VAL C O 1
ATOM 3256 N N . THR C 1 18 ? -7.449 -20.989 -30.593 1.00 20.72 195 THR C N 1
ATOM 3257 C CA . THR C 1 18 ? -6.009 -21.231 -30.649 1.00 19.38 195 THR C CA 1
ATOM 3258 C C . THR C 1 18 ? -5.516 -21.025 -32.078 1.00 20.08 195 THR C C 1
ATOM 3259 O O . THR C 1 18 ? -6.251 -21.274 -33.040 1.00 22.98 195 THR C O 1
ATOM 3263 N N . ALA C 1 19 ? -4.274 -20.542 -32.217 1.00 20.26 196 ALA C N 1
ATOM 3264 C CA . ALA C 1 19 ? -3.707 -20.257 -33.537 1.00 21.87 196 ALA C CA 1
ATOM 3265 C C . ALA C 1 19 ? -2.194 -20.388 -33.485 1.00 24.56 196 ALA C C 1
ATOM 3266 O O . ALA C 1 19 ? -1.589 -20.353 -32.410 1.00 24.17 196 ALA C O 1
ATOM 3268 N N . GLY C 1 20 ? -1.585 -20.577 -34.659 1.00 21.99 197 GLY C N 1
ATOM 3269 C CA . GLY C 1 20 ? -0.144 -20.657 -34.745 1.00 23.96 197 GLY C CA 1
ATOM 3270 C C . GLY C 1 20 ? 0.364 -22.075 -34.552 1.00 31.47 197 GLY C C 1
ATOM 3271 O O . GLY C 1 20 ? -0.387 -23.008 -34.272 1.00 27.82 197 GLY C O 1
ATOM 3272 N N . GLY C 1 21 ? 1.663 -22.247 -34.773 1.00 23.69 198 GLY C N 1
ATOM 3273 C CA . GLY C 1 21 ? 2.312 -23.529 -34.523 1.00 22.30 198 GLY C CA 1
ATOM 3274 C C . GLY C 1 21 ? 2.954 -23.608 -33.149 1.00 26.97 198 GLY C C 1
ATOM 3275 O O . GLY C 1 21 ? 3.427 -22.613 -32.610 1.00 30.34 198 GLY C O 1
ATOM 3276 N N . THR C 1 22 ? 3.038 -24.821 -32.604 1.00 22.03 199 THR C N 1
ATOM 3277 C CA . THR C 1 22 ? 3.733 -24.964 -31.337 1.00 19.05 199 THR C CA 1
ATOM 3278 C C . THR C 1 22 ? 5.206 -25.272 -31.595 1.00 23.70 199 THR C C 1
ATOM 3279 O O . THR C 1 22 ? 5.613 -25.597 -32.717 1.00 26.77 199 THR C O 1
ATOM 3283 N N . ARG C 1 23 ? 6.016 -25.084 -30.558 1.00 23.33 200 ARG C N 1
ATOM 3284 C CA . ARG C 1 23 ? 7.449 -25.362 -30.624 1.00 20.56 200 ARG C CA 1
ATOM 3285 C C . ARG C 1 23 ? 7.799 -26.308 -29.488 1.00 23.79 200 ARG C C 1
ATOM 3286 O O . ARG C 1 23 ? 7.571 -25.984 -28.316 1.00 23.37 200 ARG C O 1
ATOM 3294 N N . GLU C 1 24 ? 8.361 -27.467 -29.832 1.00 21.90 201 GLU C N 1
ATOM 3295 C CA . GLU C 1 24 ? 8.646 -28.497 -28.849 1.00 26.55 201 GLU C CA 1
ATOM 3296 C C . GLU C 1 24 ? 10.128 -28.492 -28.516 1.00 28.09 201 GLU C C 1
ATOM 3297 O O . GLU C 1 24 ? 10.936 -28.933 -29.344 1.00 25.22 201 GLU C O 1
ATOM 3303 N N . PRO C 1 25 ? 10.530 -28.057 -27.322 1.00 26.99 202 PRO C N 1
ATOM 3304 C CA . PRO C 1 25 ? 11.957 -27.830 -27.065 1.00 26.54 202 PRO C CA 1
ATOM 3305 C C . PRO C 1 25 ? 12.785 -29.109 -27.086 1.00 26.05 202 PRO C C 1
ATOM 3306 O O . PRO C 1 25 ? 12.366 -30.165 -26.604 1.00 25.09 202 PRO C O 1
ATOM 3310 N N . LEU C 1 26 ? 13.979 -28.986 -27.661 1.00 27.97 203 LEU C N 1
ATOM 3311 C CA . LEU C 1 26 ? 15.066 -29.949 -27.540 1.00 32.86 203 LEU C CA 1
ATOM 3312 C C . LEU C 1 26 ? 16.067 -29.556 -26.472 1.00 29.20 203 LEU C C 1
ATOM 3313 O O . LEU C 1 26 ? 16.693 -30.426 -25.858 1.00 33.28 203 LEU C O 1
ATOM 3318 N N . ASP C 1 27 ? 16.242 -28.264 -26.272 1.00 29.17 204 ASP C N 1
ATOM 3319 C CA . ASP C 1 27 ? 17.178 -27.662 -25.338 1.00 30.33 204 ASP C CA 1
ATOM 3320 C C . ASP C 1 27 ? 16.753 -26.197 -25.246 1.00 31.44 204 ASP C C 1
ATOM 3321 O O . ASP C 1 27 ? 15.718 -25.846 -25.824 1.00 31.49 204 ASP C O 1
ATOM 3326 N N . PRO C 1 28 ? 17.478 -25.312 -24.551 1.00 33.29 205 PRO C N 1
ATOM 3327 C CA . PRO C 1 28 ? 16.996 -23.921 -24.446 1.00 34.10 205 PRO C CA 1
ATOM 3328 C C . PRO C 1 28 ? 16.889 -23.176 -25.771 1.00 37.69 205 PRO C C 1
ATOM 3329 O O . PRO C 1 28 ? 16.118 -22.214 -25.858 1.00 37.44 205 PRO C O 1
ATOM 3333 N N . VAL C 1 29 ? 17.600 -23.603 -26.811 1.00 34.25 206 VAL C N 1
ATOM 3334 C CA . VAL C 1 29 ? 17.719 -22.819 -28.028 1.00 38.75 206 VAL C CA 1
ATOM 3335 C C . VAL C 1 29 ? 17.010 -23.462 -29.219 1.00 32.56 206 VAL C 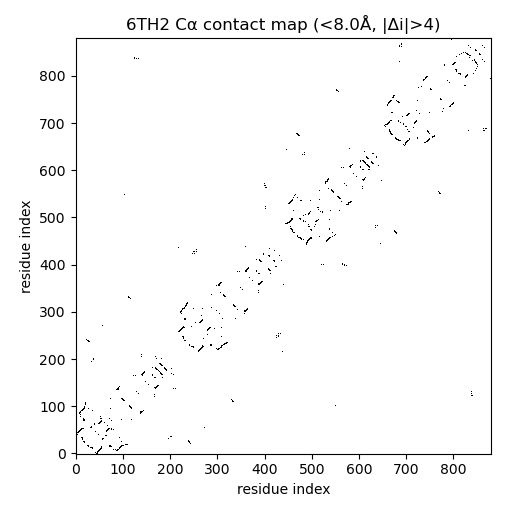C 1
ATOM 3336 O O . VAL C 1 29 ? 16.536 -22.738 -30.106 1.00 30.46 206 VAL C O 1
ATOM 3340 N N . ARG C 1 30 ? 16.943 -24.789 -29.280 1.00 28.99 207 ARG C N 1
ATOM 3341 C CA . ARG C 1 30 ? 16.423 -25.521 -30.426 1.00 27.29 207 ARG C CA 1
ATOM 3342 C C . ARG C 1 30 ? 15.087 -26.180 -30.095 1.00 26.05 207 ARG C C 1
ATOM 3343 O O . ARG C 1 30 ? 14.762 -26.425 -28.933 1.00 27.68 207 ARG C O 1
ATOM 3351 N N . PHE C 1 31 ? 14.309 -26.463 -31.134 1.00 23.03 208 PHE C N 1
ATOM 3352 C CA . PHE C 1 31 ? 12.976 -27.023 -30.947 1.00 26.43 208 PHE C CA 1
ATOM 3353 C C . PHE C 1 31 ? 12.532 -27.694 -32.240 1.00 24.64 208 PHE C C 1
ATOM 3354 O O . PHE C 1 31 ? 13.077 -27.438 -33.312 1.00 26.80 208 PHE C O 1
ATOM 3362 N N . ILE C 1 32 ? 11.496 -28.513 -32.135 1.00 23.78 209 ILE C N 1
ATOM 3363 C CA . ILE C 1 32 ? 10.757 -28.962 -33.309 1.00 26.13 209 ILE C CA 1
ATOM 3364 C C . ILE C 1 32 ? 9.622 -27.976 -33.549 1.00 29.51 209 ILE C C 1
ATOM 3365 O O . ILE C 1 32 ? 8.842 -27.685 -32.633 1.00 23.63 209 ILE C O 1
ATOM 3370 N N . GLY C 1 33 ? 9.533 -27.441 -34.771 1.00 24.64 210 GLY C N 1
ATOM 3371 C CA . GLY C 1 33 ? 8.509 -26.471 -35.111 1.00 25.31 210 GLY C CA 1
ATOM 3372 C C . GLY C 1 33 ? 7.807 -26.852 -36.403 1.00 24.80 210 GLY C C 1
ATOM 3373 O O . GLY C 1 33 ? 8.141 -27.854 -37.039 1.00 23.27 210 GLY C O 1
ATOM 3374 N N . ASN C 1 34 ? 6.807 -26.045 -36.768 1.00 26.14 211 ASN C N 1
ATOM 3375 C CA . ASN C 1 34 ? 6.118 -26.275 -38.032 1.00 22.22 211 ASN C CA 1
ATOM 3376 C C . ASN C 1 34 ? 5.908 -24.943 -38.743 1.00 23.99 211 ASN C C 1
ATOM 3377 O O . ASN C 1 34 ? 6.146 -23.866 -38.190 1.00 24.27 211 ASN C O 1
ATOM 3382 N N . ARG C 1 35 ? 5.444 -25.027 -39.984 1.00 20.70 212 ARG C N 1
ATOM 3383 C CA . ARG C 1 35 ? 5.396 -23.883 -40.884 1.00 24.05 212 ARG C CA 1
ATOM 3384 C C . ARG C 1 35 ? 4.085 -23.106 -40.805 1.00 25.57 212 ARG C C 1
ATOM 3385 O O . ARG C 1 35 ? 3.837 -22.247 -41.655 1.00 25.56 212 ARG C O 1
ATOM 3393 N N . SER C 1 36 ? 3.246 -23.387 -39.811 1.00 24.80 213 SER C N 1
ATOM 3394 C CA . SER C 1 36 ? 1.968 -22.693 -39.702 1.00 33.56 213 SER C CA 1
ATOM 3395 C C . SER C 1 36 ? 2.161 -21.202 -39.439 1.00 29.48 213 SER C C 1
ATOM 3396 O O . SER C 1 36 ? 2.972 -20.799 -38.601 1.00 27.31 213 SER C O 1
ATOM 3399 N N . SER C 1 37 ? 1.376 -20.377 -40.136 1.00 25.64 214 SER C N 1
ATOM 3400 C CA . SER C 1 37 ? 1.498 -18.927 -40.004 1.00 32.03 214 SER C CA 1
ATOM 3401 C C . SER C 1 37 ? 0.616 -18.343 -38.913 1.00 36.24 214 SER C C 1
ATOM 3402 O O . SER C 1 37 ? 0.888 -17.227 -38.452 1.00 30.87 214 SER C O 1
ATOM 3405 N N . GLY C 1 38 ? -0.450 -19.047 -38.527 1.00 31.07 215 GLY C N 1
ATOM 3406 C CA . GLY C 1 38 ? -1.437 -18.518 -37.612 1.00 30.28 215 GLY C CA 1
ATOM 3407 C C . GLY C 1 38 ? -2.469 -17.598 -38.238 1.00 29.59 215 GLY C C 1
ATOM 3408 O O . GLY C 1 38 ? -3.404 -17.191 -37.542 1.00 30.69 215 GLY C O 1
ATOM 3409 N N . LYS C 1 39 ? -2.359 -17.288 -39.537 1.00 31.62 216 LYS C N 1
ATOM 3410 C CA . LYS C 1 39 ? -3.194 -16.235 -40.114 1.00 29.25 216 LYS C CA 1
ATOM 3411 C C . LYS C 1 39 ? -4.670 -16.623 -40.136 1.00 34.05 216 LYS C C 1
ATOM 3412 O O . LYS C 1 39 ? -5.538 -15.776 -39.906 1.00 31.75 216 LYS C O 1
ATOM 3418 N N . GLN C 1 40 ? -4.986 -17.889 -40.410 1.00 32.14 217 GLN C N 1
ATOM 3419 C CA . GLN C 1 40 ? -6.399 -18.247 -40.471 1.00 34.95 217 GLN C CA 1
ATOM 3420 C C . GLN C 1 40 ? -7.039 -18.193 -39.094 1.00 31.37 217 GLN C C 1
ATOM 3421 O O . GLN C 1 40 ? -8.179 -17.731 -38.959 1.00 34.56 217 GLN C O 1
ATOM 3427 N N . GLY C 1 41 ? -6.324 -18.662 -38.063 1.00 29.96 218 GLY C N 1
ATOM 3428 C CA . GLY C 1 41 ? -6.845 -18.582 -36.709 1.00 30.38 218 GLY C CA 1
ATOM 3429 C C . GLY C 1 41 ? -6.957 -17.157 -36.198 1.00 29.26 218 GLY C C 1
ATOM 3430 O O . GLY C 1 41 ? -7.931 -16.808 -35.526 1.00 27.86 218 GLY C O 1
ATOM 3431 N N . TYR C 1 42 ? -5.950 -16.318 -36.478 1.00 28.07 219 TYR C N 1
ATOM 3432 C CA . TYR C 1 42 ? -6.073 -14.903 -36.140 1.00 26.04 219 TYR C CA 1
ATOM 3433 C C . TYR C 1 42 ? -7.266 -14.268 -36.853 1.00 30.59 219 TYR C C 1
ATOM 3434 O O . TYR C 1 42 ? -7.981 -13.442 -36.271 1.00 28.63 219 TYR C O 1
ATOM 3443 N N . ALA C 1 43 ? -7.475 -14.608 -38.127 1.00 31.49 220 ALA C N 1
ATOM 3444 C CA . ALA C 1 43 ? -8.598 -14.025 -38.857 1.00 32.66 220 ALA C CA 1
ATOM 3445 C C . ALA C 1 43 ? -9.926 -14.439 -38.240 1.00 31.77 220 ALA C C 1
ATOM 3446 O O . ALA C 1 43 ? -10.855 -13.630 -38.147 1.00 33.27 220 ALA C O 1
ATOM 3448 N N . VAL C 1 44 ? -10.036 -15.697 -37.809 1.00 30.28 221 VAL C N 1
ATOM 3449 C CA . VAL C 1 44 ? -11.263 -16.128 -37.150 1.00 29.30 221 VAL C CA 1
ATOM 3450 C C . VAL C 1 44 ? -11.454 -15.361 -35.846 1.00 30.90 221 VAL C C 1
ATOM 3451 O O . VAL C 1 44 ? -12.553 -14.873 -35.553 1.00 33.48 221 VAL C O 1
ATOM 3455 N N . ALA C 1 45 ? -10.380 -15.202 -35.065 1.00 27.85 222 ALA C N 1
ATOM 3456 C CA . ALA C 1 45 ? -10.458 -14.401 -33.847 1.00 26.66 222 ALA C CA 1
ATOM 3457 C C . ALA C 1 45 ? -10.921 -12.984 -34.152 1.00 29.93 222 ALA C C 1
ATOM 3458 O O . ALA C 1 45 ? -11.770 -12.430 -33.446 1.00 29.53 222 ALA C O 1
ATOM 3460 N N . ARG C 1 46 ? -10.392 -12.391 -35.221 1.00 30.65 223 ARG C N 1
ATOM 3461 C CA . ARG C 1 46 ? -10.723 -11.014 -35.541 1.00 35.23 223 ARG C CA 1
ATOM 3462 C C . ARG C 1 46 ? -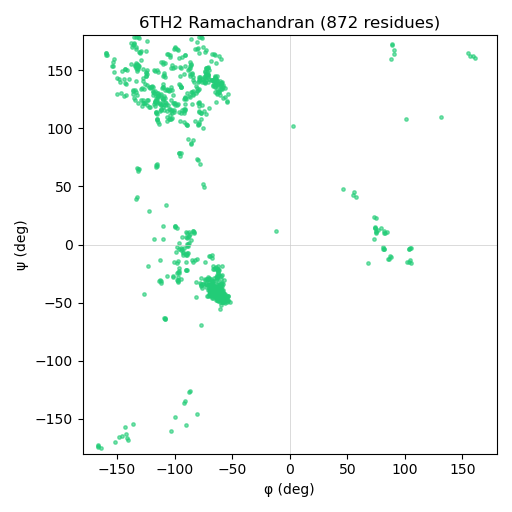12.182 -10.887 -35.960 1.00 38.30 223 ARG C C 1
ATOM 3463 O O . ARG C 1 46 ? -12.870 -9.950 -35.544 1.00 35.23 223 ARG C O 1
ATOM 3471 N N . VAL C 1 47 ? -12.675 -11.830 -36.771 1.00 33.28 224 VAL C N 1
ATOM 3472 C CA . VAL C 1 47 ? -14.066 -11.775 -37.216 1.00 40.67 224 VAL C CA 1
ATOM 3473 C C . VAL C 1 47 ? -15.024 -12.018 -36.050 1.00 33.62 224 VAL C C 1
ATOM 3474 O O . VAL C 1 47 ? -16.053 -11.337 -35.926 1.00 37.43 224 VAL C O 1
ATOM 3478 N N . LEU C 1 48 ? -14.709 -12.983 -35.175 1.00 34.20 225 LEU C N 1
ATOM 3479 C CA . LEU C 1 48 ? -15.554 -13.213 -34.003 1.00 31.63 225 LEU C CA 1
ATOM 3480 C C . LEU C 1 48 ? -15.674 -11.952 -33.157 1.00 34.25 225 LEU C C 1
ATOM 3481 O O . LEU C 1 48 ? -16.779 -11.551 -32.768 1.00 31.82 225 LEU C O 1
ATOM 3486 N N . ALA C 1 49 ? -14.543 -11.294 -32.882 1.00 34.61 226 ALA C N 1
ATOM 3487 C CA . ALA C 1 49 ? -14.568 -10.084 -32.068 1.00 34.27 226 ALA C CA 1
ATOM 3488 C C . ALA C 1 49 ? -15.345 -8.989 -32.775 1.00 42.56 226 ALA C C 1
ATOM 3489 O O . ALA C 1 49 ? -16.098 -8.234 -32.154 1.00 40.44 226 ALA C O 1
ATOM 3491 N N . GLN C 1 50 ? -15.175 -8.912 -34.092 1.00 33.25 227 GLN C N 1
ATOM 3492 C CA . GLN C 1 50 ? -15.807 -7.891 -34.915 1.00 51.62 227 GLN C CA 1
ATOM 3493 C C . GLN C 1 50 ? -17.330 -8.049 -34.866 1.00 37.33 227 GLN C C 1
ATOM 3494 O O . GLN C 1 50 ? -18.065 -7.067 -34.975 1.00 38.70 227 GLN C O 1
ATOM 3500 N N . ARG C 1 51 ? -17.824 -9.271 -34.642 1.00 40.23 228 ARG C N 1
ATOM 3501 C CA . ARG C 1 51 ? -19.254 -9.551 -34.578 1.00 43.29 228 ARG C CA 1
ATOM 3502 C C . ARG C 1 51 ? -19.782 -9.652 -33.146 1.00 45.01 228 ARG C C 1
ATOM 3503 O O . ARG C 1 51 ? -20.897 -10.144 -32.937 1.00 44.33 228 ARG C O 1
ATOM 3511 N N . GLY C 1 52 ? -19.012 -9.177 -32.164 1.00 42.59 229 GLY C N 1
ATOM 3512 C CA . GLY C 1 52 ? -19.483 -8.990 -30.808 1.00 44.95 229 GLY C CA 1
ATOM 3513 C C . GLY C 1 52 ? -19.017 -10.008 -29.787 1.00 38.35 229 GLY C C 1
ATOM 3514 O O . GLY C 1 52 ? -19.335 -9.851 -28.603 1.00 39.35 229 GLY C O 1
ATOM 3515 N N . ALA C 1 53 ? -18.269 -11.032 -30.189 1.00 34.87 230 ALA C N 1
ATOM 3516 C CA . ALA C 1 53 ? -17.832 -12.031 -29.224 1.00 31.89 230 ALA C CA 1
ATOM 3517 C C . ALA C 1 53 ? -16.745 -11.477 -28.309 1.00 36.54 230 ALA C C 1
ATOM 3518 O O . ALA C 1 53 ? -15.979 -10.581 -28.676 1.00 36.69 230 ALA C O 1
ATOM 3520 N N . ASP C 1 54 ? -16.695 -12.022 -27.098 1.00 29.77 231 ASP C N 1
ATOM 3521 C CA . ASP C 1 54 ? -15.611 -11.780 -26.145 1.00 31.71 231 ASP C CA 1
ATOM 3522 C C . ASP C 1 54 ? -14.560 -12.846 -26.435 1.00 34.62 231 ASP C C 1
ATOM 3523 O O . ASP C 1 54 ? -14.727 -14.003 -26.045 1.00 31.35 231 ASP C O 1
ATOM 3528 N N . VAL C 1 55 ? -13.471 -12.471 -27.112 1.00 25.05 232 VAL C N 1
ATOM 3529 C CA . VAL C 1 55 ? -12.548 -13.445 -27.695 1.00 26.41 232 VAL C CA 1
ATOM 3530 C C . VAL C 1 55 ? -11.269 -13.508 -26.872 1.00 27.38 232 VAL C C 1
ATOM 3531 O O . VAL C 1 55 ? -10.702 -12.471 -26.509 1.00 28.78 232 VAL C O 1
ATOM 3535 N N . THR C 1 56 ? -10.828 -14.731 -26.568 1.00 25.51 233 THR C N 1
ATOM 3536 C CA . THR C 1 56 ? -9.503 -15.006 -26.023 1.00 23.47 233 THR C CA 1
ATOM 3537 C C . THR C 1 56 ? -8.740 -15.813 -27.058 1.00 28.06 233 THR C C 1
ATOM 3538 O O . THR C 1 56 ? -9.256 -16.812 -27.567 1.00 25.42 233 THR C O 1
ATOM 3542 N N . LEU C 1 57 ? -7.539 -15.357 -27.402 1.00 23.29 234 LEU C N 1
ATOM 3543 C CA . LEU C 1 57 ? -6.734 -15.974 -28.456 1.00 21.58 234 LEU C CA 1
ATOM 3544 C C . LEU C 1 57 ? -5.449 -16.529 -27.846 1.00 21.21 234 LEU C C 1
ATOM 3545 O O . LEU C 1 57 ? -4.603 -15.762 -27.377 1.00 25.86 234 LEU C O 1
ATOM 3550 N N . ILE C 1 58 ? -5.309 -17.852 -27.849 1.00 20.27 235 ILE C N 1
ATOM 3551 C CA . ILE C 1 58 ? -4.081 -18.527 -27.418 1.00 21.77 235 ILE C CA 1
ATOM 3552 C C . ILE C 1 58 ? -3.229 -18.761 -28.657 1.00 22.19 235 ILE C C 1
ATOM 3553 O O . ILE C 1 58 ? -3.642 -19.482 -29.572 1.00 23.80 235 ILE C O 1
ATOM 3558 N N . ALA C 1 59 ? -2.063 -18.130 -28.709 1.00 21.86 236 ALA C N 1
ATOM 3559 C CA . ALA C 1 59 ? -1.261 -18.081 -29.917 1.00 24.52 236 ALA C CA 1
ATOM 3560 C C . ALA C 1 59 ? 0.087 -18.736 -29.679 1.00 27.00 236 ALA C C 1
ATOM 3561 O O . ALA C 1 59 ? 0.766 -18.400 -28.706 1.00 25.48 236 ALA C O 1
ATOM 3563 N N . GLY C 1 60 ? 0.471 -19.669 -30.555 1.00 26.37 237 GLY C N 1
ATOM 3564 C CA . GLY C 1 60 ? 1.846 -20.137 -30.547 1.00 22.63 237 GLY C CA 1
ATOM 3565 C C . GLY C 1 60 ? 2.683 -19.302 -31.504 1.00 24.08 237 GLY C C 1
ATOM 3566 O O . GLY C 1 60 ? 2.541 -18.080 -31.553 1.00 26.76 237 GLY C O 1
ATOM 3567 N N . ASN C 1 61 ? 3.512 -19.950 -32.316 1.00 24.22 238 ASN C N 1
ATOM 3568 C CA . ASN C 1 61 ? 4.414 -19.244 -33.214 1.00 25.46 238 ASN C CA 1
ATOM 3569 C C . ASN C 1 61 ? 3.624 -18.781 -34.427 1.00 30.00 238 ASN C C 1
ATOM 3570 O O . ASN C 1 61 ? 2.831 -19.547 -34.983 1.00 35.49 238 ASN C O 1
ATOM 3575 N N . THR C 1 62 ? 3.815 -17.531 -34.831 1.00 29.87 239 THR C N 1
ATOM 3576 C CA . THR C 1 62 ? 3.104 -16.992 -35.980 1.00 38.08 239 THR C CA 1
ATOM 3577 C C . THR C 1 62 ? 4.103 -16.259 -36.861 1.00 36.03 239 THR C C 1
ATOM 3578 O O . THR C 1 62 ? 5.276 -16.086 -36.508 1.00 39.16 239 THR C O 1
ATOM 3582 N N . ALA C 1 63 ? 3.636 -15.895 -38.052 1.00 35.96 240 ALA C N 1
ATOM 3583 C CA . ALA C 1 63 ? 4.434 -15.117 -38.989 1.00 44.62 240 ALA C CA 1
ATOM 3584 C C . ALA C 1 63 ? 4.534 -13.649 -38.573 1.00 51.74 240 ALA C C 1
ATOM 3585 O O . ALA C 1 63 ? 4.227 -12.767 -39.380 1.00 51.50 240 ALA C O 1
ATOM 3587 N N . GLY C 1 64 ? 4.922 -13.356 -37.328 1.00 49.71 241 GLY C N 1
ATOM 3588 C CA . GLY C 1 64 ? 5.049 -11.958 -36.945 1.00 53.75 241 GLY C CA 1
ATOM 3589 C C . GLY C 1 64 ? 3.750 -11.205 -36.742 1.00 54.88 241 GLY C C 1
ATOM 3590 O O . GLY C 1 64 ? 3.740 -9.974 -36.841 1.00 55.12 241 GLY C O 1
ATOM 3591 N N . LEU C 1 65 ? 2.653 -11.896 -36.455 1.00 41.85 242 LEU C N 1
ATOM 3592 C CA . LEU C 1 65 ? 1.342 -11.264 -36.475 1.00 43.94 242 LEU C CA 1
ATOM 3593 C C . LEU C 1 65 ? 1.124 -10.346 -35.272 1.00 48.15 242 LEU C C 1
ATOM 3594 O O . LEU C 1 65 ? 1.631 -10.580 -34.171 1.00 44.48 242 LEU C O 1
ATOM 3599 N N . ILE C 1 66 ? 0.341 -9.292 -35.505 1.00 40.20 243 ILE C N 1
ATOM 3600 C CA . ILE C 1 66 ? -0.009 -8.305 -34.487 1.00 38.79 243 ILE C CA 1
ATOM 3601 C C . ILE C 1 66 ? -1.195 -8.814 -33.678 1.00 39.30 243 ILE C C 1
ATOM 3602 O O . ILE C 1 66 ? -2.082 -9.483 -34.220 1.00 32.62 243 ILE C O 1
ATOM 3607 N N . ASP C 1 67 ? -1.185 -8.559 -32.366 1.00 38.54 244 ASP C N 1
ATOM 3608 C CA . ASP C 1 67 ? -2.337 -8.852 -31.515 1.00 38.98 244 ASP C CA 1
ATOM 3609 C C . ASP C 1 67 ? -3.577 -8.164 -32.087 1.00 42.78 244 ASP C C 1
ATOM 3610 O O . ASP C 1 67 ? -3.558 -6.939 -32.265 1.00 44.48 244 ASP C O 1
ATOM 3615 N N . PRO C 1 68 ? -4.652 -8.890 -32.398 1.00 36.95 245 PRO C N 1
ATOM 3616 C CA . PRO C 1 68 ? -5.884 -8.215 -32.831 1.00 39.08 245 PRO C CA 1
ATOM 3617 C C . PRO C 1 68 ? -6.479 -7.330 -31.739 1.00 40.88 245 PRO C C 1
ATOM 3618 O O . PRO C 1 68 ? -6.492 -7.687 -30.560 1.00 42.14 245 PRO C O 1
ATOM 3622 N N . ALA C 1 69 ? -6.996 -6.172 -32.146 1.00 45.32 246 ALA C N 1
ATOM 3623 C CA . ALA C 1 69 ? -7.555 -5.233 -31.180 1.00 46.95 246 ALA C CA 1
ATOM 3624 C C . ALA C 1 69 ? -8.771 -5.836 -30.481 1.00 44.13 246 ALA C C 1
ATOM 3625 O O . ALA C 1 69 ? -9.590 -6.525 -31.097 1.00 42.14 246 ALA C O 1
ATOM 3627 N N . GLY C 1 70 ? -8.860 -5.606 -29.171 1.00 43.36 247 GLY C N 1
ATOM 3628 C CA . GLY C 1 70 ? -9.995 -6.053 -28.390 1.00 47.88 247 GLY C CA 1
ATOM 3629 C C . GLY C 1 70 ? -10.038 -7.533 -28.096 1.00 44.10 247 GLY C C 1
ATOM 3630 O O . GLY C 1 70 ? -11.055 -8.016 -27.588 1.00 43.08 247 GLY C O 1
ATOM 3631 N N . VAL C 1 71 ? -8.963 -8.265 -28.379 1.00 38.42 248 VAL C N 1
ATOM 3632 C CA . VAL C 1 71 ? -8.884 -9.704 -28.157 1.00 39.64 248 VAL C CA 1
ATOM 3633 C C . VAL C 1 71 ? -7.892 -9.941 -27.024 1.00 36.76 248 VAL C C 1
ATOM 3634 O O . VAL C 1 71 ? -6.806 -9.351 -27.014 1.00 32.12 248 VAL C O 1
ATOM 3638 N N . GLU C 1 72 ? -8.254 -10.803 -26.075 1.00 28.21 249 GLU C N 1
ATOM 3639 C CA . GLU C 1 72 ? -7.348 -11.117 -24.976 1.00 32.44 249 GLU C CA 1
ATOM 3640 C C . GLU C 1 72 ? -6.299 -12.116 -25.455 1.00 31.18 249 GLU C C 1
ATOM 3641 O O . GLU C 1 72 ? -6.635 -13.240 -25.839 1.00 29.37 249 GLU C O 1
ATOM 3647 N N . MET C 1 73 ? -5.028 -11.724 -25.397 1.00 33.69 250 MET C N 1
ATOM 3648 C CA . MET C 1 73 ? -3.959 -12.549 -25.937 1.00 27.74 250 MET C CA 1
ATOM 3649 C C . MET C 1 73 ? -3.351 -13.421 -24.853 1.00 29.74 250 MET C C 1
ATOM 3650 O O . MET C 1 73 ? -3.073 -12.953 -23.747 1.00 30.97 250 MET C O 1
ATOM 3655 N N . VAL C 1 74 ? -3.128 -14.687 -25.189 1.00 22.50 251 VAL C N 1
ATOM 3656 C CA . VAL C 1 74 ? -2.377 -15.609 -24.351 1.00 25.18 251 VAL C CA 1
ATOM 3657 C C . VAL C 1 74 ? -1.315 -16.231 -25.245 1.00 30.28 251 VAL C C 1
ATOM 3658 O O . VAL C 1 74 ? -1.650 -16.918 -26.213 1.00 31.82 251 VAL C O 1
ATOM 3662 N N . HIS C 1 75 ? -0.043 -16.043 -24.908 1.00 27.19 252 HIS C N 1
ATOM 3663 C CA . HIS C 1 75 ? 1.036 -16.569 -25.748 1.00 26.78 252 HIS C CA 1
ATOM 3664 C C . HIS C 1 75 ? 1.601 -17.836 -25.109 1.00 27.61 252 HIS C C 1
ATOM 3665 O O . HIS C 1 75 ? 1.857 -17.862 -23.902 1.00 34.75 252 HIS C O 1
ATOM 3672 N N . ILE C 1 76 ? 1.776 -18.893 -25.911 1.00 23.99 253 ILE C N 1
ATOM 3673 C CA . ILE C 1 76 ? 2.314 -20.161 -25.428 1.00 23.94 253 ILE C CA 1
ATOM 3674 C C . ILE C 1 76 ? 3.460 -20.608 -26.333 1.00 28.47 253 ILE C C 1
ATOM 3675 O O . ILE C 1 76 ? 3.650 -20.096 -27.435 1.00 26.47 253 ILE C O 1
ATOM 3680 N N . GLY C 1 77 ? 4.218 -21.594 -25.850 1.00 24.92 254 GLY C N 1
ATOM 3681 C CA . GLY C 1 77 ? 5.295 -22.142 -26.647 1.00 24.30 254 GLY C CA 1
ATOM 3682 C C . GLY C 1 77 ? 4.996 -23.535 -27.154 1.00 27.10 254 GLY C C 1
ATOM 3683 O O . GLY C 1 77 ? 4.837 -23.730 -28.361 1.00 27.23 254 GLY C O 1
ATOM 3684 N N . SER C 1 78 ? 4.852 -24.501 -26.246 1.00 23.12 255 SER C N 1
ATOM 3685 C CA . SER C 1 78 ? 4.747 -25.900 -26.620 1.00 23.66 255 SER C CA 1
ATOM 3686 C C . SER C 1 78 ? 3.295 -26.370 -26.654 1.00 23.80 255 SER C C 1
ATOM 3687 O O . SER C 1 78 ? 2.387 -25.725 -26.118 1.00 25.03 255 SER C O 1
ATOM 3690 N N . ALA C 1 79 ? 3.112 -27.568 -27.220 1.00 20.87 256 ALA C N 1
ATOM 3691 C CA . ALA C 1 79 ? 1.805 -28.224 -27.212 1.00 22.72 256 ALA C CA 1
ATOM 3692 C C . ALA C 1 79 ? 1.288 -28.431 -25.791 1.00 22.66 256 ALA C C 1
ATOM 3693 O O . ALA C 1 79 ? 0.093 -28.271 -25.534 1.00 23.10 256 ALA C O 1
ATOM 3695 N N . THR C 1 80 ? 2.170 -28.782 -24.852 1.00 21.88 257 THR C N 1
ATOM 3696 C CA . THR C 1 80 ? 1.720 -28.965 -23.473 1.00 28.49 257 THR C CA 1
ATOM 3697 C C . THR C 1 80 ? 1.303 -27.637 -22.855 1.00 28.17 257 THR C C 1
ATOM 3698 O O . THR C 1 80 ? 0.297 -27.568 -22.139 1.00 24.50 257 THR C O 1
ATOM 3702 N N . GLN C 1 81 ? 2.053 -26.568 -23.138 1.00 21.18 258 GLN C N 1
ATOM 3703 C CA . GLN C 1 81 ? 1.666 -25.253 -22.642 1.00 24.17 258 GLN C CA 1
ATOM 3704 C C . GLN C 1 81 ? 0.349 -24.807 -23.265 1.00 23.58 258 GLN C C 1
ATOM 3705 O O . GLN C 1 81 ? -0.484 -24.190 -22.587 1.00 22.87 258 GLN C O 1
ATOM 3711 N N . LEU C 1 82 ? 0.137 -25.123 -24.548 1.00 19.66 259 LEU C N 1
ATOM 3712 C CA . LEU C 1 82 ? -1.152 -24.846 -25.181 1.00 20.97 259 LEU C CA 1
ATOM 3713 C C . LEU C 1 82 ? -2.279 -25.623 -24.507 1.00 19.63 259 LEU C C 1
ATOM 3714 O O . LEU C 1 82 ? -3.357 -25.072 -24.250 1.00 22.11 259 LEU C O 1
ATOM 3719 N N . ARG C 1 83 ? -2.067 -26.919 -24.254 1.00 21.53 260 ARG C N 1
ATOM 3720 C CA . ARG C 1 83 ? -3.055 -27.713 -23.519 1.00 21.04 260 ARG C CA 1
ATOM 3721 C C . ARG C 1 83 ? -3.397 -27.072 -22.185 1.00 23.27 260 ARG C C 1
ATOM 3722 O O . ARG C 1 83 ? -4.576 -26.954 -21.825 1.00 20.99 260 ARG C O 1
ATOM 3730 N N . ASP C 1 84 ? -2.377 -26.669 -21.420 1.00 19.98 261 ASP C N 1
ATOM 3731 C CA . ASP C 1 84 ? -2.649 -26.088 -20.105 1.00 22.47 261 ASP C CA 1
ATOM 3732 C C . ASP C 1 84 ? -3.423 -24.780 -20.226 1.00 23.89 261 ASP C C 1
ATOM 3733 O O . ASP C 1 84 ? -4.290 -24.493 -19.394 1.00 21.83 261 ASP C O 1
ATOM 3738 N N . ALA C 1 85 ? -3.114 -23.971 -21.248 1.00 21.44 262 ALA C N 1
ATOM 3739 C CA . ALA C 1 85 ? -3.830 -22.711 -21.443 1.00 20.45 262 ALA C CA 1
ATOM 3740 C C . ALA C 1 85 ? -5.270 -22.951 -21.875 1.00 19.45 262 ALA C C 1
ATOM 3741 O O . ALA C 1 85 ? -6.185 -22.250 -21.421 1.00 21.52 262 ALA C O 1
ATOM 3743 N N . VAL C 1 86 ? -5.493 -23.927 -22.754 1.00 18.54 263 VAL C N 1
ATOM 3744 C CA . VAL C 1 86 ? -6.868 -24.239 -23.139 1.00 19.84 263 VAL C CA 1
ATOM 3745 C C . VAL C 1 86 ? -7.639 -24.758 -21.935 1.00 20.00 263 VAL C C 1
ATOM 3746 O O . VAL C 1 86 ? -8.786 -24.364 -21.696 1.00 20.64 263 VAL C O 1
ATOM 3750 N N . SER C 1 87 ? -7.015 -25.629 -21.140 1.00 21.78 264 SER C N 1
ATOM 3751 C CA . SER C 1 87 ? -7.687 -26.137 -19.949 1.00 18.95 264 SER C CA 1
ATOM 3752 C C . SER C 1 87 ? -8.045 -24.994 -18.998 1.00 27.09 264 SER C C 1
ATOM 3753 O O . SER C 1 87 ? -9.146 -24.966 -18.432 1.00 20.91 264 SER C O 1
ATOM 3756 N N . LYS C 1 88 ? -7.139 -24.022 -18.847 1.00 21.07 265 LYS C N 1
ATOM 3757 C CA . LYS C 1 88 ? -7.365 -22.901 -17.944 1.00 20.75 265 LYS C CA 1
ATOM 3758 C C . LYS C 1 88 ? -8.550 -22.052 -18.389 1.00 23.06 265 LYS C C 1
ATOM 3759 O O . LYS C 1 88 ? -9.373 -21.648 -17.563 1.00 22.15 265 LYS C O 1
ATOM 3765 N N . HIS C 1 89 ? -8.667 -21.793 -19.693 1.00 20.53 266 HIS C N 1
ATOM 3766 C CA . HIS C 1 89 ? -9.660 -20.856 -20.201 1.00 22.59 266 HIS C CA 1
ATOM 3767 C C . HIS C 1 89 ? -10.941 -21.526 -20.702 1.00 23.43 266 HIS C C 1
ATOM 3768 O O . HIS C 1 89 ? -11.955 -20.838 -20.862 1.00 24.43 266 HIS C O 1
ATOM 3775 N N . ALA C 1 90 ? -10.943 -22.840 -20.907 1.00 19.38 267 ALA C N 1
ATOM 3776 C CA . ALA C 1 90 ? -12.122 -23.470 -21.503 1.00 21.00 267 ALA C CA 1
ATOM 3777 C C . ALA C 1 90 ? -13.384 -23.376 -20.643 1.00 23.56 267 ALA C C 1
ATOM 3778 O O . ALA C 1 90 ? -14.475 -23.252 -21.232 1.00 22.05 267 ALA C O 1
ATOM 3780 N N . PRO C 1 91 ? -13.338 -23.446 -19.303 1.00 22.19 268 PRO C N 1
ATOM 3781 C CA . PRO C 1 91 ? -14.602 -23.391 -18.549 1.00 19.88 268 PRO C CA 1
ATOM 3782 C C . PRO C 1 91 ? -15.411 -22.124 -18.797 1.00 30.94 268 PRO C C 1
ATOM 3783 O O . PRO C 1 91 ? -16.641 -22.167 -18.711 1.00 27.68 268 PRO C O 1
ATOM 3787 N N . ASP C 1 92 ? -14.782 -21.014 -19.179 1.00 29.24 269 ASP C N 1
ATOM 3788 C CA . ASP C 1 92 ? -15.580 -19.815 -19.407 1.00 33.83 269 ASP C CA 1
ATOM 3789 C C . ASP C 1 92 ? -16.035 -19.644 -20.847 1.00 33.28 269 ASP C C 1
ATOM 3790 O O . ASP C 1 92 ? -16.867 -18.770 -21.107 1.00 38.34 269 ASP C O 1
ATOM 3795 N N . ALA C 1 93 ? -15.574 -20.487 -21.762 1.00 25.68 270 ALA C N 1
ATOM 3796 C CA . ALA C 1 93 ? -15.847 -20.325 -23.183 1.00 26.68 270 ALA C CA 1
ATOM 3797 C C . ALA C 1 93 ? -17.169 -20.971 -23.584 1.00 28.05 270 ALA C C 1
ATOM 3798 O O . ALA C 1 93 ? -17.554 -22.020 -23.062 1.00 26.13 270 ALA C O 1
ATOM 3800 N N . ASN C 1 94 ? -17.851 -20.340 -24.539 1.00 26.82 271 ASN C N 1
ATOM 3801 C CA . ASN C 1 94 ? -19.001 -20.933 -25.214 1.00 22.32 271 ASN C CA 1
ATOM 3802 C C . ASN C 1 94 ? -18.630 -21.588 -26.526 1.00 26.68 271 ASN C C 1
ATOM 3803 O O . ASN C 1 94 ? -19.371 -22.451 -27.014 1.00 26.85 271 ASN C O 1
ATOM 3808 N N . VAL C 1 95 ? -17.516 -21.166 -27.117 1.00 24.92 272 VAL C N 1
ATOM 3809 C CA . VAL C 1 95 ? -17.044 -21.658 -28.399 1.00 24.03 272 VAL C CA 1
ATOM 3810 C C . VAL C 1 95 ? -15.548 -21.896 -28.264 1.00 26.43 272 VAL C C 1
ATOM 3811 O O . VAL C 1 95 ? -14.836 -21.065 -27.691 1.00 24.34 272 VAL C O 1
ATOM 3815 N N . LEU C 1 96 ? -15.083 -23.055 -28.721 1.00 23.37 273 LEU C N 1
ATOM 3816 C CA . LEU C 1 96 ? -13.658 -23.353 -28.822 1.00 20.57 273 LEU C CA 1
ATOM 3817 C C . LEU C 1 96 ? -13.331 -23.554 -30.291 1.00 22.36 273 LEU C C 1
ATOM 3818 O O . LEU C 1 96 ? -13.939 -24.401 -30.947 1.00 24.47 273 LEU C O 1
ATOM 3823 N N . VAL C 1 97 ? -12.381 -22.772 -30.808 1.00 23.74 274 VAL C N 1
ATOM 3824 C CA . VAL C 1 97 ? -11.924 -22.878 -32.196 1.00 19.14 274 VAL C CA 1
ATOM 3825 C C . VAL C 1 97 ? -10.467 -23.321 -32.160 1.00 25.91 274 VAL C C 1
ATOM 3826 O O . VAL C 1 97 ? -9.586 -22.530 -31.810 1.00 24.33 274 VAL C O 1
ATOM 3830 N N . MET C 1 98 ? -10.205 -24.573 -32.540 1.00 23.57 275 MET C N 1
ATOM 3831 C CA . MET C 1 98 ? -8.867 -25.152 -32.442 1.00 21.30 275 MET C CA 1
ATOM 3832 C C . MET C 1 98 ? -8.167 -25.011 -33.790 1.00 25.07 275 MET C C 1
ATOM 3833 O O . MET C 1 98 ? -8.096 -25.957 -34.582 1.00 24.46 275 MET C O 1
ATOM 3838 N N . ALA C 1 99 ? -7.661 -23.800 -34.071 1.00 21.72 276 ALA C N 1
ATOM 3839 C CA . ALA C 1 99 ? -6.976 -23.590 -35.348 1.00 20.39 276 ALA C CA 1
ATOM 3840 C C . ALA C 1 99 ? -5.460 -23.760 -35.266 1.00 26.93 276 ALA C C 1
ATOM 3841 O O . ALA C 1 99 ? -4.789 -23.722 -36.309 1.00 28.02 276 ALA C O 1
ATOM 3843 N N . ALA C 1 100 ? -4.901 -23.981 -34.080 1.00 23.12 277 ALA C N 1
ATOM 3844 C CA . ALA C 1 100 ? -3.451 -24.085 -33.962 1.00 23.27 277 ALA C CA 1
ATOM 3845 C C . ALA C 1 100 ? -2.937 -25.383 -34.575 1.00 23.76 277 ALA C C 1
ATOM 3846 O O . ALA C 1 100 ? -3.601 -26.419 -34.541 1.00 23.44 277 ALA C O 1
ATOM 3848 N N . ALA C 1 101 ? -1.739 -25.306 -35.159 1.00 20.76 278 ALA C N 1
ATOM 3849 C CA . ALA C 1 101 ? -1.001 -26.486 -35.609 1.00 18.90 278 ALA C CA 1
ATOM 3850 C C . ALA C 1 101 ? -0.242 -27.044 -34.407 1.00 25.20 278 ALA C C 1
ATOM 3851 O O . ALA C 1 101 ? 0.882 -26.649 -34.118 1.00 23.44 278 ALA C O 1
ATOM 3853 N N . VAL C 1 102 ? -0.894 -27.950 -33.677 1.00 23.59 279 VAL C N 1
ATOM 3854 C CA . VAL C 1 102 ? -0.382 -28.492 -32.425 1.00 21.11 279 VAL C CA 1
ATOM 3855 C C . VAL C 1 102 ? 0.515 -29.693 -32.711 1.00 23.83 279 VAL C C 1
ATOM 3856 O O . VAL C 1 102 ? 0.078 -30.670 -33.329 1.00 23.83 279 VAL C O 1
ATOM 3860 N N . ALA C 1 103 ? 1.735 -29.669 -32.181 1.00 21.67 280 ALA C N 1
ATOM 3861 C CA . ALA C 1 103 ? 2.666 -30.763 -32.415 1.00 22.88 280 ALA C CA 1
ATOM 3862 C C . ALA C 1 103 ? 2.112 -32.079 -31.867 1.00 28.16 280 ALA C C 1
ATOM 3863 O O . ALA C 1 103 ? 1.655 -32.150 -30.722 1.00 24.09 280 ALA C O 1
ATOM 3865 N N . ASP C 1 104 ? 2.153 -33.121 -32.705 1.00 23.45 281 ASP C N 1
ATOM 3866 C CA . ASP C 1 104 ? 1.714 -34.452 -32.290 1.00 26.81 281 ASP C CA 1
ATOM 3867 C C . ASP C 1 104 ? 2.695 -35.090 -31.316 1.00 28.40 281 ASP C C 1
ATOM 3868 O O . ASP C 1 104 ? 2.291 -35.922 -30.487 1.00 26.75 281 ASP C O 1
ATOM 3873 N N . PHE C 1 105 ? 3.983 -34.743 -31.431 1.00 23.45 282 PHE C N 1
ATOM 3874 C CA . PHE C 1 105 ? 5.069 -35.340 -30.667 1.00 21.83 282 PHE C CA 1
ATOM 3875 C C . PHE C 1 105 ? 6.006 -34.279 -30.103 1.00 27.14 282 PHE C C 1
ATOM 3876 O O . PHE C 1 105 ? 6.191 -33.204 -30.686 1.00 27.29 282 PHE C O 1
ATOM 3884 N N . ARG C 1 106 ? 6.655 -34.621 -29.003 1.00 24.63 283 ARG C N 1
ATOM 3885 C CA . ARG C 1 106 ? 7.678 -33.776 -28.403 1.00 21.40 283 ARG C CA 1
ATOM 3886 C C . ARG C 1 106 ? 8.887 -34.625 -28.060 1.00 24.38 283 ARG C C 1
ATOM 3887 O O . ARG C 1 106 ? 8.766 -35.839 -27.880 1.00 30.97 283 ARG C O 1
ATOM 3895 N N . PRO C 1 107 ? 10.071 -34.009 -27.969 1.00 26.80 284 PRO C N 1
ATOM 3896 C CA . PRO C 1 107 ? 11.251 -34.736 -27.480 1.00 25.77 284 PRO C CA 1
ATOM 3897 C C . PRO C 1 107 ? 11.028 -35.256 -26.062 1.00 32.00 284 PRO C C 1
ATOM 3898 O O . PRO C 1 107 ? 10.444 -34.577 -25.210 1.00 32.38 284 PRO C O 1
ATOM 3902 N N . ALA C 1 108 ? 11.473 -36.494 -25.830 1.00 30.36 285 ALA C N 1
ATOM 3903 C CA . ALA C 1 108 ? 11.285 -37.127 -24.530 1.00 32.74 285 ALA C CA 1
ATOM 3904 C C . ALA C 1 108 ? 12.120 -36.454 -23.449 1.00 39.78 285 ALA C C 1
ATOM 3905 O O . ALA C 1 108 ? 11.709 -36.394 -22.284 1.00 40.01 285 ALA C O 1
ATOM 3907 N N . HIS C 1 109 ? 13.316 -36.003 -23.795 1.00 38.76 286 HIS C N 1
ATOM 3908 C CA . HIS C 1 109 ? 14.194 -35.314 -22.864 1.00 39.01 286 HIS C CA 1
ATOM 3909 C C . HIS C 1 109 ? 14.590 -33.967 -23.454 1.00 42.37 286 HIS C C 1
ATOM 3910 O O . HIS C 1 109 ? 14.883 -33.862 -24.650 1.00 41.16 286 HIS C O 1
ATOM 3917 N N . VAL C 1 110 ? 14.592 -32.943 -22.610 1.00 42.85 287 VAL C N 1
ATOM 3918 C CA . VAL C 1 110 ? 15.061 -31.609 -22.963 1.00 38.97 287 VAL C CA 1
ATOM 3919 C C . VAL C 1 110 ? 16.442 -31.440 -22.351 1.00 44.01 287 VAL C C 1
ATOM 3920 O O . VAL C 1 110 ? 16.624 -31.632 -21.142 1.00 47.22 287 VAL C O 1
ATOM 3924 N N . ALA C 1 111 ? 17.425 -31.109 -23.185 1.00 37.56 288 ALA C N 1
ATOM 3925 C CA . ALA C 1 111 ? 18.777 -30.937 -22.683 1.00 41.95 288 ALA C CA 1
ATOM 3926 C C . ALA C 1 111 ? 18.846 -29.700 -21.801 1.00 49.45 288 ALA C C 1
ATOM 3927 O O . ALA C 1 111 ? 18.197 -28.686 -22.074 1.00 45.50 288 ALA C O 1
ATOM 3929 N N . ALA C 1 112 ? 19.619 -29.800 -20.716 1.00 51.85 289 ALA C N 1
ATOM 3930 C CA . ALA C 1 112 ? 19.749 -28.670 -19.802 1.00 64.74 289 ALA C CA 1
ATOM 3931 C C . ALA C 1 112 ? 20.536 -27.527 -20.424 1.00 71.13 289 ALA C C 1
ATOM 3932 O O . ALA C 1 112 ? 20.266 -26.357 -20.123 1.00 78.49 289 ALA C O 1
ATOM 3934 N N . ALA C 1 113 ? 21.495 -27.836 -21.291 1.00 66.03 290 ALA C N 1
ATOM 3935 C CA . ALA C 1 113 ? 22.283 -26.802 -21.953 1.00 73.30 290 ALA C CA 1
ATOM 3936 C C . ALA C 1 113 ? 22.260 -26.975 -23.471 1.00 73.26 290 ALA C C 1
ATOM 3937 O O . ALA C 1 113 ? 21.855 -28.020 -23.985 1.00 64.11 290 ALA C O 1
ATOM 3939 N N . SER C 1 123 ? 23.284 -37.958 -32.202 1.00 62.75 300 SER C N 1
ATOM 3940 C CA . SER C 1 123 ? 22.530 -38.253 -30.998 1.00 64.70 300 SER C CA 1
ATOM 3941 C C . SER C 1 123 ? 21.046 -38.208 -31.354 1.00 72.11 300 SER C C 1
ATOM 3942 O O . SER C 1 123 ? 20.486 -37.126 -31.554 1.00 80.51 300 SER C O 1
ATOM 3945 N N . SER C 1 124 ? 20.395 -39.371 -31.396 1.00 64.04 301 SER C N 1
ATOM 3946 C CA . SER C 1 124 ? 18.988 -39.419 -31.771 1.00 52.22 301 SER C CA 1
ATOM 3947 C C . SER C 1 124 ? 18.108 -38.679 -30.764 1.00 51.16 301 SER C C 1
ATOM 3948 O O . SER C 1 124 ? 18.446 -38.529 -29.589 1.00 59.84 301 SER C O 1
ATOM 3951 N N . ILE C 1 125 ? 16.943 -38.246 -31.238 1.00 39.59 302 ILE C N 1
ATOM 3952 C CA . ILE C 1 125 ? 15.935 -37.604 -30.401 1.00 34.87 302 ILE C CA 1
ATOM 3953 C C . ILE C 1 125 ? 14.802 -38.600 -30.195 1.00 38.17 302 ILE C C 1
ATOM 3954 O O . ILE C 1 125 ? 14.097 -38.947 -31.148 1.00 37.12 302 ILE C O 1
ATOM 3959 N N . ASP C 1 126 ? 14.600 -39.036 -28.958 1.00 38.71 303 ASP C N 1
ATOM 3960 C CA . ASP C 1 126 ? 13.441 -39.866 -28.660 1.00 42.00 303 ASP C CA 1
ATOM 3961 C C . ASP C 1 126 ? 12.217 -38.967 -28.553 1.00 37.84 303 ASP C C 1
ATOM 3962 O O . ASP C 1 126 ? 12.300 -37.853 -28.028 1.00 33.69 303 ASP C O 1
ATOM 3967 N N . LEU C 1 127 ? 11.087 -39.440 -29.079 1.00 35.49 304 LEU C N 1
ATOM 3968 C CA . LEU C 1 127 ? 9.845 -38.676 -29.092 1.00 32.93 304 LEU C CA 1
ATOM 3969 C C . LEU C 1 127 ? 8.768 -39.373 -28.267 1.00 35.76 304 LEU C C 1
ATOM 3970 O O . LEU C 1 127 ? 8.748 -40.601 -28.155 1.00 40.90 304 LEU C O 1
ATOM 3975 N N . VAL C 1 128 ? 7.878 -38.571 -27.687 1.00 30.96 305 VAL C N 1
ATOM 3976 C CA . VAL C 1 128 ? 6.692 -39.046 -26.982 1.00 33.32 305 VAL C CA 1
ATOM 3977 C C . VAL C 1 128 ? 5.494 -38.230 -27.451 1.00 33.98 305 VAL C C 1
ATOM 3978 O O . VAL C 1 128 ? 5.641 -37.112 -27.959 1.00 31.80 305 VAL C O 1
ATOM 3982 N N . ARG C 1 129 ? 4.308 -38.824 -27.338 1.00 32.09 306 ARG C N 1
ATOM 3983 C CA . ARG C 1 129 ? 3.089 -38.199 -27.838 1.00 34.17 306 ARG C CA 1
ATOM 3984 C C . ARG C 1 129 ? 2.629 -37.046 -26.954 1.00 30.80 306 ARG C C 1
ATOM 3985 O O . ARG C 1 129 ? 2.679 -37.126 -25.723 1.00 35.29 306 ARG C O 1
ATOM 3990 N N . ASN C 1 130 ? 2.171 -35.969 -27.593 1.00 23.36 307 ASN C N 1
ATOM 3991 C CA . ASN C 1 130 ? 1.479 -34.897 -26.899 1.00 25.63 307 ASN C CA 1
ATOM 3992 C C . ASN C 1 130 ? -0.003 -35.235 -26.828 1.00 28.22 307 ASN C C 1
ATOM 3993 O O . ASN C 1 130 ? -0.539 -35.905 -27.713 1.00 30.22 307 ASN C O 1
ATOM 3998 N N . ASP C 1 131 ? -0.670 -34.737 -25.790 1.00 24.75 308 ASP C N 1
ATOM 3999 C CA . ASP C 1 131 ? -2.111 -34.949 -25.651 1.00 24.47 308 ASP C CA 1
ATOM 4000 C C . ASP C 1 131 ? -2.880 -34.266 -26.776 1.00 21.70 308 ASP C C 1
ATOM 4001 O O . ASP C 1 131 ? -2.524 -33.168 -27.212 1.00 23.69 308 ASP C O 1
ATOM 4006 N N . ASP C 1 132 ? -3.957 -34.916 -27.216 1.00 24.47 309 ASP C N 1
ATOM 4007 C CA . ASP C 1 132 ? -4.897 -34.378 -28.203 1.00 23.88 309 ASP C CA 1
ATOM 4008 C C . ASP C 1 132 ? -5.843 -33.410 -27.503 1.00 25.01 309 ASP C C 1
ATOM 4009 O O . ASP C 1 132 ? -6.795 -33.833 -26.836 1.00 23.02 309 ASP C O 1
ATOM 4014 N N . VAL C 1 133 ? -5.610 -32.107 -27.680 1.00 20.39 310 VAL C N 1
ATOM 4015 C CA . VAL C 1 133 ? -6.366 -31.106 -26.922 1.00 21.44 310 VAL C CA 1
ATOM 4016 C C . VAL C 1 133 ? -7.814 -31.032 -27.403 1.00 20.29 310 VAL C C 1
ATOM 4017 O O . VAL C 1 133 ? -8.752 -30.952 -26.594 1.00 21.77 310 VAL C O 1
ATOM 4021 N N . LEU C 1 134 ? -8.019 -31.035 -28.722 1.00 18.43 311 LEU C N 1
ATOM 4022 C CA . LEU C 1 134 ? -9.369 -31.020 -29.291 1.00 21.21 311 LEU C CA 1
ATOM 4023 C C . LEU C 1 134 ? -10.196 -32.203 -28.794 1.00 25.53 311 LEU C C 1
ATOM 4024 O O . LEU C 1 134 ? -11.336 -32.036 -28.337 1.00 22.59 311 LEU C O 1
ATOM 4029 N N . ALA C 1 135 ? -9.632 -33.416 -28.863 1.00 22.01 312 ALA C N 1
ATOM 4030 C CA . ALA C 1 135 ? -10.359 -34.583 -28.374 1.00 23.23 312 ALA C CA 1
ATOM 4031 C C . ALA C 1 135 ? -10.639 -34.462 -26.879 1.00 24.67 312 ALA C C 1
ATOM 4032 O O . ALA C 1 135 ? -11.723 -34.837 -26.408 1.00 22.98 312 ALA C O 1
ATOM 4034 N N . GLY C 1 136 ? -9.691 -33.898 -26.127 1.00 21.57 313 GLY C N 1
ATOM 4035 C CA . GLY C 1 136 ? -9.924 -33.661 -24.709 1.00 20.66 313 GLY C CA 1
ATOM 4036 C C . GLY C 1 136 ? -11.104 -32.736 -24.455 1.00 19.67 313 GLY C C 1
ATOM 4037 O O . GLY C 1 136 ? -11.893 -32.963 -23.528 1.00 18.01 313 GLY C O 1
ATOM 4038 N N . ALA C 1 137 ? -11.259 -31.693 -25.280 1.00 18.46 314 ALA C N 1
ATOM 4039 C CA . ALA C 1 137 ? -12.406 -30.803 -25.109 1.00 22.39 314 ALA C CA 1
ATOM 4040 C C . ALA C 1 137 ? -13.713 -31.524 -25.403 1.00 25.26 314 ALA C C 1
ATOM 4041 O O . ALA C 1 137 ? -14.698 -31.356 -24.671 1.00 19.62 314 ALA C O 1
ATOM 4043 N N . VAL C 1 138 ? -13.734 -32.353 -26.455 1.00 20.72 315 VAL C N 1
ATOM 4044 C CA . VAL C 1 138 ? -14.948 -33.097 -26.801 1.00 20.44 315 VAL C CA 1
ATOM 4045 C C . VAL C 1 138 ? -15.340 -34.040 -25.665 1.00 19.75 315 VAL C C 1
ATOM 4046 O O . VAL C 1 138 ? -16.513 -34.103 -25.262 1.00 19.18 315 VAL C O 1
ATOM 4050 N N . ARG C 1 139 ? -14.363 -34.756 -25.100 1.00 17.52 316 ARG C N 1
ATOM 4051 C CA . ARG C 1 139 ? -14.655 -35.658 -23.979 1.00 21.48 316 ARG C CA 1
ATOM 4052 C C . ARG C 1 139 ? -15.108 -34.880 -22.749 1.00 24.43 316 ARG C C 1
ATOM 4053 O O . ARG C 1 139 ? -16.050 -35.294 -22.053 1.00 20.43 316 ARG C O 1
ATOM 4061 N N . ALA C 1 140 ? -14.433 -33.764 -22.452 1.00 18.89 317 ALA C N 1
ATOM 4062 C CA . ALA C 1 140 ? -14.801 -32.965 -21.287 1.00 18.34 317 ALA C CA 1
ATOM 4063 C C . ALA C 1 140 ? -16.242 -32.480 -21.383 1.00 22.62 317 ALA C C 1
ATOM 4064 O O . ALA C 1 140 ? -17.005 -32.593 -20.419 1.00 22.78 317 ALA C O 1
ATOM 4066 N N . ARG C 1 141 ? -16.655 -31.976 -22.552 1.00 20.29 318 ARG C N 1
ATOM 4067 C CA . ARG C 1 141 ? -18.051 -31.558 -22.674 1.00 23.87 318 ARG C CA 1
ATOM 4068 C C . ARG C 1 141 ? -18.998 -32.742 -22.531 1.00 21.38 318 ARG C C 1
ATOM 4069 O O . ARG C 1 141 ? -20.012 -32.655 -21.824 1.00 23.91 318 ARG C O 1
ATOM 4077 N N . ALA C 1 142 ? -18.671 -33.870 -23.162 1.00 21.04 319 ALA C N 1
ATOM 4078 C CA . ALA C 1 142 ? -19.514 -35.053 -23.042 1.00 23.58 319 ALA C CA 1
ATOM 4079 C C . ALA C 1 142 ? -19.573 -35.575 -21.614 1.00 26.39 319 ALA C C 1
ATOM 4080 O O . ALA C 1 142 ? -20.574 -36.186 -21.227 1.00 26.09 319 ALA C O 1
ATOM 4082 N N . ASP C 1 143 ? -18.523 -35.351 -20.819 1.00 21.49 320 ASP C N 1
ATOM 4083 C CA . ASP C 1 143 ? -18.470 -35.826 -19.445 1.00 27.44 320 ASP C CA 1
ATOM 4084 C C . ASP C 1 143 ? -19.074 -34.838 -18.456 1.00 29.12 320 ASP C C 1
ATOM 4085 O O . ASP C 1 143 ? -19.008 -35.076 -17.242 1.00 27.46 320 ASP C O 1
ATOM 4090 N N . GLY C 1 144 ? -19.679 -33.756 -18.944 1.00 22.49 321 GLY C N 1
ATOM 4091 C CA . GLY C 1 144 ? -20.334 -32.792 -18.084 1.00 29.20 321 GLY C CA 1
ATOM 4092 C C . GLY C 1 144 ? -19.411 -31.771 -17.458 1.00 25.23 321 GLY C C 1
ATOM 4093 O O . GLY C 1 144 ? -19.849 -30.998 -16.605 1.00 23.81 321 GLY C O 1
ATOM 4094 N N . GLN C 1 145 ? -18.153 -31.707 -17.887 1.00 19.94 322 GLN C N 1
ATOM 4095 C CA . GLN C 1 145 ? -17.185 -30.812 -17.273 1.00 19.39 322 GLN C CA 1
ATOM 4096 C C . GLN C 1 145 ? -17.155 -29.426 -17.909 1.00 21.74 322 GLN C C 1
ATOM 4097 O O . GLN C 1 145 ? -16.484 -28.532 -17.381 1.00 22.91 322 GLN C O 1
ATOM 4103 N N . LEU C 1 146 ? -17.838 -29.221 -19.038 1.00 19.82 323 LEU C N 1
ATOM 4104 C CA . LEU C 1 146 ? -17.853 -27.927 -19.728 1.00 16.76 323 LEU C CA 1
ATOM 4105 C C . LEU C 1 146 ? -19.286 -27.568 -20.093 1.00 21.38 323 LEU C C 1
ATOM 4106 O O . LEU C 1 146 ? -19.646 -27.501 -21.283 1.00 22.29 323 LEU C O 1
ATOM 4111 N N . PRO C 1 147 ? -20.136 -27.331 -19.091 1.00 23.40 324 PRO C N 1
ATOM 4112 C CA . PRO C 1 147 ? -21.555 -27.056 -19.372 1.00 24.84 324 PRO C CA 1
ATOM 4113 C C . PRO C 1 147 ? -21.799 -25.818 -20.210 1.00 25.95 324 PRO C C 1
ATOM 4114 O O . PRO C 1 147 ? -22.886 -25.701 -20.789 1.00 24.05 324 PRO C O 1
ATOM 4118 N N . ASN C 1 148 ? -20.859 -24.868 -20.255 1.00 21.01 325 ASN C N 1
ATOM 4119 C CA . ASN C 1 148 ? -21.045 -23.647 -21.035 1.00 24.39 325 ASN C CA 1
ATOM 4120 C C . ASN C 1 148 ? -20.683 -23.809 -22.509 1.00 23.86 325 ASN C C 1
ATOM 4121 O O . ASN C 1 148 ? -21.036 -22.936 -23.304 1.00 27.08 325 ASN C O 1
ATOM 4126 N N . MET C 1 149 ? -19.975 -24.881 -22.873 1.00 20.79 326 MET C N 1
ATOM 4127 C CA . MET C 1 149 ? -19.398 -25.052 -24.211 1.00 22.36 326 MET C CA 1
ATOM 4128 C C . MET C 1 149 ? -20.466 -25.491 -25.205 1.00 27.68 326 MET C C 1
ATOM 4129 O O . MET C 1 149 ? -20.998 -26.597 -25.099 1.00 31.76 326 MET C O 1
ATOM 4134 N N . ARG C 1 150 ? -20.758 -24.636 -26.149 1.00 23.18 327 ARG C N 1
ATOM 4135 C CA . ARG C 1 150 ? -21.775 -24.903 -27.122 1.00 26.73 327 ARG C CA 1
ATOM 4136 C C . ARG C 1 150 ? -21.315 -25.365 -28.485 1.00 29.16 327 ARG C C 1
ATOM 4137 O O . ARG C 1 150 ? -21.992 -26.045 -29.147 1.00 31.52 327 ARG C O 1
ATOM 4145 N N . ALA C 1 151 ? -20.141 -24.979 -28.875 1.00 22.80 328 ALA C N 1
ATOM 4146 C CA . ALA C 1 151 ? -19.595 -25.359 -30.174 1.00 21.63 328 ALA C CA 1
ATOM 4147 C C . ALA C 1 151 ? -18.095 -25.596 -30.063 1.00 27.46 328 ALA C C 1
ATOM 4148 O O . ALA C 1 151 ? -17.357 -24.723 -29.587 1.00 25.89 328 ALA C O 1
ATOM 4150 N N . ILE C 1 152 ? -17.648 -26.761 -30.533 1.00 19.21 329 ILE C N 1
ATOM 4151 C CA . ILE C 1 152 ? -16.231 -27.131 -30.568 1.00 21.94 329 ILE C CA 1
ATOM 4152 C C . ILE C 1 152 ? -15.830 -27.314 -32.028 1.00 19.89 329 ILE C C 1
ATOM 4153 O O . ILE C 1 152 ? -16.385 -28.179 -32.718 1.00 23.82 329 ILE C O 1
ATOM 4158 N N . VAL C 1 153 ? -14.863 -26.517 -32.488 1.00 20.24 330 VAL C N 1
ATOM 4159 C CA . VAL C 1 153 ? -14.493 -26.441 -33.901 1.00 25.62 330 VAL C CA 1
ATOM 4160 C C . VAL C 1 153 ? -13.067 -26.945 -34.050 1.00 22.67 330 VAL C C 1
ATOM 4161 O O . VAL C 1 153 ? -12.149 -26.413 -33.416 1.00 23.50 330 VAL C O 1
ATOM 4165 N N . GLY C 1 154 ? -12.877 -27.951 -34.902 1.00 22.01 331 GLY C N 1
ATOM 4166 C CA . GLY C 1 154 ? -11.532 -28.390 -35.228 1.00 20.32 331 GLY C CA 1
ATOM 4167 C C . GLY C 1 154 ? -11.122 -27.953 -36.620 1.00 23.22 331 GLY C C 1
ATOM 4168 O O . GLY C 1 154 ? -11.970 -27.551 -37.425 1.00 23.85 331 GLY C O 1
ATOM 4169 N N . PHE C 1 155 ? -9.825 -28.010 -36.900 1.00 22.52 332 PHE C N 1
ATOM 4170 C CA . PHE C 1 155 ? -9.264 -27.681 -38.199 1.00 26.25 332 PHE C CA 1
ATOM 4171 C C . PHE C 1 155 ? -8.441 -28.862 -38.686 1.00 34.45 332 PHE C C 1
ATOM 4172 O O . PHE C 1 155 ? -7.890 -29.620 -37.888 1.00 32.33 332 PHE C O 1
ATOM 4180 N N . ALA C 1 156 ? -8.385 -29.052 -39.995 1.00 26.85 333 ALA C N 1
ATOM 4181 C CA . ALA C 1 156 ? -7.550 -30.127 -40.503 1.00 32.09 333 ALA C CA 1
ATOM 4182 C C . ALA C 1 156 ? -7.004 -29.701 -41.849 1.00 35.18 333 ALA C C 1
ATOM 4183 O O . ALA C 1 156 ? -7.716 -29.086 -42.646 1.00 33.50 333 ALA C O 1
ATOM 4185 N N . ALA C 1 157 ? -5.738 -30.025 -42.083 1.00 33.39 334 ALA C N 1
ATOM 4186 C CA . ALA C 1 157 ? -5.119 -29.898 -43.389 1.00 34.53 334 ALA C CA 1
ATOM 4187 C C . ALA C 1 157 ? -5.012 -31.295 -43.974 1.00 37.33 334 ALA C C 1
ATOM 4188 O O . ALA C 1 157 ? -4.287 -32.143 -43.440 1.00 39.35 334 ALA C O 1
ATOM 4190 N N . GLU C 1 158 ? -5.708 -31.526 -45.076 1.00 34.03 335 GLU C N 1
ATOM 4191 C CA . GLU C 1 158 ? -5.748 -32.842 -45.669 1.00 30.30 335 GLU C CA 1
ATOM 4192 C C . GLU C 1 158 ? -5.299 -32.745 -47.113 1.00 36.85 335 GLU C C 1
ATOM 4193 O O . GLU C 1 158 ? -5.560 -31.761 -47.809 1.00 44.40 335 GLU C O 1
ATOM 4199 N N . THR C 1 159 ? -4.667 -33.804 -47.561 1.00 41.84 336 THR C N 1
ATOM 4200 C CA . THR C 1 159 ? -4.278 -33.944 -48.946 1.00 42.90 336 THR C CA 1
ATOM 4201 C C . THR C 1 159 ? -4.716 -35.319 -49.400 1.00 45.40 336 THR C C 1
ATOM 4202 O O . THR C 1 159 ? -4.763 -36.263 -48.612 1.00 46.57 336 THR C O 1
ATOM 4206 N N . GLY C 1 160 ? -5.003 -35.441 -50.687 1.00 45.48 337 GLY C N 1
ATOM 4207 C CA . GLY C 1 160 ? -5.379 -36.734 -51.206 1.00 44.87 337 GLY C CA 1
ATOM 4208 C C . GLY C 1 160 ? -4.143 -37.591 -51.398 1.00 47.51 337 GLY C C 1
ATOM 4209 O O . GLY C 1 160 ? -3.071 -37.100 -51.751 1.00 50.61 337 GLY C O 1
ATOM 4210 N N . ASP C 1 161 ? -4.295 -38.888 -51.146 1.00 39.17 338 ASP C N 1
ATOM 4211 C CA . ASP C 1 161 ? -3.197 -39.822 -51.367 1.00 40.76 338 ASP C CA 1
ATOM 4212 C C . ASP C 1 161 ? -3.783 -41.098 -51.960 1.00 46.85 338 ASP C C 1
ATOM 4213 O O . ASP C 1 161 ? -4.957 -41.144 -52.345 1.00 41.82 338 ASP C O 1
ATOM 4218 N N . ALA C 1 162 ? -2.968 -42.155 -51.997 1.00 44.85 339 ALA C N 1
ATOM 4219 C CA . ALA C 1 162 ? -3.406 -43.400 -52.605 1.00 47.02 339 ALA C CA 1
ATOM 4220 C C . ALA C 1 162 ? -4.552 -44.059 -51.848 1.00 45.74 339 ALA C C 1
ATOM 4221 O O . ALA C 1 162 ? -5.299 -44.840 -52.447 1.00 54.71 339 ALA C O 1
ATOM 4223 N N . ASN C 1 163 ? -4.744 -43.738 -50.570 1.00 43.30 340 ASN C N 1
ATOM 4224 C CA . ASN C 1 163 ? -5.799 -44.385 -49.800 1.00 50.57 340 ASN C CA 1
ATOM 4225 C C . ASN C 1 163 ? -7.111 -43.622 -49.821 1.00 51.21 340 ASN C C 1
ATOM 4226 O O . ASN C 1 163 ? -8.135 -44.175 -49.402 1.00 56.14 340 ASN C O 1
ATOM 4231 N N . GLY C 1 164 ? -7.130 -42.412 -50.351 1.00 42.97 341 GLY C N 1
ATOM 4232 C CA . GLY C 1 164 ? -8.381 -41.694 -50.472 1.00 44.09 341 GLY C CA 1
ATOM 4233 C C . GLY C 1 164 ? -8.171 -40.215 -50.654 1.00 40.45 341 GLY C C 1
ATOM 4234 O O . GLY C 1 164 ? -7.120 -39.653 -50.339 1.00 35.20 341 GLY C O 1
ATOM 4235 N N . ASP C 1 165 ? -9.215 -39.570 -51.164 1.00 36.06 342 ASP C N 1
ATOM 4236 C CA . ASP C 1 165 ? -9.188 -38.144 -51.444 1.00 34.97 342 ASP C CA 1
ATOM 4237 C C . ASP C 1 165 ? -9.348 -37.330 -50.160 1.00 37.53 342 ASP C C 1
ATOM 4238 O O . ASP C 1 165 ? -9.465 -37.864 -49.053 1.00 38.95 342 ASP C O 1
ATOM 4243 N N . VAL C 1 166 ? -9.312 -36.003 -50.321 1.00 33.48 343 VAL C N 1
ATOM 4244 C CA . VAL C 1 166 ? -9.345 -35.091 -49.177 1.00 28.80 343 VAL C CA 1
ATOM 4245 C C . VAL C 1 166 ? -10.585 -35.339 -48.332 1.00 34.92 343 VAL C C 1
ATOM 4246 O O . VAL C 1 166 ? -10.518 -35.410 -47.100 1.00 30.60 343 VAL C O 1
ATOM 4250 N N . LEU C 1 167 ? -11.736 -35.486 -48.987 1.00 32.75 344 LEU C N 1
ATOM 4251 C CA . LEU C 1 167 ? -12.980 -35.653 -48.245 1.00 29.60 344 LEU C CA 1
ATOM 4252 C C . LEU C 1 167 ? -12.995 -36.978 -47.487 1.00 30.47 344 LEU C C 1
ATOM 4253 O O . LEU C 1 167 ? -13.517 -37.049 -46.374 1.00 26.89 344 LEU C O 1
ATOM 4258 N N . PHE C 1 168 ? -12.410 -38.032 -48.065 1.00 29.69 345 PHE C N 1
ATOM 4259 C CA . PHE C 1 168 ? -12.322 -39.320 -47.375 1.00 29.78 345 PHE C CA 1
ATOM 4260 C C . PHE C 1 168 ? -11.576 -39.183 -46.053 1.00 32.29 345 PHE C C 1
ATOM 4261 O O . PHE C 1 168 ? -12.037 -39.653 -45.002 1.00 27.13 345 PHE C O 1
ATOM 4269 N N . HIS C 1 169 ? -10.405 -38.551 -46.091 1.00 26.84 346 HIS C N 1
ATOM 4270 C CA . HIS C 1 169 ? -9.615 -38.357 -44.880 1.00 30.19 346 HIS C CA 1
ATOM 4271 C C . HIS C 1 169 ? -10.298 -37.378 -43.921 1.00 25.91 346 HIS C C 1
ATOM 4272 O O . HIS C 1 169 ? -10.248 -37.557 -42.698 1.00 24.74 346 HIS C O 1
ATOM 4279 N N . ALA C 1 170 ? -10.930 -36.325 -44.450 1.00 23.80 347 ALA C N 1
ATOM 4280 C CA . ALA C 1 170 ? -11.613 -35.365 -43.584 1.00 27.71 347 ALA C CA 1
ATOM 4281 C C . ALA C 1 170 ? -12.785 -36.007 -42.850 1.00 26.49 347 ALA C C 1
ATOM 4282 O O . ALA C 1 170 ? -13.024 -35.715 -41.670 1.00 25.10 347 ALA C O 1
ATOM 4284 N N . ARG C 1 171 ? -13.557 -36.850 -43.544 1.00 25.73 348 ARG C N 1
ATOM 4285 C CA . ARG C 1 171 ? -14.662 -37.532 -42.879 1.00 25.34 348 ARG C CA 1
ATOM 4286 C C . ARG C 1 171 ? -14.153 -38.407 -41.750 1.00 25.33 348 ARG C C 1
ATOM 4287 O O . ARG C 1 171 ? -14.707 -38.392 -40.646 1.00 25.25 348 ARG C O 1
ATOM 4295 N N . ALA C 1 172 ? -13.068 -39.142 -41.993 1.00 21.96 349 ALA C N 1
ATOM 4296 C CA . ALA C 1 172 ? -12.518 -39.986 -40.941 1.00 23.51 349 ALA C CA 1
ATOM 4297 C C . ALA C 1 172 ? -12.082 -39.155 -39.748 1.00 25.68 349 ALA C C 1
ATOM 4298 O O . ALA C 1 172 ? -12.261 -39.567 -38.593 1.00 23.52 349 ALA C O 1
ATOM 4300 N N . LYS C 1 173 ? -11.502 -37.977 -40.003 1.00 23.84 350 LYS C N 1
ATOM 4301 C CA . LYS C 1 173 ? -11.036 -37.155 -38.892 1.00 21.80 350 LYS C CA 1
ATOM 4302 C C . LYS C 1 173 ? -12.208 -36.561 -38.112 1.00 24.99 350 LYS C C 1
ATOM 4303 O O . LYS C 1 173 ? -12.176 -36.530 -36.880 1.00 22.57 350 LYS C O 1
ATOM 4309 N N . LEU C 1 174 ? -13.266 -36.130 -38.807 1.00 22.02 351 LEU C N 1
ATOM 4310 C CA . LEU C 1 174 ? -14.473 -35.659 -38.129 1.00 20.33 351 LEU C CA 1
ATOM 4311 C C . LEU C 1 174 ? -15.034 -36.751 -37.223 1.00 23.58 351 LEU C C 1
ATOM 4312 O O . LEU C 1 174 ? -15.365 -36.510 -36.056 1.00 22.32 351 LEU C O 1
ATOM 4317 N N . GLU C 1 175 ? -15.120 -37.972 -37.753 1.00 19.78 352 GLU C N 1
ATOM 4318 C CA . GLU C 1 175 ? -15.680 -39.085 -36.994 1.00 22.97 352 GLU C CA 1
ATOM 4319 C C . GLU C 1 175 ? -14.831 -39.415 -35.768 1.00 25.51 352 GLU C C 1
ATOM 4320 O O . GLU C 1 175 ? -15.368 -39.680 -34.687 1.00 25.54 352 GLU C O 1
ATOM 4326 N N . ARG C 1 176 ? -13.509 -39.345 -35.898 1.00 22.07 353 ARG C N 1
ATOM 4327 C CA . ARG C 1 176 ? -12.622 -39.697 -34.785 1.00 21.12 353 ARG C CA 1
ATOM 4328 C C . ARG C 1 176 ? -12.561 -38.601 -33.727 1.00 24.35 353 ARG C C 1
ATOM 4329 O O . ARG C 1 176 ? -12.491 -38.903 -32.528 1.00 23.32 353 ARG C O 1
ATOM 4337 N N . LYS C 1 177 ? -12.584 -37.330 -34.147 1.00 22.64 354 LYS C N 1
ATOM 4338 C CA . LYS C 1 177 ? -12.487 -36.213 -33.202 1.00 20.17 354 LYS C CA 1
ATOM 4339 C C . LYS C 1 177 ? -13.803 -35.969 -32.467 1.00 23.22 354 LYS C C 1
ATOM 4340 O O . LYS C 1 177 ? -13.801 -35.618 -31.287 1.00 21.90 354 LYS C O 1
ATOM 4346 N N . GLY C 1 178 ? -14.933 -36.171 -33.133 1.00 24.61 355 GLY C N 1
ATOM 4347 C CA . GLY C 1 178 ? -16.195 -35.962 -32.456 1.00 26.75 355 GLY C CA 1
ATOM 4348 C C . GLY C 1 178 ? -16.561 -34.515 -32.230 1.00 23.82 355 GLY C C 1
ATOM 4349 O O . GLY C 1 178 ? -17.454 -34.242 -31.429 1.00 22.32 355 GLY C O 1
ATOM 4350 N N . CYS C 1 179 ? -15.902 -33.574 -32.910 1.00 20.40 356 CYS C N 1
ATOM 4351 C CA . CYS C 1 179 ? -16.196 -32.156 -32.736 1.00 23.27 356 CYS C CA 1
ATOM 4352 C C . CYS C 1 179 ? -17.433 -31.760 -33.544 1.00 26.57 356 CYS C C 1
ATOM 4353 O O . CYS C 1 179 ? -17.948 -32.530 -34.364 1.00 26.99 356 CYS C O 1
ATOM 4356 N N . ASP C 1 180 ? -17.936 -30.548 -33.278 1.00 24.43 357 ASP C N 1
ATOM 4357 C CA . ASP C 1 180 ? -19.174 -30.110 -33.925 1.00 26.31 357 ASP C CA 1
ATOM 4358 C C . ASP C 1 180 ? -18.962 -29.671 -35.358 1.00 23.89 357 ASP C C 1
ATOM 4359 O O . ASP C 1 180 ? -19.849 -29.848 -36.200 1.00 23.31 357 ASP C O 1
ATOM 4364 N N . LEU C 1 181 ? -17.811 -29.094 -35.645 1.00 27.79 358 LEU C N 1
ATOM 4365 C CA . LEU C 1 181 ? -17.499 -28.591 -36.966 1.00 21.52 358 LEU C CA 1
ATOM 4366 C C . LEU C 1 181 ? -16.030 -28.862 -37.229 1.00 21.81 358 LEU C C 1
ATOM 4367 O O . LEU C 1 181 ? -15.195 -28.691 -36.341 1.00 22.36 358 LEU C O 1
ATOM 4372 N N . LEU C 1 182 ? -15.715 -29.276 -38.451 1.00 23.59 359 LEU C N 1
ATOM 4373 C CA . LEU C 1 182 ? -14.335 -29.490 -38.862 1.00 22.74 359 LEU C CA 1
ATOM 4374 C C . LEU C 1 182 ? -14.102 -28.630 -40.091 1.00 25.89 359 LEU C C 1
ATOM 4375 O O . LEU C 1 182 ? -14.806 -28.785 -41.095 1.00 26.95 359 LEU C O 1
ATOM 4380 N N . VAL C 1 183 ? -13.150 -27.705 -39.986 1.00 24.45 360 VAL C N 1
ATOM 4381 C CA . VAL C 1 183 ? -12.789 -26.805 -41.073 1.00 23.70 360 VAL C CA 1
ATOM 4382 C C . VAL C 1 183 ? -11.614 -27.425 -41.816 1.00 31.65 360 VAL C C 1
ATOM 4383 O O . VAL C 1 183 ? -10.501 -27.494 -41.284 1.00 28.82 360 VAL C O 1
ATOM 4387 N N . VAL C 1 184 ? -11.847 -27.826 -43.065 1.00 29.45 361 VAL C N 1
ATOM 4388 C CA . VAL C 1 184 ? -10.892 -28.613 -43.838 1.00 29.87 361 VAL C CA 1
ATOM 4389 C C . VAL C 1 184 ? -10.302 -27.745 -44.939 1.00 33.18 361 VAL C C 1
ATOM 4390 O O . VAL C 1 184 ? -11.040 -27.096 -45.688 1.00 36.54 361 VAL C O 1
ATOM 4394 N N . ASN C 1 185 ? -8.976 -27.702 -45.016 1.00 38.75 362 ASN C N 1
ATOM 4395 C CA . ASN C 1 185 ? -8.281 -27.069 -46.123 1.00 47.25 362 ASN C CA 1
ATOM 4396 C C . ASN C 1 185 ? -7.568 -28.146 -46.927 1.00 49.53 362 ASN C C 1
ATOM 4397 O O . ASN C 1 185 ? -6.858 -28.983 -46.357 1.00 38.27 362 ASN C O 1
ATOM 4402 N N . ALA C 1 186 ? -7.793 -28.152 -48.238 1.00 58.36 363 ALA C N 1
ATOM 4403 C CA . ALA C 1 186 ? -7.085 -29.067 -49.130 1.00 57.04 363 ALA C CA 1
ATOM 4404 C C . ALA C 1 186 ? -5.660 -28.574 -49.393 1.00 57.13 363 ALA C C 1
ATOM 4405 O O . ALA C 1 186 ? -5.444 -27.397 -49.707 1.00 59.97 363 ALA C O 1
ATOM 4407 N N . ASP C 1 199 ? -9.615 -24.830 -52.062 1.00 75.64 376 ASP C N 1
ATOM 4408 C CA . ASP C 1 199 ? -11.009 -25.178 -51.817 1.00 69.75 376 ASP C CA 1
ATOM 4409 C C . ASP C 1 199 ? -11.122 -26.370 -50.876 1.00 76.94 376 ASP C C 1
ATOM 4410 O O . ASP C 1 199 ? -10.937 -27.519 -51.280 1.00 90.87 376 ASP C O 1
ATOM 4412 N N . GLY C 1 200 ? -11.432 -26.088 -49.622 1.00 57.57 377 GLY C N 1
ATOM 4413 C CA . GLY C 1 200 ? -11.618 -27.111 -48.631 1.00 42.41 377 GLY C CA 1
ATOM 4414 C C . GLY C 1 200 ? -13.078 -27.423 -48.384 1.00 35.69 377 GLY C C 1
ATOM 4415 O O . GLY C 1 200 ? -13.924 -27.297 -49.276 1.00 41.80 377 GLY C O 1
ATOM 4416 N N . TRP C 1 201 ? -13.379 -27.804 -47.146 1.00 29.25 378 TRP C N 1
ATOM 4417 C CA . TRP C 1 201 ? -14.709 -28.240 -46.757 1.00 36.49 378 TRP C CA 1
ATOM 4418 C C . TRP C 1 201 ? -15.029 -27.768 -45.349 1.00 37.20 378 TRP C C 1
ATOM 4419 O O . TRP C 1 201 ? -14.136 -27.605 -44.513 1.00 34.23 378 TRP C O 1
ATOM 4430 N N . LEU C 1 202 ? -16.320 -27.562 -45.093 1.00 30.28 379 LEU C N 1
ATOM 4431 C CA . LEU C 1 202 ? -16.854 -27.436 -43.741 1.00 27.09 379 LEU C CA 1
ATOM 4432 C C . LEU C 1 202 ? -17.717 -28.659 -43.461 1.00 27.65 379 LEU C C 1
ATOM 4433 O O . LEU C 1 202 ? -18.743 -28.859 -44.120 1.00 34.90 379 LEU C O 1
ATOM 4438 N N . LEU C 1 203 ? -17.307 -29.468 -42.493 1.00 21.66 380 LEU C N 1
ATOM 4439 C CA . LEU C 1 203 ? -18.009 -30.695 -42.147 1.00 23.74 380 LEU C CA 1
ATOM 4440 C C . LEU C 1 203 ? -18.640 -30.520 -40.774 1.00 29.55 380 LEU C C 1
ATOM 4441 O O . LEU C 1 203 ? -17.950 -30.162 -39.816 1.00 25.86 380 LEU C O 1
ATOM 4446 N N . SER C 1 204 ? -19.941 -30.764 -40.685 1.00 27.76 381 SER C N 1
ATOM 4447 C CA . SER C 1 204 ? -20.668 -30.665 -39.429 1.00 26.19 381 SER C CA 1
ATOM 4448 C C . SER C 1 204 ? -20.927 -32.046 -38.840 1.00 24.19 381 SER C C 1
ATOM 4449 O O . SER C 1 204 ? -21.040 -33.036 -39.566 1.00 27.81 381 SER C O 1
ATOM 4452 N N . ALA C 1 205 ? -21.084 -32.090 -37.518 1.00 28.08 382 ALA C N 1
ATOM 4453 C CA . ALA C 1 205 ? -21.399 -33.355 -36.860 1.00 26.95 382 ALA C CA 1
ATOM 4454 C C . ALA C 1 205 ? -22.796 -33.867 -37.215 1.00 29.20 382 ALA C C 1
ATOM 4455 O O . ALA C 1 205 ? -23.135 -34.991 -36.833 1.00 37.02 382 ALA C O 1
ATOM 4457 N N . ASP C 1 206 ? -23.622 -33.076 -37.902 1.00 28.51 383 ASP C N 1
ATOM 4458 C CA . ASP C 1 206 ? -24.905 -33.575 -38.385 1.00 32.61 383 ASP C CA 1
ATOM 4459 C C . ASP C 1 206 ? -24.808 -34.193 -39.776 1.00 33.27 383 ASP C C 1
ATOM 4460 O O . ASP C 1 206 ? -25.837 -34.580 -40.346 1.00 33.36 383 ASP C O 1
ATOM 4465 N N . GLY C 1 207 ? -23.623 -34.223 -40.375 1.00 26.99 384 GLY C N 1
ATOM 4466 C CA . GLY C 1 207 ? -23.471 -34.845 -41.667 1.00 27.74 384 GLY C CA 1
ATOM 4467 C C . GLY C 1 207 ? -23.403 -33.865 -42.810 1.00 36.31 384 GLY C C 1
ATOM 4468 O O . GLY C 1 207 ? -23.027 -34.258 -43.924 1.00 33.66 384 GLY C O 1
ATOM 4469 N N . THR C 1 208 ? -23.788 -32.614 -42.571 1.00 28.76 385 THR C N 1
ATOM 4470 C CA . THR C 1 208 ? -23.703 -31.588 -43.604 1.00 34.28 385 THR C CA 1
ATOM 4471 C C . THR C 1 208 ? -22.261 -31.433 -44.052 1.00 29.83 385 THR C C 1
ATOM 4472 O O . THR C 1 208 ? -21.344 -31.461 -43.237 1.00 28.14 385 THR C O 1
ATOM 4476 N N . GLU C 1 209 ? -22.061 -31.271 -45.355 1.00 27.34 386 GLU C N 1
ATOM 4477 C CA . GLU C 1 209 ? -20.742 -31.004 -45.911 1.00 28.83 386 GLU C CA 1
ATOM 4478 C C . GLU C 1 209 ? -20.891 -29.873 -46.905 1.00 37.03 386 GLU C C 1
ATOM 4479 O O . GLU C 1 209 ? -21.677 -29.978 -47.852 1.00 34.56 386 GLU C O 1
ATOM 4485 N N . SER C 1 210 ? -20.124 -28.809 -46.707 1.00 27.84 387 SER C N 1
ATOM 4486 C CA . SER C 1 210 ? -20.200 -27.651 -47.583 1.00 34.80 387 SER C CA 1
ATOM 4487 C C . SER C 1 210 ? -18.811 -27.337 -48.098 1.00 33.37 387 SER C C 1
ATOM 4488 O O . SER C 1 210 ? -17.851 -27.290 -47.325 1.00 33.75 387 SER C O 1
ATOM 4491 N N . ALA C 1 211 ? -18.718 -27.092 -49.396 1.00 34.32 388 ALA C N 1
ATOM 4492 C CA . ALA C 1 211 ? -17.439 -26.744 -49.988 1.00 41.35 388 ALA C CA 1
ATOM 4493 C C . ALA C 1 211 ? -17.063 -25.330 -49.591 1.00 47.97 388 ALA C C 1
ATOM 4494 O O . ALA C 1 211 ? -17.918 -24.444 -49.504 1.00 55.16 388 ALA C O 1
ATOM 4496 N N . LEU C 1 212 ? -15.780 -25.119 -49.337 1.00 45.12 389 LEU C N 1
ATOM 4497 C CA . LEU C 1 212 ? -15.254 -23.802 -49.008 1.00 50.38 389 LEU C CA 1
ATOM 4498 C C . LEU C 1 212 ? -14.535 -23.275 -50.239 1.00 57.89 389 LEU C C 1
ATOM 4499 O O . LEU C 1 212 ? -13.499 -23.816 -50.636 1.00 61.92 389 LEU C O 1
ATOM 4504 N N . GLU C 1 213 ? -15.091 -22.236 -50.853 1.00 57.34 390 GLU C N 1
ATOM 4505 C CA . GLU C 1 213 ? -14.454 -21.685 -52.033 1.00 62.60 390 GLU C CA 1
ATOM 4506 C C . GLU C 1 213 ? -13.166 -21.001 -51.608 1.00 64.88 390 GLU C C 1
ATOM 4507 O O . GLU C 1 213 ? -13.047 -20.489 -50.491 1.00 65.73 390 GLU C O 1
ATOM 4509 N N . HIS C 1 214 ? -12.196 -20.993 -52.511 1.00 66.50 391 HIS C N 1
ATOM 4510 C CA . HIS C 1 214 ? -10.898 -20.413 -52.201 1.00 65.79 391 HIS C CA 1
ATOM 4511 C C . HIS C 1 214 ? -10.997 -18.895 -52.205 1.00 62.97 391 HIS C C 1
ATOM 4512 O O . HIS C 1 214 ? -11.272 -18.288 -53.243 1.00 78.00 391 HIS C O 1
ATOM 4514 N N . GLY C 1 215 ? -10.801 -18.285 -51.041 1.00 49.38 392 GLY C N 1
ATOM 4515 C CA . GLY C 1 215 ? -10.737 -16.841 -50.954 1.00 48.67 392 GLY C CA 1
ATOM 4516 C C . GLY C 1 215 ? -9.699 -16.379 -49.953 1.00 44.72 392 GLY C C 1
ATOM 4517 O O . GLY C 1 215 ? -8.851 -17.170 -49.530 1.00 47.90 392 GLY C O 1
ATOM 4518 N N . SER C 1 216 ? -9.778 -15.120 -49.530 1.00 42.77 393 SER C N 1
ATOM 4519 C CA . SER C 1 216 ? -8.851 -14.599 -48.541 1.00 39.35 393 SER C CA 1
ATOM 4520 C C . SER C 1 216 ? -9.079 -15.261 -47.190 1.00 40.60 393 SER C C 1
ATOM 4521 O O . SER C 1 216 ? -10.123 -15.867 -46.935 1.00 42.42 393 SER C O 1
ATOM 4524 N N . LYS C 1 217 ? -8.090 -15.112 -46.302 1.00 42.61 394 LYS C N 1
ATOM 4525 C CA . LYS C 1 217 ? -8.256 -15.602 -44.934 1.00 39.27 394 LYS C CA 1
ATOM 4526 C C . LYS C 1 217 ? -9.456 -14.950 -44.260 1.00 39.75 394 LYS C C 1
ATOM 4527 O O . LYS C 1 217 ? -10.170 -15.598 -43.483 1.00 39.84 394 LYS C O 1
ATOM 4533 N N . THR C 1 218 ? -9.708 -13.673 -44.563 1.00 43.60 395 THR C N 1
ATOM 4534 C CA . THR C 1 218 ? -10.835 -12.967 -43.957 1.00 44.11 395 THR C CA 1
ATOM 4535 C C . THR C 1 218 ? -12.170 -13.495 -44.462 1.00 44.44 395 THR C C 1
ATOM 4536 O O . THR C 1 218 ? -13.118 -13.652 -43.682 1.00 48.06 395 THR C O 1
ATOM 4540 N N . LEU C 1 219 ? -12.271 -13.754 -45.765 1.00 44.08 396 LEU C N 1
ATOM 4541 C CA . LEU C 1 219 ? -13.512 -14.275 -46.318 1.00 41.24 396 LEU C CA 1
ATOM 4542 C C . LEU C 1 219 ? -13.830 -15.645 -45.736 1.00 41.15 396 LEU C C 1
ATOM 4543 O O . LEU C 1 219 ? -14.969 -15.920 -45.351 1.00 44.90 396 LEU C O 1
ATOM 4548 N N . MET C 1 220 ? -12.820 -16.507 -45.628 1.00 42.78 397 MET C N 1
ATOM 4549 C CA . MET C 1 220 ? -13.016 -17.825 -45.046 1.00 38.42 397 MET C CA 1
ATOM 4550 C C . MET C 1 220 ? -13.338 -17.737 -43.558 1.00 32.71 397 MET C C 1
ATOM 4551 O O . MET C 1 220 ? -14.122 -18.545 -43.048 1.00 37.34 397 MET C O 1
ATOM 4556 N N . ALA C 1 221 ? -12.735 -16.775 -42.846 1.00 33.39 398 ALA C N 1
ATOM 4557 C CA . ALA C 1 221 ? -13.092 -16.570 -41.444 1.00 37.79 398 ALA C CA 1
ATOM 4558 C C . ALA C 1 221 ? -14.561 -16.201 -41.316 1.00 35.03 398 ALA C C 1
ATOM 4559 O O . ALA C 1 221 ? -15.262 -16.701 -40.426 1.00 33.66 398 ALA C O 1
ATOM 4561 N N . THR C 1 222 ? -15.043 -15.341 -42.215 1.00 37.11 399 THR C N 1
ATOM 4562 C CA . THR C 1 222 ? -16.457 -14.992 -42.248 1.00 40.71 399 THR C CA 1
ATOM 4563 C C . THR C 1 222 ? -17.311 -16.233 -42.476 1.00 43.18 399 THR C C 1
ATOM 4564 O O . THR C 1 222 ? -18.317 -16.446 -41.788 1.00 41.02 399 THR C O 1
ATOM 4568 N N . ARG C 1 223 ? -16.906 -17.080 -43.426 1.00 36.93 400 ARG C N 1
ATOM 4569 C CA . ARG C 1 223 ? -17.651 -18.304 -43.693 1.00 41.07 400 ARG C CA 1
ATOM 4570 C C . ARG C 1 223 ? -17.599 -19.252 -42.501 1.00 40.03 400 ARG C C 1
ATOM 4571 O O . ARG C 1 223 ? -18.600 -19.902 -42.175 1.00 40.67 400 ARG C O 1
ATOM 4573 N N . ILE C 1 224 ? -16.443 -19.349 -41.840 1.00 36.87 401 ILE C N 1
ATOM 4574 C CA . ILE C 1 224 ? -16.323 -20.209 -40.662 1.00 34.76 401 ILE C CA 1
ATOM 4575 C C . ILE C 1 224 ? -17.220 -19.704 -39.536 1.00 37.27 401 ILE C C 1
ATOM 4576 O O . ILE C 1 224 ? -17.961 -20.475 -38.913 1.00 32.14 401 ILE C O 1
ATOM 4581 N N . VAL C 1 225 ? -17.162 -18.402 -39.252 1.00 37.90 402 VAL C N 1
ATOM 4582 C CA . VAL C 1 225 ? -17.979 -17.851 -38.173 1.00 37.59 402 VAL C CA 1
ATOM 4583 C C . VAL C 1 225 ? -19.461 -17.915 -38.531 1.00 34.48 402 VAL C C 1
ATOM 4584 O O . VAL C 1 225 ? -20.308 -18.118 -37.657 1.00 36.59 402 VAL C O 1
ATOM 4588 N N . ASP C 1 226 ? -19.803 -17.732 -39.815 1.00 35.52 403 ASP C N 1
ATOM 4589 C CA . ASP C 1 226 ? -21.184 -17.954 -40.250 1.00 38.90 403 ASP C CA 1
ATOM 4590 C C . ASP C 1 226 ? -21.661 -19.345 -39.857 1.00 39.61 403 ASP C C 1
ATOM 4591 O O . ASP C 1 226 ? -22.784 -19.515 -39.365 1.00 41.39 403 ASP C O 1
ATOM 4596 N N . SER C 1 227 ? -20.815 -20.355 -40.076 1.00 36.75 404 SER C N 1
ATOM 4597 C CA . SER C 1 227 ? -21.179 -21.731 -39.752 1.00 44.99 404 SER C CA 1
ATOM 4598 C C . SER C 1 227 ? -21.293 -21.935 -38.246 1.00 44.69 404 SER C C 1
ATOM 4599 O O . SER C 1 227 ? -22.191 -22.648 -37.775 1.00 39.48 404 SER C O 1
ATOM 4602 N N . ILE C 1 228 ? -20.396 -21.314 -37.474 1.00 37.21 405 ILE C N 1
ATOM 4603 C CA . ILE C 1 228 ? -20.501 -21.361 -36.018 1.00 32.08 405 ILE C CA 1
ATOM 4604 C C . ILE C 1 228 ? -21.791 -20.690 -35.557 1.00 43.73 405 ILE C C 1
ATOM 4605 O O . ILE C 1 228 ? -22.523 -21.224 -34.716 1.00 38.58 405 ILE C O 1
ATOM 4610 N N . ALA C 1 229 ? -22.087 -19.503 -36.100 1.00 40.27 406 ALA C N 1
ATOM 4611 C CA . ALA C 1 229 ? -23.304 -18.797 -35.711 1.00 42.70 406 ALA C CA 1
ATOM 4612 C C . ALA C 1 229 ? -24.545 -19.634 -35.995 1.00 49.56 406 ALA C C 1
ATOM 4613 O O . ALA C 1 229 ? -25.450 -19.723 -35.154 1.00 49.32 406 ALA C O 1
ATOM 4615 N N . ALA C 1 230 ? -24.598 -20.266 -37.171 1.00 50.54 407 ALA C N 1
ATOM 4616 C CA . ALA C 1 230 ? -25.738 -21.113 -37.511 1.00 49.80 407 ALA C CA 1
ATOM 4617 C C . ALA C 1 230 ? -25.838 -22.304 -36.570 1.00 46.69 407 ALA C C 1
ATOM 4618 O O . ALA C 1 230 ? -26.938 -22.697 -36.161 1.00 51.75 407 ALA C O 1
ATOM 4620 N N . PHE C 1 231 ? -24.697 -22.884 -36.203 1.00 46.96 408 PHE C N 1
ATOM 4621 C CA . PHE C 1 231 ? -24.723 -24.028 -35.304 1.00 44.97 408 PHE C CA 1
ATOM 4622 C C . PHE C 1 231 ? -25.253 -23.623 -33.936 1.00 44.08 408 PHE C C 1
ATOM 4623 O O . PHE C 1 231 ? -26.051 -24.349 -33.337 1.00 48.58 408 PHE C O 1
ATOM 4631 N N . LEU C 1 232 ? -24.848 -22.447 -33.446 1.00 40.98 409 LEU C N 1
ATOM 4632 C CA . LEU C 1 232 ? -25.301 -21.984 -32.136 1.00 42.11 409 LEU C CA 1
ATOM 4633 C C . LEU C 1 232 ? -26.809 -21.751 -32.108 1.00 46.59 409 LEU C C 1
ATOM 4634 O O . LEU C 1 232 ? -27.470 -22.070 -31.115 1.00 48.51 409 LEU C O 1
ATOM 4639 N N . LYS C 1 233 ? -27.376 -21.228 -33.197 1.00 57.11 410 LYS C N 1
ATOM 4640 C CA . LYS C 1 233 ? -28.812 -20.952 -33.213 1.00 63.16 410 LYS C CA 1
ATOM 4641 C C . LYS C 1 233 ? -29.627 -22.237 -33.312 1.00 64.80 410 LYS C C 1
ATOM 4642 O O . LYS C 1 233 ? -30.706 -22.345 -32.714 1.00 78.51 410 LYS C O 1
ATOM 4644 N N . SER C 1 234 ? -29.127 -23.218 -34.067 1.00 59.40 411 SER C N 1
ATOM 4645 C CA . SER C 1 234 ? -29.791 -24.515 -34.173 1.00 74.08 411 SER C CA 1
ATOM 4646 C C . SER C 1 234 ? -29.933 -25.218 -32.818 1.00 81.24 411 SER C C 1
ATOM 4647 O O . SER C 1 234 ? -30.892 -25.973 -32.620 1.00 86.48 411 SER C O 1
ATOM 4650 N N . GLN C 1 235 ? -29.014 -24.984 -31.876 1.00 84.07 412 GLN C N 1
ATOM 4651 C CA . GLN C 1 235 ? -29.063 -25.680 -30.581 1.00 92.06 412 GLN C CA 1
ATOM 4652 C C . GLN C 1 235 ? -30.115 -25.055 -29.674 1.00 95.70 412 GLN C C 1
ATOM 4653 O O . GLN C 1 235 ? -31.018 -24.364 -30.135 1.00 97.69 412 GLN C O 1
ATOM 4659 N N . HIS D 1 7 ? 31.822 8.512 -42.362 1.00 81.08 184 HIS D N 1
ATOM 4660 C CA . HIS D 1 7 ? 31.608 8.709 -43.791 1.00 77.05 184 HIS D CA 1
ATOM 4661 C C . HIS D 1 7 ? 31.156 7.409 -44.442 1.00 78.35 184 HIS D C 1
ATOM 4662 O O . HIS D 1 7 ? 30.350 6.664 -43.876 1.00 80.30 184 HIS D O 1
ATOM 4664 N N . HIS D 1 8 ? 31.696 7.125 -45.622 1.00 69.56 185 HIS D N 1
ATOM 4665 C CA . HIS D 1 8 ? 31.401 5.895 -46.353 1.00 59.98 185 HIS D CA 1
ATOM 4666 C C . HIS D 1 8 ? 32.685 5.080 -46.457 1.00 48.47 185 HIS D C 1
ATOM 4667 O O . HIS D 1 8 ? 33.247 4.896 -47.545 1.00 48.24 185 HIS D O 1
ATOM 4674 N N . ASP D 1 9 ? 33.128 4.569 -45.302 1.00 45.38 186 ASP D N 1
ATOM 4675 C CA . ASP D 1 9 ? 34.374 3.817 -45.238 1.00 49.34 186 ASP D CA 1
ATOM 4676 C C . ASP D 1 9 ? 34.295 2.510 -46.014 1.00 48.52 186 ASP D C 1
ATOM 4677 O O . ASP D 1 9 ? 35.319 2.020 -46.501 1.00 59.82 186 ASP D O 1
ATOM 4682 N N . MET D 1 10 ? 33.119 1.892 -46.082 1.00 43.70 187 MET D N 1
ATOM 4683 C CA . MET D 1 10 ? 32.972 0.609 -46.766 1.00 34.67 187 MET D CA 1
ATOM 4684 C C . MET D 1 10 ? 32.765 0.733 -48.280 1.00 38.75 187 MET D C 1
ATOM 4685 O O . MET D 1 10 ? 32.377 -0.252 -48.905 1.00 38.55 187 MET D O 1
ATOM 4690 N N . ALA D 1 11 ? 32.967 1.909 -48.873 1.00 37.74 188 ALA D N 1
ATOM 4691 C CA . ALA D 1 11 ? 32.835 2.056 -50.320 1.00 39.28 188 ALA D CA 1
ATOM 4692 C C . ALA D 1 11 ? 33.822 1.139 -51.030 1.00 42.18 188 ALA D C 1
ATOM 4693 O O . ALA D 1 11 ? 34.980 1.033 -50.623 1.00 45.49 188 ALA D O 1
ATOM 4695 N N . GLY D 1 12 ? 33.352 0.440 -52.068 1.00 45.04 189 GLY D N 1
ATOM 4696 C CA . GLY D 1 12 ? 34.198 -0.476 -52.800 1.00 45.71 189 GLY D CA 1
ATOM 4697 C C . GLY D 1 12 ? 34.271 -1.880 -52.238 1.00 39.68 189 GLY D C 1
ATOM 4698 O O . GLY D 1 12 ? 34.888 -2.746 -52.865 1.00 43.89 189 GLY D O 1
ATOM 4699 N N . VAL D 1 13 ? 33.740 -2.115 -51.043 1.00 33.17 190 VAL D N 1
ATOM 4700 C CA . VAL D 1 13 ? 33.760 -3.429 -50.415 1.00 35.95 190 VAL D CA 1
ATOM 4701 C C . VAL D 1 13 ? 32.519 -4.217 -50.829 1.00 36.36 190 VAL D C 1
ATOM 4702 O O . VAL D 1 13 ? 31.388 -3.730 -50.698 1.00 33.42 190 VAL D O 1
ATOM 4706 N N . LYS D 1 14 ? 32.718 -5.454 -51.267 1.00 33.78 191 LYS D N 1
ATOM 4707 C CA . LYS D 1 14 ? 31.616 -6.363 -51.546 1.00 28.25 191 LYS D CA 1
ATOM 4708 C C . LYS D 1 14 ? 31.456 -7.268 -50.337 1.00 28.85 191 LYS D C 1
ATOM 4709 O O . LYS D 1 14 ? 32.393 -7.987 -49.972 1.00 30.70 191 LYS D O 1
ATOM 4715 N N . ALA D 1 15 ? 30.279 -7.223 -49.713 1.00 24.86 192 ALA D N 1
ATOM 4716 C CA . ALA D 1 15 ? 30.038 -7.910 -48.452 1.00 25.88 192 ALA D CA 1
ATOM 4717 C C . ALA D 1 15 ? 28.948 -8.953 -48.635 1.00 29.51 192 ALA D C 1
ATOM 4718 O O . ALA D 1 15 ? 27.867 -8.652 -49.156 1.00 29.37 192 ALA D O 1
ATOM 4720 N N . LEU D 1 16 ? 29.227 -10.162 -48.175 1.00 25.78 193 LEU D N 1
ATOM 4721 C CA . LEU D 1 16 ? 28.263 -11.252 -48.127 1.00 21.36 193 LEU D CA 1
ATOM 4722 C C . LEU D 1 16 ? 27.935 -11.525 -46.666 1.00 23.09 193 LEU D C 1
ATOM 4723 O O . LEU D 1 16 ? 28.834 -11.817 -45.871 1.00 23.84 193 LEU D O 1
ATOM 4728 N N . VAL D 1 17 ? 26.656 -11.410 -46.306 1.00 22.46 194 VAL D N 1
ATOM 4729 C CA . VAL D 1 17 ? 26.201 -11.572 -44.929 1.00 22.32 194 VAL D CA 1
ATOM 4730 C C . VAL D 1 17 ? 25.202 -12.718 -44.912 1.00 22.91 194 VAL D C 1
ATOM 4731 O O . VAL D 1 17 ? 24.356 -12.809 -45.807 1.00 24.37 194 VAL D O 1
ATOM 4735 N N . THR D 1 18 ? 25.323 -13.611 -43.928 1.00 18.60 195 THR D N 1
ATOM 4736 C CA . THR D 1 18 ? 24.272 -14.578 -43.650 1.00 19.99 195 THR D CA 1
ATOM 4737 C C . THR D 1 18 ? 23.602 -14.187 -42.341 1.00 21.47 195 THR D C 1
ATOM 4738 O O . THR D 1 18 ? 24.256 -13.663 -41.431 1.00 20.67 195 THR D O 1
ATOM 4742 N N . ALA D 1 19 ? 22.291 -14.402 -42.260 1.00 17.52 196 ALA D N 1
ATOM 4743 C CA . ALA D 1 19 ? 21.551 -14.015 -41.067 1.00 16.49 196 ALA D CA 1
ATOM 4744 C C . ALA D 1 19 ? 20.313 -14.888 -40.939 1.00 21.10 196 ALA D C 1
ATOM 4745 O O . ALA D 1 19 ? 19.747 -15.340 -41.941 1.00 22.99 196 ALA D O 1
ATOM 4747 N N . GLY D 1 20 ? 19.852 -15.042 -39.699 1.00 21.28 197 GLY D N 1
ATOM 4748 C CA . GLY D 1 20 ? 18.688 -15.841 -39.380 1.00 19.01 197 GLY D CA 1
ATOM 4749 C C . GLY D 1 20 ? 19.042 -17.287 -39.084 1.00 22.82 197 GLY D C 1
ATOM 4750 O O . GLY D 1 20 ? 20.100 -17.795 -39.455 1.00 24.32 197 GLY D O 1
ATOM 4751 N N . GLY D 1 21 ? 18.089 -17.991 -38.475 1.00 22.10 198 GLY D N 1
ATOM 4752 C CA . GLY D 1 21 ? 18.313 -19.387 -38.189 1.00 19.44 198 GLY D CA 1
ATOM 4753 C C . GLY D 1 21 ? 17.934 -20.242 -39.380 1.00 23.38 198 GLY D C 1
ATOM 4754 O O . GLY D 1 21 ? 17.176 -19.813 -40.255 1.00 24.27 198 GLY D O 1
ATOM 4755 N N . THR D 1 22 ? 18.531 -21.426 -39.462 1.00 23.08 199 THR D N 1
ATOM 4756 C CA . THR D 1 22 ? 18.095 -22.356 -40.486 1.00 20.45 199 THR D CA 1
ATOM 4757 C C . THR D 1 22 ? 17.043 -23.296 -39.914 1.00 23.31 199 THR D C 1
ATOM 4758 O O . THR D 1 22 ? 16.886 -23.442 -38.695 1.00 26.62 199 THR D O 1
ATOM 4762 N N . ARG D 1 23 ? 16.300 -23.917 -40.818 1.00 22.54 200 ARG D N 1
ATOM 4763 C CA . ARG D 1 23 ? 15.260 -24.872 -40.459 1.00 22.41 200 ARG D CA 1
ATOM 4764 C C . ARG D 1 23 ? 15.553 -26.178 -41.174 1.00 19.42 200 ARG D C 1
ATOM 4765 O O . ARG D 1 23 ? 15.724 -26.194 -42.397 1.00 25.88 200 ARG D O 1
ATOM 4773 N N . GLU D 1 24 ? 15.661 -27.255 -40.403 1.00 22.89 201 GLU D N 1
ATOM 4774 C CA . GLU D 1 24 ? 16.069 -28.547 -40.928 1.00 22.79 201 GLU D CA 1
ATOM 4775 C C . GLU D 1 24 ? 14.852 -29.453 -41.045 1.00 21.66 201 GLU D C 1
ATOM 4776 O O . GLU D 1 24 ? 14.350 -29.936 -40.018 1.00 23.86 201 GLU D O 1
ATOM 4782 N N . PRO D 1 25 ? 14.375 -29.740 -42.254 1.00 27.06 202 PRO D N 1
ATOM 4783 C CA . PRO D 1 25 ? 13.079 -30.411 -42.403 1.00 28.57 202 PRO D CA 1
ATOM 4784 C C . PRO D 1 25 ? 13.077 -31.835 -41.876 1.00 31.71 202 PRO D C 1
ATOM 4785 O O . PRO D 1 25 ? 14.044 -32.587 -42.032 1.00 26.76 202 PRO D O 1
ATOM 4789 N N . LEU D 1 26 ? 11.959 -32.190 -41.245 1.00 26.16 203 LEU D N 1
ATOM 4790 C CA . LEU D 1 26 ? 11.589 -33.557 -40.909 1.00 28.38 203 LEU D CA 1
ATOM 4791 C C . LEU D 1 26 ? 10.628 -34.162 -41.918 1.00 28.65 203 LEU D C 1
ATOM 4792 O O . LEU D 1 26 ? 10.608 -35.388 -42.103 1.00 29.38 203 LEU D O 1
ATOM 4797 N N . ASP D 1 27 ? 9.805 -33.320 -42.528 1.00 28.89 204 ASP D N 1
ATOM 4798 C CA . ASP D 1 27 ? 8.774 -33.656 -43.497 1.00 25.46 204 ASP D CA 1
ATOM 4799 C C . ASP D 1 27 ? 8.368 -32.324 -44.131 1.00 27.91 204 ASP D C 1
ATOM 4800 O O . ASP D 1 27 ? 9.030 -31.313 -43.858 1.00 27.19 204 ASP D O 1
ATOM 4805 N N . PRO D 1 28 ? 7.335 -32.251 -44.980 1.00 29.57 205 PRO D N 1
ATOM 4806 C CA . PRO D 1 28 ? 7.019 -30.952 -45.614 1.00 27.91 205 PRO D CA 1
ATOM 4807 C C . PRO D 1 28 ? 6.618 -29.852 -44.641 1.00 32.85 205 PRO D C 1
ATOM 4808 O O . PRO D 1 28 ? 6.715 -28.673 -44.998 1.00 32.15 205 PRO D O 1
ATOM 4812 N N . VAL D 1 29 ? 6.174 -30.193 -43.433 1.00 31.94 206 VAL D N 1
ATOM 4813 C CA . VAL D 1 29 ? 5.576 -29.227 -42.524 1.00 31.19 206 VAL D CA 1
ATOM 4814 C C . VAL D 1 29 ? 6.425 -28.971 -41.280 1.00 29.99 206 VAL D C 1
ATOM 4815 O O . VAL D 1 29 ? 6.388 -27.862 -40.737 1.00 28.05 206 VAL D O 1
ATOM 4819 N N . ARG D 1 30 ? 7.184 -29.951 -40.818 1.00 27.47 207 ARG D N 1
ATOM 4820 C CA . ARG D 1 30 ? 7.905 -29.879 -39.559 1.00 22.46 207 ARG D CA 1
ATOM 4821 C C . ARG D 1 30 ? 9.407 -29.774 -39.780 1.00 24.16 207 ARG D C 1
ATOM 4822 O O . ARG D 1 30 ? 9.940 -30.211 -40.798 1.00 27.27 207 ARG D O 1
ATOM 4830 N N . PHE D 1 31 ? 10.096 -29.212 -38.788 1.00 24.60 208 PHE D N 1
ATOM 4831 C CA . PHE D 1 31 ? 11.529 -28.964 -38.920 1.00 21.56 208 PHE D CA 1
ATOM 4832 C C . PHE D 1 31 ? 12.123 -28.832 -37.533 1.00 24.66 208 PHE D C 1
ATOM 4833 O O . PHE D 1 31 ? 11.405 -28.607 -36.548 1.00 22.92 208 PHE D O 1
ATOM 4841 N N . ILE D 1 32 ? 13.446 -28.955 -37.473 1.00 24.97 209 ILE D N 1
ATOM 4842 C CA . ILE D 1 32 ? 14.218 -28.519 -36.314 1.00 22.80 209 ILE D CA 1
ATOM 4843 C C . ILE D 1 32 ? 14.637 -27.077 -36.559 1.00 25.49 209 ILE D C 1
ATOM 4844 O O . ILE D 1 32 ? 15.221 -26.761 -37.603 1.00 22.97 209 ILE D O 1
ATOM 4849 N N . GLY D 1 33 ? 14.319 -26.190 -35.609 1.00 22.77 210 GLY D N 1
ATOM 4850 C CA . GLY D 1 33 ? 14.638 -24.780 -35.730 1.00 24.33 210 GLY D CA 1
ATOM 4851 C C . GLY D 1 33 ? 15.256 -24.252 -34.446 1.00 24.78 210 GLY D C 1
ATOM 4852 O O . GLY D 1 33 ? 15.403 -24.978 -33.459 1.00 22.97 210 GLY D O 1
ATOM 4853 N N . ASN D 1 34 ? 15.606 -22.969 -34.473 1.00 21.85 211 ASN D N 1
ATOM 4854 C CA . ASN D 1 34 ? 16.126 -22.338 -33.268 1.00 24.46 211 ASN D CA 1
ATOM 4855 C C . ASN D 1 34 ? 15.480 -20.972 -33.085 1.00 26.64 211 ASN D C 1
ATOM 4856 O O . ASN D 1 34 ? 14.736 -20.484 -33.946 1.00 26.46 211 ASN D O 1
ATOM 4861 N N . ARG D 1 35 ? 15.765 -20.373 -31.945 1.00 23.22 212 ARG D N 1
ATOM 4862 C CA . ARG D 1 35 ? 15.057 -19.158 -31.496 1.00 25.42 212 ARG D CA 1
ATOM 4863 C C . ARG D 1 35 ? 15.689 -17.878 -32.020 1.00 27.03 212 ARG D C 1
ATOM 4864 O O . ARG D 1 35 ? 15.166 -16.848 -31.749 1.00 27.77 212 ARG D O 1
ATOM 4872 N N . SER D 1 36 ? 16.736 -17.973 -32.813 1.00 21.32 213 SER D N 1
ATOM 4873 C CA . SER D 1 36 ? 17.380 -16.732 -33.296 1.00 24.84 213 SER D CA 1
ATOM 4874 C C . SER D 1 36 ? 16.431 -15.932 -34.195 1.00 25.68 213 SER D C 1
ATOM 4875 O O . SER D 1 36 ? 15.684 -16.509 -34.906 1.00 27.08 213 SER D O 1
ATOM 4878 N N . SER D 1 37 ? 16.506 -14.613 -34.131 1.00 23.68 214 SER D N 1
ATOM 4879 C CA . SER D 1 37 ? 15.586 -13.749 -34.903 1.00 25.96 214 SER D CA 1
ATOM 4880 C C . SER D 1 37 ? 16.197 -13.277 -36.217 1.00 30.50 214 SER D C 1
ATOM 4881 O O . SER D 1 37 ? 15.450 -12.914 -37.071 1.00 25.91 214 SER D O 1
ATOM 4884 N N . GLY D 1 38 ? 17.514 -13.307 -36.327 1.00 22.03 215 GLY D N 1
ATOM 4885 C CA . GLY D 1 38 ? 18.168 -12.722 -37.478 1.00 18.51 215 GLY D CA 1
ATOM 4886 C C . GLY D 1 38 ? 18.371 -11.220 -37.399 1.00 22.32 215 GLY D C 1
ATOM 4887 O O . GLY D 1 38 ? 19.002 -10.656 -38.298 1.00 25.03 215 GLY D O 1
ATOM 4888 N N . LYS D 1 39 ? 17.882 -10.559 -36.348 1.00 20.45 216 LYS D N 1
ATOM 4889 C CA . LYS D 1 39 ? 17.863 -9.093 -36.354 1.00 19.50 216 LYS D CA 1
ATOM 4890 C C . LYS D 1 39 ? 19.268 -8.502 -36.255 1.00 23.57 216 LYS D C 1
ATOM 4891 O O . LYS D 1 39 ? 19.563 -7.490 -36.898 1.00 21.27 216 LYS D O 1
ATOM 4897 N N . GLN D 1 40 ? 20.147 -9.103 -35.456 1.00 23.30 217 GLN D N 1
ATOM 4898 C CA . GLN D 1 40 ? 21.499 -8.558 -35.355 1.00 23.28 217 GLN D CA 1
ATOM 4899 C C . GLN D 1 40 ? 22.251 -8.703 -36.675 1.00 25.70 217 GLN D C 1
ATOM 4900 O O . GLN D 1 40 ? 22.997 -7.797 -37.079 1.00 23.19 217 GLN D O 1
ATOM 4906 N N . GLY D 1 41 ? 22.050 -9.823 -37.378 1.00 21.79 218 GLY D N 1
ATOM 4907 C CA . GLY D 1 41 ? 22.673 -9.985 -38.679 1.00 21.40 218 GLY D CA 1
ATOM 4908 C C . GLY D 1 41 ? 22.131 -9.022 -39.721 1.00 22.43 218 GLY D C 1
ATOM 4909 O O . GLY D 1 41 ? 22.893 -8.461 -40.516 1.00 21.26 218 GLY D O 1
ATOM 4910 N N . TYR D 1 42 ? 20.807 -8.823 -39.740 1.00 20.63 219 TYR D N 1
ATOM 4911 C CA . TYR D 1 42 ? 20.232 -7.805 -40.619 1.00 18.93 219 TYR D CA 1
ATOM 4912 C C . TYR D 1 42 ? 20.800 -6.423 -40.317 1.00 20.58 219 TYR D C 1
ATOM 4913 O O . TYR D 1 42 ? 21.014 -5.626 -41.236 1.00 22.78 219 TYR D O 1
ATOM 4922 N N . ALA D 1 43 ? 20.999 -6.097 -39.030 1.00 21.13 220 ALA D N 1
ATOM 4923 C CA . ALA D 1 43 ? 21.541 -4.781 -38.685 1.00 22.44 220 ALA D CA 1
ATOM 4924 C C . ALA D 1 43 ? 22.960 -4.602 -39.228 1.00 22.71 220 ALA D C 1
ATOM 4925 O O . ALA D 1 43 ? 23.322 -3.513 -39.683 1.00 21.86 220 ALA D O 1
ATOM 4927 N N . VAL D 1 44 ? 23.785 -5.658 -39.189 1.00 20.89 221 VAL D N 1
ATOM 4928 C CA . VAL D 1 44 ? 25.123 -5.552 -39.764 1.00 21.61 221 VAL D CA 1
ATOM 4929 C C . VAL D 1 44 ? 25.046 -5.348 -41.276 1.00 25.80 221 VAL D C 1
ATOM 4930 O O . VAL D 1 44 ? 25.740 -4.485 -41.829 1.00 20.92 221 VAL D O 1
ATOM 4934 N N . ALA D 1 45 ? 24.183 -6.109 -41.963 1.00 20.92 222 ALA D N 1
ATOM 4935 C CA . ALA D 1 45 ? 23.983 -5.893 -43.396 1.00 25.96 222 ALA D CA 1
ATOM 4936 C C . ALA D 1 45 ? 23.556 -4.459 -43.687 1.00 24.23 222 ALA D C 1
ATOM 4937 O O . ALA D 1 45 ? 24.039 -3.841 -44.644 1.00 25.39 222 ALA D O 1
ATOM 4939 N N . ARG D 1 46 ? 22.649 -3.914 -42.874 1.00 25.02 223 ARG D N 1
ATOM 4940 C CA . ARG D 1 46 ? 22.107 -2.584 -43.125 1.00 20.98 223 ARG D CA 1
ATOM 4941 C C . ARG D 1 46 ? 23.176 -1.515 -42.907 1.00 29.08 223 ARG D C 1
ATOM 4942 O O . ARG D 1 46 ? 23.312 -0.589 -43.716 1.00 25.91 223 ARG D O 1
ATOM 4950 N N . VAL D 1 47 ? 23.982 -1.658 -41.850 1.00 25.51 224 VAL D N 1
ATOM 4951 C CA . VAL D 1 47 ? 25.041 -0.691 -41.582 1.00 24.37 224 VAL D CA 1
ATOM 4952 C C . VAL D 1 47 ? 26.101 -0.751 -42.680 1.00 29.04 224 VAL D C 1
ATOM 4953 O O . VAL D 1 47 ? 26.581 0.283 -43.158 1.00 28.54 224 VAL D O 1
ATOM 4957 N N . LEU D 1 48 ? 26.467 -1.959 -43.118 1.00 24.17 225 LEU D N 1
ATOM 4958 C CA . LEU D 1 48 ? 27.417 -2.080 -44.222 1.00 23.07 225 LEU D CA 1
ATOM 4959 C C . LEU D 1 48 ? 26.912 -1.348 -45.457 1.00 27.26 225 LEU D C 1
ATOM 4960 O O . LEU D 1 48 ? 27.664 -0.612 -46.103 1.00 29.98 225 LEU D O 1
ATOM 4965 N N . ALA D 1 49 ? 25.633 -1.541 -45.802 1.00 25.33 226 ALA D N 1
ATOM 4966 C CA . ALA D 1 49 ? 25.066 -0.863 -46.967 1.00 27.27 226 ALA D CA 1
ATOM 4967 C C . ALA D 1 49 ? 24.994 0.647 -46.757 1.00 33.89 226 ALA D C 1
ATOM 4968 O O . ALA D 1 49 ? 25.235 1.427 -47.689 1.00 31.30 226 ALA D O 1
ATOM 4970 N N . GLN D 1 50 ? 24.640 1.082 -45.547 1.00 28.82 227 GLN D N 1
ATOM 4971 C CA . GLN D 1 50 ? 24.580 2.510 -45.274 1.00 26.20 227 GLN D CA 1
ATOM 4972 C C . GLN D 1 50 ? 25.952 3.157 -45.400 1.00 33.35 227 GLN D C 1
ATOM 4973 O O . GLN D 1 50 ? 26.050 4.349 -45.703 1.00 33.76 227 GLN D O 1
ATOM 4979 N N . ARG D 1 51 ? 27.022 2.390 -45.198 1.00 28.67 228 ARG D N 1
ATOM 4980 C CA . ARG D 1 51 ? 28.370 2.935 -45.275 1.00 27.83 228 ARG D CA 1
ATOM 4981 C C . ARG D 1 51 ? 29.045 2.645 -46.612 1.00 32.69 228 ARG D C 1
ATOM 4982 O O . ARG D 1 51 ? 30.262 2.812 -46.733 1.00 38.18 228 ARG D O 1
ATOM 4990 N N . GLY D 1 52 ? 28.276 2.244 -47.624 1.00 32.41 229 GLY D N 1
ATOM 4991 C CA . GLY D 1 52 ? 28.763 2.177 -48.988 1.00 31.32 229 GLY D CA 1
ATOM 4992 C C . GLY D 1 52 ? 29.097 0.800 -49.519 1.00 31.15 229 GLY D C 1
ATOM 4993 O O . GLY D 1 52 ? 29.409 0.680 -50.712 1.00 27.00 229 GLY D O 1
ATOM 4994 N N . ALA D 1 53 ? 29.013 -0.247 -48.701 1.00 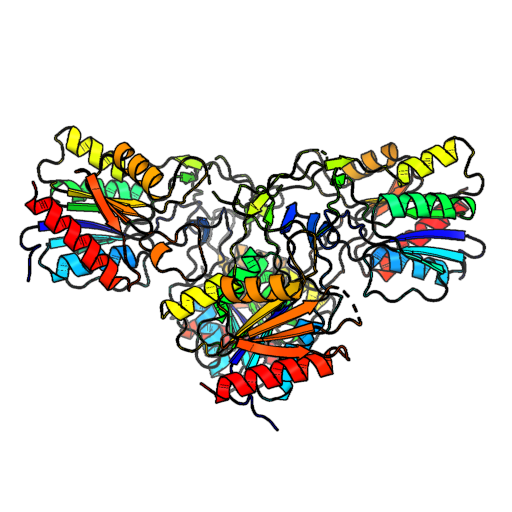28.83 230 ALA D N 1
ATOM 4995 C CA . ALA D 1 53 ? 29.350 -1.580 -49.195 1.00 26.03 230 ALA D CA 1
ATOM 4996 C C . ALA D 1 53 ? 28.284 -2.070 -50.166 1.00 32.99 230 ALA D C 1
ATOM 4997 O O . ALA D 1 53 ? 27.124 -1.655 -50.116 1.00 32.17 230 ALA D O 1
ATOM 4999 N N . ASP D 1 54 ? 28.703 -2.937 -51.082 1.00 27.58 231 ASP D N 1
ATOM 5000 C CA . ASP D 1 54 ? 27.794 -3.660 -51.963 1.00 28.46 231 ASP D CA 1
ATOM 5001 C C . ASP D 1 54 ? 27.442 -4.965 -51.247 1.00 29.05 231 ASP D C 1
ATOM 5002 O O . ASP D 1 54 ? 28.249 -5.894 -51.203 1.00 31.47 231 ASP D O 1
ATOM 5007 N N . VAL D 1 55 ? 26.239 -5.043 -50.676 1.00 23.06 232 VAL D N 1
ATOM 5008 C CA . VAL D 1 55 ? 25.888 -6.105 -49.733 1.00 22.35 232 VAL D CA 1
ATOM 5009 C C . VAL D 1 55 ? 24.939 -7.097 -50.388 1.00 28.10 232 VAL D C 1
ATOM 5010 O O . VAL D 1 55 ? 23.952 -6.701 -51.022 1.00 24.12 232 VAL D O 1
ATOM 5014 N N . THR D 1 56 ? 25.238 -8.387 -50.212 1.00 24.83 233 THR D N 1
ATOM 5015 C CA . THR D 1 56 ? 24.330 -9.489 -50.497 1.00 24.46 233 THR D CA 1
ATOM 5016 C C . THR D 1 56 ? 24.005 -10.168 -49.173 1.00 23.77 233 THR D C 1
ATOM 5017 O O . THR D 1 56 ? 24.907 -10.437 -48.370 1.00 24.10 233 THR D O 1
ATOM 5021 N N . LEU D 1 57 ? 22.715 -10.374 -48.913 1.00 22.40 234 LEU D N 1
ATOM 5022 C CA . LEU D 1 57 ? 22.251 -10.922 -47.641 1.00 19.55 234 LEU D CA 1
ATOM 5023 C C . LEU D 1 57 ? 21.580 -12.266 -47.891 1.00 21.31 234 LEU D C 1
ATOM 5024 O O . LEU D 1 57 ? 20.535 -12.336 -48.549 1.00 22.86 234 LEU D O 1
ATOM 5029 N N . ILE D 1 58 ? 22.189 -13.333 -47.384 1.00 20.71 235 ILE D N 1
ATOM 5030 C CA . ILE D 1 58 ? 21.582 -14.661 -47.416 1.00 20.62 235 ILE D CA 1
ATOM 5031 C C . ILE D 1 58 ? 20.790 -14.812 -46.133 1.00 21.21 235 ILE D C 1
ATOM 5032 O O . ILE D 1 58 ? 21.363 -14.806 -45.042 1.00 23.09 235 ILE D O 1
ATOM 5037 N N . ALA D 1 59 ? 19.479 -14.951 -46.256 1.00 18.49 236 ALA D N 1
ATOM 5038 C CA . ALA D 1 59 ? 18.587 -14.873 -45.106 1.00 21.88 236 ALA D CA 1
ATOM 5039 C C . ALA D 1 59 ? 17.908 -16.214 -44.898 1.00 22.81 236 ALA D C 1
ATOM 5040 O O . ALA D 1 59 ? 17.352 -16.787 -45.844 1.00 21.27 236 ALA D O 1
ATOM 5042 N N . GLY D 1 60 ? 17.950 -16.687 -43.656 1.00 23.20 237 GLY D N 1
ATOM 5043 C CA . GLY D 1 60 ? 17.223 -17.849 -43.214 1.00 21.58 237 GLY D CA 1
ATOM 5044 C C . GLY D 1 60 ? 15.822 -17.519 -42.737 1.00 28.17 237 GLY D C 1
ATOM 5045 O O . GLY D 1 60 ? 15.035 -16.873 -43.440 1.00 24.11 237 GLY D O 1
ATOM 5046 N N . ASN D 1 61 ? 15.503 -17.961 -41.525 1.00 24.34 238 ASN D N 1
ATOM 5047 C CA . ASN D 1 61 ? 14.139 -17.894 -40.998 1.00 24.43 238 ASN D CA 1
ATOM 5048 C C . ASN D 1 61 ? 13.809 -16.489 -40.483 1.00 26.67 238 ASN D C 1
ATOM 5049 O O . ASN D 1 61 ? 13.644 -16.238 -39.286 1.00 26.76 238 ASN D O 1
ATOM 5054 N N . THR D 1 62 ? 13.630 -15.566 -41.436 1.00 22.99 239 THR D N 1
ATOM 5055 C CA . THR D 1 62 ? 13.447 -14.145 -41.133 1.00 22.34 239 THR D CA 1
ATOM 5056 C C . THR D 1 62 ? 12.282 -13.528 -41.915 1.00 30.87 239 THR D C 1
ATOM 5057 O O . THR D 1 62 ? 12.329 -12.352 -42.291 1.00 30.57 239 THR D O 1
ATOM 5061 N N . ALA D 1 63 ? 11.175 -14.254 -42.089 1.00 28.41 240 ALA D N 1
ATOM 5062 C CA . ALA D 1 63 ? 10.105 -13.735 -42.944 1.00 36.83 240 ALA D CA 1
ATOM 5063 C C . ALA D 1 63 ? 9.487 -12.443 -42.408 1.00 35.21 240 ALA D C 1
ATOM 5064 O O . ALA D 1 63 ? 9.021 -11.614 -43.199 1.00 36.72 240 ALA D O 1
ATOM 5066 N N . GLY D 1 64 ? 9.491 -12.221 -41.102 1.00 33.33 241 GLY D N 1
ATOM 5067 C CA . GLY D 1 64 ? 8.841 -10.975 -40.742 1.00 38.64 241 GLY D CA 1
ATOM 5068 C C . GLY D 1 64 ? 9.729 -9.752 -40.703 1.00 39.04 241 GLY D C 1
ATOM 5069 O O . GLY D 1 64 ? 9.254 -8.671 -40.341 1.00 38.97 241 GLY D O 1
ATOM 5070 N N . LEU D 1 65 ? 10.990 -9.872 -41.098 1.00 28.37 242 LEU D N 1
ATOM 5071 C CA . LEU D 1 65 ? 11.921 -8.751 -41.082 1.00 28.28 242 LEU D CA 1
ATOM 5072 C C . LEU D 1 65 ? 11.872 -7.969 -42.390 1.00 30.73 242 LEU D C 1
ATOM 5073 O O . LEU D 1 65 ? 11.682 -8.539 -43.473 1.00 30.94 242 LEU D O 1
ATOM 5078 N N . ILE D 1 66 ? 12.156 -6.673 -42.300 1.00 26.52 243 ILE D N 1
ATOM 5079 C CA . ILE D 1 66 ? 12.184 -5.826 -43.490 1.00 25.54 243 ILE D CA 1
ATOM 5080 C C . ILE D 1 66 ? 13.515 -6.042 -44.202 1.00 27.66 243 ILE D C 1
ATOM 5081 O O . ILE D 1 66 ? 14.580 -6.032 -43.569 1.00 23.46 243 ILE D O 1
ATOM 5086 N N . ASP D 1 67 ? 13.464 -6.243 -45.519 1.00 25.49 244 ASP D N 1
ATOM 5087 C CA . ASP D 1 67 ? 14.687 -6.293 -46.322 1.00 22.12 244 ASP D CA 1
ATOM 5088 C C . ASP D 1 67 ? 15.459 -4.988 -46.146 1.00 19.99 244 ASP D C 1
ATOM 5089 O O . ASP D 1 67 ? 14.889 -3.917 -46.371 1.00 23.62 244 ASP D O 1
ATOM 5094 N N . PRO D 1 68 ? 16.738 -5.019 -45.764 1.00 25.04 245 PRO D N 1
ATOM 5095 C CA . PRO D 1 68 ? 17.492 -3.760 -45.707 1.00 26.73 245 PRO D CA 1
ATOM 5096 C C . PRO D 1 68 ? 17.518 -3.096 -47.078 1.00 28.98 245 PRO D C 1
ATOM 5097 O O . PRO D 1 68 ? 17.698 -3.756 -48.106 1.00 22.26 245 PRO D O 1
ATOM 5101 N N . ALA D 1 69 ? 17.359 -1.776 -47.091 1.00 24.13 246 ALA D N 1
ATOM 5102 C CA . ALA D 1 69 ? 17.328 -1.065 -48.362 1.00 22.63 246 ALA D CA 1
ATOM 5103 C C . ALA D 1 69 ? 18.679 -1.191 -49.067 1.00 22.94 246 ALA D C 1
ATOM 5104 O O . ALA D 1 69 ? 19.738 -1.114 -48.438 1.00 26.40 246 ALA D O 1
ATOM 5106 N N . GLY D 1 70 ? 18.633 -1.418 -50.377 1.00 26.73 247 GLY D N 1
ATOM 5107 C CA . GLY D 1 70 ? 19.846 -1.470 -51.176 1.00 37.06 247 GLY D CA 1
ATOM 5108 C C . GLY D 1 70 ? 20.672 -2.732 -51.061 1.00 40.54 247 GLY D C 1
ATOM 5109 O O . GLY D 1 70 ? 21.823 -2.745 -51.518 1.00 37.86 247 GLY D O 1
ATOM 5110 N N . VAL D 1 71 ? 20.131 -3.788 -50.467 1.00 25.85 248 VAL D N 1
ATOM 5111 C CA . VAL D 1 71 ? 20.840 -5.039 -50.262 1.00 20.88 248 VAL D CA 1
ATOM 5112 C C . VAL D 1 71 ? 20.230 -6.094 -51.177 1.00 29.85 248 VAL D C 1
ATOM 5113 O O . VAL D 1 71 ? 19.010 -6.112 -51.383 1.00 29.06 248 VAL D O 1
ATOM 5117 N N . GLU D 1 72 ? 21.080 -6.916 -51.799 1.00 25.06 249 GLU D N 1
ATOM 5118 C CA . GLU D 1 72 ? 20.592 -8.033 -52.610 1.00 26.05 249 GLU D CA 1
ATOM 5119 C C . GLU D 1 72 ? 20.195 -9.195 -51.705 1.00 30.53 249 GLU D C 1
ATOM 5120 O O . GLU D 1 72 ? 21.039 -9.725 -50.977 1.00 30.29 249 GLU D O 1
ATOM 5126 N N . MET D 1 73 ? 18.933 -9.628 -51.783 1.00 28.87 250 MET D N 1
ATOM 5127 C CA . MET D 1 73 ? 18.411 -10.652 -50.885 1.00 22.91 250 MET D CA 1
ATOM 5128 C C . MET D 1 73 ? 18.530 -12.029 -51.527 1.00 23.49 250 MET D C 1
ATOM 5129 O O . MET D 1 73 ? 18.209 -12.206 -52.705 1.00 24.99 250 MET D O 1
ATOM 5134 N N . VAL D 1 74 ? 18.979 -13.002 -50.740 1.00 23.63 251 VAL D N 1
ATOM 5135 C CA . VAL D 1 74 ? 18.999 -14.409 -51.140 1.00 24.05 251 VAL D CA 1
ATOM 5136 C C . VAL D 1 74 ? 18.339 -15.190 -50.016 1.00 2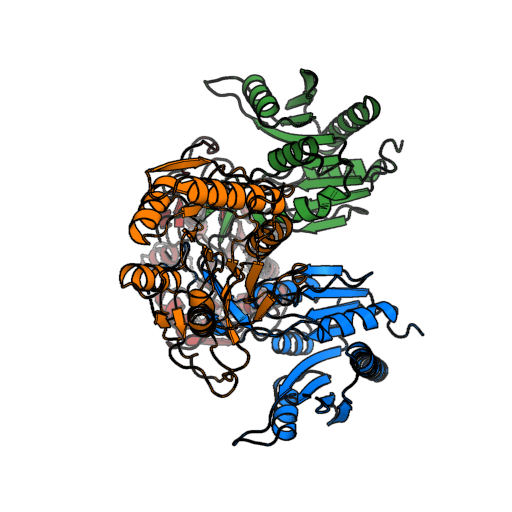5.76 251 VAL D C 1
ATOM 5137 O O . VAL D 1 74 ? 18.750 -15.069 -48.857 1.00 29.72 251 VAL D O 1
ATOM 5141 N N . HIS D 1 75 ? 17.299 -15.961 -50.340 1.00 24.36 252 HIS D N 1
ATOM 5142 C CA . HIS D 1 75 ? 16.534 -16.672 -49.323 1.00 23.11 252 HIS D CA 1
ATOM 5143 C C . HIS D 1 75 ? 16.880 -18.155 -49.320 1.00 25.34 252 HIS D C 1
ATOM 5144 O O . HIS D 1 75 ? 16.921 -18.787 -50.380 1.00 27.90 252 HIS D O 1
ATOM 5151 N N . ILE D 1 76 ? 17.126 -18.703 -48.127 1.00 23.90 253 ILE D N 1
ATOM 5152 C CA . ILE D 1 76 ? 17.403 -20.122 -47.948 1.00 23.41 253 ILE D CA 1
ATOM 5153 C C . ILE D 1 76 ? 16.517 -20.672 -46.837 1.00 26.86 253 ILE D C 1
ATOM 5154 O O . ILE D 1 76 ? 15.960 -19.930 -46.023 1.00 24.49 253 ILE D O 1
ATOM 5159 N N . GLY D 1 77 ? 16.431 -22.000 -46.788 1.00 25.75 254 GLY D N 1
ATOM 5160 C CA . GLY D 1 77 ? 15.682 -22.680 -45.748 1.00 26.13 254 GLY D CA 1
ATOM 5161 C C . GLY D 1 77 ? 16.591 -23.402 -44.772 1.00 26.67 254 GLY D C 1
ATOM 5162 O O . GLY D 1 77 ? 16.635 -23.047 -43.593 1.00 24.44 254 GLY D O 1
ATOM 5163 N N . SER D 1 78 ? 17.341 -24.391 -45.260 1.00 24.83 255 SER D N 1
ATOM 5164 C CA . SER D 1 78 ? 18.145 -25.283 -44.431 1.00 26.43 255 SER D CA 1
ATOM 5165 C C . SER D 1 78 ? 19.623 -24.877 -44.393 1.00 22.25 255 SER D C 1
ATOM 5166 O O . SER D 1 78 ? 20.108 -24.085 -45.204 1.00 23.19 255 SER D O 1
ATOM 5169 N N . ALA D 1 79 ? 20.362 -25.507 -43.473 1.00 22.53 256 ALA D N 1
ATOM 5170 C CA . ALA D 1 79 ? 21.807 -25.291 -43.400 1.00 26.70 256 ALA D CA 1
ATOM 5171 C C . ALA D 1 79 ? 22.513 -25.696 -44.694 1.00 28.43 256 ALA D C 1
ATOM 5172 O O . ALA D 1 79 ? 23.503 -25.071 -45.092 1.00 29.17 256 ALA D O 1
ATOM 5174 N N . THR D 1 80 ? 22.051 -26.769 -45.340 1.00 27.70 257 THR D N 1
ATOM 5175 C CA . THR D 1 80 ? 22.660 -27.172 -46.607 1.00 27.48 257 THR D CA 1
ATOM 5176 C C . THR D 1 80 ? 22.358 -26.151 -47.699 1.00 26.30 257 THR D C 1
ATOM 5177 O O . THR D 1 80 ? 23.232 -25.818 -48.508 1.00 24.67 257 THR D O 1
ATOM 5181 N N . GLN D 1 81 ? 21.143 -25.607 -47.717 1.00 22.18 258 GLN D N 1
ATOM 5182 C CA . GLN D 1 81 ? 20.840 -24.571 -48.699 1.00 25.06 258 GLN D CA 1
ATOM 5183 C C . GLN D 1 81 ? 21.660 -23.315 -48.434 1.00 29.05 258 GLN D C 1
ATOM 5184 O O . GLN D 1 81 ? 22.120 -22.656 -49.375 1.00 25.34 258 GLN D O 1
ATOM 5190 N N . LEU D 1 82 ? 21.872 -22.981 -47.160 1.00 23.27 259 LEU D N 1
ATOM 5191 C CA . LEU D 1 82 ? 22.763 -21.874 -46.830 1.00 23.01 259 LEU D CA 1
ATOM 5192 C C . LEU D 1 82 ? 24.186 -22.151 -47.300 1.00 23.06 259 LEU D C 1
ATOM 5193 O O . LEU D 1 82 ? 24.852 -21.262 -47.842 1.00 25.61 259 LEU D O 1
ATOM 5198 N N . ARG D 1 83 ? 24.690 -23.366 -47.050 1.00 22.70 260 ARG D N 1
ATOM 5199 C CA . ARG D 1 83 ? 26.025 -23.735 -47.536 1.00 26.36 260 ARG D CA 1
ATOM 5200 C C . ARG D 1 83 ? 26.157 -23.504 -49.034 1.00 28.39 260 ARG D C 1
ATOM 5201 O O . ARG D 1 83 ? 27.153 -22.936 -49.507 1.00 28.55 260 ARG D O 1
ATOM 5209 N N . ASP D 1 84 ? 25.175 -23.976 -49.805 1.00 25.23 261 ASP D N 1
ATOM 5210 C CA . ASP D 1 84 ? 25.250 -23.848 -51.257 1.00 27.16 261 ASP D CA 1
ATOM 5211 C C . ASP D 1 84 ? 25.165 -22.393 -51.701 1.00 25.25 261 ASP D C 1
ATOM 5212 O O . ASP D 1 84 ? 25.807 -22.008 -52.687 1.00 24.00 261 ASP D O 1
ATOM 5217 N N . ALA D 1 85 ? 24.374 -21.576 -51.005 1.00 21.13 262 ALA D N 1
ATOM 5218 C CA . ALA D 1 85 ? 24.297 -20.162 -51.357 1.00 27.01 262 ALA D CA 1
ATOM 5219 C C . ALA D 1 85 ? 25.605 -19.448 -51.046 1.00 27.03 262 ALA D C 1
ATOM 5220 O O . ALA D 1 85 ? 26.046 -18.589 -51.818 1.00 24.62 262 ALA D O 1
ATOM 5222 N N . VAL D 1 86 ? 26.240 -19.780 -49.919 1.00 24.55 263 VAL D N 1
ATOM 5223 C CA . VAL D 1 86 ? 27.543 -19.180 -49.620 1.00 24.21 263 VAL D CA 1
ATOM 5224 C C . VAL D 1 86 ? 28.565 -19.598 -50.661 1.00 23.82 263 VAL D C 1
ATOM 5225 O O . VAL D 1 86 ? 29.379 -18.785 -51.124 1.00 26.04 263 VAL D O 1
ATOM 5229 N N . SER D 1 87 ? 28.541 -20.871 -51.055 1.00 24.96 264 SER D N 1
ATOM 5230 C CA . SER D 1 87 ? 29.480 -21.329 -52.074 1.00 25.74 264 SER D CA 1
ATOM 5231 C C . SER D 1 87 ? 29.310 -20.552 -53.374 1.00 31.68 264 SER D C 1
ATOM 5232 O O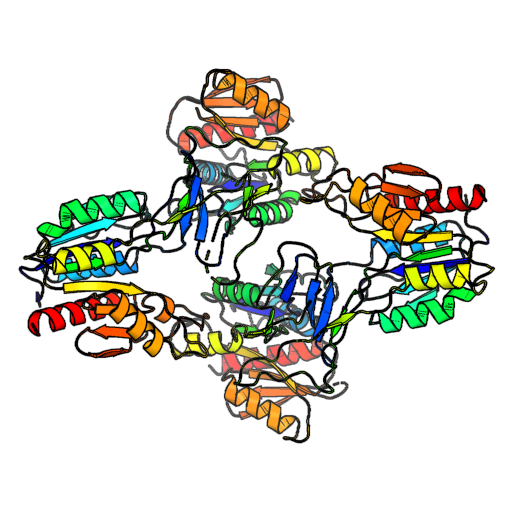 . SER D 1 87 ? 30.293 -20.270 -54.073 1.00 28.24 264 SER D O 1
ATOM 5235 N N . LYS D 1 88 ? 28.063 -20.248 -53.739 1.00 31.65 265 LYS D N 1
ATOM 5236 C CA . LYS D 1 88 ? 27.786 -19.536 -54.984 1.00 35.96 265 LYS D CA 1
ATOM 5237 C C . LYS D 1 88 ? 28.243 -18.080 -54.931 1.00 29.12 265 LYS D C 1
ATOM 5238 O O . LYS D 1 88 ? 28.837 -17.572 -55.892 1.00 30.87 265 LYS D O 1
ATOM 5244 N N . HIS D 1 89 ? 27.995 -17.397 -53.815 1.00 27.95 266 HIS D N 1
ATOM 5245 C CA . HIS D 1 89 ? 28.193 -15.956 -53.766 1.00 29.84 266 HIS D CA 1
ATOM 5246 C C . HIS D 1 89 ? 29.522 -15.534 -53.153 1.00 32.08 266 HIS D C 1
ATOM 5247 O O . HIS D 1 89 ? 29.943 -14.387 -53.356 1.00 27.85 266 HIS D O 1
ATOM 5254 N N . ALA D 1 90 ? 30.207 -16.421 -52.447 1.00 29.60 267 ALA D N 1
ATOM 5255 C CA . ALA D 1 90 ? 31.447 -16.021 -51.786 1.00 30.46 267 ALA D CA 1
ATOM 5256 C C . ALA D 1 90 ? 32.594 -15.659 -52.738 1.00 26.73 267 ALA D C 1
ATOM 5257 O O . ALA D 1 90 ? 33.416 -14.814 -52.369 1.00 28.75 267 ALA D O 1
ATOM 5259 N N . PRO D 1 91 ? 32.735 -16.272 -53.919 1.00 27.03 268 PRO D N 1
ATOM 5260 C CA . PRO D 1 91 ? 33.915 -15.944 -54.756 1.00 30.07 268 PRO D CA 1
ATOM 5261 C C . PRO D 1 91 ? 34.017 -14.485 -55.152 1.00 30.41 268 PRO D C 1
ATOM 5262 O O . PRO D 1 91 ? 35.130 -13.970 -55.327 1.00 29.74 268 PRO D O 1
ATOM 5266 N N . ASP D 1 92 ? 32.902 -13.782 -55.235 1.00 30.63 269 ASP D N 1
ATOM 5267 C CA . ASP D 1 92 ? 32.947 -12.386 -55.614 1.00 35.45 269 ASP D CA 1
ATOM 5268 C C . ASP D 1 92 ? 33.029 -11.458 -54.410 1.00 33.51 269 ASP D C 1
ATOM 5269 O O . ASP D 1 92 ? 33.259 -10.258 -54.596 1.00 37.01 269 ASP D O 1
ATOM 5274 N N . ALA D 1 93 ? 32.906 -11.989 -53.191 1.00 24.40 270 ALA D N 1
ATOM 5275 C CA . ALA D 1 93 ? 32.829 -11.178 -51.982 1.00 22.59 270 ALA D CA 1
ATOM 5276 C C . ALA D 1 93 ? 34.222 -10.821 -51.471 1.00 27.71 270 ALA D C 1
ATOM 5277 O O . ALA D 1 93 ? 35.188 -11.566 -51.673 1.00 26.96 270 ALA D O 1
ATOM 5279 N N . ASN D 1 94 ? 34.329 -9.635 -50.863 1.00 24.83 271 ASN D N 1
ATOM 5280 C CA . ASN D 1 94 ? 35.527 -9.238 -50.131 1.00 26.91 271 ASN D CA 1
ATOM 5281 C C . ASN D 1 94 ? 35.405 -9.481 -48.633 1.00 29.25 271 ASN D C 1
ATOM 5282 O O . ASN D 1 94 ? 36.428 -9.568 -47.948 1.00 28.48 271 ASN D O 1
ATOM 5287 N N . VAL D 1 95 ? 34.186 -9.542 -48.105 1.00 27.50 272 VAL D N 1
ATOM 5288 C CA . VAL D 1 95 ? 33.943 -9.748 -46.681 1.00 25.32 272 VAL D CA 1
ATOM 5289 C C . VAL D 1 95 ? 32.818 -10.765 -46.560 1.00 21.61 272 VAL D C 1
ATOM 5290 O O . VAL D 1 95 ? 31.797 -10.634 -47.238 1.00 26.19 272 VAL D O 1
ATOM 5294 N N . LEU D 1 96 ? 32.999 -11.770 -45.711 1.00 25.83 273 LEU D N 1
ATOM 5295 C CA . LEU D 1 96 ? 31.948 -12.732 -45.376 1.00 24.53 273 LEU D CA 1
ATOM 5296 C C . LEU D 1 96 ? 31.614 -12.567 -43.905 1.00 23.25 273 LEU D C 1
ATOM 5297 O O . LEU D 1 96 ? 32.502 -12.679 -43.055 1.00 23.83 273 LEU D O 1
ATOM 5302 N N . VAL D 1 97 ? 30.351 -12.292 -43.602 1.00 19.23 274 VAL D N 1
ATOM 5303 C CA . VAL D 1 97 ? 29.895 -12.141 -42.215 1.00 19.80 274 VAL D CA 1
ATOM 5304 C C . VAL D 1 97 ? 28.909 -13.271 -41.930 1.00 25.19 274 VAL D C 1
ATOM 5305 O O . VAL D 1 97 ? 27.781 -13.251 -42.438 1.00 22.30 274 VAL D O 1
ATOM 5309 N N . MET D 1 98 ? 29.328 -14.252 -41.120 1.00 21.17 275 MET D N 1
ATOM 5310 C CA . MET D 1 98 ? 28.504 -15.438 -40.829 1.00 19.84 275 MET D CA 1
ATOM 5311 C C . MET D 1 98 ? 27.723 -15.186 -39.539 1.00 20.60 275 MET D C 1
ATOM 5312 O O . MET D 1 98 ? 28.092 -15.630 -38.447 1.00 22.61 275 MET D O 1
ATOM 5317 N N . ALA D 1 99 ? 26.643 -14.424 -39.664 1.00 21.06 276 ALA D N 1
ATOM 5318 C CA . ALA D 1 99 ? 25.808 -14.125 -38.515 1.00 20.78 276 ALA D CA 1
ATOM 5319 C C . ALA D 1 99 ? 24.642 -15.094 -38.372 1.00 26.40 276 ALA D C 1
ATOM 5320 O O . ALA D 1 99 ? 23.902 -15.001 -37.394 1.00 23.64 276 ALA D O 1
ATOM 5322 N N . ALA D 1 100 ? 24.471 -16.023 -39.310 1.00 23.52 277 ALA D N 1
ATOM 5323 C CA . ALA D 1 100 ? 23.351 -16.948 -39.239 1.00 23.78 277 ALA D CA 1
ATOM 5324 C C . ALA D 1 100 ? 23.548 -17.945 -38.106 1.00 23.60 277 ALA D C 1
ATOM 5325 O O . ALA D 1 100 ? 24.671 -18.379 -37.824 1.00 23.96 277 ALA D O 1
ATOM 5327 N N . ALA D 1 101 ? 22.438 -18.312 -37.453 1.00 24.44 278 ALA D N 1
ATOM 5328 C CA . ALA D 1 101 ? 22.434 -19.404 -36.483 1.00 22.83 278 ALA D CA 1
ATOM 5329 C C . ALA D 1 101 ? 22.220 -20.685 -37.279 1.00 30.29 278 ALA D C 1
ATOM 5330 O O . ALA D 1 101 ? 21.100 -21.159 -37.450 1.00 25.34 278 ALA D O 1
ATOM 5332 N N . VAL D 1 102 ? 23.317 -21.260 -37.754 1.00 28.28 279 VAL D N 1
ATOM 5333 C CA . VAL D 1 102 ? 23.260 -22.413 -38.644 1.00 23.13 279 VAL D CA 1
ATOM 5334 C C . VAL D 1 102 ? 23.117 -23.674 -37.809 1.00 26.31 279 VAL D C 1
ATOM 5335 O O . VAL D 1 102 ? 23.860 -23.881 -36.842 1.00 29.40 279 VAL D O 1
ATOM 5339 N N . ALA D 1 103 ? 22.140 -24.506 -38.162 1.00 24.69 280 ALA D N 1
ATOM 5340 C CA . ALA D 1 103 ? 21.912 -25.759 -37.457 1.00 27.82 280 ALA D CA 1
ATOM 5341 C C . ALA D 1 103 ? 23.103 -26.692 -37.597 1.00 28.94 280 ALA D C 1
ATOM 5342 O O . ALA D 1 103 ? 23.562 -26.961 -38.711 1.00 28.35 280 ALA D O 1
ATOM 5344 N N . ASP D 1 104 ? 23.565 -27.237 -36.463 1.00 30.11 281 ASP D N 1
ATOM 5345 C CA . ASP D 1 104 ? 24.671 -28.194 -36.485 1.00 35.82 281 ASP D CA 1
ATOM 5346 C C . ASP D 1 104 ? 24.246 -29.560 -37.016 1.00 34.19 281 ASP D C 1
ATOM 5347 O O . ASP D 1 104 ? 25.081 -30.295 -37.554 1.00 36.46 281 ASP D O 1
ATOM 5352 N N . PHE D 1 105 ? 22.978 -29.944 -36.824 1.00 29.60 282 PHE D N 1
ATOM 5353 C CA . PHE D 1 105 ? 22.479 -31.262 -37.199 1.00 32.15 282 PHE D CA 1
ATOM 5354 C C . PHE D 1 105 ? 21.173 -31.150 -37.966 1.00 27.78 282 PHE D C 1
ATOM 5355 O O . PHE D 1 105 ? 20.404 -30.198 -37.790 1.00 33.05 282 PHE D O 1
ATOM 5363 N N . ARG D 1 106 ? 20.913 -32.151 -38.794 1.00 26.24 283 ARG D N 1
ATOM 5364 C CA . ARG D 1 106 ? 19.657 -32.255 -39.521 1.00 28.74 283 ARG D CA 1
ATOM 5365 C C . ARG D 1 106 ? 19.120 -33.669 -39.392 1.00 29.97 283 ARG D C 1
ATOM 5366 O O . ARG D 1 106 ? 19.882 -34.611 -39.152 1.00 32.68 283 ARG D O 1
ATOM 5374 N N . PRO D 1 107 ? 17.806 -33.851 -39.532 1.00 30.52 284 PRO D N 1
ATOM 5375 C CA . PRO D 1 107 ? 17.257 -35.207 -39.547 1.00 31.17 284 PRO D CA 1
ATOM 5376 C C . PRO D 1 107 ? 17.855 -36.011 -40.689 1.00 40.36 284 PRO D C 1
ATOM 5377 O O . PRO D 1 107 ? 18.012 -35.515 -41.806 1.00 40.94 284 PRO D O 1
ATOM 5381 N N . ALA D 1 108 ? 18.197 -37.264 -40.384 1.00 31.09 285 ALA D N 1
ATOM 5382 C CA . ALA D 1 108 ? 18.821 -38.150 -41.364 1.00 42.35 285 ALA D CA 1
ATOM 5383 C C . ALA D 1 108 ? 17.857 -38.536 -42.480 1.00 45.22 285 ALA D C 1
ATOM 5384 O O . ALA D 1 108 ? 18.282 -38.728 -43.625 1.00 46.68 285 ALA D O 1
ATOM 5386 N N . HIS D 1 109 ? 16.571 -38.688 -42.171 1.00 43.92 286 HIS D N 1
ATOM 5387 C CA . HIS D 1 109 ? 15.559 -38.996 -43.174 1.00 43.24 286 HIS D CA 1
ATOM 5388 C C . HIS D 1 109 ? 14.505 -37.896 -43.149 1.00 45.38 286 HIS D C 1
ATOM 5389 O O . HIS D 1 109 ? 14.067 -37.478 -42.068 1.00 47.58 286 HIS D O 1
ATOM 5396 N N . VAL D 1 110 ? 14.113 -37.417 -44.331 1.00 37.55 287 VAL D N 1
ATOM 5397 C CA . VAL D 1 110 ? 13.026 -36.451 -44.483 1.00 34.96 287 VAL D CA 1
ATOM 5398 C C . VAL D 1 110 ? 11.837 -37.183 -45.087 1.00 38.90 287 VAL D C 1
ATOM 5399 O O . VAL D 1 110 ? 11.924 -37.703 -46.205 1.00 41.41 287 VAL D O 1
ATOM 5403 N N . ALA D 1 111 ? 10.719 -37.204 -44.372 1.00 32.69 288 ALA D N 1
ATOM 5404 C CA . ALA D 1 111 ? 9.541 -37.889 -44.876 1.00 33.84 288 ALA D CA 1
ATOM 5405 C C . ALA D 1 111 ? 8.953 -37.124 -46.056 1.00 33.91 288 ALA D C 1
ATOM 5406 O O . ALA D 1 111 ? 8.963 -35.893 -46.086 1.00 32.20 288 ALA D O 1
ATOM 5408 N N . ALA D 1 112 ? 8.468 -37.868 -47.054 1.00 37.38 289 ALA D N 1
ATOM 5409 C CA . ALA D 1 112 ? 7.875 -37.242 -48.233 1.00 40.31 289 ALA D CA 1
ATOM 5410 C C . ALA D 1 112 ? 6.546 -36.574 -47.910 1.00 43.81 289 ALA D C 1
ATOM 5411 O O . ALA D 1 112 ? 6.182 -35.584 -48.549 1.00 46.98 289 ALA D O 1
ATOM 5413 N N . ALA D 1 113 ? 5.809 -37.109 -46.942 1.00 39.28 290 ALA D N 1
ATOM 5414 C CA . ALA D 1 113 ? 4.548 -36.544 -46.489 1.00 47.47 290 ALA D CA 1
ATOM 5415 C C . ALA D 1 113 ? 4.631 -36.324 -44.986 1.00 45.77 290 ALA D C 1
ATOM 5416 O O . ALA D 1 113 ? 5.532 -36.831 -44.314 1.00 41.55 290 ALA D O 1
ATOM 5418 N N . LYS D 1 114 ? 3.683 -35.559 -44.447 1.00 41.36 291 LYS D N 1
ATOM 5419 C CA . LYS D 1 114 ? 3.711 -35.292 -43.015 1.00 44.48 291 LYS D CA 1
ATOM 5420 C C . LYS D 1 114 ? 3.546 -36.593 -42.242 1.00 40.22 291 LYS D C 1
ATOM 5421 O O . LYS D 1 114 ? 2.692 -37.420 -42.565 1.00 38.32 291 LYS D O 1
ATOM 5427 N N . ILE D 1 115 ? 4.394 -36.780 -41.233 1.00 39.79 292 ILE D N 1
ATOM 5428 C CA . ILE D 1 115 ? 4.337 -37.963 -40.383 1.00 45.12 292 ILE D CA 1
ATOM 5429 C C . ILE D 1 115 ? 3.009 -37.973 -39.632 1.00 43.73 292 ILE D C 1
ATOM 5430 O O . ILE D 1 115 ? 2.674 -37.020 -38.920 1.00 44.77 292 ILE D O 1
ATOM 5435 N N . LYS D 1 116 ? 2.240 -39.045 -39.802 1.00 40.11 293 LYS D N 1
ATOM 5436 C CA . LYS D 1 116 ? 0.945 -39.193 -39.147 1.00 52.85 293 LYS D CA 1
ATOM 5437 C C . LYS D 1 116 ? 1.112 -39.765 -37.743 1.00 59.48 293 LYS D C 1
ATOM 5438 O O . LYS D 1 116 ? 2.013 -40.572 -37.492 1.00 63.70 293 LYS D O 1
ATOM 5440 N N . LYS D 1 117 ? 0.243 -39.338 -36.825 1.00 54.39 294 LYS D N 1
ATOM 5441 C CA . LYS D 1 117 ? 0.175 -39.962 -35.507 1.00 50.39 294 LYS D CA 1
ATOM 5442 C C . LYS D 1 117 ? -0.420 -41.355 -35.644 1.00 58.76 294 LYS D C 1
ATOM 5443 O O . LYS D 1 117 ? -1.569 -41.510 -36.071 1.00 66.58 294 LYS D O 1
ATOM 5445 N N . GLY D 1 118 ? 0.352 -42.367 -35.294 1.00 61.17 295 GLY D N 1
ATOM 5446 C CA . GLY D 1 118 ? -0.132 -43.731 -35.273 1.00 62.04 295 GLY D CA 1
ATOM 5447 C C . GLY D 1 118 ? -0.711 -44.089 -33.925 1.00 69.17 295 GLY D C 1
ATOM 5448 O O . GLY D 1 118 ? -1.170 -43.227 -33.171 1.00 76.81 295 GLY D O 1
ATOM 5449 N N . ALA D 1 119 ? -0.708 -45.385 -33.625 1.00 73.86 296 ALA D N 1
ATOM 5450 C CA . ALA D 1 119 ? -0.965 -45.866 -32.278 1.00 76.21 296 ALA D CA 1
ATOM 5451 C C . ALA D 1 119 ? 0.262 -46.501 -31.647 1.00 82.68 296 ALA D C 1
ATOM 5452 O O . ALA D 1 119 ? 0.271 -46.717 -30.429 1.00 86.06 296 ALA D O 1
ATOM 5454 N N . SER D 1 120 ? 1.294 -46.796 -32.434 1.00 81.84 297 SER D N 1
ATOM 5455 C CA . SER D 1 120 ? 2.526 -47.379 -31.936 1.00 81.52 297 SER D CA 1
ATOM 5456 C C . SER D 1 120 ? 3.469 -46.280 -31.452 1.00 82.08 297 SER D C 1
ATOM 5457 O O . SER D 1 120 ? 3.183 -45.083 -31.560 1.00 82.14 297 SER D O 1
ATOM 5460 N N . GLU D 1 121 ? 4.612 -46.693 -30.918 1.00 80.98 298 GLU D N 1
ATOM 5461 C CA . GLU D 1 121 ? 5.563 -45.738 -30.367 1.00 80.48 298 GLU D CA 1
ATOM 5462 C C . GLU D 1 121 ? 6.115 -44.843 -31.474 1.00 76.51 298 GLU D C 1
ATOM 5463 O O . GLU D 1 121 ? 6.536 -45.351 -32.524 1.00 77.83 298 GLU D O 1
ATOM 5465 N N . PRO D 1 122 ? 6.129 -43.522 -31.288 1.00 73.11 299 PRO D N 1
ATOM 5466 C CA . PRO D 1 122 ? 6.776 -42.647 -32.276 1.00 68.80 299 PRO D CA 1
ATOM 5467 C C . PRO D 1 122 ? 8.264 -42.939 -32.365 1.00 63.70 299 PRO D C 1
ATOM 5468 O O . PRO D 1 122 ? 8.964 -42.983 -31.353 1.00 68.86 299 PRO D O 1
ATOM 5472 N N . SER D 1 123 ? 8.744 -43.129 -33.585 1.00 60.75 300 SER D N 1
ATOM 5473 C CA . SER D 1 123 ? 10.142 -43.459 -33.801 1.00 64.54 300 SER D CA 1
ATOM 5474 C C . SER D 1 123 ? 11.032 -42.239 -33.596 1.00 58.14 300 SER D C 1
ATOM 5475 O O . SER D 1 123 ? 10.645 -41.107 -33.896 1.00 56.34 300 SER D O 1
ATOM 5478 N N . SER D 1 124 ? 12.215 -42.483 -33.038 1.00 50.08 301 SER D N 1
ATOM 5479 C CA . SER D 1 124 ? 13.186 -41.431 -32.802 1.00 51.62 301 SER D CA 1
ATOM 5480 C C . SER D 1 124 ? 13.604 -40.780 -34.117 1.00 53.19 301 SER D C 1
ATOM 5481 O O . SER D 1 124 ? 13.401 -41.322 -35.208 1.00 53.37 301 SER D O 1
ATOM 5484 N N . ILE D 1 125 ? 14.188 -39.595 -33.996 1.00 45.26 302 ILE D N 1
ATOM 5485 C CA . ILE D 1 125 ? 14.716 -38.855 -35.132 1.00 38.74 302 ILE D CA 1
ATOM 5486 C C . ILE D 1 125 ? 16.222 -39.030 -35.119 1.00 47.15 302 ILE D C 1
ATOM 5487 O O . ILE D 1 125 ? 16.894 -38.583 -34.181 1.00 46.19 302 ILE D O 1
ATOM 5492 N N . ASP D 1 126 ? 16.754 -39.685 -36.145 1.00 44.84 303 ASP D N 1
ATOM 5493 C CA . ASP D 1 126 ? 18.195 -39.780 -36.292 1.00 40.97 303 ASP D CA 1
ATOM 5494 C C . ASP D 1 126 ? 18.733 -38.483 -36.878 1.00 35.38 303 ASP D C 1
ATOM 5495 O O . ASP D 1 126 ? 18.139 -37.902 -37.791 1.00 38.70 303 ASP D O 1
ATOM 5497 N N . LEU D 1 127 ? 19.874 -38.041 -36.359 1.00 34.64 304 LEU D N 1
ATOM 5498 C CA . LEU D 1 127 ? 20.489 -36.787 -36.763 1.00 36.61 304 LEU D CA 1
ATOM 5499 C C . LEU D 1 127 ? 21.816 -37.068 -37.453 1.00 40.74 304 LEU D C 1
ATOM 5500 O O . LEU D 1 127 ? 22.496 -38.050 -37.147 1.00 44.66 304 LEU D O 1
ATOM 5505 N N . VAL D 1 128 ? 22.164 -36.206 -38.404 1.00 33.88 305 VAL D N 1
ATOM 5506 C CA . VAL D 1 128 ? 23.475 -36.220 -39.035 1.00 36.14 305 VAL D CA 1
ATOM 5507 C C . VAL D 1 128 ? 23.994 -34.787 -39.050 1.00 42.08 305 VAL D C 1
ATOM 5508 O O . VAL D 1 128 ? 23.218 -33.824 -39.041 1.00 36.58 305 VAL D O 1
ATOM 5512 N N . ARG D 1 129 ? 25.319 -34.652 -39.014 1.00 35.34 306 ARG D N 1
ATOM 5513 C CA . ARG D 1 129 ? 25.937 -33.336 -38.911 1.00 43.15 306 ARG D CA 1
ATOM 5514 C C . ARG D 1 129 ? 25.848 -32.587 -40.236 1.00 39.19 306 ARG D C 1
ATOM 5515 O O . ARG D 1 129 ? 25.997 -33.175 -41.310 1.00 41.65 306 ARG D O 1
ATOM 5523 N N . ASN D 1 130 ? 25.580 -31.286 -40.155 1.00 30.42 307 ASN D N 1
ATOM 5524 C CA . ASN D 1 130 ? 25.664 -30.393 -41.301 1.00 31.07 307 ASN D CA 1
ATOM 5525 C C . ASN D 1 130 ? 27.092 -29.890 -41.457 1.00 30.81 307 ASN D C 1
ATOM 5526 O O . ASN D 1 130 ? 27.856 -29.839 -40.494 1.00 32.07 307 ASN D O 1
ATOM 5531 N N . ASP D 1 131 ? 27.453 -29.527 -42.683 1.00 32.18 308 ASP D N 1
ATOM 5532 C CA . ASP D 1 131 ? 28.780 -28.966 -42.901 1.00 28.26 308 ASP D CA 1
ATOM 5533 C C . ASP D 1 131 ? 28.911 -27.635 -42.167 1.00 31.03 308 ASP D C 1
ATOM 5534 O O . ASP D 1 131 ? 27.957 -26.853 -42.085 1.00 30.23 308 ASP D O 1
ATOM 5539 N N . ASP D 1 132 ? 30.105 -27.385 -41.635 1.00 32.03 309 ASP D N 1
ATOM 5540 C CA . ASP D 1 132 ? 30.437 -26.103 -41.013 1.00 29.45 309 ASP D CA 1
ATOM 5541 C C . ASP D 1 132 ? 30.740 -25.100 -42.124 1.00 26.84 309 ASP D C 1
ATOM 5542 O O . ASP D 1 132 ? 31.802 -25.157 -42.756 1.00 28.02 309 ASP D O 1
ATOM 5547 N N . VAL D 1 133 ? 29.804 -24.188 -42.375 1.00 26.78 310 VAL D N 1
ATOM 5548 C CA . VAL D 1 133 ? 29.921 -23.302 -43.535 1.00 25.66 310 VAL D CA 1
ATOM 5549 C C . VAL D 1 133 ? 31.057 -22.308 -43.340 1.00 29.39 310 VAL D C 1
ATOM 5550 O O . VAL D 1 133 ? 31.843 -22.048 -44.264 1.00 25.53 310 VAL D O 1
ATOM 5554 N N . LEU D 1 134 ? 31.141 -21.718 -42.147 1.00 26.80 311 LEU D N 1
ATOM 5555 C CA . LEU D 1 134 ? 32.235 -20.810 -41.817 1.00 28.59 311 LEU D CA 1
ATOM 5556 C C . LEU D 1 134 ? 33.588 -21.498 -41.969 1.00 28.52 311 LEU D C 1
ATOM 5557 O O . LEU D 1 134 ? 34.512 -20.956 -42.587 1.00 28.63 311 LEU D O 1
ATOM 5562 N N . ALA D 1 135 ? 33.734 -22.687 -41.381 1.00 26.40 312 ALA D N 1
ATOM 5563 C CA . ALA D 1 135 ? 34.996 -23.412 -41.501 1.00 30.61 312 ALA D CA 1
ATOM 5564 C C . ALA D 1 135 ? 35.277 -23.783 -42.950 1.00 33.46 312 ALA D C 1
ATOM 5565 O O . ALA D 1 135 ? 36.431 -23.748 -43.391 1.00 34.85 312 ALA D O 1
ATOM 5567 N N . GLY D 1 136 ? 34.234 -24.124 -43.713 1.00 28.87 313 GLY D N 1
ATOM 5568 C CA . GLY D 1 136 ? 34.427 -24.411 -45.124 1.00 32.95 313 GLY D CA 1
ATOM 5569 C C . GLY D 1 136 ? 34.970 -23.223 -45.897 1.00 32.38 313 GLY D C 1
ATOM 5570 O O . GLY D 1 136 ? 35.855 -23.375 -46.739 1.00 30.62 313 GLY D O 1
ATOM 5571 N N . ALA D 1 137 ? 34.461 -22.024 -45.603 1.00 27.25 314 ALA D N 1
ATOM 5572 C CA . ALA D 1 137 ? 34.939 -20.811 -46.260 1.00 31.13 314 ALA D CA 1
ATOM 5573 C C . ALA D 1 137 ? 36.381 -20.494 -45.870 1.00 33.72 314 ALA D C 1
ATOM 5574 O O . ALA D 1 137 ? 37.173 -20.042 -46.707 1.00 28.29 314 ALA D O 1
ATOM 5576 N N . VAL D 1 138 ? 36.731 -20.698 -44.599 1.00 29.06 315 VAL D N 1
ATOM 5577 C CA . VAL D 1 138 ? 38.105 -20.474 -44.156 1.00 31.39 315 VAL D CA 1
ATOM 5578 C C . VAL D 1 138 ? 39.050 -21.428 -44.870 1.00 34.55 315 VAL D C 1
ATOM 5579 O O . VAL D 1 138 ? 40.135 -21.038 -45.321 1.00 33.52 315 VAL D O 1
ATOM 5583 N N . ARG D 1 139 ? 38.647 -22.693 -44.985 1.00 36.60 316 ARG D N 1
ATOM 5584 C CA . ARG D 1 139 ? 39.465 -23.704 -45.646 1.00 36.65 316 ARG D CA 1
ATOM 5585 C C . ARG D 1 139 ? 39.627 -23.392 -47.129 1.00 32.90 316 ARG D C 1
ATOM 5586 O O . ARG D 1 139 ? 40.727 -23.543 -47.690 1.00 31.29 316 ARG D O 1
ATOM 5594 N N . ALA D 1 140 ? 38.529 -22.990 -47.780 1.00 30.20 317 ALA D N 1
ATOM 5595 C CA . ALA D 1 140 ? 38.572 -22.602 -49.184 1.00 32.13 317 ALA D CA 1
ATOM 5596 C C . ALA D 1 140 ? 39.522 -21.432 -49.399 1.00 32.40 317 ALA D C 1
ATOM 5597 O O . ALA D 1 140 ? 40.339 -21.453 -50.326 1.00 36.98 317 ALA D O 1
ATOM 5599 N N . ARG D 1 141 ? 39.465 -20.420 -48.528 1.00 32.81 318 ARG D N 1
ATOM 5600 C CA . ARG D 1 141 ? 40.406 -19.307 -48.655 1.00 31.76 318 ARG D CA 1
ATOM 5601 C C . ARG D 1 141 ? 41.844 -19.782 -48.462 1.00 32.77 318 ARG D C 1
ATOM 5602 O O . ARG D 1 141 ? 42.741 -19.392 -49.226 1.00 34.93 318 ARG D O 1
ATOM 5610 N N . ALA D 1 142 ? 42.081 -20.664 -47.482 1.00 29.90 319 ALA D N 1
ATOM 5611 C CA . ALA D 1 142 ? 43.436 -21.184 -47.287 1.00 36.99 319 ALA D CA 1
ATOM 5612 C C . ALA D 1 142 ? 43.918 -21.985 -48.492 1.00 40.72 319 ALA D C 1
ATOM 5613 O O . ALA D 1 142 ? 45.121 -22.009 -48.783 1.00 39.49 319 ALA D O 1
ATOM 5615 N N . ASP D 1 143 ? 43.008 -22.622 -49.220 1.00 39.78 320 ASP D N 1
ATOM 5616 C CA . ASP D 1 143 ? 43.377 -23.400 -50.394 1.00 42.78 320 ASP D CA 1
ATOM 5617 C C . ASP D 1 143 ? 43.453 -22.554 -51.655 1.00 42.31 320 ASP D C 1
ATOM 5618 O O . ASP D 1 143 ? 43.619 -23.103 -52.753 1.00 38.02 320 ASP D O 1
ATOM 5623 N N . GLY D 1 144 ? 43.362 -21.235 -51.519 1.00 35.70 321 GLY D N 1
ATOM 5624 C CA . GLY D 1 144 ? 43.521 -20.341 -52.643 1.00 40.71 321 GLY D CA 1
ATOM 5625 C C . GLY D 1 144 ? 42.290 -20.160 -53.497 1.00 38.78 321 GLY D C 1
ATOM 5626 O O . GLY D 1 144 ? 42.390 -19.566 -54.574 1.00 34.08 321 GLY D O 1
ATOM 5627 N N . GLN D 1 145 ? 41.130 -20.624 -53.037 1.00 31.58 322 GLN D N 1
ATOM 5628 C CA . GLN D 1 145 ? 39.905 -20.606 -53.826 1.00 36.62 322 GLN D CA 1
ATOM 5629 C C . GLN D 1 145 ? 39.100 -19.322 -53.676 1.00 36.33 322 GLN D C 1
ATOM 5630 O O . GLN D 1 145 ? 38.106 -19.149 -54.390 1.00 32.33 322 GLN D O 1
ATOM 5636 N N . LEU D 1 146 ? 39.480 -18.426 -52.770 1.00 32.62 323 LEU D N 1
ATOM 5637 C CA . LEU D 1 146 ? 38.748 -17.178 -52.551 1.00 32.60 323 LEU D CA 1
ATOM 5638 C C . LEU D 1 146 ? 39.723 -16.009 -52.526 1.00 29.17 323 LEU D C 1
ATOM 5639 O O . LEU D 1 146 ? 39.868 -15.327 -51.508 1.00 26.06 323 LEU D O 1
ATOM 5644 N N . PRO D 1 147 ? 40.389 -15.731 -53.654 1.00 27.66 324 PRO D N 1
ATOM 5645 C CA . PRO D 1 147 ? 41.403 -14.662 -53.670 1.00 38.35 324 PRO D CA 1
ATOM 5646 C C . PRO D 1 147 ? 40.857 -13.270 -53.369 1.00 38.49 324 PRO D C 1
ATOM 5647 O O . PRO D 1 147 ? 41.624 -12.416 -52.923 1.00 36.33 324 PRO D O 1
ATOM 5651 N N . ASN D 1 148 ? 39.567 -13.011 -53.584 1.00 29.45 325 ASN D N 1
ATOM 5652 C CA . ASN D 1 148 ? 39.009 -11.694 -53.305 1.00 32.03 325 ASN D CA 1
ATOM 5653 C C . ASN D 1 148 ? 38.684 -11.489 -51.833 1.00 33.90 325 ASN D C 1
ATOM 5654 O O . ASN D 1 148 ? 38.426 -10.351 -51.430 1.00 28.76 325 ASN D O 1
ATOM 5659 N N . MET D 1 149 ? 38.684 -12.552 -51.033 1.00 30.71 326 MET D N 1
ATOM 5660 C CA . MET D 1 149 ? 38.210 -12.499 -49.651 1.00 28.20 326 MET D CA 1
ATOM 5661 C C . MET D 1 149 ? 39.255 -11.835 -48.763 1.00 34.09 326 MET D C 1
ATOM 5662 O O . MET D 1 149 ? 40.411 -12.271 -48.722 1.00 34.15 326 MET D O 1
ATOM 5667 N N . ARG D 1 150 ? 38.875 -10.732 -48.120 1.00 27.49 327 ARG D N 1
ATOM 5668 C CA . ARG D 1 150 ? 39.786 -9.987 -47.265 1.00 31.06 327 ARG D CA 1
ATOM 5669 C C . ARG D 1 150 ? 39.500 -10.146 -45.773 1.00 33.37 327 ARG D C 1
ATOM 5670 O O . ARG D 1 150 ? 40.410 -9.972 -44.958 1.00 35.22 327 ARG D O 1
ATOM 5678 N N . ALA D 1 151 ? 38.253 -10.424 -45.386 1.00 27.67 328 ALA D N 1
ATOM 5679 C CA . ALA D 1 151 ? 37.895 -10.561 -43.979 1.00 26.71 328 ALA D CA 1
ATOM 5680 C C . ALA D 1 151 ? 36.742 -11.542 -43.823 1.00 32.46 328 ALA D C 1
ATOM 5681 O O . ALA D 1 151 ? 35.712 -11.394 -44.487 1.00 29.40 328 ALA D O 1
ATOM 5683 N N . ILE D 1 152 ? 36.911 -12.515 -42.931 1.00 24.58 329 ILE D N 1
ATOM 5684 C CA . ILE D 1 152 ? 35.883 -13.501 -42.599 1.00 28.85 329 ILE D CA 1
ATOM 5685 C C . ILE D 1 152 ? 35.511 -13.336 -41.127 1.00 28.04 329 ILE D C 1
ATOM 5686 O O . ILE D 1 152 ? 36.381 -13.427 -40.252 1.00 26.16 329 ILE D O 1
ATOM 5691 N N . VAL D 1 153 ? 34.228 -13.105 -40.857 1.00 26.60 330 VAL D N 1
ATOM 5692 C CA . VAL D 1 153 ? 33.739 -12.766 -39.520 1.00 26.33 330 VAL D CA 1
ATOM 5693 C C . VAL D 1 153 ? 32.809 -13.873 -39.044 1.00 24.89 330 VAL D C 1
ATOM 5694 O O . VAL D 1 153 ? 31.852 -14.222 -39.743 1.00 24.86 330 VAL D O 1
ATOM 5698 N N . GLY D 1 154 ? 33.097 -14.437 -37.871 1.00 23.19 331 GLY D N 1
ATOM 5699 C CA . GLY D 1 154 ? 32.167 -15.375 -37.256 1.00 23.91 331 GLY D CA 1
ATOM 5700 C C . GLY D 1 154 ? 31.423 -14.796 -36.063 1.00 25.70 331 GLY D C 1
ATOM 5701 O O . GLY D 1 154 ? 31.828 -13.763 -35.520 1.00 25.16 331 GLY D O 1
ATOM 5702 N N . PHE D 1 155 ? 30.340 -15.455 -35.645 1.00 23.34 332 PHE D N 1
ATOM 5703 C CA . PHE D 1 155 ? 29.557 -15.067 -34.477 1.00 24.90 332 PHE D CA 1
ATOM 5704 C C . PHE D 1 155 ? 29.471 -16.255 -33.542 1.00 28.58 332 PHE D C 1
ATOM 5705 O O . PHE D 1 155 ? 29.376 -17.394 -33.997 1.00 29.51 332 PHE D O 1
ATOM 5713 N N . ALA D 1 156 ? 29.478 -16.000 -32.238 1.00 28.61 333 ALA D N 1
ATOM 5714 C CA . ALA D 1 156 ? 29.350 -17.099 -31.291 1.00 35.70 333 ALA D CA 1
ATOM 5715 C C . ALA D 1 156 ? 28.727 -16.609 -29.997 1.00 37.58 333 ALA D C 1
ATOM 5716 O O . ALA D 1 156 ? 28.920 -15.461 -29.591 1.00 33.83 333 ALA D O 1
ATOM 5718 N N . ALA D 1 157 ? 27.975 -17.501 -29.359 1.00 39.17 334 ALA D N 1
ATOM 5719 C CA . ALA D 1 157 ? 27.526 -17.331 -27.984 1.00 39.30 334 ALA D CA 1
ATOM 5720 C C . ALA D 1 157 ? 28.422 -18.186 -27.095 1.00 51.42 334 ALA D C 1
ATOM 5721 O O . ALA D 1 157 ? 28.558 -19.388 -27.334 1.00 58.43 334 ALA D O 1
ATOM 5723 N N . GLU D 1 158 ? 29.090 -17.554 -26.123 1.00 47.27 335 GLU D N 1
ATOM 5724 C CA . GLU D 1 158 ? 30.048 -18.218 -25.238 1.00 51.97 335 GLU D CA 1
ATOM 5725 C C . GLU D 1 158 ? 29.737 -17.978 -23.766 1.00 53.68 335 GLU D C 1
ATOM 5726 O O . GLU D 1 158 ? 29.201 -16.935 -23.382 1.00 46.27 335 GLU D O 1
ATOM 5732 N N . THR D 1 159 ? 30.117 -18.946 -22.935 1.00 52.09 336 THR D N 1
ATOM 5733 C CA . THR D 1 159 ? 29.918 -18.842 -21.499 1.00 57.96 336 THR D CA 1
ATOM 5734 C C . THR D 1 159 ? 31.196 -19.216 -20.751 1.00 64.56 336 THR D C 1
ATOM 5735 O O . THR D 1 159 ? 32.012 -20.006 -21.233 1.00 67.41 336 THR D O 1
ATOM 5739 N N . GLY D 1 160 ? 31.374 -18.595 -19.584 1.00 60.84 337 GLY D N 1
ATOM 5740 C CA . GLY D 1 160 ? 32.500 -18.914 -18.716 1.00 65.28 337 GLY D CA 1
ATOM 5741 C C . GLY D 1 160 ? 32.229 -20.127 -17.835 1.00 81.82 337 GLY D C 1
ATOM 5742 O O . GLY D 1 160 ? 31.109 -20.353 -17.376 1.00 84.09 337 GLY D O 1
ATOM 5743 N N . ASP D 1 161 ? 33.277 -20.916 -17.606 1.00 85.20 338 ASP D N 1
ATOM 5744 C CA . ASP D 1 161 ? 33.185 -22.093 -16.745 1.00 87.39 338 ASP D CA 1
ATOM 5745 C C . ASP D 1 161 ? 34.511 -22.272 -16.000 1.00 92.76 338 ASP D C 1
ATOM 5746 O O . ASP D 1 161 ? 35.334 -21.354 -15.924 1.00 87.69 338 ASP D O 1
ATOM 5751 N N . ALA D 1 162 ? 34.696 -23.463 -15.420 1.00 103.39 339 ALA D N 1
ATOM 5752 C CA . ALA D 1 162 ? 35.891 -23.787 -14.645 1.00 107.66 339 ALA D CA 1
ATOM 5753 C C . ALA D 1 162 ? 37.151 -23.837 -15.499 1.00 110.93 339 ALA D C 1
ATOM 5754 O O . ALA D 1 162 ? 38.259 -23.757 -14.953 1.00 114.48 339 ALA D O 1
ATOM 5756 N N . ASN D 1 163 ? 37.003 -23.964 -16.820 1.00 110.71 340 ASN D N 1
ATOM 5757 C CA . ASN D 1 163 ? 38.121 -24.102 -17.743 1.00 118.04 340 ASN D CA 1
ATOM 5758 C C . ASN D 1 163 ? 38.613 -22.759 -18.257 1.00 115.54 340 ASN D C 1
ATOM 5759 O O . ASN D 1 163 ? 39.672 -22.700 -18.894 1.00 119.22 340 ASN D O 1
ATOM 5764 N N . GLY D 1 164 ? 37.884 -21.691 -17.972 1.00 105.46 341 GLY D N 1
ATOM 5765 C CA . GLY D 1 164 ? 38.275 -20.354 -18.366 1.00 95.12 341 GLY D CA 1
ATOM 5766 C C . GLY D 1 164 ? 37.059 -19.465 -18.467 1.00 85.09 341 GLY D C 1
ATOM 5767 O O . GLY D 1 164 ? 35.916 -19.925 -18.505 1.00 75.72 341 GLY D O 1
ATOM 5768 N N . ASP D 1 165 ? 37.327 -18.163 -18.501 1.00 81.45 342 ASP D N 1
ATOM 5769 C CA . ASP D 1 165 ? 36.272 -17.174 -18.636 1.00 74.41 342 ASP D CA 1
ATOM 5770 C C . ASP D 1 165 ? 35.788 -17.145 -20.084 1.00 75.11 342 ASP D C 1
ATOM 5771 O O . ASP D 1 165 ? 36.288 -17.873 -20.948 1.00 74.39 342 ASP D O 1
ATOM 5776 N N . VAL D 1 166 ? 34.775 -16.315 -20.346 1.00 67.70 343 VAL D N 1
ATOM 5777 C CA . VAL D 1 166 ? 34.185 -16.258 -21.681 1.00 57.66 343 VAL D CA 1
ATOM 5778 C C . VAL D 1 166 ? 35.265 -15.951 -22.710 1.00 56.83 343 VAL D C 1
ATOM 5779 O O . VAL D 1 166 ? 35.324 -16.568 -23.781 1.00 62.24 343 VAL D O 1
ATOM 5783 N N . LEU D 1 167 ? 36.156 -15.010 -22.382 1.00 59.41 344 LEU D N 1
ATOM 5784 C CA . LEU D 1 167 ? 37.168 -14.559 -23.330 1.00 60.66 344 LEU D CA 1
ATOM 5785 C C . LEU D 1 167 ? 38.165 -15.665 -23.654 1.00 64.83 344 LEU D C 1
ATOM 5786 O O . LEU D 1 167 ? 38.640 -15.765 -24.792 1.00 60.50 344 LEU D O 1
ATOM 5791 N N . PHE D 1 168 ? 38.511 -16.493 -22.664 1.00 67.96 345 PHE D N 1
ATOM 5792 C CA . PHE D 1 168 ? 39.360 -17.651 -22.923 1.00 73.15 345 PHE D CA 1
ATOM 5793 C C . PHE D 1 168 ? 38.712 -18.604 -23.922 1.00 69.48 345 PHE D C 1
ATOM 5794 O O . PHE D 1 168 ? 39.350 -19.041 -24.886 1.00 63.84 345 PHE D O 1
ATOM 5802 N N . HIS D 1 169 ? 37.448 -18.958 -23.692 1.00 68.88 346 HIS D N 1
ATOM 5803 C CA . HIS D 1 169 ? 36.768 -19.854 -24.620 1.00 61.38 346 HIS D CA 1
ATOM 5804 C C . HIS D 1 169 ? 36.572 -19.189 -25.974 1.00 57.00 346 HIS D C 1
ATOM 5805 O O . HIS D 1 169 ? 36.673 -19.850 -27.014 1.00 58.52 346 HIS D O 1
ATOM 5812 N N . ALA D 1 170 ? 36.305 -17.879 -25.985 1.00 59.57 347 ALA D N 1
ATOM 5813 C CA . ALA D 1 170 ? 36.117 -17.168 -27.248 1.00 49.85 347 ALA D CA 1
ATOM 5814 C C . ALA D 1 170 ? 37.392 -17.197 -28.079 1.00 55.14 347 ALA D C 1
ATOM 5815 O O . ALA D 1 170 ? 37.345 -17.351 -29.306 1.00 52.58 347 ALA D O 1
ATOM 5817 N N . ARG D 1 171 ? 38.542 -17.020 -27.426 1.00 54.14 348 ARG D N 1
ATOM 5818 C CA . ARG D 1 171 ? 39.816 -17.142 -28.122 1.00 60.68 348 ARG D CA 1
ATOM 5819 C C . ARG D 1 171 ? 39.987 -18.542 -28.701 1.00 61.28 348 ARG D C 1
ATOM 5820 O O . ARG D 1 171 ? 40.463 -18.699 -29.831 1.00 55.62 348 ARG D O 1
ATOM 5825 N N . ALA D 1 172 ? 39.601 -19.572 -27.940 1.00 65.97 349 ALA D N 1
ATOM 5826 C CA . ALA D 1 172 ? 39.731 -20.945 -28.422 1.00 66.62 349 ALA D CA 1
ATOM 5827 C C . ALA D 1 172 ? 38.889 -21.189 -29.668 1.00 67.83 349 ALA D C 1
ATOM 5828 O O . ALA D 1 172 ? 39.355 -21.830 -30.617 1.00 70.82 349 ALA D O 1
ATOM 5830 N N . LYS D 1 173 ? 37.685 -20.651 -29.677 1.00 60.23 350 LYS D N 1
ATOM 5831 C CA . LYS D 1 173 ? 36.786 -20.803 -30.832 1.00 51.83 350 LYS D CA 1
ATOM 5832 C C . LYS D 1 173 ? 37.352 -20.027 -32.021 1.00 54.51 350 LYS D C 1
ATOM 5833 O O . LYS D 1 173 ? 37.322 -20.523 -33.107 1.00 55.08 350 LYS D O 1
ATOM 5839 N N . LEU D 1 174 ? 37.828 -18.822 -31.810 1.00 47.81 351 LEU D N 1
ATOM 5840 C CA . LEU D 1 174 ? 38.407 -18.040 -32.896 1.00 45.42 351 LEU D CA 1
ATOM 5841 C C . LEU D 1 174 ? 39.545 -18.813 -33.552 1.00 56.26 351 LEU D C 1
ATOM 5842 O O . LEU D 1 174 ? 39.650 -18.866 -34.781 1.00 55.75 351 LEU D O 1
ATOM 5847 N N . GLU D 1 175 ? 40.456 -19.311 -32.753 1.00 57.08 352 GLU D N 1
ATOM 5848 C CA . GLU D 1 175 ? 41.599 -20.020 -33.255 1.00 54.86 352 GLU D CA 1
ATOM 5849 C C . GLU D 1 175 ? 41.166 -21.196 -34.023 1.00 55.66 352 GLU D C 1
ATOM 5850 O O . GLU D 1 175 ? 41.560 -21.401 -35.105 1.00 61.26 352 GLU D O 1
ATOM 5852 N N . ARG D 1 176 ? 40.339 -21.968 -33.409 1.00 73.07 353 ARG D N 1
ATOM 5853 C CA . ARG D 1 176 ? 39.770 -23.128 -33.974 1.00 70.31 353 ARG D CA 1
ATOM 5854 C C . ARG D 1 176 ? 39.129 -22.878 -35.299 1.00 64.69 353 ARG D C 1
ATOM 5855 O O . ARG D 1 176 ? 39.355 -23.601 -36.214 1.00 67.92 353 ARG D O 1
ATOM 5863 N N . LYS D 1 177 ? 38.298 -21.859 -35.398 1.00 54.03 354 LYS D N 1
ATOM 5864 C CA . LYS D 1 177 ? 37.555 -21.566 -36.607 1.00 52.01 354 LYS D CA 1
ATOM 5865 C C . LYS D 1 177 ? 38.414 -21.005 -37.725 1.00 55.61 354 LYS D C 1
ATOM 5866 O O . LYS D 1 177 ? 38.160 -21.217 -38.854 1.00 51.57 354 LYS D O 1
ATOM 5872 N N . GLY D 1 178 ? 39.418 -20.259 -37.360 1.00 51.45 355 GLY D N 1
ATOM 5873 C CA . GLY D 1 178 ? 40.354 -19.662 -38.288 1.00 45.58 355 GLY D CA 1
ATOM 5874 C C . GLY D 1 178 ? 39.851 -18.414 -38.979 1.00 45.95 355 GLY D C 1
ATOM 5875 O O . GLY D 1 178 ? 40.450 -17.999 -39.975 1.00 48.82 355 GLY D O 1
ATOM 5876 N N . CYS D 1 179 ? 38.766 -17.811 -38.498 1.00 35.43 356 CYS D N 1
ATOM 5877 C CA . CYS D 1 179 ? 38.267 -16.582 -39.098 1.00 37.46 356 CYS D CA 1
ATOM 5878 C C . CYS D 1 179 ? 39.043 -15.371 -38.568 1.00 42.25 356 CYS D C 1
ATOM 5879 O O . CYS D 1 179 ? 39.833 -15.466 -37.624 1.00 42.62 356 CYS D O 1
ATOM 5882 N N . ASP D 1 180 ? 38.845 -14.225 -39.230 1.00 34.56 357 ASP D N 1
ATOM 5883 C CA . ASP D 1 180 ? 39.598 -13.013 -38.910 1.00 36.70 357 ASP D CA 1
ATOM 5884 C C . ASP D 1 180 ? 39.045 -12.260 -37.709 1.00 35.29 357 ASP D C 1
ATOM 5885 O O . ASP D 1 180 ? 39.816 -11.638 -36.966 1.00 38.66 357 ASP D O 1
ATOM 5890 N N . LEU D 1 181 ? 37.731 -12.314 -37.497 1.00 36.80 358 LEU D N 1
ATOM 5891 C CA . LEU D 1 181 ? 37.059 -11.614 -36.415 1.00 34.44 358 LEU D CA 1
ATOM 5892 C C . LEU D 1 181 ? 36.000 -12.546 -35.858 1.00 30.34 358 LEU D C 1
ATOM 5893 O O . LEU D 1 181 ? 35.407 -13.325 -36.608 1.00 30.12 358 LEU D O 1
ATOM 5898 N N . LEU D 1 182 ? 35.816 -12.517 -34.540 1.00 28.82 359 LEU D N 1
ATOM 5899 C CA . LEU D 1 182 ? 34.768 -13.293 -33.881 1.00 27.26 359 LEU D CA 1
ATOM 5900 C C . LEU D 1 182 ? 33.949 -12.361 -33.002 1.00 27.00 359 LEU D C 1
ATOM 5901 O O . LEU D 1 182 ? 34.510 -11.691 -32.125 1.00 31.39 359 LEU D O 1
ATOM 5906 N N . VAL D 1 183 ? 32.643 -12.295 -33.264 1.00 27.57 360 VAL D N 1
ATOM 5907 C CA . VAL D 1 183 ? 31.694 -11.485 -32.500 1.00 25.56 360 VAL D CA 1
ATOM 5908 C C . VAL D 1 183 ? 31.044 -12.391 -31.458 1.00 28.56 360 VAL D C 1
ATOM 5909 O O . VAL D 1 183 ? 30.319 -13.325 -31.810 1.00 31.10 360 VAL D O 1
ATOM 5913 N N . VAL D 1 184 ? 31.298 -12.131 -30.175 1.00 26.66 361 VAL D N 1
ATOM 5914 C CA . VAL D 1 184 ? 30.897 -13.025 -29.089 1.00 27.68 361 VAL D CA 1
ATOM 5915 C C . VAL D 1 184 ? 29.783 -12.379 -28.281 1.00 28.29 361 VAL D C 1
ATOM 5916 O O . VAL D 1 184 ? 29.951 -11.263 -27.781 1.00 38.46 361 VAL D O 1
ATOM 5920 N N . ASN D 1 185 ? 28.662 -13.097 -28.125 1.00 29.74 362 ASN D N 1
ATOM 5921 C CA . ASN D 1 185 ? 27.552 -12.683 -27.260 1.00 29.48 362 ASN D CA 1
ATOM 5922 C C . ASN D 1 185 ? 27.032 -11.294 -27.615 1.00 34.68 362 ASN D C 1
ATOM 5923 O O . ASN D 1 185 ? 26.712 -10.492 -26.737 1.00 31.39 362 ASN D O 1
ATOM 5928 N N . ALA D 1 186 ? 26.845 -11.041 -28.914 1.00 34.34 363 ALA D N 1
ATOM 5929 C CA . ALA D 1 186 ? 26.293 -9.749 -29.305 1.00 30.32 363 ALA D CA 1
ATOM 5930 C C . ALA D 1 186 ? 24.834 -9.625 -28.883 1.00 30.82 363 ALA D C 1
ATOM 5931 O O . ALA D 1 186 ? 24.392 -8.541 -28.492 1.00 31.92 363 ALA D O 1
ATOM 5933 N N . VAL D 1 187 ? 24.085 -10.728 -28.913 1.00 34.34 364 VAL D N 1
ATOM 5934 C CA . VAL D 1 187 ? 22.709 -10.700 -28.419 1.00 45.13 364 VAL D CA 1
ATOM 5935 C C . VAL D 1 187 ? 22.672 -10.823 -26.899 1.00 41.79 364 VAL D C 1
ATOM 5936 O O . VAL D 1 187 ? 21.937 -10.091 -26.225 1.00 36.70 364 VAL D O 1
ATOM 5940 N N . GLY D 1 188 ? 23.456 -11.746 -26.336 1.00 41.27 365 GLY D N 1
ATOM 5941 C CA . GLY D 1 188 ? 23.448 -11.961 -24.895 1.00 43.09 365 GLY D CA 1
ATOM 5942 C C . GLY D 1 188 ? 23.991 -10.795 -24.091 1.00 47.35 365 GLY D C 1
ATOM 5943 O O . GLY D 1 188 ? 23.694 -10.684 -22.895 1.00 52.47 365 GLY D O 1
ATOM 5944 N N . GLU D 1 189 ? 24.793 -9.930 -24.718 1.00 38.50 366 GLU D N 1
ATOM 5945 C CA . GLU D 1 189 ? 25.271 -8.725 -24.049 1.00 49.74 366 GLU D CA 1
ATOM 5946 C C . GLU D 1 189 ? 24.115 -7.838 -23.599 1.00 51.64 366 GLU D C 1
ATOM 5947 O O . GLU D 1 189 ? 24.180 -7.206 -22.535 1.00 54.76 366 GLU D O 1
ATOM 5953 N N . ASN D 1 190 ? 23.040 -7.786 -24.385 1.00 49.28 367 ASN D N 1
ATOM 5954 C CA . ASN D 1 190 ? 21.944 -6.861 -24.128 1.00 51.14 367 ASN D CA 1
ATOM 5955 C C . ASN D 1 190 ? 20.667 -7.552 -23.665 1.00 54.10 367 ASN D C 1
ATOM 5956 O O . ASN D 1 190 ? 19.607 -6.911 -23.622 1.00 54.07 367 ASN D O 1
ATOM 5961 N N . ARG D 1 191 ? 20.793 -8.794 -23.257 1.00 52.02 368 ARG D N 1
ATOM 5962 C CA . ARG D 1 191 ? 19.631 -9.485 -22.770 1.00 57.01 368 ARG D CA 1
ATOM 5963 C C . ARG D 1 191 ? 19.533 -9.291 -21.266 1.00 57.36 368 ARG D C 1
ATOM 5964 O O . ARG D 1 191 ? 20.426 -9.580 -20.554 1.00 52.37 368 ARG D O 1
ATOM 5966 N N . ALA D 1 192 ? 18.390 -8.798 -20.828 1.00 56.30 369 ALA D N 1
ATOM 5967 C CA . ALA D 1 192 ? 18.106 -8.581 -19.432 1.00 60.72 369 ALA D CA 1
ATOM 5968 C C . ALA D 1 192 ? 17.903 -9.907 -18.733 1.00 66.37 369 ALA D C 1
ATOM 5969 O O . ALA D 1 192 ? 17.509 -10.870 -19.355 1.00 62.83 369 ALA D O 1
ATOM 5971 N N . PHE D 1 193 ? 18.280 -9.942 -17.465 1.00 65.40 370 PHE D N 1
ATOM 5972 C CA . PHE D 1 193 ? 18.152 -11.090 -16.578 1.00 68.75 370 PHE D CA 1
ATOM 5973 C C . PHE D 1 193 ? 18.968 -12.347 -16.794 1.00 71.93 370 PHE D C 1
ATOM 5974 O O . PHE D 1 193 ? 19.039 -13.153 -15.903 1.00 83.46 370 PHE D O 1
ATOM 5982 N N . GLU D 1 194 ? 19.574 -12.557 -17.940 1.00 67.67 371 GLU D N 1
ATOM 5983 C CA . GLU D 1 194 ? 20.331 -13.786 -18.115 1.00 71.93 371 GLU D CA 1
ATOM 5984 C C . GLU D 1 194 ? 21.800 -13.460 -17.940 1.00 64.85 371 GLU D C 1
ATOM 5985 O O . GLU D 1 194 ? 22.303 -12.531 -18.481 1.00 57.81 371 GLU D O 1
ATOM 5987 N N . VAL D 1 195 ? 22.440 -14.221 -17.082 1.00 61.74 372 VAL D N 1
ATOM 5988 C CA . VAL D 1 195 ? 23.797 -13.971 -16.733 1.00 61.23 372 VAL D CA 1
ATOM 5989 C C . VAL D 1 195 ? 24.897 -14.703 -17.481 1.00 58.88 372 VAL D C 1
ATOM 5990 O O . VAL D 1 195 ? 25.938 -14.178 -17.685 1.00 56.29 372 VAL D O 1
ATOM 5992 N N . ASP D 1 196 ? 24.620 -15.881 -17.944 1.00 57.18 373 ASP D N 1
ATOM 5993 C CA . ASP D 1 196 ? 25.678 -16.719 -18.507 1.00 59.91 373 ASP D CA 1
ATOM 5994 C C . ASP D 1 196 ? 26.301 -16.103 -19.758 1.00 58.76 373 ASP D C 1
ATOM 5995 O O . ASP D 1 196 ? 27.517 -16.210 -19.966 1.00 53.88 373 ASP D O 1
ATOM 6000 N N . HIS D 1 197 ? 25.496 -15.459 -20.601 1.00 54.17 374 HIS D N 1
ATOM 6001 C CA . HIS D 1 197 ? 25.976 -14.909 -21.864 1.00 58.98 374 HIS D CA 1
ATOM 6002 C C . HIS D 1 197 ? 26.060 -13.386 -21.826 1.00 60.61 374 HIS D C 1
ATOM 6003 O O . HIS D 1 197 ? 25.855 -12.719 -22.846 1.00 48.37 374 HIS D O 1
ATOM 6010 N N . ASN D 1 198 ? 26.388 -12.829 -20.655 1.00 58.46 375 ASN D N 1
ATOM 6011 C CA . ASN D 1 198 ? 26.315 -11.387 -20.441 1.00 57.66 375 ASN D CA 1
ATOM 6012 C C . ASN D 1 198 ? 27.484 -10.633 -21.069 1.00 48.59 375 ASN D C 1
ATOM 6013 O O . ASN D 1 198 ? 27.329 -9.463 -21.437 1.00 52.46 375 ASN D O 1
ATOM 6015 N N . ASP D 1 199 ? 28.646 -11.263 -21.195 1.00 43.63 376 ASP D N 1
ATOM 6016 C CA . ASP D 1 199 ? 29.878 -10.570 -21.562 1.00 47.71 376 ASP D CA 1
ATOM 6017 C C . ASP D 1 199 ? 30.090 -10.677 -23.069 1.00 43.24 376 ASP D C 1
ATOM 6018 O O . ASP D 1 199 ? 30.469 -11.740 -23.573 1.00 39.19 376 ASP D O 1
ATOM 6023 N N . GLY D 1 200 ? 29.871 -9.577 -23.785 1.00 40.30 377 GLY D N 1
ATOM 6024 C CA . GLY D 1 200 ? 30.066 -9.551 -25.223 1.00 35.63 377 GLY D CA 1
ATOM 6025 C C . GLY D 1 200 ? 31.448 -9.028 -25.574 1.00 35.11 377 GLY D C 1
ATOM 6026 O O . GLY D 1 200 ? 31.998 -8.167 -24.885 1.00 37.38 377 GLY D O 1
ATOM 6027 N N . TRP D 1 201 ? 32.022 -9.586 -26.644 1.00 34.01 378 TRP D N 1
ATOM 6028 C CA . TRP D 1 201 ? 33.386 -9.262 -27.045 1.00 36.06 378 TRP D CA 1
ATOM 6029 C C . TRP D 1 201 ? 33.528 -9.277 -28.556 1.00 34.03 378 TRP D C 1
ATOM 6030 O O . TRP D 1 201 ? 32.878 -10.064 -29.246 1.00 35.17 378 TRP D O 1
ATOM 6041 N N . LEU D 1 202 ? 34.438 -8.437 -29.048 1.00 34.72 379 LEU D N 1
ATOM 6042 C CA . LEU D 1 202 ? 34.943 -8.501 -30.415 1.00 35.06 379 LEU D CA 1
ATOM 6043 C C . LEU D 1 202 ? 36.402 -8.920 -30.358 1.00 36.26 379 LEU D C 1
ATOM 6044 O O . LEU D 1 202 ? 37.224 -8.206 -29.779 1.00 39.47 379 LEU D O 1
ATOM 6049 N N . LEU D 1 203 ? 36.717 -10.081 -30.924 1.00 35.56 380 LEU D N 1
ATOM 6050 C CA . LEU D 1 203 ? 38.075 -10.612 -30.935 1.00 37.12 380 LEU D CA 1
ATOM 6051 C C . LEU D 1 203 ? 38.618 -10.605 -32.354 1.00 39.64 380 LEU D C 1
ATOM 6052 O O . LEU D 1 203 ? 37.937 -11.060 -33.279 1.00 35.81 380 LEU D O 1
ATOM 6057 N N . SER D 1 204 ? 39.816 -10.042 -32.525 1.00 43.08 381 SER D N 1
ATOM 6058 C CA . SER D 1 204 ? 40.487 -10.013 -33.814 1.00 47.54 381 SER D CA 1
ATOM 6059 C C . SER D 1 204 ? 41.609 -11.048 -33.877 1.00 50.74 381 SER D C 1
ATOM 6060 O O . SER D 1 204 ? 42.251 -11.372 -32.872 1.00 53.92 381 SER D O 1
ATOM 6063 N N . ALA D 1 205 ? 41.881 -11.523 -35.092 1.00 49.65 382 ALA D N 1
ATOM 6064 C CA . ALA D 1 205 ? 42.915 -12.530 -35.288 1.00 49.90 382 ALA D CA 1
ATOM 6065 C C . ALA D 1 205 ? 44.315 -11.986 -35.052 1.00 60.76 382 ALA D C 1
ATOM 6066 O O . ALA D 1 205 ? 45.267 -12.772 -34.966 1.00 67.46 382 ALA D O 1
ATOM 6068 N N . ASP D 1 206 ? 44.460 -10.673 -34.914 1.00 65.60 383 ASP D N 1
ATOM 6069 C CA . ASP D 1 206 ? 45.735 -10.074 -34.555 1.00 59.95 383 ASP D CA 1
ATOM 6070 C C . ASP D 1 206 ? 45.921 -9.991 -33.047 1.00 61.42 383 ASP D C 1
ATOM 6071 O O . ASP D 1 206 ? 46.966 -9.529 -32.584 1.00 66.37 383 ASP D O 1
ATOM 6076 N N . GLY D 1 207 ? 44.933 -10.425 -32.275 1.00 57.68 384 GLY D N 1
ATOM 6077 C CA . GLY D 1 207 ? 45.008 -10.423 -30.837 1.00 64.98 384 GLY D CA 1
ATOM 6078 C C . GLY D 1 207 ? 44.223 -9.307 -30.194 1.00 67.54 384 GLY D C 1
ATOM 6079 O O . GLY D 1 207 ? 44.010 -9.342 -28.975 1.00 76.70 384 GLY D O 1
ATOM 6080 N N . THR D 1 208 ? 43.817 -8.299 -30.967 1.00 65.98 385 THR D N 1
ATOM 6081 C CA . THR D 1 208 ? 43.042 -7.203 -30.400 1.00 67.31 385 THR D CA 1
ATOM 6082 C C . THR D 1 208 ? 41.734 -7.766 -29.855 1.00 63.00 385 THR D C 1
ATOM 6083 O O . THR D 1 208 ? 41.120 -8.642 -30.468 1.00 58.23 385 THR D O 1
ATOM 6087 N N . GLU D 1 209 ? 41.327 -7.285 -28.682 1.00 64.50 386 GLU D N 1
ATOM 6088 C CA . GLU D 1 209 ? 40.076 -7.691 -28.046 1.00 63.41 386 GLU D CA 1
ATOM 6089 C C . GLU D 1 209 ? 39.373 -6.459 -27.505 1.00 59.01 386 GLU D C 1
ATOM 6090 O O . GLU D 1 209 ? 39.994 -5.664 -26.799 1.00 60.58 386 GLU D O 1
ATOM 6096 N N . SER D 1 210 ? 38.097 -6.287 -27.832 1.00 52.14 387 SER D N 1
ATOM 6097 C CA . SER D 1 210 ? 37.338 -5.147 -27.330 1.00 51.82 387 SER D CA 1
ATOM 6098 C C . SER D 1 210 ? 36.037 -5.618 -26.700 1.00 49.79 387 SER D C 1
ATOM 6099 O O . SER D 1 210 ? 35.315 -6.434 -27.283 1.00 45.43 387 SER D O 1
ATOM 6102 N N . ALA D 1 211 ? 35.734 -5.074 -25.528 1.00 51.81 388 ALA D N 1
ATOM 6103 C CA . ALA D 1 211 ? 34.486 -5.370 -24.846 1.00 53.78 388 ALA D CA 1
ATOM 6104 C C . ALA D 1 211 ? 33.335 -4.682 -25.565 1.00 50.54 388 ALA D C 1
ATOM 6105 O O . ALA D 1 211 ? 33.479 -3.593 -26.129 1.00 50.54 388 ALA D O 1
ATOM 6107 N N . LEU D 1 212 ? 32.183 -5.330 -25.543 1.00 41.62 389 LEU D N 1
ATOM 6108 C CA . LEU D 1 212 ? 30.986 -4.816 -26.187 1.00 45.52 389 LEU D CA 1
ATOM 6109 C C . LEU D 1 212 ? 30.098 -4.183 -25.119 1.00 55.41 389 LEU D C 1
ATOM 6110 O O . LEU D 1 212 ? 29.692 -4.857 -24.170 1.00 65.20 389 LEU D O 1
ATOM 6115 N N . GLU D 1 213 ? 29.888 -2.873 -25.222 1.00 44.93 390 GLU D N 1
ATOM 6116 C CA . GLU D 1 213 ? 29.057 -2.124 -24.287 1.00 55.31 390 GLU D CA 1
ATOM 6117 C C . GLU D 1 213 ? 27.570 -2.421 -24.520 1.00 52.40 390 GLU D C 1
ATOM 6118 O O . GLU D 1 213 ? 27.165 -2.996 -25.537 1.00 51.60 390 GLU D O 1
ATOM 6120 N N . HIS D 1 214 ? 26.755 -2.037 -23.539 1.00 55.35 391 HIS D N 1
ATOM 6121 C CA . HIS D 1 214 ? 25.312 -2.237 -23.614 1.00 54.13 391 HIS D CA 1
ATOM 6122 C C . HIS D 1 214 ? 24.716 -1.262 -24.622 1.00 52.60 391 HIS D C 1
ATOM 6123 O O . HIS D 1 214 ? 24.771 -0.044 -24.425 1.00 57.43 391 HIS D O 1
ATOM 6130 N N . GLY D 1 215 ? 24.218 -1.772 -25.741 1.00 55.38 392 GLY D N 1
ATOM 6131 C CA . GLY D 1 215 ? 23.470 -0.897 -26.622 1.00 54.34 392 GLY D CA 1
ATOM 6132 C C . GLY D 1 215 ? 22.406 -1.563 -27.471 1.00 52.61 392 GLY D C 1
ATOM 6133 O O . GLY D 1 215 ? 22.109 -2.749 -27.321 1.00 46.42 392 GLY D O 1
ATOM 6134 N N . SER D 1 216 ? 21.878 -0.804 -28.421 1.00 41.68 393 SER D N 1
ATOM 6135 C CA . SER D 1 216 ? 20.916 -1.299 -29.386 1.00 40.58 393 SER D CA 1
ATOM 6136 C C . SER D 1 216 ? 21.591 -2.208 -30.410 1.00 36.67 393 SER D C 1
ATOM 6137 O O . SER D 1 216 ? 22.820 -2.264 -30.526 1.00 34.99 393 SER D O 1
ATOM 6140 N N . LYS D 1 217 ? 20.758 -2.924 -31.175 1.00 26.03 394 LYS D N 1
ATOM 6141 C CA . LYS D 1 217 ? 21.275 -3.698 -32.303 1.00 23.49 394 LYS D CA 1
ATOM 6142 C C . LYS D 1 217 ? 22.007 -2.818 -33.307 1.00 24.54 394 LYS D C 1
ATOM 6143 O O . LYS D 1 217 ? 22.949 -3.276 -33.960 1.00 26.23 394 LYS D O 1
ATOM 6149 N N . THR D 1 218 ? 21.563 -1.573 -33.476 1.00 24.81 395 THR D N 1
ATOM 6150 C CA . THR D 1 218 ? 22.233 -0.677 -34.409 1.00 25.49 395 THR D CA 1
ATOM 6151 C C . THR D 1 218 ? 23.619 -0.293 -33.899 1.00 25.55 395 THR D C 1
ATOM 6152 O O . THR D 1 218 ? 24.587 -0.283 -34.673 1.00 24.51 395 THR D O 1
ATOM 6156 N N . LEU D 1 219 ? 23.739 -0.005 -32.595 1.00 23.18 396 LEU D N 1
ATOM 6157 C CA . LEU D 1 219 ? 25.050 0.302 -32.027 1.00 25.25 396 LEU D CA 1
ATOM 6158 C C . LEU D 1 219 ? 25.986 -0.890 -32.149 1.00 30.01 396 LEU D C 1
ATOM 6159 O O . LEU D 1 219 ? 27.162 -0.735 -32.500 1.00 25.59 396 LEU D O 1
ATOM 6164 N N . MET D 1 220 ? 25.472 -2.093 -31.884 1.00 26.35 397 MET D N 1
ATOM 6165 C CA . MET D 1 220 ? 26.301 -3.283 -31.990 1.00 23.55 397 MET D CA 1
ATOM 6166 C C . MET D 1 220 ? 26.755 -3.504 -33.428 1.00 26.21 397 MET D C 1
ATOM 6167 O O . MET D 1 220 ? 27.929 -3.808 -33.678 1.00 26.04 397 MET D O 1
ATOM 6172 N N . ALA D 1 221 ? 25.856 -3.302 -34.394 1.00 22.96 398 ALA D N 1
ATOM 6173 C CA . ALA D 1 221 ? 26.251 -3.417 -35.794 1.00 19.16 398 ALA D CA 1
ATOM 6174 C C . ALA D 1 221 ? 27.312 -2.386 -36.162 1.00 23.81 398 ALA D C 1
ATOM 6175 O O . ALA D 1 221 ? 28.284 -2.706 -36.863 1.00 26.79 398 ALA D O 1
ATOM 6177 N N . THR D 1 222 ? 27.157 -1.146 -35.687 1.00 25.91 399 THR D N 1
ATOM 6178 C CA . THR D 1 222 ? 28.171 -0.121 -35.957 1.00 27.83 399 THR D CA 1
ATOM 6179 C C . THR D 1 222 ? 29.523 -0.529 -35.396 1.00 30.86 399 THR D C 1
ATOM 6180 O O . THR D 1 222 ? 30.559 -0.361 -36.057 1.00 34.75 399 THR D O 1
ATOM 6184 N N . ARG D 1 223 ? 29.536 -1.073 -34.175 1.00 24.66 400 ARG D N 1
ATOM 6185 C CA . ARG D 1 223 ? 30.799 -1.510 -33.578 1.00 26.66 400 ARG D CA 1
ATOM 6186 C C . ARG D 1 223 ? 31.418 -2.654 -34.378 1.00 26.85 400 ARG D C 1
ATOM 6187 O O . ARG D 1 223 ? 32.639 -2.697 -34.585 1.00 29.38 400 ARG D O 1
ATOM 6195 N N . ILE D 1 224 ? 30.585 -3.588 -34.835 1.00 28.70 401 ILE D N 1
ATOM 6196 C CA . ILE D 1 224 ? 31.072 -4.721 -35.618 1.00 28.71 401 ILE D CA 1
ATOM 6197 C C . ILE D 1 224 ? 31.681 -4.235 -36.927 1.00 32.16 401 ILE D C 1
ATOM 6198 O O . ILE D 1 224 ? 32.784 -4.643 -37.312 1.00 25.53 401 ILE D O 1
ATOM 6203 N N . VAL D 1 225 ? 30.966 -3.355 -37.632 1.00 31.42 402 VAL D N 1
ATOM 6204 C CA . VAL D 1 225 ? 31.452 -2.843 -38.908 1.00 30.33 402 VAL D CA 1
ATOM 6205 C C . VAL D 1 225 ? 32.672 -1.951 -38.709 1.00 31.66 402 VAL D C 1
ATOM 6206 O O . VAL D 1 225 ? 33.569 -1.925 -39.559 1.00 36.11 402 VAL D O 1
ATOM 6210 N N . ASP D 1 226 ? 32.732 -1.196 -37.606 1.00 29.43 403 ASP D N 1
ATOM 6211 C CA . ASP D 1 226 ? 33.964 -0.478 -37.288 1.00 30.43 403 ASP D CA 1
ATOM 6212 C C . ASP D 1 226 ? 35.158 -1.431 -37.243 1.00 36.65 403 ASP D C 1
ATOM 6213 O O . ASP D 1 226 ? 36.230 -1.128 -37.782 1.00 37.73 403 ASP D O 1
ATOM 6218 N N . SER D 1 227 ? 34.988 -2.589 -36.594 1.00 33.38 404 SER D N 1
ATOM 6219 C CA . SER D 1 227 ? 36.092 -3.536 -36.453 1.00 37.16 404 SER D CA 1
ATOM 6220 C C . SER D 1 227 ? 36.467 -4.154 -37.793 1.00 35.73 404 SER D C 1
ATOM 6221 O O . SER D 1 227 ? 37.649 -4.418 -38.048 1.00 38.05 404 SER D O 1
ATOM 6224 N N . ILE D 1 228 ? 35.476 -4.414 -38.650 1.00 31.50 405 ILE D N 1
ATOM 6225 C CA . ILE D 1 228 ? 35.767 -4.913 -39.994 1.00 34.85 405 ILE D CA 1
ATOM 6226 C C . ILE D 1 228 ? 36.603 -3.895 -40.756 1.00 33.79 405 ILE D C 1
ATOM 6227 O O . ILE D 1 228 ? 37.631 -4.232 -41.359 1.00 33.85 405 ILE D O 1
ATOM 6232 N N . ALA D 1 229 ? 36.182 -2.627 -40.719 1.00 33.60 406 ALA D N 1
ATOM 6233 C CA . ALA D 1 229 ? 36.922 -1.567 -41.399 1.00 35.63 406 ALA D CA 1
ATOM 6234 C C . ALA D 1 229 ? 38.334 -1.439 -40.845 1.00 43.02 406 ALA D C 1
ATOM 6235 O O . ALA D 1 229 ? 39.285 -1.178 -41.594 1.00 43.80 406 ALA D O 1
ATOM 6237 N N . ALA D 1 230 ? 38.476 -1.556 -39.527 1.00 44.14 407 ALA D N 1
ATOM 6238 C CA . ALA D 1 230 ? 39.792 -1.493 -38.907 1.00 44.30 407 ALA D CA 1
ATOM 6239 C C . ALA D 1 230 ? 40.670 -2.647 -39.375 1.00 44.07 407 ALA D C 1
ATOM 6240 O O . ALA D 1 230 ? 41.858 -2.460 -39.671 1.00 47.55 407 ALA D O 1
ATOM 6242 N N . PHE D 1 231 ? 40.089 -3.844 -39.479 1.00 37.80 408 PHE D N 1
ATOM 6243 C CA . PHE D 1 231 ? 40.839 -5.004 -39.942 1.00 39.77 408 PHE D CA 1
ATOM 6244 C C . PHE D 1 231 ? 41.237 -4.863 -41.405 1.00 46.39 408 PHE D C 1
ATOM 6245 O O . PHE D 1 231 ? 42.368 -5.188 -41.775 1.00 48.45 408 PHE D O 1
ATOM 6253 N N . LEU D 1 232 ? 40.324 -4.384 -42.251 1.00 42.28 409 LEU D N 1
ATOM 6254 C CA . LEU D 1 232 ? 40.644 -4.230 -43.665 1.00 41.09 409 LEU D CA 1
ATOM 6255 C C . LEU D 1 232 ? 41.769 -3.231 -43.862 1.00 49.06 409 LEU D C 1
ATOM 6256 O O . LEU D 1 232 ? 42.669 -3.445 -44.682 1.00 45.96 409 LEU D O 1
ATOM 6261 N N . LYS D 1 233 ? 41.757 -2.152 -43.087 1.00 47.58 410 LYS D N 1
ATOM 6262 C CA . LYS D 1 233 ? 42.823 -1.171 -43.202 1.00 51.23 410 LYS D CA 1
ATOM 6263 C C . LYS D 1 233 ? 44.112 -1.713 -42.607 1.00 55.78 410 LYS D C 1
ATOM 6264 O O . LYS D 1 233 ? 45.204 -1.404 -43.099 1.00 58.48 410 LYS D O 1
ATOM 6268 N N . SER D 1 234 ? 44.007 -2.514 -41.546 1.00 58.44 411 SER D N 1
ATOM 6269 C CA . SER D 1 234 ? 45.200 -3.114 -40.961 1.00 64.26 411 SER D CA 1
ATOM 6270 C C . SER D 1 234 ? 45.939 -4.007 -41.956 1.00 68.10 411 SER D C 1
ATOM 6271 O O . SER D 1 234 ? 47.166 -3.923 -42.059 1.00 71.35 411 SER D O 1
ATOM 6274 N N . GLN D 1 235 ? 45.250 -4.881 -42.687 1.00 75.78 412 GLN D N 1
ATOM 6275 C CA . GLN D 1 235 ? 46.051 -5.557 -43.713 1.00 85.87 412 GLN D CA 1
ATOM 6276 C C . GLN D 1 235 ? 45.919 -4.784 -45.018 1.00 84.89 412 GLN D C 1
ATOM 6277 O O . GLN D 1 235 ? 46.756 -3.944 -45.345 1.00 89.30 412 GLN D O 1
#

InterPro domains:
  IPR003382 Flavoprotein [PF02441] (5-169)
  IPR005252 Coenzyme A biosynthesis bifunctional protein CoaBC [MF_02225] (5-408)
  IPR005252 Coenzyme A biosynthesis bifunctional protein CoaBC [TIGR00521] (4-405)
  IPR007085 DNA/pantothenate metabolism flavoprotein, C-terminal [PF04127] (187-407)
  IPR035929 CoaB-like superfamily [G3DSA:3.40.50.10300] (183-414)
  IPR035929 CoaB-like superfamily [SSF102645] (180-409)
  IPR036551 Flavin prenyltransferase-like [G3DSA:3.40.50.1950] (2-182)
  IPR036551 Flavin prenyltransferase-like [SSF52507] (3-172)

B-factor: mean 37.53, std 16.14, range [15.46, 134.85]

Radius of gyration: 30.74 Å; Cα contacts (8 Å, |Δi|>4): 2006; chains: 4; bounding box: 76×76×73 Å

Solvent-accessible surface area: 39585 Å² total; per-residue (Å²): 138,116,81,2,65,71,8,89,2,2,0,0,0,1,1,1,50,1,41,6,1,78,75,33,1,4,3,12,102,34,40,7,57,29,3,5,3,0,0,107,9,0,24,131,36,26,9,86,2,18,0,0,1,12,46,28,46,64,47,138,73,6,96,78,16,96,24,29,126,26,28,16,2,44,99,0,50,72,10,0,43,131,36,4,89,76,4,16,0,2,0,11,18,15,35,40,15,40,13,73,4,34,123,51,20,57,68,78,58,128,121,62,18,92,18,54,85,15,29,52,4,12,14,3,0,22,125,3,58,85,71,56,73,10,113,72,8,104,1,0,0,0,41,11,73,9,65,38,78,112,120,20,89,42,30,108,19,0,98,17,43,21,131,164,52,40,0,14,6,1,1,0,50,24,129,142,71,74,3,70,2,1,19,63,122,51,78,65,34,57,1,66,51,39,70,102,82,117,25,0,46,85,0,0,65,26,1,21,64,44,23,87,80,148,138,109,78,2,64,73,12,59,3,2,0,0,0,2,1,1,52,1,42,7,1,73,53,19,8,3,4,13,115,51,56,8,82,25,3,5,1,0,0,84,8,0,23,110,39,27,10,96,2,21,0,0,0,10,39,9,97,56,42,150,76,5,89,81,17,102,41,29,124,24,25,13,2,44,96,0,84,73,9,6,78,153,26,5,76,97,4,27,0,0,0,11,20,15,31,40,15,84,29,88,4,49,152,91,33,106,64,88,62,130,80,52,99,95,93,30,87,52,16,78,35,54,178,10,84,64,11,13,18,26,8,24,143,24,60,86,107,52,128,15,122,80,10,101,2,0,1,0,44,14,76,15,99,46,86,111,118,20,92,18,30,111,42,0,111,31,68,15,149,179,56,39,1,15,3,1,1,0,6,8,79,34,69,75,147,24,15,69,49,67,132,123,26,4,63,5,1,17,65,108,55,77,68,42,66,4,69,34,9,55,50,76,91,0,0,45,73,0,0,55,23,1,22,64,31,12,183,85,136,138,113,77,2,60,71,21,82,3,2,0,0,0,1,0,1,50,1,43,11,17,81,86,63,1,3,4,13,104,34,36,7,94,23,2,10,0,0,0,93,4,0,26,115,38,24,11,90,1,16,0,0,1,12,48,27,45,62,48,149,71,14,100,82,13,96,40,30,96,26,27,14,2,43,97,0,65,71,10,0,37,142,34,1,68,90,5,10,0,0,0,12,20,14,35,40,15,52,12,90,6,41,68,71,39,58,111,122,76,17,89,18,55,81,16,44,60,5,11,15,3,0,24,107,2,64,85,98,53,62,2,120,67,8,112,1,0,1,0,41,11,93,21,98,42,82,112,118,18,92,25,34,109,39,0,109,39,67,24,132,209,55,39,1,12,6,0,1,0,51,81,88,4,68,16,1,16,66,114,55,72,61,49,73,10,78,86,38,69,91,65,98,30,0,48,24,1,0,69,26,1,20,66,53,32,88,92,114,138,110,76,1,65,76,9,85,3,2,0,0,0,2,2,1,56,1,41,5,2,74,51,15,7,3,4,14,111,42,56,10,95,15,4,6,0,0,0,83,8,0,23,110,37,28,10,95,1,18,0,0,0,10,39,9,100,59,39,149,75,6,93,80,17,97,40,28,126,24,24,14,2,44,95,0,89,74,11,6,76,157,38,4,64,82,5,26,0,0,0,11,20,14,37,39,15,98,58,88,3,39,158,89,36,104,65,96,70,86,63,56,108,91,90,31,94,51,17,47,30,57,181,12,82,58,10,14,20,23,8,24,141,21,60,87,96,56,116,14,117,68,13,113,0,0,0,0,49,20,72,22,53,39,79,114,108,19,94,10,35,109,37,0,62,53,42,9,76,159,41,35,3,13,6,2,2,0,4,7,107,14,14,43,47,34,16,41,47,91,72,39,82,2,58,10,1,10,61,95,42,80,73,39,63,7,66,101,22,70,102,75,84,1,0,45,71,0,0,64,23,0,22,58,10,15,133,75,158

Sequence (880 aa):
HHDMAGVKALVTAGGTREPLDPVRFIGNRSSGKQGYAVARVLAQRGADVTLIAGNTAGLIDPAGVEMVHIGSATQLRDAVSKHAPDANVLVMAAAVADFRPAHVAAAKIKSSIDLVRNDDVLAGAVRARADGQLPNMRAIVGFAAETGDANGDVLFHARAKLERKGCDLLVVNAVHNDGWLLSADGTESALEHGSKTLMATRIVDSIAAFLKSQHHDMAGVKALVTAGGTREPLDPVRFIGNRSSGKQGYAVARVLAQRGADVTLIAGNTAGLIDPAGVEMVHIGSATQLRDAVSKHAPDANVLVMAAAVADFRPAHVAAAKIKKGASEPSSIDLVRNDDVLAGAVRARADGQLPNMRAIVGFAAETGDANGDVLFHARAKLERKGCDLLVVNAVGENRAFEVDHNDGWLLSADGTESALEHGSKTLMATRIVDSIAAFLKSQHHDMAGVKALVTAGGTREPLDPVRFIGNRSSGKQGYAVARVLAQRGADVTLIAGNTAGLIDPAGVEMVHIGSATQLRDAVSKHAPDANVLVMAAAVADFRPAHVAAASSIDLVRNDDVLAGAVRARADGQLPNMRAIVGFAAETGDANGDVLFHARAKLERKGCDLLVVNADGWLLSADGTESALEHGSKTLMATRIVDSIAAFLKSQHHDMAGVKALVTAGGTREPLDPVRFIGNRSSGKQGYAVARVLAQRGADVTLIAGNTAGLIDPAGVEMVHIGSATQLRDAVSKHAPDANVLVMAAAVADFRPAHVAAAKIKKGASEPSSIDLVRNDDVLAGAVRARADGQLPNMRAIVGFAAETGDANGDVLFHARAKLERKGCDLLVVNAVGENRAFEVDHNDGWLLSADGTESALEHGSKTLMATRIVDSIAAFLKSQ

Organism: Mycolicibacterium smegmatis (strain ATCC 700084 / mc(2)155) (NCBI:txid246196)

Foldseek 3Di:
DQLLAPAAEEFEFEWAWFAQEPPHTDIDDGARLLRQLLQLVNVVSHYQYEYEYEDHPPDDRRPNYHYHYDHALVRVLVVCVVPQQQHQEYAYHYRHDQKHFPDYDHHDDPDDTDIDGDDDNLLVVLVCVVVVNRVNHQFYEEEEEFAADPVGHRVVVQVVVCVVSVGQWYWYDYVCDWTWIAGPVGDIGIQHDDDSNVSSVVVVVVVSVSSVVD/DQLLAPFEEEFEFEWAWFAQEPPHTDIDDGQRVLRQLLQLVSVVSHYQAEYEYEPHVVDDRRPNYHYHYDHALVRVLVVCVVCLLVGQEYHYHYNHDQKHFPDYHHHPDDDDPDDDDDTDIDGDDDSLLVVLVCVVVVNRVNHNFYEAEEEAAADPVGGRVVVQVVVCVVSVGQKYWYPLDDAQDPPDDDPQRTWIAGPVGDIDGQDRDHSNSSSVVVVVVVSVSSVVD/DQLLAPAEEEFEFEWAWFAQEPPHTDIDDGARLLRQLLQQVSVVSHYQAEYEYEDHPPDDDRPNYHYHYDHALVRVLVVCVVPQLVHQEYAYHYRHDQWHFPDHDHRPDTDIDGDDDSLLVVQVCVVVVNRVNHQFREAEDEAAADPVGGRVVVQVVVCVVSVGQWYHYDNCGWIAGPVGDIDRNDDDDSNVVSVVVVVVVSVSNVVD/DQLLAPFAEEFEFEEAWFAQEPPHTDTDDGARPLRQLLQLVNVVSHYAYEYEYEPHVVDDRRPNYHYHYDHALVRVLVVCVVPQQVGQEYAYHYNHDQKHFPDHDHHDDDDDPDDDDDTDIDGDDDSLLVVLVCVVVVNRVNHQFYEEEEEAFDDPVGGRVVVQVVVCVVSVGFKYWYLLVLCADPPDDGRNWTWIAGPVGDIDTDHHDDSNVSSVVVVVVVSVSSVVD